Protein AF-0000000077388035 (afdb_homodimer)

Solvent-accessible surface area (backbone atoms only — not comparable to full-atom values): 74547 Å² total; per-residue (Å²): 127,78,61,61,60,58,55,58,55,47,71,71,46,79,81,72,51,56,67,62,53,50,47,51,52,49,51,53,32,56,76,52,66,38,48,44,53,26,31,46,58,70,38,76,45,81,74,52,75,45,76,46,74,24,43,22,32,68,76,68,42,76,71,35,34,33,33,24,44,53,78,77,55,50,59,58,46,52,53,34,33,61,65,39,63,66,59,56,54,68,34,37,65,60,47,21,51,47,33,45,53,47,30,51,50,47,63,74,40,42,67,60,52,34,49,54,45,18,42,33,42,21,20,28,36,55,54,36,57,70,46,35,51,53,48,27,39,49,40,33,45,51,41,22,30,41,29,68,43,39,58,78,76,43,66,61,51,41,44,56,36,25,32,36,34,42,63,43,69,80,56,48,68,28,58,49,42,65,61,46,48,36,41,47,48,40,28,28,19,37,40,33,44,40,45,72,49,42,43,66,63,49,50,51,47,52,52,48,39,57,73,67,60,52,66,39,24,36,57,28,39,40,28,48,65,73,80,51,51,66,54,47,59,68,63,56,62,96,80,55,51,69,32,31,39,37,40,38,43,58,60,71,59,49,39,53,48,41,42,52,28,27,75,68,70,36,36,70,38,41,40,34,69,48,58,19,33,36,38,37,44,78,62,26,60,61,68,60,51,43,52,38,54,56,56,29,32,36,35,66,84,57,21,54,16,37,34,36,28,28,54,92,39,37,66,62,50,51,52,51,41,52,55,52,38,55,68,58,40,73,36,45,15,65,35,75,81,30,63,27,23,17,38,46,32,59,66,54,34,50,52,44,49,51,50,54,49,48,33,51,74,72,57,27,49,78,44,64,49,53,86,66,53,80,24,38,65,49,41,30,44,32,31,67,56,52,82,84,34,63,67,58,63,61,39,53,75,34,38,40,34,35,44,39,72,32,89,45,72,68,50,46,48,51,56,58,50,66,50,65,37,8,48,43,34,29,36,30,51,60,44,62,30,56,50,54,50,52,52,71,70,43,63,31,20,31,31,26,41,70,50,64,87,84,83,57,58,77,40,62,25,28,37,22,60,52,17,17,64,41,25,90,18,22,78,56,45,29,51,66,41,37,40,71,75,54,58,72,45,86,75,51,88,64,66,93,51,88,66,91,73,89,49,62,67,58,46,53,49,28,49,53,28,22,58,55,57,70,70,46,51,68,68,58,50,46,52,56,55,49,48,30,52,52,52,42,62,76,39,44,68,60,40,29,53,46,35,20,67,69,69,67,49,54,59,68,57,35,43,51,42,49,53,50,23,52,51,45,38,53,40,30,48,30,48,41,69,59,56,46,30,42,11,23,43,50,86,79,52,31,38,34,35,44,44,68,40,45,67,41,27,33,36,44,41,72,47,92,60,64,34,51,28,39,44,32,47,54,54,34,42,34,45,47,45,52,22,6,39,41,27,50,58,57,88,70,35,40,64,66,55,55,53,36,49,53,71,37,74,30,40,44,76,38,86,59,59,57,56,20,48,45,50,52,54,30,58,39,83,77,39,42,27,37,39,38,35,52,15,52,63,47,36,40,50,34,44,47,45,26,33,81,63,46,40,47,74,48,63,40,40,65,36,35,76,61,64,84,49,60,76,69,64,71,38,66,64,62,54,62,75,38,40,32,33,26,29,40,34,38,65,48,44,61,76,73,77,102,126,78,63,61,62,61,54,58,55,48,71,72,46,79,82,73,52,57,66,60,54,49,48,52,54,49,51,54,32,55,76,52,68,38,48,44,53,26,30,46,58,70,36,74,44,80,75,55,74,46,76,44,75,24,43,22,32,68,77,69,42,76,72,34,34,34,32,24,45,54,78,74,55,52,59,59,46,52,54,35,32,62,66,38,63,66,58,56,53,68,33,40,66,61,47,20,51,48,34,44,52,48,32,51,51,47,63,73,40,44,68,60,52,35,49,55,44,17,44,33,42,23,20,30,34,54,55,36,55,70,45,36,51,54,47,28,38,47,40,34,46,52,40,22,29,41,28,68,42,39,57,78,76,43,67,60,50,41,43,59,37,27,32,36,36,42,64,42,69,81,55,49,69,29,60,47,41,65,63,47,47,36,43,45,48,38,29,27,20,38,39,34,42,39,46,70,51,41,44,66,61,49,51,52,46,53,51,49,38,57,73,66,60,51,66,39,22,37,56,29,40,40,28,49,64,72,80,50,51,66,56,46,61,67,63,55,66,94,80,55,52,66,35,31,39,37,40,37,42,58,59,71,60,48,39,53,47,42,41,53,27,26,74,69,71,35,35,69,38,42,41,33,69,48,58,18,34,36,37,37,43,78,61,27,60,62,68,60,50,43,50,39,55,56,56,30,33,37,35,66,85,57,22,54,17,37,33,36,29,28,55,92,40,37,66,61,50,51,52,51,42,54,55,52,36,54,68,56,39,73,35,45,14,64,34,74,82,30,62,26,24,16,38,46,34,59,67,55,35,50,52,43,50,50,50,56,50,48,35,50,74,71,58,27,49,76,44,66,49,53,84,67,51,80,26,36,65,48,43,29,44,32,30,66,57,52,82,83,34,62,68,59,64,62,39,54,76,34,36,41,34,36,43,39,72,32,90,45,74,69,50,46,47,51,56,57,51,67,51,66,38,9,48,42,32,28,37,29,52,61,45,62,30,58,50,52,51,52,52,71,72,43,64,33,20,32,31,26,41,69,50,63,88,83,84,59,58,76,39,59,25,29,36,21,58,52,16,15,65,41,24,89,19,22,78,57,44,30,50,66,42,36,40,70,75,58,58,71,40,86,79,51,87,62,67,92,52,87,68,89,72,91,52,62,68,59,48,52,49,27,48,54,29,22,59,56,56,68,69,48,51,68,68,57,51,46,52,57,54,49,49,32,52,52,52,41,62,76,39,44,70,61,42,27,54,47,36,18,66,67,70,68,48,55,58,68,57,36,42,51,41,50,54,50,24,52,51,43,38,53,42,30,48,30,49,40,68,56,54,48,31,43,9,25,42,51,89,78,56,32,38,34,35,44,42,69,39,45,67,41,26,33,36,44,41,73,46,90,60,63,34,51,29,39,44,32,48,54,53,34,43,34,45,47,45,53,22,6,38,39,27,50,56,58,87,69,34,40,64,66,55,56,54,35,48,53,71,37,75,30,39,45,76,38,86,59,57,55,55,20,48,46,50,52,55,32,58,39,85,76,39,41,28,37,40,39,35,59,14,55,64,48,38,39,50,36,44,45,44,27,33,82,46,56,43,47,74,48,60,43,62,55,38,34,78,63,64,85,48,60,76,69,64,71,37,68,65,63,54,62,76,37,40,33,33,27,28,40,34,36,66,49,44,61,75,71,78,101

Structure (mmCIF, N/CA/C/O backbone):
data_AF-0000000077388035-model_v1
#
loop_
_entity.id
_entity.type
_entity.pdbx_description
1 polymer 'Aldehyde dehydrogenase domain-containing protein'
#
loop_
_atom_site.group_PDB
_atom_site.id
_atom_site.type_symbol
_atom_site.label_atom_id
_atom_site.label_alt_id
_atom_site.label_comp_id
_atom_site.label_asym_id
_atom_site.label_entity_id
_atom_site.label_seq_id
_atom_site.pdbx_PDB_ins_code
_atom_site.Cartn_x
_atom_site.Cartn_y
_atom_site.Cartn_z
_atom_site.occupancy
_atom_site.B_iso_or_equiv
_atom_site.auth_seq_id
_atom_site.auth_comp_id
_atom_site.auth_asym_id
_atom_site.auth_atom_id
_atom_site.pdbx_PDB_model_num
ATOM 1 N N . MET A 1 1 ? 29.516 -34.406 -13.312 1 24.58 1 MET A N 1
ATOM 2 C CA . MET A 1 1 ? 30.281 -33.188 -13.625 1 24.58 1 MET A CA 1
ATOM 3 C C . MET A 1 1 ? 30.031 -32.75 -15.062 1 24.58 1 MET A C 1
ATOM 5 O O . MET A 1 1 ? 30.5 -33.375 -16 1 24.58 1 MET A O 1
ATOM 9 N N . VAL A 1 2 ? 28.875 -32.25 -15.375 1 38.22 2 VAL A N 1
ATOM 10 C CA . VAL A 1 2 ? 28.734 -31.719 -16.734 1 38.22 2 VAL A CA 1
ATOM 11 C C . VAL A 1 2 ? 29.953 -30.844 -17.062 1 38.22 2 VAL A C 1
ATOM 13 O O . VAL A 1 2 ? 30.469 -30.125 -16.219 1 38.22 2 VAL A O 1
ATOM 16 N N . ASN A 1 3 ? 30.703 -31.156 -18.047 1 34.41 3 ASN A N 1
ATOM 17 C CA . ASN A 1 3 ? 31.938 -30.5 -18.438 1 34.41 3 ASN A CA 1
ATOM 18 C C . ASN A 1 3 ? 31.781 -28.969 -18.438 1 34.41 3 ASN A C 1
ATOM 20 O O . ASN A 1 3 ? 31.047 -28.422 -19.266 1 34.41 3 ASN A O 1
ATOM 24 N N . GLN A 1 4 ? 32.031 -28.328 -17.328 1 38.38 4 GLN A N 1
ATOM 25 C CA . GLN A 1 4 ? 32.156 -26.891 -17.125 1 38.38 4 GLN A CA 1
ATOM 26 C C . GLN A 1 4 ? 32.75 -26.203 -18.344 1 38.38 4 GLN A C 1
ATOM 28 O O . GLN A 1 4 ? 32.469 -25.047 -18.625 1 38.38 4 GLN A O 1
ATOM 33 N N . ASP A 1 5 ? 33.656 -26.938 -18.984 1 38.91 5 ASP A N 1
ATOM 34 C CA . ASP A 1 5 ? 34.406 -26.391 -20.094 1 38.91 5 ASP A CA 1
ATOM 35 C C . ASP A 1 5 ? 33.5 -26.109 -21.297 1 38.91 5 ASP A C 1
ATOM 37 O O . ASP A 1 5 ? 33.656 -25.094 -21.969 1 38.91 5 ASP A O 1
ATOM 41 N N . LEU A 1 6 ? 32.656 -27.094 -21.641 1 39.22 6 LEU A N 1
ATOM 42 C CA . LEU A 1 6 ? 31.75 -26.859 -22.766 1 39.22 6 LEU A CA 1
ATOM 43 C C . LEU A 1 6 ? 30.75 -25.766 -22.469 1 39.22 6 LEU A C 1
ATOM 45 O O . LEU A 1 6 ? 30.469 -24.906 -23.312 1 39.22 6 LEU A O 1
ATOM 49 N N . LEU A 1 7 ? 30.297 -25.672 -21.234 1 41.31 7 LEU A N 1
ATOM 50 C CA . LEU A 1 7 ? 29.359 -24.609 -20.875 1 41.31 7 LEU A CA 1
ATOM 51 C C . LEU A 1 7 ? 30.047 -23.234 -20.906 1 41.31 7 LEU A C 1
ATOM 53 O O . LEU A 1 7 ? 29.453 -22.25 -21.344 1 41.31 7 LEU A O 1
ATOM 57 N N . GLN A 1 8 ? 31.328 -23.156 -20.344 1 43.53 8 GLN A N 1
ATOM 58 C CA . GLN A 1 8 ? 32.125 -21.938 -20.438 1 43.53 8 GLN A CA 1
ATOM 59 C C . GLN A 1 8 ? 32.375 -21.562 -21.891 1 43.53 8 GLN A C 1
ATOM 61 O O . GLN A 1 8 ? 32.375 -20.375 -22.234 1 43.53 8 GLN A O 1
ATOM 66 N N . ALA A 1 9 ? 32.719 -22.594 -22.703 1 40.66 9 ALA A N 1
ATOM 67 C CA . ALA A 1 9 ? 32.938 -22.359 -24.125 1 40.66 9 ALA A CA 1
ATOM 68 C C . ALA A 1 9 ? 31.656 -21.875 -24.797 1 40.66 9 ALA A C 1
ATOM 70 O O . ALA A 1 9 ? 31.703 -21.016 -25.688 1 40.66 9 ALA A O 1
ATOM 71 N N . LEU A 1 10 ? 30.594 -22.297 -24.375 1 40.91 10 LEU A N 1
ATOM 72 C CA . LEU A 1 10 ? 29.281 -21.984 -24.938 1 40.91 10 LEU A CA 1
ATOM 73 C C . LEU A 1 10 ? 28.812 -20.609 -24.453 1 40.91 10 LEU A C 1
ATOM 75 O O . LEU A 1 10 ? 27.953 -19.984 -25.078 1 40.91 10 LEU A O 1
ATOM 79 N N . SER A 1 11 ? 29.109 -20.219 -23.297 1 42.41 11 SER A N 1
ATOM 80 C CA . SER A 1 11 ? 28.781 -18.891 -22.828 1 42.41 11 SER A CA 1
ATOM 81 C C . SER A 1 11 ? 29.312 -17.828 -23.797 1 42.41 11 SER A C 1
ATOM 83 O O . SER A 1 11 ? 28.766 -16.719 -23.859 1 42.41 11 SER A O 1
ATOM 85 N N . SER A 1 12 ? 30.484 -18.031 -24.312 1 41.31 12 SER A N 1
ATOM 86 C CA . SER A 1 12 ? 31.062 -17.094 -25.266 1 41.31 12 SER A CA 1
ATOM 87 C C . SER A 1 12 ? 30.406 -17.203 -26.641 1 41.31 12 SER A C 1
ATOM 89 O O . SER A 1 12 ? 30.672 -16.391 -27.516 1 41.31 12 SER A O 1
ATOM 91 N N . LEU A 1 13 ? 30.016 -18.469 -27.094 1 40.06 13 LEU A N 1
ATOM 92 C CA . LEU A 1 13 ? 29.609 -18.656 -28.484 1 40.06 13 LEU A CA 1
ATOM 93 C C . LEU A 1 13 ? 28.234 -18.016 -28.734 1 40.06 13 LEU A C 1
ATOM 95 O O . LEU A 1 13 ? 27.344 -18.109 -27.891 1 40.06 13 LEU A O 1
ATOM 99 N N . ASP A 1 14 ? 28.141 -17.203 -29.594 1 45 14 ASP A N 1
ATOM 100 C CA . ASP A 1 14 ? 26.953 -16.688 -30.266 1 45 14 ASP A CA 1
ATOM 101 C C . ASP A 1 14 ? 25.953 -17.797 -30.594 1 45 14 ASP A C 1
ATOM 103 O O . ASP A 1 14 ? 26.219 -18.625 -31.469 1 45 14 ASP A O 1
ATOM 107 N N . LEU A 1 15 ? 25.359 -18.516 -29.656 1 51.5 15 LEU A N 1
ATOM 108 C CA . LEU A 1 15 ? 24.25 -19.469 -29.734 1 51.5 15 LEU A CA 1
ATOM 109 C C . LEU A 1 15 ? 23.281 -19.062 -30.844 1 51.5 15 LEU A C 1
ATOM 111 O O . LEU A 1 15 ? 22.094 -18.828 -30.562 1 51.5 15 LEU A O 1
ATOM 115 N N . GLU A 1 16 ? 23.781 -18.641 -31.906 1 57.97 16 GLU A N 1
ATOM 116 C CA . GLU A 1 16 ? 23.047 -18.047 -33 1 57.97 16 GLU A CA 1
ATOM 117 C C . GLU A 1 16 ? 22.297 -19.109 -33.812 1 57.97 16 GLU A C 1
ATOM 119 O O . GLU A 1 16 ? 21.172 -18.875 -34.25 1 57.97 16 GLU A O 1
ATOM 124 N N . SER A 1 17 ? 22.938 -20.547 -34.031 1 72 17 SER A N 1
ATOM 125 C CA . SER A 1 17 ? 22.219 -21.391 -34.969 1 72 17 SER A CA 1
ATOM 126 C C . SER A 1 17 ? 21.375 -22.438 -34.25 1 72 17 SER A C 1
ATOM 128 O O . SER A 1 17 ? 21.719 -22.875 -33.125 1 72 17 SER A O 1
ATOM 130 N N . GLU A 1 18 ? 20.266 -22.891 -34.719 1 77.25 18 GLU A N 1
ATOM 131 C CA . GLU A 1 18 ? 19.344 -23.906 -34.219 1 77.25 18 GLU A CA 1
ATOM 132 C C . GLU A 1 18 ? 20.062 -25.234 -33.969 1 77.25 18 GLU A C 1
ATOM 134 O O . GLU A 1 18 ? 19.781 -25.922 -33 1 77.25 18 GLU A O 1
ATOM 139 N N . GLU A 1 19 ? 21.031 -25.547 -34.781 1 77.69 19 GLU A N 1
ATOM 140 C CA . GLU A 1 19 ? 21.75 -26.812 -34.719 1 77.69 19 GLU A CA 1
ATOM 141 C C . GLU A 1 19 ? 22.641 -26.859 -33.469 1 77.69 19 GLU A C 1
ATOM 143 O O . GLU A 1 19 ? 22.688 -27.875 -32.781 1 77.69 19 GLU A O 1
ATOM 148 N N . MET A 1 20 ? 23.281 -25.812 -33.25 1 79.25 20 MET A N 1
ATOM 149 C CA . MET A 1 20 ? 24.156 -25.75 -32.094 1 79.25 20 MET A CA 1
ATOM 150 C C . MET A 1 20 ? 23.344 -25.844 -30.797 1 79.25 20 MET A C 1
ATOM 152 O O . MET A 1 20 ? 23.75 -26.516 -29.844 1 79.25 20 MET A O 1
ATOM 156 N N . CYS A 1 21 ? 22.25 -25.219 -30.812 1 85.81 21 CYS A N 1
ATOM 157 C CA . CYS A 1 21 ? 21.375 -25.234 -29.641 1 85.81 21 CYS A CA 1
ATOM 158 C C . CYS A 1 21 ? 20.859 -26.641 -29.375 1 85.81 21 CYS A C 1
ATOM 160 O O . CYS A 1 21 ? 20.844 -27.094 -28.219 1 85.81 21 CYS A O 1
ATOM 162 N N . SER A 1 22 ? 20.562 -27.359 -30.391 1 85.31 22 SER A N 1
ATOM 163 C CA . SER A 1 22 ? 20.062 -28.719 -30.25 1 85.31 22 SER A CA 1
ATOM 164 C C . SER A 1 22 ? 21.156 -29.656 -29.734 1 85.31 22 SER A C 1
ATOM 166 O O . SER A 1 22 ? 20.859 -30.562 -28.953 1 85.31 22 SER A O 1
ATOM 168 N N . LYS A 1 23 ? 22.312 -29.391 -30.078 1 86.31 23 LYS A N 1
ATOM 169 C CA . LYS A 1 23 ? 23.438 -30.203 -29.641 1 86.31 23 LYS A CA 1
ATOM 170 C C . LYS A 1 23 ? 23.672 -30.047 -28.141 1 86.31 23 LYS A C 1
ATOM 172 O O . LYS A 1 23 ? 24.078 -31 -27.469 1 86.31 23 LYS A O 1
ATOM 177 N N . ILE A 1 24 ? 23.453 -28.906 -27.75 1 89.44 24 ILE A N 1
ATOM 178 C CA . ILE A 1 24 ? 23.625 -28.641 -26.328 1 89.44 24 ILE A CA 1
ATOM 179 C C . ILE A 1 24 ? 22.625 -29.453 -25.516 1 89.44 24 ILE A C 1
ATOM 181 O O . ILE A 1 24 ? 23 -30.094 -24.516 1 89.44 24 ILE A O 1
ATOM 185 N N . VAL A 1 25 ? 21.469 -29.469 -25.969 1 91.31 25 VAL A N 1
ATOM 186 C CA . VAL A 1 25 ? 20.422 -30.219 -25.281 1 91.31 25 VAL A CA 1
ATOM 187 C C . VAL A 1 25 ? 20.703 -31.719 -25.391 1 91.31 25 VAL A C 1
ATOM 189 O O . VAL A 1 25 ? 20.547 -32.469 -24.406 1 91.31 25 VAL A O 1
ATOM 192 N N . ASP A 1 26 ? 21.156 -32.094 -26.531 1 90.44 26 ASP A N 1
ATOM 193 C CA . ASP A 1 26 ? 21.484 -33.5 -26.75 1 90.44 26 ASP A CA 1
ATOM 194 C C . ASP A 1 26 ? 22.625 -33.938 -25.812 1 90.44 26 ASP A C 1
ATOM 196 O O . ASP A 1 26 ? 22.594 -35.062 -25.266 1 90.44 26 ASP A O 1
ATOM 200 N N . SER A 1 27 ? 23.547 -33.094 -25.734 1 90.62 27 SER A N 1
ATOM 201 C CA . SER A 1 27 ? 24.672 -33.406 -24.844 1 90.62 27 SER A CA 1
ATOM 202 C C . SER A 1 27 ? 24.219 -33.5 -23.391 1 90.62 27 SER A C 1
ATOM 204 O O . SER A 1 27 ? 24.688 -34.375 -22.656 1 90.62 27 SER A O 1
ATOM 206 N N . TRP A 1 28 ? 23.375 -32.594 -23.031 1 92.56 28 TRP A N 1
ATOM 207 C CA . TRP A 1 28 ? 22.844 -32.625 -21.672 1 92.56 28 TRP A CA 1
ATOM 208 C C . TRP A 1 28 ? 22.031 -33.906 -21.438 1 92.56 28 TRP A C 1
ATOM 210 O O . TRP A 1 28 ? 22.156 -34.562 -20.391 1 92.56 28 TRP A O 1
ATOM 220 N N . CYS A 1 29 ? 21.219 -34.281 -22.422 1 92.06 29 CYS A N 1
ATOM 221 C CA . CYS A 1 29 ? 20.422 -35.5 -22.328 1 92.06 29 CYS A CA 1
ATOM 222 C C . CYS A 1 29 ? 21.328 -36.719 -22.266 1 92.06 29 CYS A C 1
ATOM 224 O O . CYS A 1 29 ? 21.031 -37.688 -21.531 1 92.06 29 CYS A O 1
ATOM 226 N N . ASN A 1 30 ? 22.375 -36.656 -23 1 89.38 30 ASN A N 1
ATOM 227 C CA . ASN A 1 30 ? 23.344 -37.75 -22.984 1 89.38 30 ASN A CA 1
ATOM 228 C C . ASN A 1 30 ? 23.969 -37.938 -21.609 1 89.38 30 ASN A C 1
ATOM 230 O O . ASN A 1 30 ? 24.141 -39.062 -21.141 1 89.38 30 ASN A O 1
ATOM 234 N N . SER A 1 31 ? 24.203 -36.875 -21.062 1 89.12 31 SER A N 1
ATOM 235 C CA . SER A 1 31 ? 24.812 -36.906 -19.734 1 89.12 31 SER A CA 1
ATOM 236 C C . SER A 1 31 ? 23.812 -37.438 -18.688 1 89.12 31 SER A C 1
ATOM 238 O O . SER A 1 31 ? 24.219 -37.844 -17.594 1 89.12 31 SER A O 1
ATOM 240 N N . ASN A 1 32 ? 22.609 -37.5 -19.094 1 85.75 32 ASN A N 1
ATOM 241 C CA . ASN A 1 32 ? 21.578 -37.969 -18.172 1 85.75 32 ASN A CA 1
ATOM 242 C C . ASN A 1 32 ? 20.938 -39.25 -18.656 1 85.75 32 ASN A C 1
ATOM 244 O O . ASN A 1 32 ? 19.844 -39.594 -18.234 1 85.75 32 ASN A O 1
ATOM 248 N N . GLY A 1 33 ? 21.531 -39.875 -19.688 1 81.62 33 GLY A N 1
ATOM 249 C CA . GLY A 1 33 ? 21.141 -41.188 -20.156 1 81.62 33 GLY A CA 1
ATOM 250 C C . GLY A 1 33 ? 19.922 -41.156 -21.062 1 81.62 33 GLY A C 1
ATOM 251 O O . GLY A 1 33 ? 19.281 -42.188 -21.266 1 81.62 33 GLY A O 1
ATOM 252 N N . HIS A 1 34 ? 19.469 -40.031 -21.5 1 85.75 34 HIS A N 1
ATOM 253 C CA . HIS A 1 34 ? 18.328 -39.844 -22.391 1 85.75 34 HIS A CA 1
ATOM 254 C C . HIS A 1 34 ? 17.078 -40.5 -21.844 1 85.75 34 HIS A C 1
ATOM 256 O O . HIS A 1 34 ? 16.188 -40.875 -22.609 1 85.75 34 HIS A O 1
ATOM 262 N N . CYS A 1 35 ? 17.141 -40.75 -20.562 1 85.81 35 CYS A N 1
ATOM 263 C CA . CYS A 1 35 ? 15.992 -41.344 -19.891 1 85.81 35 CYS A CA 1
ATOM 264 C C . CYS A 1 35 ? 15.812 -40.75 -18.5 1 85.81 35 CYS A C 1
ATOM 266 O O . CYS A 1 35 ? 16.703 -40.875 -17.656 1 85.81 35 CYS A O 1
ATOM 268 N N . PHE A 1 36 ? 14.695 -40.188 -18.328 1 88.88 36 PHE A N 1
ATOM 269 C CA . PHE A 1 36 ? 14.445 -39.5 -17.078 1 88.88 36 PHE A CA 1
ATOM 270 C C . PHE A 1 36 ? 13.461 -40.281 -16.203 1 88.88 36 PHE A C 1
ATOM 272 O O . PHE A 1 36 ? 12.562 -40.938 -16.719 1 88.88 36 PHE A O 1
ATOM 279 N N . SER A 1 37 ? 13.719 -40.219 -14.883 1 89.75 37 SER A N 1
ATOM 280 C CA . SER A 1 37 ? 12.922 -41.031 -13.953 1 89.75 37 SER A CA 1
ATOM 281 C C . SER A 1 37 ? 12.484 -40.219 -12.75 1 89.75 37 SER A C 1
ATOM 283 O O . SER A 1 37 ? 12.93 -39.062 -12.57 1 89.75 37 SER A O 1
ATOM 285 N N . SER A 1 38 ? 11.602 -40.875 -11.984 1 90.88 38 SER A N 1
ATOM 286 C CA . SER A 1 38 ? 11.117 -40.25 -10.758 1 90.88 38 SER A CA 1
ATOM 287 C C . SER A 1 38 ? 12.25 -40.062 -9.75 1 90.88 38 SER A C 1
ATOM 289 O O . SER A 1 38 ? 13.273 -40.75 -9.82 1 90.88 38 SER A O 1
ATOM 291 N N . PHE A 1 39 ? 12.172 -39.094 -8.953 1 92.62 39 PHE A N 1
ATOM 292 C CA . PHE A 1 39 ? 13.148 -38.688 -7.945 1 92.62 39 PHE A CA 1
ATOM 293 C C . PHE A 1 39 ? 12.539 -38.719 -6.551 1 92.62 39 PHE A C 1
ATOM 295 O O . PHE A 1 39 ? 11.633 -37.938 -6.242 1 92.62 39 PHE A O 1
ATOM 302 N N . ILE A 1 40 ? 12.969 -39.656 -5.684 1 89.56 40 ILE A N 1
ATOM 303 C CA . ILE A 1 40 ? 12.406 -39.844 -4.352 1 89.56 40 ILE A CA 1
ATOM 304 C C . ILE A 1 40 ? 13.539 -39.906 -3.32 1 89.56 40 ILE A C 1
ATOM 306 O O . ILE A 1 40 ? 14.492 -40.688 -3.475 1 89.56 40 ILE A O 1
ATOM 310 N N . ASN A 1 41 ? 13.43 -39.062 -2.328 1 89.69 41 ASN A N 1
ATOM 311 C CA . ASN A 1 41 ? 14.383 -39 -1.224 1 89.69 41 ASN A CA 1
ATOM 312 C C . ASN A 1 41 ? 15.812 -38.781 -1.721 1 89.69 41 ASN A C 1
ATOM 314 O O . ASN A 1 41 ? 16.734 -39.469 -1.281 1 89.69 41 ASN A O 1
ATOM 318 N N . GLY A 1 42 ? 15.93 -38.062 -2.703 1 89.5 42 GLY A N 1
ATOM 319 C CA . GLY A 1 42 ? 17.234 -37.625 -3.176 1 89.5 42 GLY A CA 1
ATOM 320 C C . GLY A 1 42 ? 17.844 -38.562 -4.184 1 89.5 42 GLY A C 1
ATOM 321 O O . GLY A 1 42 ? 19.016 -38.438 -4.559 1 89.5 42 GLY A O 1
ATOM 322 N N . ILE A 1 43 ? 17.062 -39.562 -4.582 1 89.94 43 ILE A N 1
ATOM 323 C CA . ILE A 1 43 ? 17.625 -40.562 -5.504 1 89.94 43 ILE A CA 1
ATOM 324 C C . ILE A 1 43 ? 16.656 -40.781 -6.672 1 89.94 43 ILE A C 1
ATOM 326 O O . ILE A 1 43 ? 15.445 -40.75 -6.496 1 89.94 43 ILE A O 1
ATOM 330 N N . PHE A 1 44 ? 17.234 -41 -7.906 1 91.31 44 PHE A N 1
ATOM 331 C CA . PHE A 1 44 ? 16.453 -41.344 -9.086 1 91.31 44 PHE A CA 1
ATOM 332 C C . PHE A 1 44 ? 16.047 -42.812 -9.07 1 91.31 44 PHE A C 1
ATOM 334 O O . PHE A 1 44 ? 16.891 -43.688 -8.844 1 91.31 44 PHE A O 1
ATOM 341 N N . ILE A 1 45 ? 14.781 -43.031 -9.289 1 87.06 45 ILE A N 1
ATOM 342 C CA . ILE A 1 45 ? 14.234 -44.375 -9.195 1 87.06 45 ILE A CA 1
ATOM 343 C C . ILE A 1 45 ? 14.227 -45.031 -10.578 1 87.06 45 ILE A C 1
ATOM 345 O O . ILE A 1 45 ? 13.844 -44.375 -11.562 1 87.06 45 ILE A O 1
ATOM 349 N N . SER A 1 46 ? 14.594 -46.25 -10.648 1 79.94 46 SER A N 1
ATOM 350 C CA . SER A 1 46 ? 14.711 -46.938 -11.93 1 79.94 46 SER A CA 1
ATOM 351 C C . SER A 1 46 ? 13.422 -47.656 -12.273 1 79.94 46 SER A C 1
ATOM 353 O O . SER A 1 46 ? 13.133 -47.906 -13.453 1 79.94 46 SER A O 1
ATOM 355 N N . ASP A 1 47 ? 12.656 -48.062 -11.312 1 76 47 ASP A N 1
ATOM 356 C CA . ASP A 1 47 ? 11.453 -48.844 -11.547 1 76 47 ASP A CA 1
ATOM 357 C C . ASP A 1 47 ? 10.406 -48.031 -12.32 1 76 47 ASP A C 1
ATOM 359 O O . ASP A 1 47 ? 10.172 -46.875 -12.008 1 76 47 ASP A O 1
ATOM 363 N N . HIS A 1 48 ? 9.961 -48.625 -13.461 1 76.56 48 HIS A N 1
ATOM 364 C CA . HIS A 1 48 ? 8.969 -47.938 -14.289 1 76.56 48 HIS A CA 1
ATOM 365 C C . HIS A 1 48 ? 8.016 -48.938 -14.938 1 76.56 48 HIS A C 1
ATOM 367 O O . HIS A 1 48 ? 8.32 -50.125 -15.016 1 76.56 48 HIS A O 1
ATOM 373 N N . VAL A 1 49 ? 6.891 -48.469 -15.227 1 78.25 49 VAL A N 1
ATOM 374 C CA . VAL A 1 49 ? 5.887 -49.312 -15.875 1 78.25 49 VAL A CA 1
ATOM 375 C C . VAL A 1 49 ? 5.855 -49 -17.375 1 78.25 49 VAL A C 1
ATOM 377 O O . VAL A 1 49 ? 5.457 -49.875 -18.172 1 78.25 49 VAL A O 1
ATOM 380 N N . LYS A 1 50 ? 6.094 -47.844 -17.734 1 86.12 50 LYS A N 1
ATOM 381 C CA . LYS A 1 50 ? 6.086 -47.469 -19.141 1 86.12 50 LYS A CA 1
ATOM 382 C C . LYS A 1 50 ? 7.07 -46.344 -19.422 1 86.12 50 LYS A C 1
ATOM 384 O O . LYS A 1 50 ? 7.469 -45.625 -18.5 1 86.12 50 LYS A O 1
ATOM 389 N N . THR A 1 51 ? 7.395 -46.281 -20.688 1 89.88 51 THR A N 1
ATOM 390 C CA . THR A 1 51 ? 8.273 -45.219 -21.172 1 89.88 51 THR A CA 1
ATOM 391 C C . THR A 1 51 ? 7.578 -44.375 -22.234 1 89.88 51 THR A C 1
ATOM 393 O O . THR A 1 51 ? 6.969 -44.938 -23.156 1 89.88 51 THR A O 1
ATOM 396 N N . ILE A 1 52 ? 7.578 -43.094 -22.031 1 91.25 52 ILE A N 1
ATOM 397 C CA . ILE A 1 52 ? 6.949 -42.156 -22.969 1 91.25 52 ILE A CA 1
ATOM 398 C C . ILE A 1 52 ? 8.016 -41.281 -23.609 1 91.25 52 ILE A C 1
ATOM 400 O O . ILE A 1 52 ? 8.891 -40.75 -22.922 1 91.25 52 ILE A O 1
ATOM 404 N N . PRO A 1 53 ? 7.934 -41.156 -24.906 1 93.19 53 PRO A N 1
ATOM 405 C CA . PRO A 1 53 ? 8.93 -40.312 -25.578 1 93.19 53 PRO A CA 1
ATOM 406 C C . PRO A 1 53 ? 8.68 -38.812 -25.375 1 93.19 53 PRO A C 1
ATOM 408 O O . PRO A 1 53 ? 7.531 -38.375 -25.359 1 93.19 53 PRO A O 1
ATOM 411 N N . ILE A 1 54 ? 9.742 -38.125 -25.25 1 92.94 54 ILE A N 1
ATOM 412 C CA . ILE A 1 54 ? 9.734 -36.656 -25.312 1 92.94 54 ILE A CA 1
ATOM 413 C C . ILE A 1 54 ? 10.117 -36.219 -26.719 1 92.94 54 ILE A C 1
ATOM 415 O O . ILE A 1 54 ? 11.195 -36.531 -27.219 1 92.94 54 ILE A O 1
ATOM 419 N N . VAL A 1 55 ? 9.227 -35.438 -27.312 1 92.62 55 VAL A N 1
ATOM 420 C CA . VAL A 1 55 ? 9.398 -35.094 -28.719 1 92.62 55 VAL A CA 1
ATOM 421 C C . VAL A 1 55 ? 9.555 -33.594 -28.875 1 92.62 55 VAL A C 1
ATOM 423 O O . VAL A 1 55 ? 8.875 -32.812 -28.203 1 92.62 55 VAL A O 1
ATOM 426 N N . ASP A 1 56 ? 10.508 -33.219 -29.734 1 92.38 56 ASP A N 1
ATOM 427 C CA . ASP A 1 56 ? 10.641 -31.828 -30.125 1 92.38 56 ASP A CA 1
ATOM 428 C C . ASP A 1 56 ? 9.484 -31.391 -31.031 1 92.38 56 ASP A C 1
ATOM 430 O O . ASP A 1 56 ? 9.344 -31.891 -32.156 1 92.38 56 ASP A O 1
ATOM 434 N N . PRO A 1 57 ? 8.703 -30.422 -30.578 1 91.56 57 PRO A N 1
ATOM 435 C CA . PRO A 1 57 ? 7.535 -30.047 -31.375 1 91.56 57 PRO A CA 1
ATOM 436 C C . PRO A 1 57 ? 7.914 -29.375 -32.688 1 91.56 57 PRO A C 1
ATOM 438 O O . PRO A 1 57 ? 7.094 -29.312 -33.625 1 91.56 57 PRO A O 1
ATOM 441 N N . SER A 1 58 ? 9.078 -28.875 -32.812 1 91.31 58 SER A N 1
ATOM 442 C CA . SER A 1 58 ? 9.516 -28.203 -34.031 1 91.31 58 SER A CA 1
ATOM 443 C C . SER A 1 58 ? 9.898 -29.219 -35.094 1 91.31 58 SER A C 1
ATOM 445 O O . SER A 1 58 ? 9.648 -29.016 -36.281 1 91.31 58 SER A O 1
ATOM 447 N N . THR A 1 59 ? 10.531 -30.344 -34.688 1 90.06 59 THR A N 1
ATOM 448 C CA . THR A 1 59 ? 11.094 -31.281 -35.656 1 90.06 59 THR A CA 1
ATOM 449 C C . THR A 1 59 ? 10.383 -32.625 -35.594 1 90.06 59 THR A C 1
ATOM 451 O O . THR A 1 59 ? 10.539 -33.469 -36.5 1 90.06 59 THR A O 1
ATOM 454 N N . SER A 1 60 ? 9.633 -32.906 -34.594 1 89.62 60 SER A N 1
ATOM 455 C CA . SER A 1 60 ? 8.945 -34.156 -34.312 1 89.62 60 SER A CA 1
ATOM 456 C C . SER A 1 60 ? 9.945 -35.281 -34.031 1 89.62 60 SER A C 1
ATOM 458 O O . SER A 1 60 ? 9.594 -36.469 -34.094 1 89.62 60 SER A O 1
ATOM 460 N N . LYS A 1 61 ? 11.109 -34.875 -33.719 1 91.19 61 LYS A N 1
ATOM 461 C CA . LYS A 1 61 ? 12.133 -35.844 -33.375 1 91.19 61 LYS A CA 1
ATOM 462 C C . LYS A 1 61 ? 12.133 -36.125 -31.859 1 91.19 61 LYS A C 1
ATOM 464 O O . LYS A 1 61 ? 11.898 -35.219 -31.062 1 91.19 61 LYS A O 1
ATOM 469 N N . LYS A 1 62 ? 12.445 -37.344 -31.562 1 93.31 62 LYS A N 1
ATOM 470 C CA . LYS A 1 62 ? 12.539 -37.719 -30.156 1 93.31 62 LYS A CA 1
ATOM 471 C C . LYS A 1 62 ? 13.789 -37.125 -29.516 1 93.31 62 LYS A C 1
ATOM 473 O O . LYS A 1 62 ? 14.883 -37.219 -30.062 1 93.31 62 LYS A O 1
ATOM 478 N N . ILE A 1 63 ? 13.656 -36.531 -28.375 1 92.56 63 ILE A N 1
ATOM 479 C CA . ILE A 1 63 ? 14.742 -35.969 -27.594 1 92.56 63 ILE A CA 1
ATOM 480 C C . ILE A 1 63 ? 15.219 -36.969 -26.531 1 92.56 63 ILE A C 1
ATOM 482 O O . ILE A 1 63 ? 16.422 -37.156 -26.359 1 92.56 63 ILE A O 1
ATOM 486 N N . ALA A 1 64 ? 14.234 -37.469 -25.828 1 93.94 64 ALA A N 1
ATOM 487 C CA . ALA A 1 64 ? 14.5 -38.375 -24.719 1 93.94 64 ALA A CA 1
ATOM 488 C C . ALA A 1 64 ? 13.242 -39.156 -24.328 1 93.94 64 ALA A C 1
ATOM 490 O O . ALA A 1 64 ? 12.234 -39.094 -25.031 1 93.94 64 ALA A O 1
ATOM 491 N N . ASP A 1 65 ? 13.43 -40.031 -23.328 1 93.69 65 ASP A N 1
ATOM 492 C CA . ASP A 1 65 ? 12.305 -40.781 -22.781 1 93.69 65 ASP A CA 1
ATOM 493 C C . ASP A 1 65 ? 12.086 -40.438 -21.312 1 93.69 65 ASP A C 1
ATOM 495 O O . ASP A 1 65 ? 13.008 -40 -20.625 1 93.69 65 ASP A O 1
ATOM 499 N N . VAL A 1 66 ? 10.898 -40.625 -20.906 1 92.94 66 VAL A N 1
ATOM 500 C CA . VAL A 1 66 ? 10.578 -40.5 -19.484 1 92.94 66 VAL A CA 1
ATOM 501 C C . VAL A 1 66 ? 9.922 -41.781 -18.984 1 92.94 66 VAL A C 1
ATOM 503 O O . VAL A 1 66 ? 9.047 -42.344 -19.656 1 92.94 66 VAL A O 1
ATOM 506 N N . LYS A 1 67 ? 10.383 -42.219 -17.812 1 90.94 67 LYS A N 1
ATOM 507 C CA . LYS A 1 67 ? 9.875 -43.438 -17.203 1 90.94 67 LYS A CA 1
ATOM 508 C C . LYS A 1 67 ? 8.734 -43.125 -16.234 1 90.94 67 LYS A C 1
ATOM 510 O O . LYS A 1 67 ? 8.906 -42.375 -15.289 1 90.94 67 LYS A O 1
ATOM 515 N N . PHE A 1 68 ? 7.602 -43.688 -16.469 1 88.75 68 PHE A N 1
ATOM 516 C CA . PHE A 1 68 ? 6.434 -43.5 -15.617 1 88.75 68 PHE A CA 1
ATOM 517 C C . PHE A 1 68 ? 6.371 -44.594 -14.555 1 88.75 68 PHE A C 1
ATOM 519 O O . PHE A 1 68 ? 6.566 -45.781 -14.867 1 88.75 68 PHE A O 1
ATOM 526 N N . CYS A 1 69 ? 6.223 -44.156 -13.328 1 79.5 69 CYS A N 1
ATOM 527 C CA . CYS A 1 69 ? 6.238 -45.125 -12.219 1 79.5 69 CYS A CA 1
ATOM 528 C C . CYS A 1 69 ? 4.848 -45.688 -11.977 1 79.5 69 CYS A C 1
ATOM 530 O O . CYS A 1 69 ? 3.859 -45.188 -12.516 1 79.5 69 CYS A O 1
ATOM 532 N N . ASP A 1 70 ? 4.949 -46.812 -11.148 1 73.25 70 ASP A N 1
ATOM 533 C CA . ASP A 1 70 ? 3.699 -47.469 -10.781 1 73.25 70 ASP A CA 1
ATOM 534 C C . ASP A 1 70 ? 3.109 -46.844 -9.516 1 73.25 70 ASP A C 1
ATOM 536 O O . ASP A 1 70 ? 3.748 -46.031 -8.867 1 73.25 70 ASP A O 1
ATOM 540 N N . GLU A 1 71 ? 1.927 -47.219 -9.203 1 70 71 GLU A N 1
ATOM 541 C CA . GLU A 1 71 ? 1.195 -46.75 -8.039 1 70 71 GLU A CA 1
ATOM 542 C C . GLU A 1 71 ? 1.942 -47.062 -6.746 1 70 71 GLU A C 1
ATOM 544 O O . GLU A 1 71 ? 1.847 -46.312 -5.77 1 70 71 GLU A O 1
ATOM 549 N N . GLY A 1 72 ? 2.705 -48.031 -6.758 1 69.69 72 GLY A N 1
ATOM 550 C CA . GLY A 1 72 ? 3.412 -48.469 -5.562 1 69.69 72 GLY A CA 1
ATOM 551 C C . GLY A 1 72 ? 4.488 -47.5 -5.121 1 69.69 72 GLY A C 1
ATOM 552 O O . GLY A 1 72 ? 4.906 -47.5 -3.959 1 69.69 72 GLY A O 1
ATOM 553 N N . THR A 1 73 ? 4.859 -46.562 -6.023 1 75.19 73 THR A N 1
ATOM 554 C CA . THR A 1 73 ? 5.934 -45.625 -5.723 1 75.19 73 THR A CA 1
ATOM 555 C C . THR A 1 73 ? 5.41 -44.469 -4.895 1 75.19 73 THR A C 1
ATOM 557 O O . THR A 1 73 ? 6.188 -43.781 -4.238 1 75.19 73 THR A O 1
ATOM 560 N N . ILE A 1 74 ? 4.125 -44.312 -4.824 1 73.94 74 ILE A N 1
ATOM 561 C CA . ILE A 1 74 ? 3.516 -43.156 -4.168 1 73.94 74 ILE A CA 1
ATOM 562 C C . ILE A 1 74 ? 3.738 -43.25 -2.66 1 73.94 74 ILE A C 1
ATOM 564 O O . ILE A 1 74 ? 4.094 -42.25 -2.021 1 73.94 74 ILE A O 1
ATOM 568 N N . ILE A 1 75 ? 3.547 -44.375 -2.102 1 73.25 75 ILE A N 1
ATOM 569 C CA . ILE A 1 75 ? 3.602 -44.562 -0.657 1 73.25 75 ILE A CA 1
ATOM 570 C C . ILE A 1 75 ? 5.016 -44.281 -0.152 1 73.25 75 ILE A C 1
ATOM 572 O O . ILE A 1 75 ? 5.199 -43.531 0.798 1 73.25 75 ILE A O 1
ATOM 576 N N . PRO A 1 76 ? 6 -44.812 -0.832 1 73.38 76 PRO A N 1
ATOM 577 C CA . PRO A 1 76 ? 7.355 -44.469 -0.398 1 73.38 76 PRO A CA 1
ATOM 578 C C . PRO A 1 76 ? 7.664 -43 -0.528 1 73.38 76 PRO A C 1
ATOM 580 O O . PRO A 1 76 ? 8.398 -42.438 0.292 1 73.38 76 PRO A O 1
ATOM 583 N N . ALA A 1 77 ? 7.168 -42.438 -1.556 1 78.25 77 ALA A N 1
ATOM 584 C CA . ALA A 1 77 ? 7.406 -41 -1.751 1 78.25 77 ALA A CA 1
ATOM 585 C C . ALA A 1 77 ? 6.777 -40.188 -0.625 1 78.25 77 ALA A C 1
ATOM 587 O O . ALA A 1 77 ? 7.391 -39.25 -0.12 1 78.25 77 ALA A O 1
ATOM 588 N N . LEU A 1 78 ? 5.602 -40.562 -0.197 1 77.56 78 LEU A N 1
ATOM 589 C CA . LEU A 1 78 ? 4.906 -39.875 0.884 1 77.56 78 LEU A CA 1
ATOM 590 C C . LEU A 1 78 ? 5.594 -40.125 2.221 1 77.56 78 LEU A C 1
ATOM 592 O O . LEU A 1 78 ? 5.691 -39.219 3.053 1 77.56 78 LEU A O 1
ATOM 596 N N . LYS A 1 79 ? 5.992 -41.25 2.416 1 75.31 79 LYS A N 1
ATOM 597 C CA . LYS A 1 79 ? 6.703 -41.594 3.645 1 75.31 79 LYS A CA 1
ATOM 598 C C . LYS A 1 79 ? 8.016 -40.812 3.748 1 75.31 79 LYS A C 1
ATOM 600 O O . LYS A 1 79 ? 8.375 -40.344 4.824 1 75.31 79 LYS A O 1
ATOM 605 N N . ALA A 1 80 ? 8.656 -40.719 2.684 1 76.44 80 ALA A N 1
ATOM 606 C CA . ALA A 1 80 ? 9.898 -39.969 2.654 1 76.44 80 ALA A CA 1
ATOM 607 C C . ALA A 1 80 ? 9.648 -38.5 3.018 1 76.44 80 ALA A C 1
ATOM 609 O O . ALA A 1 80 ? 10.422 -37.906 3.766 1 76.44 80 ALA A O 1
ATOM 610 N N . SER A 1 81 ? 8.609 -38 2.494 1 74.94 81 SER A N 1
ATOM 611 C CA . SER A 1 81 ? 8.281 -36.594 2.73 1 74.94 81 SER A CA 1
ATOM 612 C C . SER A 1 81 ? 7.98 -36.344 4.203 1 74.94 81 SER A C 1
ATOM 614 O O . SER A 1 81 ? 8.25 -35.25 4.719 1 74.94 81 SER A O 1
ATOM 616 N N . SER A 1 82 ? 7.434 -37.25 4.879 1 70.44 82 SER A N 1
ATOM 617 C CA . SER A 1 82 ? 7.078 -37.094 6.285 1 70.44 82 SER A CA 1
ATOM 618 C C . SER A 1 82 ? 8.312 -37.156 7.18 1 70.44 82 SER A C 1
ATOM 620 O O . SER A 1 82 ? 8.289 -36.656 8.312 1 70.44 82 SER A O 1
ATOM 622 N N . ASP A 1 83 ? 9.414 -37.688 6.645 1 70.38 83 ASP A N 1
ATOM 623 C CA . ASP A 1 83 ? 10.625 -37.844 7.438 1 70.38 83 ASP A CA 1
ATOM 624 C C . ASP A 1 83 ? 11.57 -36.656 7.27 1 70.38 83 ASP A C 1
ATOM 626 O O . ASP A 1 83 ? 12.703 -36.688 7.746 1 70.38 83 ASP A O 1
ATOM 630 N N . ALA A 1 84 ? 11.078 -35.656 6.664 1 70.94 84 ALA A N 1
ATOM 631 C CA . ALA A 1 84 ? 11.93 -34.469 6.469 1 70.94 84 ALA A CA 1
ATOM 632 C C . ALA A 1 84 ? 12.312 -33.844 7.809 1 70.94 84 ALA A C 1
ATOM 634 O O . ALA A 1 84 ? 11.531 -33.875 8.758 1 70.94 84 ALA A O 1
ATOM 635 N N . PRO A 1 85 ? 13.562 -33.344 7.875 1 69.62 85 PRO A N 1
ATOM 636 C CA . PRO A 1 85 ? 14.039 -32.781 9.133 1 69.62 85 PRO A CA 1
ATOM 637 C C . PRO A 1 85 ? 13.164 -31.625 9.633 1 69.62 85 PRO A C 1
ATOM 639 O O . PRO A 1 85 ? 12.695 -30.812 8.828 1 69.62 85 PRO A O 1
ATOM 642 N N . SER A 1 86 ? 13.031 -31.594 10.852 1 67.75 86 SER A N 1
ATOM 643 C CA . SER A 1 86 ? 12.227 -30.578 11.539 1 67.75 86 SER A CA 1
ATOM 644 C C . SER A 1 86 ? 12.773 -29.172 11.297 1 67.75 86 SER A C 1
ATOM 646 O O . SER A 1 86 ? 12.016 -28.203 11.258 1 67.75 86 SER A O 1
ATOM 648 N N . ALA A 1 87 ? 14.062 -29.156 11.023 1 73 87 ALA A N 1
ATOM 649 C CA . ALA A 1 87 ? 14.703 -27.859 10.852 1 73 87 ALA A CA 1
ATOM 650 C C . ALA A 1 87 ? 14.18 -27.156 9.609 1 73 87 ALA A C 1
ATOM 652 O O . ALA A 1 87 ? 14.133 -25.922 9.555 1 73 87 ALA A O 1
ATOM 653 N N . TRP A 1 88 ? 13.758 -27.938 8.695 1 81.19 88 TRP A N 1
ATOM 654 C CA . TRP A 1 88 ? 13.242 -27.344 7.465 1 81.19 88 TRP A CA 1
ATOM 655 C C . TRP A 1 88 ? 11.969 -26.562 7.73 1 81.19 88 TRP A C 1
ATOM 657 O O . TRP A 1 88 ? 11.797 -25.453 7.223 1 81.19 88 TRP A O 1
ATOM 667 N N . ASN A 1 89 ? 11.25 -27.016 8.625 1 78.25 89 ASN A N 1
ATOM 668 C CA . ASN A 1 89 ? 9.945 -26.422 8.883 1 78.25 89 ASN A CA 1
ATOM 669 C C . ASN A 1 89 ? 10.047 -25.203 9.797 1 78.25 89 ASN A C 1
ATOM 671 O O . ASN A 1 89 ? 9.203 -24.312 9.75 1 78.25 89 ASN A O 1
ATOM 675 N N . THR A 1 90 ? 11.188 -25.188 10.484 1 77.19 90 THR A N 1
ATOM 676 C CA . THR A 1 90 ? 11.18 -24.188 11.547 1 77.19 90 THR A CA 1
ATOM 677 C C . THR A 1 90 ? 12.195 -23.078 11.258 1 77.19 90 THR A C 1
ATOM 679 O O . THR A 1 90 ? 12.102 -21.984 11.82 1 77.19 90 THR A O 1
ATOM 682 N N . ASP A 1 91 ? 13.055 -23.328 10.398 1 85.25 91 ASP A N 1
ATOM 683 C CA . ASP A 1 91 ? 14.117 -22.344 10.211 1 85.25 91 ASP A CA 1
ATOM 684 C C . ASP A 1 91 ? 13.945 -21.578 8.891 1 85.25 91 ASP A C 1
ATOM 686 O O . ASP A 1 91 ? 14.352 -22.062 7.836 1 85.25 91 ASP A O 1
ATOM 690 N N . GLU A 1 92 ? 13.531 -20.438 9.023 1 87.5 92 GLU A N 1
ATOM 691 C CA . GLU A 1 92 ? 13.234 -19.594 7.863 1 87.5 92 GLU A CA 1
ATOM 692 C C . GLU A 1 92 ? 14.516 -19.141 7.176 1 87.5 92 GLU A C 1
ATOM 694 O O . GLU A 1 92 ? 14.539 -18.922 5.961 1 87.5 92 GLU A O 1
ATOM 699 N N . PHE A 1 93 ? 15.562 -19.016 7.918 1 87 93 PHE A N 1
ATOM 700 C CA . PHE A 1 93 ? 16.828 -18.547 7.363 1 87 93 PHE A CA 1
ATOM 701 C C . PHE A 1 93 ? 17.453 -19.609 6.457 1 87 93 PHE A C 1
ATOM 703 O O . PHE A 1 93 ? 17.969 -19.281 5.391 1 87 93 PHE A O 1
ATOM 710 N N . VAL A 1 94 ? 17.344 -20.844 6.871 1 87.31 94 VAL A N 1
ATOM 711 C CA . VAL A 1 94 ? 17.859 -21.938 6.062 1 87.31 94 VAL A CA 1
ATOM 712 C C . VAL A 1 94 ? 17.094 -22.016 4.742 1 87.31 94 VAL A C 1
ATOM 714 O O . VAL A 1 94 ? 17.703 -22.156 3.678 1 87.31 94 VAL A O 1
ATOM 717 N N . ARG A 1 95 ? 15.867 -21.828 4.797 1 92.19 95 ARG A N 1
ATOM 718 C CA . ARG A 1 95 ? 15.047 -21.891 3.594 1 92.19 95 ARG A CA 1
ATOM 719 C C . ARG A 1 95 ? 15.375 -20.75 2.645 1 92.19 95 ARG A C 1
ATOM 721 O O . ARG A 1 95 ? 15.508 -20.953 1.436 1 92.19 95 ARG A O 1
ATOM 728 N N . SER A 1 96 ? 15.484 -19.578 3.238 1 91.62 96 SER A N 1
ATOM 729 C CA . SER A 1 96 ? 15.828 -18.406 2.428 1 91.62 96 SER A CA 1
ATOM 730 C C . SER A 1 96 ? 17.156 -18.609 1.702 1 91.62 96 SER A C 1
ATOM 732 O O . SER A 1 96 ? 17.266 -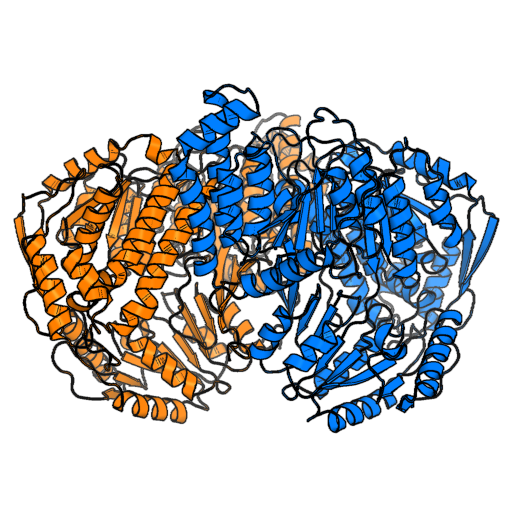18.328 0.508 1 91.62 96 SER A O 1
ATOM 734 N N . ARG A 1 97 ? 18.094 -19.172 2.357 1 88.19 97 ARG A N 1
ATOM 735 C CA . ARG A 1 97 ? 19.422 -19.391 1.785 1 88.19 97 ARG A CA 1
ATOM 736 C C . ARG A 1 97 ? 19.375 -20.422 0.667 1 88.19 97 ARG A C 1
ATOM 738 O O . ARG A 1 97 ? 20.016 -20.25 -0.371 1 88.19 97 ARG A O 1
ATOM 745 N N . ILE A 1 98 ? 18.656 -21.406 0.907 1 92.75 98 ILE A N 1
ATOM 746 C CA . ILE A 1 98 ? 18.531 -22.469 -0.095 1 92.75 98 ILE A CA 1
ATOM 747 C C . ILE A 1 98 ? 17.891 -21.906 -1.356 1 92.75 98 ILE A C 1
ATOM 749 O O . ILE A 1 98 ? 18.344 -22.172 -2.471 1 92.75 98 ILE A O 1
ATOM 753 N N . LEU A 1 99 ? 16.859 -21.141 -1.188 1 94.38 99 LEU A N 1
ATOM 754 C CA . LEU A 1 99 ? 16.172 -20.562 -2.334 1 94.38 99 LEU A CA 1
ATOM 755 C C . LEU A 1 99 ? 17.078 -19.578 -3.07 1 94.38 99 LEU A C 1
ATOM 757 O O . LEU A 1 99 ? 17.047 -19.5 -4.301 1 94.38 99 LEU A O 1
ATOM 761 N N . ARG A 1 100 ? 17.875 -18.906 -2.361 1 89.69 100 ARG A N 1
ATOM 762 C CA . ARG A 1 100 ? 18.812 -18 -3.006 1 89.69 100 ARG A CA 1
ATOM 763 C C . ARG A 1 100 ? 19.844 -18.766 -3.836 1 89.69 100 ARG A C 1
ATOM 765 O O . ARG A 1 100 ? 20.188 -18.359 -4.945 1 89.69 100 ARG A O 1
ATOM 772 N N . LYS A 1 101 ? 20.297 -19.844 -3.24 1 92.88 101 LYS A N 1
ATOM 773 C CA . LYS A 1 101 ? 21.219 -20.703 -3.99 1 92.88 101 LYS A CA 1
ATOM 774 C C . LYS A 1 101 ? 20.562 -21.234 -5.262 1 92.88 101 LYS A C 1
ATOM 776 O O . LYS A 1 101 ? 21.219 -21.359 -6.301 1 92.88 101 LYS A O 1
ATOM 781 N N . LEU A 1 102 ? 19.312 -21.516 -5.145 1 96.44 102 LEU A N 1
ATOM 782 C CA . LEU A 1 102 ? 18.578 -21.969 -6.324 1 96.44 102 LEU A CA 1
ATOM 783 C C . LEU A 1 102 ? 18.531 -20.875 -7.387 1 96.44 102 LEU A C 1
ATOM 785 O O . LEU A 1 102 ? 18.719 -21.156 -8.57 1 96.44 102 LEU A O 1
ATOM 789 N N . ALA A 1 103 ? 18.219 -19.672 -6.949 1 93.25 103 ALA A N 1
ATOM 790 C CA . ALA A 1 103 ? 18.188 -18.547 -7.883 1 93.25 103 ALA A CA 1
ATOM 791 C C . ALA A 1 103 ? 19.516 -18.406 -8.609 1 93.25 103 ALA A C 1
ATOM 793 O O . ALA A 1 103 ? 19.547 -18.172 -9.828 1 93.25 103 ALA A O 1
ATOM 794 N N . ASP A 1 104 ? 20.578 -18.594 -7.879 1 90.62 104 ASP A N 1
ATOM 795 C CA . ASP A 1 104 ? 21.922 -18.5 -8.461 1 90.62 104 ASP A CA 1
ATOM 796 C C . ASP A 1 104 ? 22.141 -19.609 -9.492 1 90.62 104 ASP A C 1
ATOM 798 O O . ASP A 1 104 ? 22.734 -19.375 -10.547 1 90.62 104 ASP A O 1
ATOM 802 N N . GLN A 1 105 ? 21.672 -20.734 -9.141 1 95.56 105 GLN A N 1
ATOM 803 C CA . GLN A 1 105 ? 21.828 -21.859 -10.062 1 95.56 105 GLN A CA 1
ATOM 804 C C . GLN A 1 105 ? 21.031 -21.625 -11.344 1 95.56 105 GLN A C 1
ATOM 806 O O . GLN A 1 105 ? 21.5 -21.953 -12.438 1 95.56 105 GLN A O 1
ATOM 811 N N . VAL A 1 106 ? 19.859 -21.109 -11.25 1 96.19 106 VAL A N 1
ATOM 812 C CA . VAL A 1 106 ? 19.047 -20.812 -12.43 1 96.19 106 VAL A CA 1
ATOM 813 C C . VAL A 1 106 ? 19.75 -19.766 -13.281 1 96.19 106 VAL A C 1
ATOM 815 O O . VAL A 1 106 ? 19.797 -19.875 -14.508 1 96.19 106 VAL A O 1
ATOM 818 N N . GLU A 1 107 ? 20.25 -18.781 -12.609 1 91.62 107 GLU A N 1
ATOM 819 C CA . GLU A 1 107 ? 20.969 -17.734 -13.328 1 91.62 107 GLU A CA 1
ATOM 820 C C . GLU A 1 107 ? 22.172 -18.312 -14.078 1 91.62 107 GLU A C 1
ATOM 822 O O . GLU A 1 107 ? 22.422 -17.953 -15.227 1 91.62 107 GLU A O 1
ATOM 827 N N . LYS A 1 108 ? 22.875 -19.172 -13.461 1 92.81 108 LYS A N 1
ATOM 828 C CA . LYS A 1 108 ? 24.047 -19.812 -14.047 1 92.81 108 LYS A CA 1
ATOM 829 C C . LYS A 1 108 ? 23.672 -20.641 -15.273 1 92.81 108 LYS A C 1
ATOM 831 O O . LYS A 1 108 ? 24.375 -20.625 -16.281 1 92.81 108 LYS A O 1
ATOM 836 N N . ASP A 1 109 ? 22.547 -21.312 -15.219 1 95.31 109 ASP A N 1
ATOM 837 C CA . ASP A 1 109 ? 22.156 -22.25 -16.266 1 95.31 109 ASP A CA 1
ATOM 838 C C . ASP A 1 109 ? 21.031 -21.672 -17.125 1 95.31 109 ASP A C 1
ATOM 840 O O . ASP A 1 109 ? 20.25 -22.406 -17.734 1 95.31 109 ASP A O 1
ATOM 844 N N . LYS A 1 110 ? 20.828 -20.406 -17.172 1 94.81 110 LYS A N 1
ATOM 845 C CA . LYS A 1 110 ? 19.672 -19.781 -17.797 1 94.81 110 LYS A CA 1
ATOM 846 C C . LYS A 1 110 ? 19.594 -20.125 -19.266 1 94.81 110 LYS A C 1
ATOM 848 O O . LYS A 1 110 ? 18.5 -20.344 -19.797 1 94.81 110 LYS A O 1
ATOM 853 N N . LYS A 1 111 ? 20.734 -20.25 -19.984 1 92.69 111 LYS A N 1
ATOM 854 C CA . LYS A 1 111 ? 20.703 -20.594 -21.391 1 92.69 111 LYS A CA 1
ATOM 855 C C . LYS A 1 111 ? 20.234 -22.031 -21.609 1 92.69 111 LYS A C 1
ATOM 857 O O . LYS A 1 111 ? 19.391 -22.297 -22.453 1 92.69 111 LYS A O 1
ATOM 862 N N . LEU A 1 112 ? 20.812 -22.938 -20.844 1 94.56 112 LEU A N 1
ATOM 863 C CA . LEU A 1 112 ? 20.391 -24.328 -20.922 1 94.56 112 LEU A CA 1
ATOM 864 C C . LEU A 1 112 ? 18.906 -24.469 -20.641 1 94.56 112 LEU A C 1
ATOM 866 O O . LEU A 1 112 ? 18.188 -25.156 -21.375 1 94.56 112 LEU A O 1
ATOM 870 N N . LEU A 1 113 ? 18.484 -23.797 -19.641 1 96.25 113 LEU A N 1
ATOM 871 C CA . LEU A 1 113 ? 17.078 -23.906 -19.219 1 96.25 113 LEU A CA 1
ATOM 872 C C . LEU A 1 113 ? 16.156 -23.375 -20.312 1 96.25 113 LEU A C 1
ATOM 874 O O . LEU A 1 113 ? 15.078 -23.922 -20.547 1 96.25 113 LEU A O 1
ATOM 878 N N . SER A 1 114 ? 16.547 -22.281 -20.984 1 94.62 114 SER A N 1
ATOM 879 C CA . SER A 1 114 ? 15.758 -21.75 -22.078 1 94.62 114 SER A CA 1
ATOM 880 C C . SER A 1 114 ? 15.633 -22.75 -23.219 1 94.62 114 SER A C 1
ATOM 882 O O . SER A 1 114 ? 14.555 -22.906 -23.812 1 94.62 114 SER A O 1
ATOM 884 N N . LEU A 1 115 ? 16.719 -23.438 -23.484 1 94.19 115 LEU A N 1
ATOM 885 C CA . LEU A 1 115 ? 16.734 -24.422 -24.562 1 94.19 115 LEU A CA 1
ATOM 886 C C . LEU A 1 115 ? 15.883 -25.641 -24.203 1 94.19 115 LEU A C 1
ATOM 888 O O . LEU A 1 115 ? 15.117 -26.141 -25.031 1 94.19 115 LEU A O 1
ATOM 892 N N . LEU A 1 116 ? 16.016 -26.109 -22.969 1 93.81 116 LEU A N 1
ATOM 893 C CA . LEU A 1 116 ? 15.227 -27.266 -22.516 1 93.81 116 LEU A CA 1
ATOM 894 C C . LEU A 1 116 ? 13.734 -26.969 -22.641 1 93.81 116 LEU A C 1
ATOM 896 O O . LEU A 1 116 ? 12.969 -27.812 -23.094 1 93.81 116 LEU A O 1
ATOM 900 N N . GLN A 1 117 ? 13.367 -25.812 -22.25 1 92.31 117 GLN A N 1
ATOM 901 C CA . GLN A 1 117 ? 11.953 -25.422 -22.297 1 92.31 117 GLN A CA 1
ATOM 902 C C . GLN A 1 117 ? 11.477 -25.281 -23.75 1 92.31 117 GLN A C 1
ATOM 904 O O . GLN A 1 117 ? 10.422 -25.812 -24.109 1 92.31 117 GLN A O 1
ATOM 909 N N . ALA A 1 118 ? 12.227 -24.562 -24.578 1 91.56 118 ALA A N 1
ATOM 910 C CA . ALA A 1 118 ? 11.836 -24.297 -25.969 1 91.56 118 ALA A CA 1
ATOM 911 C C . ALA A 1 118 ? 11.688 -25.594 -26.75 1 91.56 118 ALA A C 1
ATOM 913 O O . ALA A 1 118 ? 10.766 -25.734 -27.562 1 91.56 118 ALA A O 1
ATOM 914 N N . MET A 1 119 ? 12.492 -26.531 -26.484 1 92.12 119 MET A N 1
ATOM 915 C CA . MET A 1 119 ? 12.547 -27.734 -27.297 1 92.12 119 MET A CA 1
ATOM 916 C C . MET A 1 119 ? 11.461 -28.734 -26.875 1 92.12 119 MET A C 1
ATOM 918 O O . MET A 1 119 ? 11.133 -29.656 -27.625 1 92.12 119 MET A O 1
ATOM 922 N N . VAL A 1 120 ? 10.969 -28.578 -25.719 1 90.31 120 VAL A N 1
ATOM 923 C CA . VAL A 1 120 ? 9.969 -29.531 -25.25 1 90.31 120 VAL A CA 1
ATOM 924 C C . VAL A 1 120 ? 8.586 -28.891 -25.297 1 90.31 120 VAL A C 1
ATOM 926 O O . VAL A 1 120 ? 7.617 -29.531 -25.719 1 90.31 120 VAL A O 1
ATOM 929 N N . VAL A 1 121 ? 8.445 -27.703 -24.812 1 87.12 121 VAL A N 1
ATOM 930 C CA . VAL A 1 121 ? 7.145 -27.047 -24.688 1 87.12 121 VAL A CA 1
ATOM 931 C C . VAL A 1 121 ? 6.855 -26.219 -25.938 1 87.12 121 VAL A C 1
ATOM 933 O O . VAL A 1 121 ? 5.695 -25.953 -26.25 1 87.12 121 VAL A O 1
ATOM 936 N N . GLY A 1 122 ? 7.902 -25.891 -26.672 1 86.12 122 GLY A N 1
ATOM 937 C CA . GLY A 1 122 ? 7.727 -25.031 -27.828 1 86.12 122 GLY A CA 1
ATOM 938 C C . GLY A 1 122 ? 7.73 -23.547 -27.484 1 86.12 122 GLY A C 1
ATOM 939 O O . GLY A 1 122 ? 8.344 -23.141 -26.484 1 86.12 122 GLY A O 1
ATOM 940 N N . GLY A 1 123 ? 7.145 -22.719 -28.344 1 83.94 123 GLY A N 1
ATOM 941 C CA . GLY A 1 123 ? 7.188 -21.281 -28.188 1 83.94 123 GLY A CA 1
ATOM 942 C C . GLY A 1 123 ? 8.383 -20.641 -28.875 1 83.94 123 GLY A C 1
ATOM 943 O O . GLY A 1 123 ? 8.898 -21.156 -29.859 1 83.94 123 GLY A O 1
ATOM 944 N N . ASN A 1 124 ? 8.664 -19.5 -28.391 1 86.19 124 ASN A N 1
ATOM 945 C CA . ASN A 1 124 ? 9.766 -18.75 -28.969 1 86.19 124 ASN A CA 1
ATOM 946 C C . ASN A 1 124 ? 10.891 -18.547 -27.953 1 86.19 124 ASN A C 1
ATOM 948 O O . ASN A 1 124 ? 10.656 -18.031 -26.859 1 86.19 124 ASN A O 1
ATOM 952 N N . ILE A 1 125 ? 12.078 -18.938 -28.312 1 90.44 125 ILE A N 1
ATOM 953 C CA . ILE A 1 125 ? 13.234 -18.922 -27.422 1 90.44 125 ILE A CA 1
ATOM 954 C C . ILE A 1 125 ? 13.492 -17.516 -26.922 1 90.44 125 ILE A C 1
ATOM 956 O O . ILE A 1 125 ? 13.93 -17.312 -25.781 1 90.44 125 ILE A O 1
ATOM 960 N N . LYS A 1 126 ? 13.18 -16.531 -27.719 1 86.31 126 LYS A N 1
ATOM 961 C CA . LYS A 1 126 ? 13.398 -15.148 -27.312 1 86.31 126 LYS A CA 1
ATOM 962 C C . LYS A 1 126 ? 12.477 -14.758 -26.156 1 86.31 126 LYS A C 1
ATOM 964 O O . LYS A 1 126 ? 12.898 -14.102 -25.203 1 86.31 126 LYS A O 1
ATOM 969 N N . TYR A 1 127 ? 11.289 -15.141 -26.312 1 83.38 127 TYR A N 1
ATOM 970 C CA . TYR A 1 127 ? 10.328 -14.867 -25.25 1 83.38 127 TYR A CA 1
ATOM 971 C C . TYR A 1 127 ? 10.734 -15.562 -23.953 1 83.38 127 TYR A C 1
ATOM 973 O O . TYR A 1 127 ? 10.625 -14.984 -22.875 1 83.38 127 TYR A O 1
ATOM 981 N N . ILE A 1 128 ? 11.148 -16.734 -24.047 1 88.62 128 ILE A N 1
ATOM 982 C CA . ILE A 1 128 ? 11.539 -17.516 -22.875 1 88.62 128 ILE A CA 1
ATOM 983 C C . ILE A 1 128 ? 12.727 -16.859 -22.188 1 88.62 128 ILE A C 1
ATOM 985 O O . ILE A 1 128 ? 12.719 -16.672 -20.969 1 88.62 128 ILE A O 1
ATOM 989 N N . GLU A 1 129 ? 13.672 -16.422 -22.938 1 89.56 129 GLU A N 1
ATOM 990 C CA . GLU A 1 129 ? 14.891 -15.844 -22.406 1 89.56 129 GLU A CA 1
ATOM 991 C C . GLU A 1 129 ? 14.633 -14.469 -21.812 1 89.56 129 GLU A C 1
ATOM 993 O O . GLU A 1 129 ? 15.211 -14.102 -20.781 1 89.56 129 GLU A O 1
ATOM 998 N N . ASP A 1 130 ? 13.75 -13.758 -22.453 1 82.81 130 ASP A N 1
ATOM 999 C CA . ASP A 1 130 ? 13.57 -12.359 -22.078 1 82.81 130 ASP A CA 1
ATOM 1000 C C . ASP A 1 130 ? 12.5 -12.219 -21 1 82.81 130 ASP A C 1
ATOM 1002 O O . ASP A 1 130 ? 12.516 -11.258 -20.219 1 82.81 130 ASP A O 1
ATOM 1006 N N . PHE A 1 131 ? 11.656 -13.141 -20.953 1 81.94 131 PHE A N 1
ATOM 1007 C CA . PHE A 1 131 ? 10.516 -12.953 -20.047 1 81.94 131 PHE A CA 1
ATOM 1008 C C . PHE A 1 131 ? 10.453 -14.078 -19.016 1 81.94 131 PHE A C 1
ATOM 1010 O O . PHE A 1 131 ? 10.461 -13.828 -17.812 1 81.94 131 PHE A O 1
ATOM 1017 N N . ASP A 1 132 ? 10.492 -15.273 -19.391 1 87.44 132 ASP A N 1
ATOM 1018 C CA . ASP A 1 132 ? 10.227 -16.406 -18.5 1 87.44 132 ASP A CA 1
ATOM 1019 C C . ASP A 1 132 ? 11.375 -16.594 -17.516 1 87.44 132 ASP A C 1
ATOM 1021 O O . ASP A 1 132 ? 11.141 -16.672 -16.297 1 87.44 132 ASP A O 1
ATOM 1025 N N . ILE A 1 133 ? 12.586 -16.656 -18.047 1 91.56 133 ILE A N 1
ATOM 1026 C CA . ILE A 1 133 ? 13.719 -16.984 -17.188 1 91.56 133 ILE A CA 1
ATOM 1027 C C . ILE A 1 133 ? 13.93 -15.883 -16.141 1 91.56 133 ILE A C 1
ATOM 1029 O O . ILE A 1 133 ? 14.039 -16.156 -14.953 1 91.56 133 ILE A O 1
ATOM 1033 N N . PRO A 1 134 ? 13.875 -14.617 -16.547 1 87.88 134 PRO A N 1
ATOM 1034 C CA . PRO A 1 134 ? 14.039 -13.562 -15.539 1 87.88 134 PRO A CA 1
ATOM 1035 C C . PRO A 1 134 ? 12.93 -13.578 -14.484 1 87.88 134 PRO A C 1
ATOM 1037 O O . PRO A 1 134 ? 13.195 -13.367 -13.305 1 87.88 134 PRO A O 1
ATOM 1040 N N . ASN A 1 135 ? 11.773 -13.82 -14.906 1 87.75 135 ASN A N 1
ATOM 1041 C CA . ASN A 1 135 ? 10.664 -13.867 -13.953 1 87.75 135 ASN A CA 1
ATOM 1042 C C . ASN A 1 135 ? 10.781 -15.062 -13.016 1 87.75 135 ASN A C 1
ATOM 1044 O O . ASN A 1 135 ? 10.383 -14.977 -11.852 1 87.75 135 ASN A O 1
ATOM 1048 N N . ALA A 1 136 ? 11.273 -16.109 -13.531 1 93.06 136 ALA A N 1
ATOM 1049 C CA . ALA A 1 136 ? 11.516 -17.266 -12.68 1 93.06 136 ALA A CA 1
ATOM 1050 C C . ALA A 1 136 ? 12.5 -16.938 -11.57 1 93.06 136 ALA A C 1
ATOM 1052 O O . ALA A 1 136 ? 12.266 -17.266 -10.406 1 93.06 136 ALA A O 1
ATOM 1053 N N . ILE A 1 137 ? 13.555 -16.281 -11.953 1 91.88 137 ILE A N 1
ATOM 1054 C CA . ILE A 1 137 ? 14.578 -15.891 -10.984 1 91.88 137 ILE A CA 1
ATOM 1055 C C . ILE A 1 137 ? 13.977 -14.93 -9.961 1 91.88 137 ILE A C 1
ATOM 1057 O O . ILE A 1 137 ? 14.172 -15.094 -8.758 1 91.88 137 ILE A O 1
ATOM 1061 N N . CYS A 1 138 ? 13.211 -14.016 -10.477 1 87.38 138 CYS A N 1
ATOM 1062 C CA . CYS A 1 138 ? 12.57 -13.039 -9.602 1 87.38 138 CYS A CA 1
ATOM 1063 C C . CYS A 1 138 ? 11.625 -13.719 -8.617 1 87.38 138 CYS A C 1
ATOM 1065 O O . CYS A 1 138 ? 11.539 -13.32 -7.453 1 87.38 138 CYS A O 1
ATOM 1067 N N . THR A 1 139 ? 10.953 -14.656 -9.086 1 91.5 139 THR A N 1
ATOM 1068 C CA . THR A 1 139 ? 10.023 -15.398 -8.234 1 91.5 139 THR A CA 1
ATOM 1069 C C . THR A 1 139 ? 10.766 -16.078 -7.082 1 91.5 139 THR A C 1
ATOM 1071 O O . THR A 1 139 ? 10.344 -15.984 -5.926 1 91.5 139 THR A O 1
ATOM 1074 N N . ILE A 1 140 ? 11.883 -16.688 -7.355 1 94.81 140 ILE A N 1
ATOM 1075 C CA . ILE A 1 140 ? 12.656 -17.375 -6.328 1 94.81 140 ILE A CA 1
ATOM 1076 C C . ILE A 1 140 ? 13.172 -16.359 -5.309 1 94.81 140 ILE A C 1
ATOM 1078 O O . ILE A 1 140 ? 13.047 -16.562 -4.102 1 94.81 140 ILE A O 1
ATOM 1082 N N . ILE A 1 141 ? 13.656 -15.312 -5.84 1 89.31 141 ILE A N 1
ATOM 1083 C CA . ILE A 1 141 ? 14.227 -14.289 -4.969 1 89.31 141 ILE A CA 1
ATOM 1084 C C . ILE A 1 141 ? 13.133 -13.695 -4.082 1 89.31 141 ILE A C 1
ATOM 1086 O O . ILE A 1 141 ? 13.328 -13.523 -2.877 1 89.31 141 ILE A O 1
ATOM 1090 N N . PHE A 1 142 ? 12.023 -13.383 -4.625 1 89.12 142 PHE A N 1
ATOM 1091 C CA . PHE A 1 142 ? 10.914 -12.812 -3.873 1 89.12 142 PHE A CA 1
ATOM 1092 C C . PHE A 1 142 ? 10.523 -13.719 -2.709 1 89.12 142 PHE A C 1
ATOM 1094 O O . PHE A 1 142 ? 10.398 -13.258 -1.572 1 89.12 142 PHE A O 1
ATOM 1101 N N . PHE A 1 143 ? 10.367 -14.914 -2.988 1 93.06 143 PHE A N 1
ATOM 1102 C CA . PHE A 1 143 ? 9.906 -15.805 -1.929 1 93.06 143 PHE A CA 1
ATOM 1103 C C . PHE A 1 143 ? 11.039 -16.125 -0.957 1 93.06 143 PHE A C 1
ATOM 1105 O O . PHE A 1 143 ? 10.789 -16.453 0.203 1 93.06 143 PHE A O 1
ATOM 1112 N N . SER A 1 144 ? 12.289 -16.094 -1.444 1 92.62 144 SER A N 1
ATOM 1113 C CA . SER A 1 144 ? 13.406 -16.172 -0.504 1 92.62 144 SER A CA 1
ATOM 1114 C C . SER A 1 144 ? 13.344 -15.039 0.518 1 92.62 144 SER A C 1
ATOM 1116 O O . SER A 1 144 ? 13.641 -15.242 1.697 1 92.62 144 SER A O 1
ATOM 1118 N N . ASP A 1 145 ? 12.938 -13.914 0.035 1 89.19 145 ASP A N 1
ATOM 1119 C CA . ASP A 1 145 ? 12.781 -12.758 0.91 1 89.19 145 ASP A CA 1
ATOM 1120 C C . ASP A 1 145 ? 11.594 -12.922 1.849 1 89.19 145 ASP A C 1
ATOM 1122 O O . ASP A 1 145 ? 11.672 -12.586 3.031 1 89.19 145 ASP A O 1
ATOM 1126 N N . ILE A 1 146 ? 10.578 -13.406 1.352 1 89.44 146 ILE A N 1
ATOM 1127 C CA . ILE A 1 146 ? 9.359 -13.578 2.127 1 89.44 146 ILE A CA 1
ATOM 1128 C C . ILE A 1 146 ? 9.617 -14.523 3.295 1 89.44 146 ILE A C 1
ATOM 1130 O O . ILE A 1 146 ? 9.062 -14.352 4.383 1 89.44 146 ILE A O 1
ATOM 1134 N N . CYS A 1 147 ? 10.516 -15.484 3.113 1 91.62 147 CYS A N 1
ATOM 1135 C CA . CYS A 1 147 ? 10.867 -16.391 4.199 1 91.62 147 CYS A CA 1
ATOM 1136 C C . CYS A 1 147 ? 11.281 -15.617 5.445 1 91.62 147 CYS A C 1
ATOM 1138 O O . CYS A 1 147 ? 10.898 -15.984 6.562 1 91.62 147 CYS A O 1
ATOM 1140 N N . LEU A 1 148 ? 11.93 -14.57 5.207 1 87.06 148 LEU A N 1
ATOM 1141 C CA . LEU A 1 148 ? 12.531 -13.836 6.316 1 87.06 148 LEU A CA 1
ATOM 1142 C C . LEU A 1 148 ? 11.531 -12.867 6.93 1 87.06 148 LEU A C 1
ATOM 1144 O O . LEU A 1 148 ? 11.742 -12.367 8.039 1 87.06 148 LEU A O 1
ATOM 1148 N N . THR A 1 149 ? 10.461 -12.641 6.238 1 83.06 149 THR A N 1
ATOM 1149 C CA . THR A 1 149 ? 9.5 -11.648 6.723 1 83.06 149 THR A CA 1
ATOM 1150 C C . THR A 1 149 ? 8.141 -12.297 6.973 1 83.06 149 THR A C 1
ATOM 1152 O O . THR A 1 149 ? 7.18 -11.609 7.336 1 83.06 149 THR A O 1
ATOM 1155 N N . VAL A 1 150 ? 8.023 -13.555 6.805 1 84.81 150 VAL A N 1
ATOM 1156 C CA . VAL A 1 150 ? 6.746 -14.258 6.84 1 84.81 150 VAL A CA 1
ATOM 1157 C C . VAL A 1 150 ? 6.117 -14.125 8.227 1 84.81 150 VAL A C 1
ATOM 1159 O O . VAL A 1 150 ? 4.898 -13.984 8.352 1 84.81 150 VAL A O 1
ATOM 1162 N N . ASP A 1 151 ? 6.883 -14.062 9.273 1 79.94 151 ASP A N 1
ATOM 1163 C CA . ASP A 1 151 ? 6.359 -14 10.641 1 79.94 151 ASP A CA 1
ATOM 1164 C C . ASP A 1 151 ? 5.75 -12.633 10.93 1 79.94 151 ASP A C 1
ATOM 1166 O O . ASP A 1 151 ? 4.801 -12.523 11.711 1 79.94 151 ASP A O 1
ATOM 1170 N N . SER A 1 152 ? 6.355 -11.703 10.344 1 77.75 152 SER A N 1
ATOM 1171 C CA . SER A 1 152 ? 5.805 -10.359 10.516 1 77.75 152 SER A CA 1
ATOM 1172 C C . SER A 1 152 ? 4.508 -10.195 9.727 1 77.75 152 SER A C 1
ATOM 1174 O O . SER A 1 152 ? 3.58 -9.523 10.188 1 77.75 152 SER A O 1
ATOM 1176 N N . LYS A 1 153 ? 4.41 -10.82 8.617 1 79.5 153 LYS A N 1
ATOM 1177 C CA . LYS A 1 153 ? 3.238 -10.695 7.754 1 79.5 153 LYS A CA 1
ATOM 1178 C C . LYS A 1 153 ? 2.115 -11.617 8.219 1 79.5 153 LYS A C 1
ATOM 1180 O O . LYS A 1 153 ? 0.941 -11.25 8.172 1 79.5 153 LYS A O 1
ATOM 1185 N N . PHE A 1 154 ? 2.549 -12.836 8.57 1 84.31 154 PHE A N 1
ATOM 1186 C CA . PHE A 1 154 ? 1.6 -13.844 9.016 1 84.31 154 PHE A CA 1
ATOM 1187 C C . PHE A 1 154 ? 2.012 -14.414 10.367 1 84.31 154 PHE A C 1
ATOM 1189 O O . PHE A 1 154 ? 2.428 -15.57 10.461 1 84.31 154 PHE A O 1
ATOM 1196 N N . PRO A 1 155 ? 1.751 -13.617 11.406 1 80.44 155 PRO A N 1
ATOM 1197 C CA . PRO A 1 155 ? 2.15 -14.109 12.727 1 80.44 155 PRO A CA 1
ATOM 1198 C C . PRO A 1 155 ? 1.372 -15.352 13.156 1 80.44 155 PRO A C 1
ATOM 1200 O O . PRO A 1 155 ? 0.165 -15.438 12.922 1 80.44 155 PRO A O 1
ATOM 1203 N N . ASN A 1 156 ? 1.979 -16.375 13.625 1 82.44 156 ASN A N 1
ATOM 1204 C CA . ASN A 1 156 ? 1.406 -17.594 14.195 1 82.44 156 ASN A CA 1
ATOM 1205 C C . ASN A 1 156 ? 0.88 -18.516 13.109 1 82.44 156 ASN A C 1
ATOM 1207 O O . ASN A 1 156 ? -0.162 -19.156 13.281 1 82.44 156 ASN A O 1
ATOM 1211 N N . TRP A 1 157 ? 1.41 -18.438 11.945 1 86.81 157 TRP A N 1
ATOM 1212 C CA . TRP A 1 157 ? 1.124 -19.391 10.875 1 86.81 157 TRP A CA 1
ATOM 1213 C C . TRP A 1 157 ? 2.275 -20.375 10.695 1 86.81 157 TRP A C 1
ATOM 1215 O O . TRP A 1 157 ? 3.443 -20.016 10.852 1 86.81 157 TRP A O 1
ATOM 1225 N N . SER A 1 158 ? 1.995 -21.609 10.477 1 89.31 158 SER A N 1
ATOM 1226 C CA . SER A 1 158 ? 2.986 -22.656 10.297 1 89.31 158 SER A CA 1
ATOM 1227 C C . SER A 1 158 ? 2.672 -23.516 9.07 1 89.31 158 SER A C 1
ATOM 1229 O O . SER A 1 158 ? 1.535 -23.531 8.594 1 89.31 158 SER A O 1
ATOM 1231 N N . PRO A 1 159 ? 3.682 -24.203 8.484 1 91.44 159 PRO A N 1
ATOM 1232 C CA . PRO A 1 159 ? 3.432 -25.047 7.32 1 91.44 159 PRO A CA 1
ATOM 1233 C C . PRO A 1 159 ? 2.438 -26.172 7.605 1 91.44 159 PRO A C 1
ATOM 1235 O O . PRO A 1 159 ? 2.311 -26.609 8.75 1 91.44 159 PRO A O 1
ATOM 1238 N N . ILE A 1 160 ? 1.829 -26.703 6.566 1 88.94 160 ILE A N 1
ATOM 1239 C CA . ILE A 1 160 ? 0.771 -27.688 6.758 1 88.94 160 ILE A CA 1
ATOM 1240 C C . ILE A 1 160 ? 1.359 -29.094 6.684 1 88.94 160 ILE A C 1
ATOM 1242 O O . ILE A 1 160 ? 0.733 -30.062 7.129 1 88.94 160 ILE A O 1
ATOM 1246 N N . GLY A 1 161 ? 2.471 -29.266 6.074 1 88.06 161 GLY A N 1
ATOM 1247 C CA . GLY A 1 161 ? 3.076 -30.594 5.945 1 88.06 161 GLY A CA 1
ATOM 1248 C C . GLY A 1 161 ? 3.529 -30.906 4.535 1 88.06 161 GLY A C 1
ATOM 1249 O O . GLY A 1 161 ? 4.32 -30.156 3.949 1 88.06 161 GLY A O 1
ATOM 1250 N N . THR A 1 162 ? 2.984 -31.969 3.936 1 89 162 THR A N 1
ATOM 1251 C CA . THR A 1 162 ? 3.354 -32.375 2.586 1 89 162 THR A CA 1
ATOM 1252 C C . THR A 1 162 ? 2.311 -31.906 1.573 1 89 162 THR A C 1
ATOM 1254 O O . THR A 1 162 ? 1.108 -32.062 1.796 1 89 162 THR A O 1
ATOM 1257 N N . VAL A 1 163 ? 2.764 -31.328 0.497 1 90.88 163 VAL A N 1
ATOM 1258 C CA . VAL A 1 163 ? 1.88 -30.797 -0.53 1 90.88 163 VAL A CA 1
ATOM 1259 C C . VAL A 1 163 ? 2.209 -31.422 -1.881 1 90.88 163 VAL A C 1
ATOM 1261 O O . VAL A 1 163 ? 3.381 -31.531 -2.25 1 90.88 163 VAL A O 1
ATOM 1264 N N . GLU A 1 164 ? 1.233 -31.844 -2.582 1 88.75 164 GLU A N 1
ATOM 1265 C CA . GLU A 1 164 ? 1.394 -32.312 -3.955 1 88.75 164 GLU A CA 1
ATOM 1266 C C . GLU A 1 164 ? 1.213 -31.172 -4.953 1 88.75 164 GLU A C 1
ATOM 1268 O O . GLU A 1 164 ? 0.295 -30.359 -4.816 1 88.75 164 GLU A O 1
ATOM 1273 N N . ILE A 1 165 ? 2.084 -31.156 -5.914 1 92.12 165 ILE A N 1
ATOM 1274 C CA . ILE A 1 165 ? 1.995 -30.141 -6.961 1 92.12 165 ILE A CA 1
ATOM 1275 C C . ILE A 1 165 ? 1.708 -30.812 -8.305 1 92.12 165 ILE A C 1
ATOM 1277 O O . ILE A 1 165 ? 2.469 -31.672 -8.75 1 92.12 165 ILE A O 1
ATOM 1281 N N . ILE A 1 166 ? 0.632 -30.438 -8.883 1 89.19 166 ILE A N 1
ATOM 1282 C CA . ILE A 1 166 ? 0.257 -30.906 -10.211 1 89.19 166 ILE A CA 1
ATOM 1283 C C . ILE A 1 166 ? 0.499 -29.797 -11.234 1 89.19 166 ILE A C 1
ATOM 1285 O O . ILE A 1 166 ? -0.218 -28.797 -11.258 1 89.19 166 ILE A O 1
ATOM 1289 N N . LEU A 1 167 ? 1.435 -30.062 -12.078 1 88.62 167 LEU A N 1
ATOM 1290 C CA . LEU A 1 167 ? 1.849 -29.062 -13.047 1 88.62 167 LEU A CA 1
ATOM 1291 C C . LEU A 1 167 ? 1.044 -29.188 -14.336 1 88.62 167 LEU A C 1
ATOM 1293 O O . LEU A 1 167 ? 0.653 -30.281 -14.727 1 88.62 167 LEU A O 1
ATOM 1297 N N . PRO A 1 168 ? 0.846 -28.047 -14.969 1 81.88 168 PRO A N 1
ATOM 1298 C CA . PRO A 1 168 ? 0.195 -28.109 -16.281 1 81.88 168 PRO A CA 1
ATOM 1299 C C . PRO A 1 168 ? 1.125 -28.625 -17.375 1 81.88 168 PRO A C 1
ATOM 1301 O O . PRO A 1 168 ? 2.346 -28.641 -17.188 1 81.88 168 PRO A O 1
ATOM 1304 N N . ASP A 1 169 ? 0.606 -29 -18.5 1 72.56 169 ASP A N 1
ATOM 1305 C CA . ASP A 1 169 ? 1.399 -29.469 -19.625 1 72.56 169 ASP A CA 1
ATOM 1306 C C . ASP A 1 169 ? 2.279 -28.359 -20.188 1 72.56 169 ASP A C 1
ATOM 1308 O O . ASP A 1 169 ? 3.461 -28.578 -20.469 1 72.56 169 ASP A O 1
ATOM 1312 N N . PHE A 1 170 ? 1.573 -27.172 -20.297 1 75.75 170 PHE A N 1
ATOM 1313 C CA . PHE A 1 170 ? 2.322 -26.016 -20.766 1 75.75 170 PHE A CA 1
ATOM 1314 C C . PHE A 1 170 ? 2.939 -25.266 -19.594 1 75.75 170 PHE A C 1
ATOM 1316 O O . PHE A 1 170 ? 2.432 -24.219 -19.172 1 75.75 170 PHE A O 1
ATOM 1323 N N . CYS A 1 171 ? 3.998 -25.844 -19.156 1 80.88 171 CYS A N 1
ATOM 1324 C CA . CYS A 1 171 ? 4.547 -25.266 -17.938 1 80.88 171 CYS A CA 1
ATOM 1325 C C . CYS A 1 171 ? 5.859 -24.531 -18.219 1 80.88 171 CYS A C 1
ATOM 1327 O O . CYS A 1 171 ? 6.848 -25.156 -18.594 1 80.88 171 CYS A O 1
ATOM 1329 N N . SER A 1 172 ? 5.828 -23.234 -18.188 1 88.69 172 SER A N 1
ATOM 1330 C CA . SER A 1 172 ? 7.078 -22.484 -18.203 1 88.69 172 SER A CA 1
ATOM 1331 C C . SER A 1 172 ? 7.812 -22.609 -16.875 1 88.69 172 SER A C 1
ATOM 1333 O O . SER A 1 172 ? 7.258 -23.109 -15.898 1 88.69 172 SER A O 1
ATOM 1335 N N . LEU A 1 173 ? 9.039 -22.266 -16.891 1 92.19 173 LEU A N 1
ATOM 1336 C CA . LEU A 1 173 ? 9.797 -22.297 -15.648 1 92.19 173 LEU A CA 1
ATOM 1337 C C . LEU A 1 173 ? 9.18 -21.359 -14.617 1 92.19 173 LEU A C 1
ATOM 1339 O O . LEU A 1 173 ? 9.141 -21.688 -13.43 1 92.19 173 LEU A O 1
ATOM 1343 N N . THR A 1 174 ? 8.711 -20.219 -15.062 1 90.38 174 THR A N 1
ATOM 1344 C CA . THR A 1 174 ? 8.055 -19.281 -14.156 1 90.38 174 THR A CA 1
ATOM 1345 C C . THR A 1 174 ? 6.809 -19.906 -13.539 1 90.38 174 THR A C 1
ATOM 1347 O O . THR A 1 174 ? 6.602 -19.812 -12.328 1 90.38 174 THR A O 1
ATOM 1350 N N . SER A 1 175 ? 6.02 -20.453 -14.367 1 88.56 175 SER A N 1
ATOM 1351 C CA . SER A 1 175 ? 4.801 -21.094 -13.875 1 88.56 175 SER A CA 1
ATOM 1352 C C . SER A 1 175 ? 5.117 -22.188 -12.867 1 88.56 175 SER A C 1
ATOM 1354 O O . SER A 1 175 ? 4.406 -22.359 -11.875 1 88.56 175 SER A O 1
ATOM 1356 N N . MET A 1 176 ? 6.094 -22.938 -13.172 1 93 176 MET A N 1
ATOM 1357 C CA . MET A 1 176 ? 6.512 -24.016 -12.266 1 93 176 MET A CA 1
ATOM 1358 C C . MET A 1 176 ? 6.93 -23.453 -10.914 1 93 176 MET A C 1
ATOM 1360 O O . MET A 1 176 ? 6.508 -23.953 -9.867 1 93 176 MET A O 1
ATOM 1364 N N . PHE A 1 177 ? 7.715 -22.438 -10.953 1 95 177 PHE A N 1
ATOM 1365 C CA . PHE A 1 177 ? 8.258 -21.906 -9.711 1 95 177 PHE A CA 1
ATOM 1366 C C . PHE A 1 177 ? 7.18 -21.156 -8.93 1 95 177 PHE A C 1
ATOM 1368 O O . PHE A 1 177 ? 7.191 -21.141 -7.699 1 95 177 PHE A O 1
ATOM 1375 N N . VAL A 1 178 ? 6.254 -20.578 -9.586 1 91.75 178 VAL A N 1
ATOM 1376 C CA . VAL A 1 178 ? 5.152 -19.906 -8.898 1 91.75 178 VAL A CA 1
ATOM 1377 C C . VAL A 1 178 ? 4.336 -20.922 -8.102 1 91.75 178 VAL A C 1
ATOM 1379 O O . VAL A 1 178 ? 3.791 -20.594 -7.051 1 91.75 178 VAL A O 1
ATOM 1382 N N . GLN A 1 179 ? 4.336 -22.094 -8.57 1 92.81 179 GLN A N 1
ATOM 1383 C CA . GLN A 1 179 ? 3.598 -23.141 -7.867 1 92.81 179 GLN A CA 1
ATOM 1384 C C . GLN A 1 179 ? 4.469 -23.812 -6.809 1 92.81 179 GLN A C 1
ATOM 1386 O O . GLN A 1 179 ? 3.986 -24.141 -5.719 1 92.81 179 GLN A O 1
ATOM 1391 N N . LEU A 1 180 ? 5.652 -23.953 -7.074 1 95.88 180 LEU A N 1
ATOM 1392 C CA . LEU A 1 180 ? 6.531 -24.797 -6.277 1 95.88 180 LEU A CA 1
ATOM 1393 C C . LEU A 1 180 ? 7.172 -24 -5.148 1 95.88 180 LEU A C 1
ATOM 1395 O O . LEU A 1 180 ? 7.164 -24.438 -3.992 1 95.88 180 LEU A O 1
ATOM 1399 N N . ILE A 1 181 ? 7.68 -22.844 -5.449 1 96.56 181 ILE A N 1
ATOM 1400 C CA . ILE A 1 181 ? 8.578 -22.125 -4.555 1 96.56 181 ILE A CA 1
ATOM 1401 C C . ILE A 1 181 ? 7.809 -21.641 -3.322 1 96.56 181 ILE A C 1
ATOM 1403 O O . ILE A 1 181 ? 8.32 -21.719 -2.201 1 96.56 181 ILE A O 1
ATOM 1407 N N . PRO A 1 182 ? 6.57 -21.203 -3.467 1 94.81 182 PRO A N 1
ATOM 1408 C CA . PRO A 1 182 ? 5.84 -20.797 -2.26 1 94.81 182 PRO A CA 1
ATOM 1409 C C . PRO A 1 182 ? 5.652 -21.969 -1.281 1 94.81 182 PRO A C 1
ATOM 1411 O O . PRO A 1 182 ? 5.66 -21.75 -0.065 1 94.81 182 PRO A O 1
ATOM 1414 N N . VAL A 1 183 ? 5.477 -23.109 -1.772 1 95 183 VAL A N 1
ATOM 1415 C CA . VAL A 1 183 ? 5.293 -24.281 -0.928 1 95 183 VAL A CA 1
ATOM 1416 C C . VAL A 1 183 ? 6.57 -24.562 -0.135 1 95 183 VAL A C 1
ATOM 1418 O O . VAL A 1 183 ? 6.52 -24.797 1.073 1 95 183 VAL A O 1
ATOM 1421 N N . ILE A 1 184 ? 7.633 -24.438 -0.808 1 94.75 184 ILE A N 1
ATOM 1422 C CA . ILE A 1 184 ? 8.93 -24.641 -0.174 1 94.75 184 ILE A CA 1
ATOM 1423 C C . ILE A 1 184 ? 9.211 -23.5 0.805 1 94.75 184 ILE A C 1
ATOM 1425 O O . ILE A 1 184 ? 9.664 -23.734 1.926 1 94.75 184 ILE A O 1
ATOM 1429 N N . ALA A 1 185 ? 8.914 -22.328 0.388 1 94.69 185 ALA A N 1
ATOM 1430 C CA . ALA A 1 185 ? 9.156 -21.141 1.218 1 94.69 185 ALA A CA 1
ATOM 1431 C C . ALA A 1 185 ? 8.352 -21.219 2.514 1 94.69 185 ALA A C 1
ATOM 1433 O O . ALA A 1 185 ? 8.805 -20.734 3.557 1 94.69 185 ALA A O 1
ATOM 1434 N N . ALA A 1 186 ? 7.211 -21.812 2.441 1 93.5 186 ALA A N 1
ATOM 1435 C CA . ALA A 1 186 ? 6.363 -21.938 3.621 1 93.5 186 ALA A CA 1
ATOM 1436 C C . ALA A 1 186 ? 6.906 -23 4.578 1 93.5 186 ALA A C 1
ATOM 1438 O O . ALA A 1 186 ? 6.496 -23.062 5.738 1 93.5 186 ALA A O 1
ATOM 1439 N N . GLY A 1 187 ? 7.809 -23.875 4.074 1 92.69 187 GLY A N 1
ATOM 1440 C CA . GLY A 1 187 ? 8.438 -24.875 4.914 1 92.69 187 GLY A CA 1
ATOM 1441 C C . GLY A 1 187 ? 7.82 -26.25 4.754 1 92.69 187 GLY A C 1
ATOM 1442 O O . GLY A 1 187 ? 8.008 -27.125 5.609 1 92.69 187 GLY A O 1
ATOM 1443 N N . ASN A 1 188 ? 7.09 -26.453 3.664 1 93.38 188 ASN A N 1
ATOM 1444 C CA . ASN A 1 188 ? 6.445 -27.734 3.414 1 93.38 188 ASN A CA 1
ATOM 1445 C C . ASN A 1 188 ? 7.355 -28.672 2.617 1 93.38 188 ASN A C 1
ATOM 1447 O O . ASN A 1 188 ? 8.352 -28.234 2.039 1 93.38 188 ASN A O 1
ATOM 1451 N N . ASN A 1 189 ? 6.973 -29.938 2.676 1 91.06 189 ASN A N 1
ATOM 1452 C CA . ASN A 1 189 ? 7.531 -30.922 1.744 1 91.06 189 ASN A CA 1
ATOM 1453 C C . ASN A 1 189 ? 6.699 -31.016 0.47 1 91.06 189 ASN A C 1
ATOM 1455 O O . ASN A 1 189 ? 5.48 -30.828 0.503 1 91.06 189 ASN A O 1
ATOM 1459 N N . VAL A 1 190 ? 7.43 -31.375 -0.625 1 92.25 190 VAL A N 1
ATOM 1460 C CA . VAL A 1 190 ? 6.727 -31.25 -1.897 1 92.25 190 VAL A CA 1
ATOM 1461 C C . VAL A 1 190 ? 6.832 -32.562 -2.666 1 92.25 190 VAL A C 1
ATOM 1463 O O . VAL A 1 190 ? 7.891 -33.188 -2.689 1 92.25 190 VAL A O 1
ATOM 1466 N N . LEU A 1 191 ? 5.758 -32.969 -3.197 1 89.44 191 LEU A N 1
ATOM 1467 C CA . LEU A 1 191 ? 5.668 -34.031 -4.188 1 89.44 191 LEU A CA 1
ATOM 1468 C C . LEU A 1 191 ? 5.133 -33.5 -5.516 1 89.44 191 LEU A C 1
ATOM 1470 O O . LEU A 1 191 ? 3.955 -33.156 -5.621 1 89.44 191 LEU A O 1
ATOM 1474 N N . VAL A 1 192 ? 6 -33.531 -6.559 1 91.62 192 VAL A N 1
ATOM 1475 C CA . VAL A 1 192 ? 5.609 -32.969 -7.844 1 91.62 192 VAL A CA 1
ATOM 1476 C C . VAL A 1 192 ? 5.203 -34.094 -8.797 1 91.62 192 VAL A C 1
ATOM 1478 O O . VAL A 1 192 ? 5.922 -35.094 -8.938 1 91.62 192 VAL A O 1
ATOM 1481 N N . GLN A 1 193 ? 4.102 -33.906 -9.336 1 87.25 193 GLN A N 1
ATOM 1482 C CA . GLN A 1 193 ? 3.709 -34.781 -10.438 1 87.25 193 GLN A CA 1
ATOM 1483 C C . GLN A 1 193 ? 4.113 -34.188 -11.781 1 87.25 193 GLN A C 1
ATOM 1485 O O . GLN A 1 193 ? 3.539 -33.188 -12.219 1 87.25 193 GLN A O 1
ATOM 1490 N N . GLY A 1 194 ? 5.059 -34.875 -12.422 1 86.69 194 GLY A N 1
ATOM 1491 C CA . GLY A 1 194 ? 5.555 -34.375 -13.688 1 86.69 194 GLY A CA 1
ATOM 1492 C C . GLY A 1 194 ? 4.914 -35.062 -14.891 1 86.69 194 GLY A C 1
ATOM 1493 O O . GLY A 1 194 ? 4.152 -36 -14.734 1 86.69 194 GLY A O 1
ATOM 1494 N N . SER A 1 195 ? 5.125 -34.5 -16.016 1 87.25 195 SER A N 1
ATOM 1495 C CA . SER A 1 195 ? 4.707 -35.031 -17.312 1 87.25 195 SER A CA 1
ATOM 1496 C C . SER A 1 195 ? 5.871 -35.094 -18.297 1 87.25 195 SER A C 1
ATOM 1498 O O . SER A 1 195 ? 6.988 -34.688 -17.953 1 87.25 195 SER A O 1
ATOM 1500 N N . ARG A 1 196 ? 5.582 -35.625 -19.469 1 87.88 196 ARG A N 1
ATOM 1501 C CA . ARG A 1 196 ? 6.621 -35.688 -20.484 1 87.88 196 ARG A CA 1
ATOM 1502 C C . ARG A 1 196 ? 7.051 -34.25 -20.891 1 87.88 196 ARG A C 1
ATOM 1504 O O . ARG A 1 196 ? 8.18 -34.062 -21.328 1 87.88 196 ARG A O 1
ATOM 1511 N N . PHE A 1 197 ? 6.164 -33.312 -20.609 1 88.69 197 PHE A N 1
ATOM 1512 C CA . PHE A 1 197 ? 6.441 -31.922 -21.016 1 88.69 197 PHE A CA 1
ATOM 1513 C C . PHE A 1 197 ? 7.328 -31.219 -20 1 88.69 197 PHE A C 1
ATOM 1515 O O . PHE A 1 197 ? 7.945 -30.203 -20.312 1 88.69 197 PHE A O 1
ATOM 1522 N N . THR A 1 198 ? 7.43 -31.75 -18.797 1 91 198 THR A N 1
ATOM 1523 C CA . THR A 1 198 ? 8.172 -31.062 -17.734 1 91 198 THR A CA 1
ATOM 1524 C C . THR A 1 198 ? 9.383 -31.891 -17.312 1 91 198 THR A C 1
ATOM 1526 O O . THR A 1 198 ? 10.141 -31.484 -16.438 1 91 198 THR A O 1
ATOM 1529 N N . ALA A 1 199 ? 9.578 -32.969 -17.922 1 91.44 199 ALA A N 1
ATOM 1530 C CA . ALA A 1 199 ? 10.547 -33.938 -17.453 1 91.44 199 ALA A CA 1
ATOM 1531 C C . ALA A 1 199 ? 11.961 -33.375 -17.469 1 91.44 199 ALA A C 1
ATOM 1533 O O . ALA A 1 199 ? 12.742 -33.594 -16.547 1 91.44 199 ALA A O 1
ATOM 1534 N N . LEU A 1 200 ? 12.328 -32.688 -18.5 1 93.12 200 LEU A N 1
ATOM 1535 C CA . LEU A 1 200 ? 13.688 -32.156 -18.609 1 93.12 200 LEU A CA 1
ATOM 1536 C C . LEU A 1 200 ? 13.945 -31.109 -17.547 1 93.12 200 LEU A C 1
ATOM 1538 O O . LEU A 1 200 ? 14.969 -31.172 -16.844 1 93.12 200 LEU A O 1
ATOM 1542 N N . GLN A 1 201 ? 13.039 -30.188 -17.406 1 93.62 201 GLN A N 1
ATOM 1543 C CA . GLN A 1 201 ? 13.195 -29.125 -16.422 1 93.62 201 GLN A CA 1
ATOM 1544 C C . GLN A 1 201 ? 13.203 -29.703 -15.008 1 93.62 201 GLN A C 1
ATOM 1546 O O . GLN A 1 201 ? 13.969 -29.234 -14.148 1 93.62 201 GLN A O 1
ATOM 1551 N N . LEU A 1 202 ? 12.359 -30.609 -14.742 1 95 202 LEU A N 1
ATOM 1552 C CA . LEU A 1 202 ? 12.281 -31.219 -13.414 1 95 202 LEU A CA 1
ATOM 1553 C C . LEU A 1 202 ? 13.555 -31.984 -13.086 1 95 202 LEU A C 1
ATOM 1555 O O . LEU A 1 202 ? 14.008 -31.984 -11.938 1 95 202 LEU A O 1
ATOM 1559 N N . THR A 1 203 ? 14.047 -32.688 -14.086 1 94.5 203 THR A N 1
ATOM 1560 C CA . THR A 1 203 ? 15.305 -33.375 -13.859 1 94.5 203 THR A CA 1
ATOM 1561 C C . THR A 1 203 ? 16.422 -32.406 -13.516 1 94.5 203 THR A C 1
ATOM 1563 O O . THR A 1 203 ? 17.219 -32.656 -12.609 1 94.5 203 THR A O 1
ATOM 1566 N N . TRP A 1 204 ? 16.5 -31.328 -14.281 1 95.88 204 TRP A N 1
ATOM 1567 C CA . TRP A 1 204 ? 17.469 -30.281 -13.93 1 95.88 204 TRP A CA 1
ATOM 1568 C C . TRP A 1 204 ? 17.266 -29.828 -12.492 1 95.88 204 TRP A C 1
ATOM 1570 O O . TRP A 1 204 ? 18.234 -29.656 -11.75 1 95.88 204 TRP A O 1
ATOM 1580 N N . LEU A 1 205 ? 16.031 -29.609 -12.117 1 96.94 205 LEU A N 1
ATOM 1581 C CA . LEU A 1 205 ? 15.719 -29.125 -10.781 1 96.94 205 LEU A CA 1
ATOM 1582 C C . LEU A 1 205 ? 16.156 -30.125 -9.719 1 96.94 205 LEU A C 1
ATOM 1584 O O . LEU A 1 205 ? 16.672 -29.734 -8.672 1 96.94 205 LEU A O 1
ATOM 1588 N N . CYS A 1 206 ? 15.914 -31.391 -9.938 1 95.56 206 CYS A N 1
ATOM 1589 C CA . CYS A 1 206 ? 16.375 -32.438 -9.031 1 95.56 206 CYS A CA 1
ATOM 1590 C C . CYS A 1 206 ? 17.875 -32.344 -8.805 1 95.56 206 CYS A C 1
ATOM 1592 O O . CYS A 1 206 ? 18.344 -32.375 -7.664 1 95.56 206 CYS A O 1
ATOM 1594 N N . LYS A 1 207 ? 18.578 -32.219 -9.828 1 95.19 207 LYS A N 1
ATOM 1595 C CA . LYS A 1 207 ? 20.031 -32.125 -9.75 1 95.19 207 LYS A CA 1
ATOM 1596 C C . LYS A 1 207 ? 20.484 -30.828 -9.055 1 95.19 207 LYS A C 1
ATOM 1598 O O . LYS A 1 207 ? 21.453 -30.828 -8.297 1 95.19 207 LYS A O 1
ATOM 1603 N N . ALA A 1 208 ? 19.781 -29.781 -9.43 1 96 208 ALA A N 1
ATOM 1604 C CA . ALA A 1 208 ? 20.062 -28.516 -8.773 1 96 208 ALA A CA 1
ATOM 1605 C C . ALA A 1 208 ? 19.875 -28.625 -7.266 1 96 208 ALA A C 1
ATOM 1607 O O . ALA A 1 208 ? 20.734 -28.172 -6.492 1 96 208 ALA A O 1
ATOM 1608 N N . PHE A 1 209 ? 18.781 -29.203 -6.828 1 95.38 209 PHE A N 1
ATOM 1609 C CA . PHE A 1 209 ? 18.484 -29.328 -5.406 1 95.38 209 PHE A CA 1
ATOM 1610 C C . PHE A 1 209 ? 19.516 -30.234 -4.727 1 95.38 209 PHE A C 1
ATOM 1612 O O . PHE A 1 209 ? 19.859 -30.016 -3.564 1 95.38 209 PHE A O 1
ATOM 1619 N N . GLN A 1 210 ? 20 -31.203 -5.414 1 93.31 210 GLN A N 1
ATOM 1620 C CA . GLN A 1 210 ? 21.078 -32 -4.891 1 93.31 210 GLN A CA 1
ATOM 1621 C C . GLN A 1 210 ? 22.359 -31.188 -4.707 1 93.31 210 GLN A C 1
ATOM 1623 O O . GLN A 1 210 ? 23.016 -31.281 -3.674 1 93.31 210 GLN A O 1
ATOM 1628 N N . SER A 1 211 ? 22.672 -30.406 -5.66 1 93.75 211 SER A N 1
ATOM 1629 C CA . SER A 1 211 ? 23.891 -29.609 -5.66 1 93.75 211 SER A CA 1
ATOM 1630 C C . SER A 1 211 ? 23.859 -28.578 -4.535 1 93.75 211 SER A C 1
ATOM 1632 O O . SER A 1 211 ? 24.891 -28.312 -3.916 1 93.75 211 SER A O 1
ATOM 1634 N N . ILE A 1 212 ? 22.688 -28.078 -4.297 1 93 212 ILE A N 1
ATOM 1635 C CA . ILE A 1 212 ? 22.625 -27.016 -3.307 1 93 212 ILE A CA 1
ATOM 1636 C C . ILE A 1 212 ? 22.297 -27.594 -1.934 1 93 212 ILE A C 1
ATOM 1638 O O . ILE A 1 212 ? 22.078 -26.859 -0.973 1 93 212 ILE A O 1
ATOM 1642 N N . GLU A 1 213 ? 22.125 -28.844 -1.833 1 89.06 213 GLU A N 1
ATOM 1643 C CA . GLU A 1 213 ? 22 -29.609 -0.594 1 89.06 213 GLU A CA 1
ATOM 1644 C C . GLU A 1 213 ? 20.656 -29.359 0.077 1 89.06 213 GLU A C 1
ATOM 1646 O O . GLU A 1 213 ? 20.594 -29.109 1.28 1 89.06 213 GLU A O 1
ATOM 1651 N N . LEU A 1 214 ? 19.656 -29.312 -0.746 1 91.69 214 LEU A N 1
ATOM 1652 C CA . LEU A 1 214 ? 18.312 -29.406 -0.165 1 91.69 214 LEU A CA 1
ATOM 1653 C C . LEU A 1 214 ? 18.141 -30.734 0.576 1 91.69 214 LEU A C 1
ATOM 1655 O O . LEU A 1 214 ? 18.547 -31.781 0.091 1 91.69 214 LEU A O 1
ATOM 1659 N N . PRO A 1 215 ? 17.578 -30.641 1.797 1 89.19 215 PRO A N 1
ATOM 1660 C CA . PRO A 1 215 ? 17.344 -31.906 2.482 1 89.19 215 PRO A CA 1
ATOM 1661 C C . PRO A 1 215 ? 16.578 -32.906 1.621 1 89.19 215 PRO A C 1
ATOM 1663 O O . PRO A 1 215 ? 15.648 -32.531 0.907 1 89.19 215 PRO A O 1
ATOM 1666 N N . LYS A 1 216 ? 16.938 -34.125 1.549 1 85.19 216 LYS A N 1
ATOM 1667 C CA . LYS A 1 216 ? 16.531 -35.156 0.601 1 85.19 216 LYS A CA 1
ATOM 1668 C C . LYS A 1 216 ? 15.008 -35.312 0.579 1 85.19 216 LYS A C 1
ATOM 1670 O O . LYS A 1 216 ? 14.414 -35.5 -0.482 1 85.19 216 LYS A O 1
ATOM 1675 N N . ALA A 1 217 ? 14.32 -35.281 1.634 1 83.62 217 ALA A N 1
ATOM 1676 C CA . ALA A 1 217 ? 12.898 -35.625 1.678 1 83.62 217 ALA A CA 1
ATOM 1677 C C . ALA A 1 217 ? 12.031 -34.406 1.39 1 83.62 217 ALA A C 1
ATOM 1679 O O . ALA A 1 217 ? 10.82 -34.531 1.187 1 83.62 217 ALA A O 1
ATOM 1680 N N . VAL A 1 218 ? 12.578 -33.312 1.128 1 90.94 218 VAL A N 1
ATOM 1681 C CA . VAL A 1 218 ? 11.797 -32.094 1.002 1 90.94 218 VAL A CA 1
ATOM 1682 C C . VAL A 1 218 ? 11.195 -32 -0.398 1 90.94 218 VAL A C 1
ATOM 1684 O O . VAL A 1 218 ? 10.078 -31.516 -0.571 1 90.94 218 VAL A O 1
ATOM 1687 N N . PHE A 1 219 ? 11.992 -32.5 -1.431 1 93.31 219 PHE A N 1
ATOM 1688 C CA . PHE A 1 219 ? 11.555 -32.406 -2.818 1 93.31 219 PHE A CA 1
ATOM 1689 C C . PHE A 1 219 ? 11.547 -33.781 -3.49 1 93.31 219 PHE A C 1
ATOM 1691 O O . PHE A 1 219 ? 12.578 -34.438 -3.539 1 93.31 219 PHE A O 1
ATOM 1698 N N . ASN A 1 220 ? 10.352 -34.156 -3.986 1 91.06 220 ASN A N 1
ATOM 1699 C CA . ASN A 1 220 ? 10.156 -35.406 -4.688 1 91.06 220 ASN A CA 1
ATOM 1700 C C . ASN A 1 220 ? 9.398 -35.219 -5.996 1 91.06 220 ASN A C 1
ATOM 1702 O O . ASN A 1 220 ? 8.508 -34.375 -6.078 1 91.06 220 ASN A O 1
ATOM 1706 N N . VAL A 1 221 ? 9.781 -36 -7.078 1 92.12 221 VAL A N 1
ATOM 1707 C CA . VAL A 1 221 ? 9.117 -35.938 -8.375 1 92.12 221 VAL A CA 1
ATOM 1708 C C . VAL A 1 221 ? 8.633 -37.312 -8.789 1 92.12 221 VAL A C 1
ATOM 1710 O O . VAL A 1 221 ? 9.375 -38.281 -8.68 1 92.12 221 VAL A O 1
ATOM 1713 N N . MET A 1 222 ? 7.438 -37.344 -9.234 1 87.12 222 MET A N 1
ATOM 1714 C CA . MET A 1 222 ? 6.875 -38.594 -9.758 1 87.12 222 MET A CA 1
ATOM 1715 C C . MET A 1 222 ? 6.262 -38.375 -11.141 1 87.12 222 MET A C 1
ATOM 1717 O O . MET A 1 222 ? 5.609 -37.375 -11.383 1 87.12 222 MET A O 1
ATOM 1721 N N . TYR A 1 223 ? 6.555 -39.25 -12.086 1 87.94 223 TYR A N 1
ATOM 1722 C CA . TYR A 1 223 ? 5.938 -39.25 -13.414 1 87.94 223 TYR A CA 1
ATOM 1723 C C . TYR A 1 223 ? 4.848 -40.312 -13.516 1 87.94 223 TYR A C 1
ATOM 1725 O O . TYR A 1 223 ? 5.117 -41.5 -13.383 1 87.94 223 TYR A O 1
ATOM 1733 N N . ARG A 1 224 ? 3.656 -39.75 -13.703 1 75.25 224 ARG A N 1
ATOM 1734 C CA . ARG A 1 224 ? 2.518 -40.656 -13.805 1 75.25 224 ARG A CA 1
ATOM 1735 C C . ARG A 1 224 ? 1.471 -40.125 -14.773 1 75.25 224 ARG A C 1
ATOM 1737 O O . ARG A 1 224 ? 1.479 -38.938 -15.102 1 75.25 224 ARG A O 1
ATOM 1744 N N . ASP A 1 225 ? 0.633 -41.062 -15.195 1 65 225 ASP A N 1
ATOM 1745 C CA . ASP A 1 225 ? -0.471 -40.625 -16.047 1 65 225 ASP A CA 1
ATOM 1746 C C . ASP A 1 225 ? -1.47 -39.781 -15.25 1 65 225 ASP A C 1
ATOM 1748 O O . ASP A 1 225 ? -1.729 -40.062 -14.078 1 65 225 ASP A O 1
ATOM 1752 N N . ALA A 1 226 ? -1.783 -38.594 -15.688 1 56.94 226 ALA A N 1
ATOM 1753 C CA . ALA A 1 226 ? -2.613 -37.562 -15.031 1 56.94 226 ALA A CA 1
ATOM 1754 C C . ALA A 1 226 ? -3.84 -38.219 -14.383 1 56.94 226 ALA A C 1
ATOM 1756 O O . ALA A 1 226 ? -4.223 -37.844 -13.273 1 56.94 226 ALA A O 1
ATOM 1757 N N . ASP A 1 227 ? -4.551 -39.125 -15.086 1 55.44 227 ASP A N 1
ATOM 1758 C CA . ASP A 1 227 ? -5.812 -39.688 -14.609 1 55.44 227 ASP A CA 1
ATOM 1759 C C . ASP A 1 227 ? -5.621 -40.469 -13.32 1 55.44 227 ASP A C 1
ATOM 1761 O O . ASP A 1 227 ? -6.508 -40.5 -12.461 1 55.44 227 ASP A O 1
ATOM 1765 N N . SER A 1 228 ? -4.516 -40.875 -13.133 1 51.16 228 SER A N 1
ATOM 1766 C CA . SER A 1 228 ? -4.277 -41.781 -12.008 1 51.16 228 SER A CA 1
ATOM 1767 C C . SER A 1 228 ? -4 -41 -10.727 1 51.16 228 SER A C 1
ATOM 1769 O O . SER A 1 228 ? -4.34 -41.469 -9.633 1 51.16 228 SER A O 1
ATOM 1771 N N . LEU A 1 229 ? -3.387 -40 -10.766 1 51.53 229 LEU A N 1
ATOM 1772 C CA . LEU A 1 229 ? -2.854 -39.312 -9.594 1 51.53 229 LEU A CA 1
ATOM 1773 C C . LEU A 1 229 ? -3.98 -38.812 -8.688 1 51.53 229 LEU A C 1
ATOM 1775 O O . LEU A 1 229 ? -3.9 -38.969 -7.461 1 51.53 229 LEU A O 1
ATOM 1779 N N . THR A 1 230 ? -5.047 -38.156 -9.344 1 53.19 230 THR A N 1
ATOM 1780 C CA . THR A 1 230 ? -6.164 -37.719 -8.523 1 53.19 230 THR A CA 1
ATOM 1781 C C . THR A 1 230 ? -6.715 -38.875 -7.691 1 53.19 230 THR A C 1
ATOM 1783 O O . THR A 1 230 ? -7.02 -38.719 -6.512 1 53.19 230 THR A O 1
ATOM 1786 N N . LEU A 1 231 ? -6.758 -39.969 -8.414 1 50.94 231 LEU A N 1
ATOM 1787 C CA . LEU A 1 231 ? -7.375 -41.125 -7.781 1 50.94 231 LEU A CA 1
ATOM 1788 C C . LEU A 1 231 ? -6.539 -41.625 -6.602 1 50.94 231 LEU A C 1
ATOM 1790 O O . LEU A 1 231 ? -7.086 -42.031 -5.578 1 50.94 231 LEU A O 1
ATOM 1794 N N . ASN A 1 232 ? -5.32 -41.594 -6.797 1 51.69 232 ASN A N 1
ATOM 1795 C CA . ASN A 1 232 ? -4.469 -42.188 -5.781 1 51.69 232 ASN A CA 1
ATOM 1796 C C . ASN A 1 232 ? -4.355 -41.312 -4.543 1 51.69 232 ASN A C 1
ATOM 1798 O O . ASN A 1 232 ? -4.258 -41.812 -3.422 1 51.69 232 ASN A O 1
ATOM 1802 N N . LEU A 1 233 ? -4.336 -40.062 -4.758 1 53.75 233 LEU A N 1
ATOM 1803 C CA . LEU A 1 233 ? -4.316 -39.156 -3.613 1 53.75 233 LEU A CA 1
ATOM 1804 C C . LEU A 1 233 ? -5.535 -39.375 -2.725 1 53.75 233 LEU A C 1
ATOM 1806 O O . LEU A 1 233 ? -5.457 -39.219 -1.505 1 53.75 233 LEU A O 1
ATOM 1810 N N . MET A 1 234 ? -6.645 -39.844 -3.463 1 51.88 234 MET A N 1
ATOM 1811 C CA . MET A 1 234 ? -7.852 -40.219 -2.729 1 51.88 234 MET A CA 1
ATOM 1812 C C . MET A 1 234 ? -7.598 -41.438 -1.846 1 51.88 234 MET A C 1
ATOM 1814 O O . MET A 1 234 ? -8.297 -41.656 -0.856 1 51.88 234 MET A O 1
ATOM 1818 N N . SER A 1 235 ? -6.703 -42.188 -2.322 1 49.94 235 SER A N 1
ATOM 1819 C CA . SER A 1 235 ? -6.465 -43.406 -1.57 1 49.94 235 SER A CA 1
ATOM 1820 C C . SER A 1 235 ? -5.562 -43.156 -0.368 1 49.94 235 SER A C 1
ATOM 1822 O O . SER A 1 235 ? -5.32 -44.062 0.434 1 49.94 235 SER A O 1
ATOM 1824 N N . VAL A 1 236 ? -4.887 -42.062 -0.456 1 51.66 236 VAL A N 1
ATOM 1825 C CA . VAL A 1 236 ? -3.949 -41.875 0.646 1 51.66 236 VAL A CA 1
ATOM 1826 C C . VAL A 1 236 ? -4.711 -41.562 1.927 1 51.66 236 VAL A C 1
ATOM 1828 O O . VAL A 1 236 ? -5.52 -40.625 1.953 1 51.66 236 VAL A O 1
ATOM 1831 N N . LYS A 1 237 ? -4.82 -42.562 2.807 1 48.47 237 LYS A N 1
ATOM 1832 C CA . LYS A 1 237 ? -5.434 -42.562 4.129 1 48.47 237 LYS A CA 1
ATOM 1833 C C . LYS A 1 237 ? -5.137 -41.281 4.898 1 48.47 237 LYS A C 1
ATOM 1835 O O . LYS A 1 237 ? -4.039 -40.75 4.797 1 48.47 237 LYS A O 1
ATOM 1840 N N . PRO A 1 238 ? -6.082 -40.844 5.617 1 47.47 238 PRO A N 1
ATOM 1841 C CA . PRO A 1 238 ? -6.051 -39.906 6.742 1 47.47 238 PRO A CA 1
ATOM 1842 C C . PRO A 1 238 ? -5.008 -40.281 7.793 1 47.47 238 PRO A C 1
ATOM 1844 O O . PRO A 1 238 ? -4.91 -41.469 8.188 1 47.47 238 PRO A O 1
ATOM 1847 N N . GLY A 1 239 ? -3.793 -39.844 7.789 1 48.19 239 GLY A N 1
ATOM 1848 C CA . GLY A 1 239 ? -2.73 -40.031 8.766 1 48.19 239 GLY A CA 1
ATOM 1849 C C . GLY A 1 239 ? -1.378 -39.562 8.258 1 48.19 239 GLY A C 1
ATOM 1850 O O . GLY A 1 239 ? -0.429 -39.438 9.031 1 48.19 239 GLY A O 1
ATOM 1851 N N . ASN A 1 240 ? -1.277 -39.5 7.043 1 58.53 240 ASN A N 1
ATOM 1852 C CA . ASN A 1 240 ? 0.035 -39.094 6.539 1 58.53 240 ASN A CA 1
ATOM 1853 C C . ASN A 1 240 ? 0.146 -37.594 6.375 1 58.53 240 ASN A C 1
ATOM 1855 O O . ASN A 1 240 ? -0.852 -36.875 6.484 1 58.53 240 ASN A O 1
ATOM 1859 N N . ASP A 1 241 ? 1.31 -37.031 6.543 1 72.5 241 ASP A N 1
ATOM 1860 C CA . ASP A 1 241 ? 1.653 -35.594 6.57 1 72.5 241 ASP A CA 1
ATOM 1861 C C . ASP A 1 241 ? 1.274 -34.906 5.258 1 72.5 241 ASP A C 1
ATOM 1863 O O . ASP A 1 241 ? 1.727 -33.812 4.973 1 72.5 241 ASP A O 1
ATOM 1867 N N . PHE A 1 242 ? 0.301 -35.781 4.457 1 80.69 242 PHE A N 1
ATOM 1868 C CA . PHE A 1 242 ? -0.189 -35.156 3.227 1 80.69 242 PHE A CA 1
ATOM 1869 C C . PHE A 1 242 ? -1.364 -34.219 3.514 1 80.69 242 PHE A C 1
ATOM 1871 O O . PHE A 1 242 ? -2.426 -34.688 3.951 1 80.69 242 PHE A O 1
ATOM 1878 N N . ARG A 1 243 ? -1.184 -32.969 3.135 1 86.19 243 ARG A N 1
ATOM 1879 C CA . ARG A 1 243 ? -2.162 -32 3.668 1 86.19 243 ARG A CA 1
ATOM 1880 C C . ARG A 1 243 ? -2.625 -31.031 2.592 1 86.19 243 ARG A C 1
ATOM 1882 O O . ARG A 1 243 ? -3.562 -30.266 2.809 1 86.19 243 ARG A O 1
ATOM 1889 N N . GLY A 1 244 ? -2.047 -31.109 1.401 1 89 244 GLY A N 1
ATOM 1890 C CA . GLY A 1 244 ? -2.471 -30.094 0.45 1 89 244 GLY A CA 1
ATOM 1891 C C . GLY A 1 244 ? -2.143 -30.453 -0.988 1 89 244 GLY A C 1
ATOM 1892 O O . GLY A 1 244 ? -1.334 -31.344 -1.243 1 89 244 GLY A O 1
ATOM 1893 N N . ILE A 1 245 ? -2.818 -29.766 -1.942 1 88.88 245 ILE A N 1
ATOM 1894 C CA . ILE A 1 245 ? -2.613 -29.938 -3.377 1 88.88 245 ILE A CA 1
ATOM 1895 C C . ILE A 1 245 ? -2.557 -28.562 -4.051 1 88.88 245 ILE A C 1
ATOM 1897 O O . ILE A 1 245 ? -3.352 -27.672 -3.734 1 88.88 245 ILE A O 1
ATOM 1901 N N . SER A 1 246 ? -1.577 -28.359 -4.812 1 92.06 246 SER A N 1
ATOM 1902 C CA . SER A 1 246 ? -1.526 -27.219 -5.723 1 92.06 246 SER A CA 1
ATOM 1903 C C . SER A 1 246 ? -1.749 -27.656 -7.168 1 92.06 246 SER A C 1
ATOM 1905 O O . SER A 1 246 ? -0.993 -28.469 -7.699 1 92.06 246 SER A O 1
ATOM 1907 N N . TYR A 1 247 ? -2.775 -27.109 -7.781 1 88.81 247 TYR A N 1
ATOM 1908 C CA . TYR A 1 247 ? -3.166 -27.547 -9.117 1 88.81 247 TYR A CA 1
ATOM 1909 C C . TYR A 1 247 ? -3.289 -26.359 -10.062 1 88.81 247 TYR A C 1
ATOM 1911 O O . TYR A 1 247 ? -3.824 -25.312 -9.695 1 88.81 247 TYR A O 1
ATOM 1919 N N . ARG A 1 248 ? -2.789 -26.531 -11.234 1 87.44 248 ARG A N 1
ATOM 1920 C CA . ARG A 1 248 ? -3.02 -25.609 -12.344 1 87.44 248 ARG A CA 1
ATOM 1921 C C . ARG A 1 248 ? -3.447 -26.359 -13.602 1 87.44 248 ARG A C 1
ATOM 1923 O O . ARG A 1 248 ? -2.793 -27.312 -14.008 1 87.44 248 ARG A O 1
ATOM 1930 N N . GLY A 1 249 ? -4.562 -25.953 -14.117 1 81.5 249 GLY A N 1
ATOM 1931 C CA . GLY A 1 249 ? -5.07 -26.625 -15.297 1 81.5 249 GLY A CA 1
ATOM 1932 C C . GLY A 1 249 ? -6.484 -26.219 -15.664 1 81.5 249 GLY A C 1
ATOM 1933 O O . GLY A 1 249 ? -6.852 -25.047 -15.523 1 81.5 249 GLY A O 1
ATOM 1934 N N . SER A 1 250 ? -7.215 -27.172 -16.172 1 80.25 250 SER A N 1
ATOM 1935 C CA . SER A 1 250 ? -8.57 -26.891 -16.641 1 80.25 250 SER A CA 1
ATOM 1936 C C . SER A 1 250 ? -9.547 -26.781 -15.469 1 80.25 250 SER A C 1
ATOM 1938 O O . SER A 1 250 ? -9.344 -27.391 -14.422 1 80.25 250 SER A O 1
ATOM 1940 N N . LEU A 1 251 ? -10.633 -26.078 -15.703 1 80.62 251 LEU A N 1
ATOM 1941 C CA . LEU A 1 251 ? -11.664 -25.875 -14.695 1 80.62 251 LEU A CA 1
ATOM 1942 C C . LEU A 1 251 ? -12.359 -27.188 -14.359 1 80.62 251 LEU A C 1
ATOM 1944 O O . LEU A 1 251 ? -12.703 -27.422 -13.203 1 80.62 251 LEU A O 1
ATOM 1948 N N . ARG A 1 252 ? -12.586 -27.969 -15.328 1 79.44 252 ARG A N 1
ATOM 1949 C CA . ARG A 1 252 ? -13.273 -29.234 -15.109 1 79.44 252 ARG A CA 1
ATOM 1950 C C . ARG A 1 252 ? -12.508 -30.109 -14.109 1 79.44 252 ARG A C 1
ATOM 1952 O O . ARG A 1 252 ? -13.094 -30.625 -13.156 1 79.44 252 ARG A O 1
ATOM 1959 N N . HIS A 1 253 ? -11.273 -30.25 -14.344 1 81.44 253 HIS A N 1
ATOM 1960 C CA . HIS A 1 253 ? -10.461 -31.047 -13.438 1 81.44 253 HIS A CA 1
ATOM 1961 C C . HIS A 1 253 ? -10.359 -30.391 -12.062 1 81.44 253 HIS A C 1
ATOM 1963 O O . HIS A 1 253 ? -10.297 -31.094 -11.047 1 81.44 253 HIS A O 1
ATOM 1969 N N . ALA A 1 254 ? -10.281 -29.172 -12.07 1 84.31 254 ALA A N 1
ATOM 1970 C CA . ALA A 1 254 ? -10.219 -28.438 -10.805 1 84.31 254 ALA A CA 1
ATOM 1971 C C . ALA A 1 254 ? -11.438 -28.734 -9.938 1 84.31 254 ALA A C 1
ATOM 1973 O O . ALA A 1 254 ? -11.312 -28.922 -8.719 1 84.31 254 ALA A O 1
ATOM 1974 N N . ARG A 1 255 ? -12.57 -28.781 -10.539 1 80.62 255 ARG A N 1
ATOM 1975 C CA . ARG A 1 255 ? -13.797 -29.062 -9.812 1 80.62 255 ARG A CA 1
ATOM 1976 C C . ARG A 1 255 ? -13.781 -30.469 -9.227 1 80.62 255 ARG A C 1
ATOM 1978 O O . ARG A 1 255 ? -14.188 -30.672 -8.078 1 80.62 255 ARG A O 1
ATOM 1985 N N . ASP A 1 256 ? -13.289 -31.312 -9.984 1 80.62 256 ASP A N 1
ATOM 1986 C CA . ASP A 1 256 ? -13.18 -32.688 -9.508 1 80.62 256 ASP A CA 1
ATOM 1987 C C . ASP A 1 256 ? -12.219 -32.781 -8.328 1 80.62 256 ASP A C 1
ATOM 1989 O O . ASP A 1 256 ? -12.492 -33.5 -7.355 1 80.62 256 ASP A O 1
ATOM 1993 N N . LEU A 1 257 ? -11.172 -32.156 -8.477 1 82.5 257 LEU A N 1
ATOM 1994 C CA . LEU A 1 257 ? -10.172 -32.156 -7.414 1 82.5 257 LEU A CA 1
ATOM 1995 C C . LEU A 1 257 ? -10.727 -31.531 -6.148 1 82.5 257 LEU A C 1
ATOM 1997 O O . LEU A 1 257 ? -10.422 -31.969 -5.039 1 82.5 257 LEU A O 1
ATOM 2001 N N . ARG A 1 258 ? -11.391 -30.516 -6.309 1 83.62 258 ARG A N 1
ATOM 2002 C CA . ARG A 1 258 ? -11.977 -29.828 -5.16 1 83.62 258 ARG A CA 1
ATOM 2003 C C . ARG A 1 258 ? -12.938 -30.75 -4.406 1 83.62 258 ARG A C 1
ATOM 2005 O O . ARG A 1 258 ? -12.961 -30.75 -3.172 1 83.62 258 ARG A O 1
ATOM 2012 N N . MET A 1 259 ? -13.734 -31.453 -5.133 1 80 259 MET A N 1
ATOM 2013 C CA . MET A 1 259 ? -14.656 -32.406 -4.516 1 80 259 MET A CA 1
ATOM 2014 C C . MET A 1 259 ? -13.891 -33.469 -3.721 1 80 259 MET A C 1
ATOM 2016 O O . MET A 1 259 ? -14.258 -33.75 -2.584 1 80 259 MET A O 1
ATOM 2020 N N . CYS A 1 260 ? -12.883 -33.844 -4.297 1 78.06 260 CYS A N 1
ATOM 2021 C CA . CYS A 1 260 ? -12.078 -34.875 -3.635 1 78.06 260 CYS A CA 1
ATOM 2022 C C . CYS A 1 260 ? -11.375 -34.312 -2.412 1 78.06 260 CYS A C 1
ATOM 2024 O O . CYS A 1 260 ? -11.328 -34.938 -1.361 1 78.06 260 CYS A O 1
ATOM 2026 N N . ALA A 1 261 ? -10.781 -33.188 -2.527 1 81.31 261 ALA A N 1
ATOM 2027 C CA . ALA A 1 261 ? -10.047 -32.531 -1.442 1 81.31 261 ALA A CA 1
ATOM 2028 C C . ALA A 1 261 ? -10.969 -32.25 -0.261 1 81.31 261 ALA A C 1
ATOM 2030 O O . ALA A 1 261 ? -10.57 -32.375 0.896 1 81.31 261 ALA A O 1
ATOM 2031 N N . SER A 1 262 ? -12.133 -31.828 -0.583 1 78.69 262 SER A N 1
ATOM 2032 C CA . SER A 1 262 ? -13.086 -31.5 0.471 1 78.69 262 SER A CA 1
ATOM 2033 C C . SER A 1 262 ? -13.422 -32.719 1.315 1 78.69 262 SER A C 1
ATOM 2035 O O . SER A 1 262 ? -13.609 -32.625 2.529 1 78.69 262 SER A O 1
ATOM 2037 N N . ARG A 1 263 ? -13.414 -33.812 0.753 1 73.94 263 ARG A N 1
ATOM 2038 C CA . ARG A 1 263 ? -13.734 -35.062 1.45 1 73.94 263 ARG A CA 1
ATOM 2039 C C . ARG A 1 263 ? -12.586 -35.469 2.359 1 73.94 263 ARG A C 1
ATOM 2041 O O . ARG A 1 263 ? -12.812 -36.125 3.395 1 73.94 263 ARG A O 1
ATOM 2048 N N . GLN A 1 264 ? -11.453 -35.062 2.047 1 76.69 264 GLN A N 1
ATOM 2049 C CA . GLN A 1 264 ? -10.273 -35.5 2.773 1 76.69 264 GLN A CA 1
ATOM 2050 C C . GLN A 1 264 ? -9.719 -34.406 3.674 1 76.69 264 GLN A C 1
ATOM 2052 O O . GLN A 1 264 ? -8.766 -34.625 4.418 1 76.69 264 GLN A O 1
ATOM 2057 N N . GLY A 1 265 ? -10.258 -33.312 3.639 1 77.69 265 GLY A N 1
ATOM 2058 C CA . GLY A 1 265 ? -9.781 -32.219 4.457 1 77.69 265 GLY A CA 1
ATOM 2059 C C . GLY A 1 265 ? -8.445 -31.672 3.996 1 77.69 265 GLY A C 1
ATOM 2060 O O . GLY A 1 265 ? -7.586 -31.328 4.816 1 77.69 265 GLY A O 1
ATOM 2061 N N . LEU A 1 266 ? -8.195 -31.719 2.709 1 82.88 266 LEU A N 1
ATOM 2062 C CA . LEU A 1 266 ? -6.949 -31.219 2.139 1 82.88 266 LEU A CA 1
ATOM 2063 C C . LEU A 1 266 ? -7.082 -29.766 1.724 1 82.88 266 LEU A C 1
ATOM 2065 O O . LEU A 1 266 ? -8.133 -29.344 1.231 1 82.88 266 LEU A O 1
ATOM 2069 N N . SER A 1 267 ? -6.008 -29.047 1.986 1 87.25 267 SER A N 1
ATOM 2070 C CA . SER A 1 267 ? -5.949 -27.688 1.443 1 87.25 267 SER A CA 1
ATOM 2071 C C . SER A 1 267 ? -5.719 -27.703 -0.064 1 87.25 267 SER A C 1
ATOM 2073 O O . SER A 1 267 ? -4.941 -28.531 -0.568 1 87.25 267 SER A O 1
ATOM 2075 N N . LEU A 1 268 ? -6.426 -26.875 -0.751 1 86.88 268 LEU A N 1
ATOM 2076 C CA . LEU A 1 268 ? -6.336 -26.891 -2.207 1 86.88 268 LEU A CA 1
ATOM 2077 C C . LEU A 1 268 ? -6.051 -25.484 -2.744 1 86.88 268 LEU A C 1
ATOM 2079 O O . LEU A 1 268 ? -6.719 -24.516 -2.365 1 86.88 268 LEU A O 1
ATOM 2083 N N . HIS A 1 269 ? -5.012 -25.391 -3.516 1 90.5 269 HIS A N 1
ATOM 2084 C CA . HIS A 1 269 ? -4.711 -24.188 -4.297 1 90.5 269 HIS A CA 1
ATOM 2085 C C . HIS A 1 269 ? -4.945 -24.438 -5.785 1 90.5 269 HIS A C 1
ATOM 2087 O O . HIS A 1 269 ? -4.297 -25.297 -6.387 1 90.5 269 HIS A O 1
ATOM 2093 N N . ILE A 1 270 ? -5.855 -23.625 -6.336 1 87.62 270 ILE A N 1
ATOM 2094 C CA . ILE A 1 270 ? -6.246 -23.859 -7.723 1 87.62 270 ILE A CA 1
ATOM 2095 C C . ILE A 1 270 ? -5.922 -22.625 -8.562 1 87.62 270 ILE A C 1
ATOM 2097 O O . ILE A 1 270 ? -6.195 -21.5 -8.148 1 87.62 270 ILE A O 1
ATOM 2101 N N . GLY A 1 271 ? -5.309 -22.875 -9.688 1 84.81 271 GLY A N 1
ATOM 2102 C CA . GLY A 1 271 ? -5.125 -21.891 -10.727 1 84.81 271 GLY A CA 1
ATOM 2103 C C . GLY A 1 271 ? -5.582 -22.359 -12.094 1 84.81 271 GLY A C 1
ATOM 2104 O O . GLY A 1 271 ? -5.004 -23.297 -12.664 1 84.81 271 GLY A O 1
ATOM 2105 N N . CYS A 1 272 ? -6.633 -21.734 -12.547 1 79.38 272 CYS A N 1
ATOM 2106 C CA . CYS A 1 272 ? -7.145 -22.141 -13.844 1 79.38 272 CYS A CA 1
ATOM 2107 C C . CYS A 1 272 ? -6.793 -21.125 -14.914 1 79.38 272 CYS A C 1
ATOM 2109 O O . CYS A 1 272 ? -6.457 -19.984 -14.602 1 79.38 272 CYS A O 1
ATOM 2111 N N . LYS A 1 273 ? -6.777 -21.734 -16.156 1 70.44 273 LYS A N 1
ATOM 2112 C CA . LYS A 1 273 ? -6.562 -20.875 -17.297 1 70.44 273 LYS A CA 1
ATOM 2113 C C . LYS A 1 273 ? -7.68 -19.844 -17.438 1 70.44 273 LYS A C 1
ATOM 2115 O O . LYS A 1 273 ? -8.781 -20.047 -16.906 1 70.44 273 LYS A O 1
ATOM 2120 N N . GLY A 1 274 ? -7.297 -18.719 -17.969 1 72.69 274 GLY A N 1
ATOM 2121 C CA . GLY A 1 274 ? -8.32 -17.703 -18.094 1 72.69 274 GLY A CA 1
ATOM 2122 C C . GLY A 1 274 ? -8.734 -17.438 -19.531 1 72.69 274 GLY A C 1
ATOM 2123 O O . GLY A 1 274 ? -8.164 -18.016 -20.453 1 72.69 274 GLY A O 1
ATOM 2124 N N . ASN A 1 275 ? -9.898 -17.094 -19.844 1 81.88 275 ASN A N 1
ATOM 2125 C CA . ASN A 1 275 ? -10.383 -16.422 -21.047 1 81.88 275 ASN A CA 1
ATOM 2126 C C . ASN A 1 275 ? -10.398 -14.898 -20.875 1 81.88 275 ASN A C 1
ATOM 2128 O O . ASN A 1 275 ? -11.453 -14.312 -20.641 1 81.88 275 ASN A O 1
ATOM 2132 N N . ASN A 1 276 ? -9.203 -14.352 -21.109 1 87.75 276 ASN A N 1
ATOM 2133 C CA . ASN A 1 276 ? -8.969 -12.977 -20.688 1 87.75 276 ASN A CA 1
ATOM 2134 C C . ASN A 1 276 ? -9.453 -11.977 -21.734 1 87.75 276 ASN A C 1
ATOM 2136 O O . ASN A 1 276 ? -9.133 -12.109 -22.922 1 87.75 276 ASN A O 1
ATOM 2140 N N . PRO A 1 277 ? -10.18 -10.992 -21.359 1 92 277 PRO A N 1
ATOM 2141 C CA . PRO A 1 277 ? -10.648 -9.969 -22.281 1 92 277 PRO A CA 1
ATOM 2142 C C . PRO A 1 277 ? -9.625 -8.859 -22.516 1 92 277 PRO A C 1
ATOM 2144 O O . PRO A 1 277 ? -8.906 -8.477 -21.594 1 92 277 PRO A O 1
ATOM 2147 N N . VAL A 1 278 ? -9.57 -8.43 -23.75 1 93.69 278 VAL A N 1
ATOM 2148 C CA . VAL A 1 278 ? -8.836 -7.23 -24.141 1 93.69 278 VAL A CA 1
ATOM 2149 C C . VAL A 1 278 ? -9.812 -6.164 -24.625 1 93.69 278 VAL A C 1
ATOM 2151 O O . VAL A 1 278 ? -10.422 -6.312 -25.688 1 93.69 278 VAL A O 1
ATOM 2154 N N . ILE A 1 279 ? -9.906 -5.141 -23.859 1 96.38 279 ILE A N 1
ATOM 2155 C CA . ILE A 1 279 ? -10.836 -4.07 -24.203 1 96.38 279 ILE A CA 1
ATOM 2156 C C . ILE A 1 279 ? -10.086 -2.926 -24.875 1 96.38 279 ILE A C 1
ATOM 2158 O O . ILE A 1 279 ? -9.18 -2.336 -24.281 1 96.38 279 ILE A O 1
ATOM 2162 N N . VAL A 1 280 ? -10.539 -2.58 -26.094 1 96.75 280 VAL A N 1
ATOM 2163 C CA . VAL A 1 280 ? -9.891 -1.495 -26.812 1 96.75 280 VAL A CA 1
ATOM 2164 C C . VAL A 1 280 ? -10.883 -0.36 -27.047 1 96.75 280 VAL A C 1
ATOM 2166 O O . VAL A 1 280 ? -11.867 -0.527 -27.766 1 96.75 280 VAL A O 1
ATOM 2169 N N . PHE A 1 281 ? -10.555 0.717 -26.453 1 95 281 PHE A N 1
ATOM 2170 C CA . PHE A 1 281 ? -11.398 1.895 -26.609 1 95 281 PHE A CA 1
ATOM 2171 C C . PHE A 1 281 ? -10.938 2.748 -27.781 1 95 281 PHE A C 1
ATOM 2173 O O . PHE A 1 281 ? -9.844 2.555 -28.297 1 95 281 PHE A O 1
ATOM 2180 N N . GLU A 1 282 ? -11.766 3.711 -28.188 1 94.56 282 GLU A N 1
ATOM 2181 C CA . GLU A 1 282 ? -11.484 4.555 -29.344 1 94.56 282 GLU A CA 1
ATOM 2182 C C . GLU A 1 282 ? -10.273 5.453 -29.094 1 94.56 282 GLU A C 1
ATOM 2184 O O . GLU A 1 282 ? -9.578 5.832 -30.047 1 94.56 282 GLU A O 1
ATOM 2189 N N . SER A 1 283 ? -9.984 5.707 -27.844 1 86.94 283 SER A N 1
ATOM 2190 C CA . SER A 1 283 ? -8.867 6.594 -27.5 1 86.94 283 SER A CA 1
ATOM 2191 C C . SER A 1 283 ? -7.543 5.848 -27.516 1 86.94 283 SER A C 1
ATOM 2193 O O . SER A 1 283 ? -6.48 6.453 -27.359 1 86.94 283 SER A O 1
ATOM 2195 N N . ALA A 1 284 ? -7.574 4.551 -27.797 1 92.06 284 ALA A N 1
ATOM 2196 C CA . ALA A 1 284 ? -6.375 3.721 -27.703 1 92.06 284 ALA A CA 1
ATOM 2197 C C . ALA A 1 284 ? -5.414 4.023 -28.859 1 92.06 284 ALA A C 1
ATOM 2199 O O . ALA A 1 284 ? -5.84 4.426 -29.938 1 92.06 284 ALA A O 1
ATOM 2200 N N . ASP A 1 285 ? -4.113 3.875 -28.609 1 89.38 285 ASP A N 1
ATOM 2201 C CA . ASP A 1 285 ? -3.135 3.771 -29.688 1 89.38 285 ASP A CA 1
ATOM 2202 C C . ASP A 1 285 ? -3.256 2.432 -30.422 1 89.38 285 ASP A C 1
ATOM 2204 O O . ASP A 1 285 ? -2.766 1.411 -29.938 1 89.38 285 ASP A O 1
ATOM 2208 N N . LEU A 1 286 ? -3.768 2.449 -31.578 1 94.19 286 LEU A N 1
ATOM 2209 C CA . LEU A 1 286 ? -4.152 1.222 -32.281 1 94.19 286 LEU A CA 1
ATOM 2210 C C . LEU A 1 286 ? -2.92 0.42 -32.688 1 94.19 286 LEU A C 1
ATOM 2212 O O . LEU A 1 286 ? -2.957 -0.812 -32.688 1 94.19 286 LEU A O 1
ATOM 2216 N N . ASP A 1 287 ? -1.878 1.084 -32.969 1 92.44 287 ASP A N 1
ATOM 2217 C CA . ASP A 1 287 ? -0.656 0.369 -33.312 1 92.44 287 ASP A CA 1
ATOM 2218 C C . ASP A 1 287 ? -0.103 -0.403 -32.125 1 92.44 287 ASP A C 1
ATOM 2220 O O . ASP A 1 287 ? 0.262 -1.573 -32.25 1 92.44 287 ASP A O 1
ATOM 2224 N N . SER A 1 288 ? -0.112 0.234 -31.031 1 88.56 288 SER A N 1
ATOM 2225 C CA . SER A 1 288 ? 0.368 -0.413 -29.812 1 88.56 288 SER A CA 1
ATOM 2226 C C . SER A 1 288 ? -0.545 -1.562 -29.406 1 88.56 288 SER A C 1
ATOM 2228 O O . SER A 1 288 ? -0.071 -2.611 -28.953 1 88.56 288 SER A O 1
ATOM 2230 N N . ALA A 1 289 ? -1.802 -1.294 -29.516 1 91.62 289 ALA A N 1
ATOM 2231 C CA . ALA A 1 289 ? -2.768 -2.336 -29.188 1 91.62 289 ALA A CA 1
ATOM 2232 C C . ALA A 1 289 ? -2.602 -3.555 -30.094 1 91.62 289 ALA A C 1
ATOM 2234 O O . ALA A 1 289 ? -2.596 -4.691 -29.609 1 91.62 289 ALA A O 1
ATOM 2235 N N . CYS A 1 290 ? -2.438 -3.281 -31.359 1 92.44 290 CYS A N 1
ATOM 2236 C CA . CYS A 1 290 ? -2.268 -4.352 -32.312 1 92.44 290 CYS A CA 1
ATOM 2237 C C . CYS A 1 290 ? -1.029 -5.184 -32 1 92.44 290 CYS A C 1
ATOM 2239 O O . CYS A 1 290 ? -1.088 -6.414 -32 1 92.44 290 CYS A O 1
ATOM 2241 N N . GLU A 1 291 ? 0.003 -4.531 -31.734 1 88.31 291 GLU A N 1
ATOM 2242 C CA . GLU A 1 291 ? 1.245 -5.23 -31.422 1 88.31 291 GLU A CA 1
ATOM 2243 C C . GLU A 1 291 ? 1.111 -6.051 -30.141 1 88.31 291 GLU A C 1
ATOM 2245 O O . GLU A 1 291 ? 1.614 -7.172 -30.062 1 88.31 291 GLU A O 1
ATOM 2250 N N . ALA A 1 292 ? 0.496 -5.504 -29.172 1 86.56 292 ALA A N 1
ATOM 2251 C CA . ALA A 1 292 ? 0.317 -6.199 -27.891 1 86.56 292 ALA A CA 1
ATOM 2252 C C . ALA A 1 292 ? -0.544 -7.445 -28.062 1 86.56 292 ALA A C 1
ATOM 2254 O O . ALA A 1 292 ? -0.266 -8.484 -27.469 1 86.56 292 ALA A O 1
ATOM 2255 N N . ILE A 1 293 ? -1.533 -7.348 -28.859 1 87.56 293 ILE A N 1
ATOM 2256 C CA . ILE A 1 293 ? -2.441 -8.461 -29.094 1 87.56 293 ILE A CA 1
ATOM 2257 C C . ILE A 1 293 ? -1.705 -9.578 -29.828 1 87.56 293 ILE A C 1
ATOM 2259 O O . ILE A 1 293 ? -1.816 -10.75 -29.453 1 87.56 293 ILE A O 1
ATOM 2263 N N . ILE A 1 294 ? -0.933 -9.18 -30.766 1 84.88 294 ILE A N 1
ATOM 2264 C CA . ILE A 1 294 ? -0.187 -10.164 -31.531 1 84.88 294 ILE A CA 1
ATOM 2265 C C . ILE A 1 294 ? 0.857 -10.844 -30.641 1 84.88 294 ILE A C 1
ATOM 2267 O O . ILE A 1 294 ? 1.053 -12.055 -30.719 1 84.88 294 ILE A O 1
ATOM 2271 N N . GLN A 1 295 ? 1.483 -10.109 -29.891 1 78.56 295 GLN A N 1
ATOM 2272 C CA . GLN A 1 295 ? 2.488 -10.656 -28.969 1 78.56 295 GLN A CA 1
ATOM 2273 C C . GLN A 1 295 ? 1.857 -11.617 -27.969 1 78.56 295 GLN A C 1
ATOM 2275 O O . GLN A 1 295 ? 2.486 -12.594 -27.562 1 78.56 295 GLN A O 1
ATOM 2280 N N . SER A 1 296 ? 0.686 -11.32 -27.609 1 78.56 296 SER A N 1
ATOM 2281 C CA . SER A 1 296 ? 0.003 -12.164 -26.625 1 78.56 296 SER A CA 1
ATOM 2282 C C . SER A 1 296 ? -0.369 -13.516 -27.234 1 78.56 296 SER A C 1
ATOM 2284 O O . SER A 1 296 ? -0.589 -14.484 -26.5 1 78.56 296 SER A O 1
ATOM 2286 N N . MET A 1 297 ? -0.382 -13.586 -28.5 1 75.88 297 MET A N 1
ATOM 2287 C CA . MET A 1 297 ? -0.69 -14.836 -29.188 1 75.88 297 MET A CA 1
ATOM 2288 C C . MET A 1 297 ? 0.495 -15.797 -29.125 1 75.88 297 MET A C 1
ATOM 2290 O O . MET A 1 297 ? 0.338 -17 -29.344 1 75.88 297 MET A O 1
ATOM 2294 N N . SER A 1 298 ? 1.628 -15.172 -28.828 1 67.38 298 SER A N 1
ATOM 2295 C CA . SER A 1 298 ? 2.848 -15.977 -28.812 1 67.38 298 SER A CA 1
ATOM 2296 C C . SER A 1 298 ? 2.955 -16.797 -27.531 1 67.38 298 SER A C 1
ATOM 2298 O O . SER A 1 298 ? 3.693 -17.781 -27.484 1 67.38 298 SER A O 1
ATOM 2300 N N . SER A 1 299 ? 2.223 -16.312 -26.547 1 62.03 299 SER A N 1
ATOM 2301 C CA . SER A 1 299 ? 2.34 -17.031 -25.281 1 62.03 299 SER A CA 1
ATOM 2302 C C . SER A 1 299 ? 1.195 -18.031 -25.094 1 62.03 299 SER A C 1
ATOM 2304 O O . SER A 1 299 ? 0.026 -17.656 -25.25 1 62.03 299 SER A O 1
ATOM 2306 N N . VAL A 1 300 ? 1.566 -19.25 -25.047 1 56.16 300 VAL A N 1
ATOM 2307 C CA . VAL A 1 300 ? 0.561 -20.297 -24.875 1 56.16 300 VAL A CA 1
ATOM 2308 C C . VAL A 1 300 ? -0.145 -20.109 -23.531 1 56.16 300 VAL A C 1
ATOM 2310 O O . VAL A 1 300 ? -1.332 -20.422 -23.406 1 56.16 300 VAL A O 1
ATOM 2313 N N . GLU A 1 301 ? 0.549 -19.562 -22.578 1 60.06 301 GLU A N 1
ATOM 2314 C CA . GLU A 1 301 ? -0.005 -19.484 -21.234 1 60.06 301 GLU A CA 1
ATOM 2315 C C . GLU A 1 301 ? -0.975 -18.312 -21.094 1 60.06 301 GLU A C 1
ATOM 2317 O O . GLU A 1 301 ? -1.906 -18.359 -20.281 1 60.06 301 GLU A O 1
ATOM 2322 N N . PHE A 1 302 ? -0.707 -17.266 -21.844 1 57.66 302 PHE A N 1
ATOM 2323 C CA . PHE A 1 302 ? -1.458 -16.031 -21.641 1 57.66 302 PHE A CA 1
ATOM 2324 C C . PHE A 1 302 ? -2.395 -15.773 -22.812 1 57.66 302 PHE A C 1
ATOM 2326 O O . PHE A 1 302 ? -2.676 -14.625 -23.156 1 57.66 302 PHE A O 1
ATOM 2333 N N . CYS A 1 303 ? -2.941 -16.766 -23.344 1 59.06 303 CYS A N 1
ATOM 2334 C CA . CYS A 1 303 ? -3.66 -16.469 -24.578 1 59.06 303 CYS A CA 1
ATOM 2335 C C . CYS A 1 303 ? -4.91 -15.648 -24.297 1 59.06 303 CYS A C 1
ATOM 2337 O O . CYS A 1 303 ? -5.766 -16.062 -23.5 1 59.06 303 CYS A O 1
ATOM 2339 N N . HIS A 1 304 ? -4.852 -14.32 -24.766 1 62.88 304 HIS A N 1
ATOM 2340 C CA . HIS A 1 304 ? -5.922 -13.328 -24.734 1 62.88 304 HIS A CA 1
ATOM 2341 C C . HIS A 1 304 ? -6.891 -13.531 -25.891 1 62.88 304 HIS A C 1
ATOM 2343 O O . HIS A 1 304 ? -6.613 -13.125 -27.031 1 62.88 304 HIS A O 1
ATOM 2349 N N . SER A 1 305 ? -8 -14.195 -25.562 1 74.88 305 SER A N 1
ATOM 2350 C CA . SER A 1 305 ? -8.789 -14.719 -26.672 1 74.88 305 SER A CA 1
ATOM 2351 C C . SER A 1 305 ? -9.992 -13.82 -26.969 1 74.88 305 SER A C 1
ATOM 2353 O O . SER A 1 305 ? -10.531 -13.844 -28.078 1 74.88 305 SER A O 1
ATOM 2355 N N . ARG A 1 306 ? -10.336 -12.984 -26.047 1 90 306 ARG A N 1
ATOM 2356 C CA . ARG A 1 306 ? -11.547 -12.195 -26.25 1 90 306 ARG A CA 1
ATOM 2357 C C . ARG A 1 306 ? -11.203 -10.719 -26.469 1 90 306 ARG A C 1
ATOM 2359 O O . ARG A 1 306 ? -10.945 -9.992 -25.5 1 90 306 ARG A O 1
ATOM 2366 N N . LEU A 1 307 ? -11.312 -10.359 -27.688 1 93.62 307 LEU A N 1
ATOM 2367 C CA . LEU A 1 307 ? -11.047 -8.969 -28.031 1 93.62 307 LEU A CA 1
ATOM 2368 C C . LEU A 1 307 ? -12.352 -8.172 -28.125 1 93.62 307 LEU A C 1
ATOM 2370 O O . LEU A 1 307 ? -13.188 -8.461 -28.969 1 93.62 307 LEU A O 1
ATOM 2374 N N . LEU A 1 308 ? -12.531 -7.266 -27.188 1 96.12 308 LEU A N 1
ATOM 2375 C CA . LEU A 1 308 ? -13.672 -6.352 -27.188 1 96.12 308 LEU A CA 1
ATOM 2376 C C . LEU A 1 308 ? -13.273 -4.996 -27.766 1 96.12 308 LEU A C 1
ATOM 2378 O O . LEU A 1 308 ? -12.43 -4.301 -27.188 1 96.12 308 LEU A O 1
ATOM 2382 N N . VAL A 1 309 ? -13.922 -4.633 -28.891 1 97.38 309 VAL A N 1
ATOM 2383 C CA . VAL A 1 309 ? -13.492 -3.43 -29.594 1 97.38 309 VAL A CA 1
ATOM 2384 C C . VAL A 1 309 ? -14.664 -2.453 -29.703 1 97.38 309 VAL A C 1
ATOM 2386 O O . VAL A 1 309 ? -15.773 -2.844 -30.062 1 97.38 309 VAL A O 1
ATOM 2389 N N . GLN A 1 310 ? -14.328 -1.243 -29.359 1 97.31 310 GLN A N 1
ATOM 2390 C CA . GLN A 1 310 ? -15.359 -0.228 -29.531 1 97.31 310 GLN A CA 1
ATOM 2391 C C . GLN A 1 310 ? -15.773 -0.095 -30.984 1 97.31 310 GLN A C 1
ATOM 2393 O O . GLN A 1 310 ? -14.922 -0.097 -31.875 1 97.31 310 GLN A O 1
ATOM 2398 N N . GLU A 1 311 ? -17.016 0.112 -31.266 1 96.81 311 GLU A N 1
ATOM 2399 C CA . GLU A 1 311 ? -17.594 0.051 -32.594 1 96.81 311 GLU A CA 1
ATOM 2400 C C . GLU A 1 311 ? -16.969 1.082 -33.531 1 96.81 311 GLU A C 1
ATOM 2402 O O . GLU A 1 311 ? -16.75 0.812 -34.719 1 96.81 311 GLU A O 1
ATOM 2407 N N . SER A 1 312 ? -16.594 2.193 -33.031 1 96.88 312 SER A N 1
ATOM 2408 C CA . SER A 1 312 ? -16.078 3.295 -33.812 1 96.88 312 SER A CA 1
ATOM 2409 C C . SER A 1 312 ? -14.727 2.941 -34.438 1 96.88 312 SER A C 1
ATOM 2411 O O . SER A 1 312 ? -14.336 3.512 -35.438 1 96.88 312 SER A O 1
ATOM 2413 N N . ILE A 1 313 ? -14 1.991 -33.875 1 97.38 313 ILE A N 1
ATOM 2414 C CA . ILE A 1 313 ? -12.664 1.678 -34.375 1 97.38 313 ILE A CA 1
ATOM 2415 C C . ILE A 1 313 ? -12.602 0.211 -34.781 1 97.38 313 ILE A C 1
ATOM 2417 O O . ILE A 1 313 ? -11.516 -0.327 -35.031 1 97.38 313 ILE A O 1
ATOM 2421 N N . LEU A 1 314 ? -13.695 -0.476 -34.906 1 96.81 314 LEU A N 1
ATOM 2422 C CA . LEU A 1 314 ? -13.766 -1.906 -35.188 1 96.81 314 LEU A CA 1
ATOM 2423 C C . LEU A 1 314 ? -13.094 -2.238 -36.531 1 96.81 314 LEU A C 1
ATOM 2425 O O . LEU A 1 314 ? -12.227 -3.121 -36.562 1 96.81 314 LEU A O 1
ATOM 2429 N N . LYS A 1 315 ? -13.516 -1.541 -37.562 1 96.94 315 LYS A N 1
ATOM 2430 C CA . LYS A 1 315 ? -12.977 -1.819 -38.875 1 96.94 315 LYS A CA 1
ATOM 2431 C C . LYS A 1 315 ? -11.477 -1.517 -38.938 1 96.94 315 LYS A C 1
ATOM 2433 O O . LYS A 1 315 ? -10.703 -2.314 -39.469 1 96.94 315 LYS A O 1
ATOM 2438 N N . GLN A 1 316 ? -11.156 -0.431 -38.406 1 97.38 316 GLN A N 1
ATOM 2439 C CA . GLN A 1 316 ? -9.766 0.004 -38.469 1 97.38 316 GLN A CA 1
ATOM 2440 C C . GLN A 1 316 ? -8.852 -0.983 -37.719 1 97.38 316 GLN A C 1
ATOM 2442 O O . GLN A 1 316 ? -7.816 -1.388 -38.25 1 97.38 316 GLN A O 1
ATOM 2447 N N . LEU A 1 317 ? -9.203 -1.369 -36.531 1 96.75 317 LEU A N 1
ATOM 2448 C CA . LEU A 1 317 ? -8.367 -2.277 -35.75 1 96.75 317 LEU A CA 1
ATOM 2449 C C . LEU A 1 317 ? -8.336 -3.666 -36.375 1 96.75 317 LEU A C 1
ATOM 2451 O O . LEU A 1 317 ? -7.289 -4.312 -36.406 1 96.75 317 LEU A O 1
ATOM 2455 N N . THR A 1 318 ? -9.492 -4.145 -36.844 1 96 318 THR A N 1
ATOM 2456 C CA . THR A 1 318 ? -9.57 -5.465 -37.469 1 96 318 THR A CA 1
ATOM 2457 C C . THR A 1 318 ? -8.656 -5.539 -38.688 1 96 318 THR A C 1
ATOM 2459 O O . THR A 1 318 ? -7.93 -6.52 -38.875 1 96 318 THR A O 1
ATOM 2462 N N . ASP A 1 319 ? -8.695 -4.512 -39.5 1 96.75 319 ASP A N 1
ATOM 2463 C CA . ASP A 1 319 ? -7.859 -4.48 -40.688 1 96.75 319 ASP A CA 1
ATOM 2464 C C . ASP A 1 319 ? -6.375 -4.461 -40.312 1 96.75 319 ASP A C 1
ATOM 2466 O O . ASP A 1 319 ? -5.57 -5.176 -40.938 1 96.75 319 ASP A O 1
ATOM 2470 N N . LYS A 1 320 ? -6.098 -3.709 -39.375 1 96.19 320 LYS A N 1
ATOM 2471 C CA . LYS A 1 320 ? -4.711 -3.619 -38.938 1 96.19 320 LYS A CA 1
ATOM 2472 C C . LYS A 1 320 ? -4.23 -4.953 -38.375 1 96.19 320 LYS A C 1
ATOM 2474 O O . LYS A 1 320 ? -3.072 -5.328 -38.562 1 96.19 320 LYS A O 1
ATOM 2479 N N . LEU A 1 321 ? -5.09 -5.578 -37.594 1 95 321 LEU A N 1
ATOM 2480 C CA . LEU A 1 321 ? -4.746 -6.863 -37 1 95 321 LEU A CA 1
ATOM 2481 C C . LEU A 1 321 ? -4.527 -7.926 -38.062 1 95 321 LEU A C 1
ATOM 2483 O O . LEU A 1 321 ? -3.594 -8.727 -37.969 1 95 321 LEU A O 1
ATOM 2487 N N . LYS A 1 322 ? -5.402 -7.953 -39.062 1 95.38 322 LYS A N 1
ATOM 2488 C CA . LYS A 1 322 ? -5.266 -8.914 -40.156 1 95.38 322 LYS A CA 1
ATOM 2489 C C . LYS A 1 322 ? -3.965 -8.688 -40.938 1 95.38 322 LYS A C 1
ATOM 2491 O O . LYS A 1 322 ? -3.256 -9.648 -41.25 1 95.38 322 LYS A O 1
ATOM 2496 N N . GLU A 1 323 ? -3.717 -7.453 -41.156 1 95.88 323 GLU A N 1
ATOM 2497 C CA . GLU A 1 323 ? -2.484 -7.113 -41.844 1 95.88 323 GLU A CA 1
ATOM 2498 C C . GLU A 1 323 ? -1.255 -7.535 -41.062 1 95.88 323 GLU A C 1
ATOM 2500 O O . GLU A 1 323 ? -0.332 -8.141 -41.594 1 95.88 323 GLU A O 1
ATOM 2505 N N . ARG A 1 324 ? -1.271 -7.188 -39.844 1 93.56 324 ARG A N 1
ATOM 2506 C CA . ARG A 1 324 ? -0.136 -7.539 -39 1 93.56 324 ARG A CA 1
ATOM 2507 C C . ARG A 1 324 ? -0.011 -9.047 -38.844 1 93.56 324 ARG A C 1
ATOM 2509 O O . ARG A 1 324 ? 1.098 -9.586 -38.781 1 93.56 324 ARG A O 1
ATOM 2516 N N . ALA A 1 325 ? -1.107 -9.758 -38.781 1 93 325 ALA A N 1
ATOM 2517 C CA . ALA A 1 325 ? -1.129 -11.211 -38.625 1 93 325 ALA A CA 1
ATOM 2518 C C . ALA A 1 325 ? -0.453 -11.883 -39.812 1 93 325 ALA A C 1
ATOM 2520 O O . ALA A 1 325 ? 0.242 -12.891 -39.656 1 93 325 ALA A O 1
ATOM 2521 N N . THR A 1 326 ? -0.604 -11.344 -40.969 1 93.69 326 THR A N 1
ATOM 2522 C CA . THR A 1 326 ? -0.031 -11.938 -42.188 1 93.69 326 THR A CA 1
ATOM 2523 C C . THR A 1 326 ? 1.487 -11.773 -42.188 1 93.69 326 THR A C 1
ATOM 2525 O O . THR A 1 326 ? 2.188 -12.492 -42.906 1 93.69 326 THR A O 1
ATOM 2528 N N . LYS A 1 327 ? 1.925 -10.875 -41.375 1 92.38 327 LYS A N 1
ATOM 2529 C CA . LYS A 1 327 ? 3.359 -10.602 -41.344 1 92.38 327 LYS A CA 1
ATOM 2530 C C . LYS A 1 327 ? 4.035 -11.391 -40.219 1 92.38 327 LYS A C 1
ATOM 2532 O O . LYS A 1 327 ? 5.258 -11.359 -40.094 1 92.38 327 LYS A O 1
ATOM 2537 N N . VAL A 1 328 ? 3.256 -12.125 -39.469 1 91.81 328 VAL A N 1
ATOM 2538 C CA . VAL A 1 328 ? 3.797 -12.898 -38.344 1 91.81 328 VAL A CA 1
ATOM 2539 C C . VAL A 1 328 ? 4.559 -14.109 -38.906 1 91.81 328 VAL A C 1
ATOM 2541 O O . VAL A 1 328 ? 4.047 -14.844 -39.75 1 91.81 328 VAL A O 1
ATOM 2544 N N . LYS A 1 329 ? 5.785 -14.289 -38.438 1 90.69 329 LYS A N 1
ATOM 2545 C CA . LYS A 1 329 ? 6.609 -15.438 -38.812 1 90.69 329 LYS A CA 1
ATOM 2546 C C . LYS A 1 329 ? 6.473 -16.562 -37.812 1 90.69 329 LYS A C 1
ATOM 2548 O O . LYS A 1 329 ? 6.828 -16.406 -36.625 1 90.69 329 LYS A O 1
ATOM 2553 N N . VAL A 1 330 ? 5.945 -17.703 -38.281 1 91.12 330 VAL A N 1
ATOM 2554 C CA . VAL A 1 330 ? 5.848 -18.906 -37.438 1 91.12 330 VAL A CA 1
ATOM 2555 C C . VAL A 1 330 ? 6.973 -19.875 -37.781 1 91.12 330 VAL A C 1
ATOM 2557 O O . VAL A 1 330 ? 7.156 -20.219 -38.969 1 91.12 330 VAL A O 1
ATOM 2560 N N . GLY A 1 331 ? 7.773 -20.188 -36.781 1 90 331 GLY A N 1
ATOM 2561 C CA . GLY A 1 331 ? 8.914 -21.031 -37.094 1 90 331 GLY A CA 1
ATOM 2562 C C . GLY A 1 331 ? 9.352 -21.891 -35.906 1 90 331 GLY A C 1
ATOM 2563 O O . GLY A 1 331 ? 8.578 -22.094 -34.969 1 90 331 GLY A O 1
ATOM 2564 N N . ASN A 1 332 ? 10.555 -22.406 -36.094 1 91.62 332 ASN A N 1
ATOM 2565 C CA . ASN A 1 332 ? 11.156 -23.281 -35.094 1 91.62 332 ASN A CA 1
ATOM 2566 C C . ASN A 1 332 ? 11.266 -22.578 -33.75 1 91.62 332 ASN A C 1
ATOM 2568 O O . ASN A 1 332 ? 11.516 -21.375 -33.688 1 91.62 332 ASN A O 1
ATOM 2572 N N . ALA A 1 333 ? 11.094 -23.312 -32.719 1 91.44 333 ALA A N 1
ATOM 2573 C CA . ALA A 1 333 ? 11.141 -22.766 -31.359 1 91.44 333 ALA A CA 1
ATOM 2574 C C . ALA A 1 333 ? 12.492 -22.125 -31.062 1 91.44 333 ALA A C 1
ATOM 2576 O O . ALA A 1 333 ? 12.594 -21.188 -30.266 1 91.44 333 ALA A O 1
ATOM 2577 N N . LEU A 1 334 ? 13.523 -22.531 -31.766 1 92.75 334 LEU A N 1
ATOM 2578 C CA . LEU A 1 334 ? 14.875 -22.047 -31.531 1 92.75 334 LEU A CA 1
ATOM 2579 C C . LEU A 1 334 ? 15.227 -20.938 -32.5 1 92.75 334 LEU A C 1
ATOM 2581 O O . LEU A 1 334 ? 16.312 -20.359 -32.438 1 92.75 334 LEU A O 1
ATOM 2585 N N . ASP A 1 335 ? 14.227 -20.594 -33.344 1 89.88 335 ASP A N 1
ATOM 2586 C CA . ASP A 1 335 ? 14.445 -19.516 -34.312 1 89.88 335 ASP A CA 1
ATOM 2587 C C . ASP A 1 335 ? 14.203 -18.156 -33.656 1 89.88 335 ASP A C 1
ATOM 2589 O O . ASP A 1 335 ? 13.062 -17.781 -33.406 1 89.88 335 ASP A O 1
ATOM 2593 N N . ARG A 1 336 ? 15.156 -17.406 -33.5 1 87.62 336 ARG A N 1
ATOM 2594 C CA . ARG A 1 336 ? 15.078 -16.109 -32.812 1 87.62 336 ARG A CA 1
ATOM 2595 C C . ARG A 1 336 ? 14.359 -15.086 -33.688 1 87.62 336 ARG A C 1
ATOM 2597 O O . ARG A 1 336 ? 13.93 -14.047 -33.188 1 87.62 336 ARG A O 1
ATOM 2604 N N . ASN A 1 337 ? 14.195 -15.398 -34.938 1 86.94 337 ASN A N 1
ATOM 2605 C CA . ASN A 1 337 ? 13.531 -14.469 -35.844 1 86.94 337 ASN A CA 1
ATOM 2606 C C . ASN A 1 337 ? 12.039 -14.789 -35.969 1 86.94 337 ASN A C 1
ATOM 2608 O O . ASN A 1 337 ? 11.297 -14.039 -36.625 1 86.94 337 ASN A O 1
ATOM 2612 N N . ALA A 1 338 ? 11.68 -15.906 -35.375 1 88.5 338 ALA A N 1
ATOM 2613 C CA . ALA A 1 338 ? 10.266 -16.25 -35.406 1 88.5 338 ALA A CA 1
ATOM 2614 C C . ALA A 1 338 ? 9.484 -15.453 -34.375 1 88.5 338 ALA A C 1
ATOM 2616 O O . ALA A 1 338 ? 9.992 -15.18 -33.281 1 88.5 338 ALA A O 1
ATOM 2617 N N . ASP A 1 339 ? 8.258 -15.07 -34.719 1 86.56 339 ASP A N 1
ATOM 2618 C CA . ASP A 1 339 ? 7.367 -14.391 -33.781 1 86.56 339 ASP A CA 1
ATOM 2619 C C . ASP A 1 339 ? 6.598 -15.391 -32.938 1 86.56 339 ASP A C 1
ATOM 2621 O O . ASP A 1 339 ? 6.301 -15.125 -31.766 1 86.56 339 ASP A O 1
ATOM 2625 N N . LEU A 1 340 ? 6.27 -16.5 -33.625 1 88 340 LEU A N 1
ATOM 2626 C CA . LEU A 1 340 ? 5.535 -17.562 -32.969 1 88 340 LEU A CA 1
ATOM 2627 C C . LEU A 1 340 ? 6.23 -18.906 -33.156 1 88 340 LEU A C 1
ATOM 2629 O O . LEU A 1 340 ? 6.766 -19.188 -34.219 1 88 340 LEU A O 1
ATOM 2633 N N . GLY A 1 341 ? 6.25 -19.641 -32.094 1 88.06 341 GLY A N 1
ATOM 2634 C CA . GLY A 1 341 ? 6.762 -21 -32.156 1 88.06 341 GLY A CA 1
ATOM 2635 C C . GLY A 1 341 ? 5.664 -22.047 -32.281 1 88.06 341 GLY A C 1
ATOM 2636 O O . GLY A 1 341 ? 4.488 -21.703 -32.438 1 88.06 341 GLY A O 1
ATOM 2637 N N . PRO A 1 342 ? 6.078 -23.25 -32.375 1 89.44 342 PRO A N 1
ATOM 2638 C CA . PRO A 1 342 ? 5.094 -24.328 -32.5 1 89.44 342 PRO A CA 1
ATOM 2639 C C . PRO A 1 342 ? 4.312 -24.562 -31.188 1 89.44 342 PRO A C 1
ATOM 2641 O O . PRO A 1 342 ? 4.781 -24.203 -30.109 1 89.44 342 PRO A O 1
ATOM 2644 N N . LEU A 1 343 ? 3.107 -25.125 -31.375 1 87.5 343 LEU A N 1
ATOM 2645 C CA . LEU A 1 343 ? 2.395 -25.641 -30.203 1 87.5 343 LEU A CA 1
ATOM 2646 C C . LEU A 1 343 ? 3.113 -26.859 -29.625 1 87.5 343 LEU A C 1
ATOM 2648 O O . LEU A 1 343 ? 3.883 -27.531 -30.328 1 87.5 343 LEU A O 1
ATOM 2652 N N . PRO A 1 344 ? 2.879 -27.203 -28.453 1 83.75 344 PRO A N 1
ATOM 2653 C CA . PRO A 1 344 ? 3.656 -28.219 -27.75 1 83.75 344 PRO A CA 1
ATOM 2654 C C . PRO A 1 344 ? 3.494 -29.609 -28.375 1 83.75 344 PRO A C 1
ATOM 2656 O O . PRO A 1 344 ? 4.383 -30.469 -28.234 1 83.75 344 PRO A O 1
ATOM 2659 N N . SER A 1 345 ? 2.324 -29.875 -28.953 1 85.94 345 SER A N 1
ATOM 2660 C CA . SER A 1 345 ? 2.107 -31.203 -29.547 1 85.94 345 SER A CA 1
ATOM 2661 C C . SER A 1 345 ? 1.064 -31.141 -30.656 1 85.94 345 SER A C 1
ATOM 2663 O O . SER A 1 345 ? 0.332 -30.156 -30.781 1 85.94 345 SER A O 1
ATOM 2665 N N . TYR A 1 346 ? 1.064 -32.25 -31.312 1 87.19 346 TYR A N 1
ATOM 2666 C CA . TYR A 1 346 ? 0.083 -32.375 -32.375 1 87.19 346 TYR A CA 1
ATOM 2667 C C . TYR A 1 346 ? -1.332 -32.469 -31.812 1 87.19 346 TYR A C 1
ATOM 2669 O O . TYR A 1 346 ? -2.277 -31.969 -32.438 1 87.19 346 TYR A O 1
ATOM 2677 N N . ASP A 1 347 ? -1.425 -33 -30.656 1 84.62 347 ASP A N 1
ATOM 2678 C CA . ASP A 1 347 ? -2.736 -33.094 -30.031 1 84.62 347 ASP A CA 1
ATOM 2679 C C . ASP A 1 347 ? -3.301 -31.703 -29.734 1 84.62 347 ASP A C 1
ATOM 2681 O O . ASP A 1 347 ? -4.5 -31.469 -29.891 1 84.62 347 ASP A O 1
ATOM 2685 N N . TYR A 1 348 ? -2.488 -30.844 -29.328 1 83.75 348 TYR A N 1
ATOM 2686 C CA . TYR A 1 348 ? -2.93 -29.484 -29.062 1 83.75 348 TYR A CA 1
ATOM 2687 C C . TYR A 1 348 ? -3.311 -28.766 -30.359 1 83.75 348 TYR A C 1
ATOM 2689 O O . TYR A 1 348 ? -4.281 -28.016 -30.391 1 83.75 348 TYR A O 1
ATOM 2697 N N . ALA A 1 349 ? -2.523 -29.016 -31.375 1 88.19 349 ALA A N 1
ATOM 2698 C CA . ALA A 1 349 ? -2.842 -28.438 -32.688 1 88.19 349 ALA A CA 1
ATOM 2699 C C . ALA A 1 349 ? -4.184 -28.953 -33.188 1 88.19 349 ALA A C 1
ATOM 2701 O O . ALA A 1 349 ? -4.98 -28.188 -33.75 1 88.19 349 ALA A O 1
ATOM 2702 N N . LYS A 1 350 ? -4.379 -30.203 -33 1 89.5 350 LYS A N 1
ATOM 2703 C CA . LYS A 1 350 ? -5.633 -30.812 -33.438 1 89.5 350 LYS A CA 1
ATOM 2704 C C . LYS A 1 350 ? -6.82 -30.203 -32.688 1 89.5 350 LYS A C 1
ATOM 2706 O O . LYS A 1 350 ? -7.867 -29.938 -33.281 1 89.5 350 LYS A O 1
ATOM 2711 N N . LYS A 1 351 ? -6.66 -30.094 -31.438 1 86.12 351 LYS A N 1
ATOM 2712 C CA . LYS A 1 351 ? -7.715 -29.469 -30.641 1 86.12 351 LYS A CA 1
ATOM 2713 C C . LYS A 1 351 ? -8.008 -28.047 -31.109 1 86.12 351 LYS A C 1
ATOM 2715 O O . LYS A 1 351 ? -9.164 -27.625 -31.141 1 86.12 351 LYS A O 1
ATOM 2720 N N . LEU A 1 352 ? -7.004 -27.344 -31.422 1 87.56 352 LEU A N 1
ATOM 2721 C CA . LEU A 1 352 ? -7.16 -25.984 -31.906 1 87.56 352 LEU A CA 1
ATOM 2722 C C . LEU A 1 352 ? -7.855 -25.953 -33.25 1 87.56 352 LEU A C 1
ATOM 2724 O O . LEU A 1 352 ? -8.688 -25.078 -33.531 1 87.56 352 LEU A O 1
ATOM 2728 N N . HIS A 1 353 ? -7.512 -26.891 -34.094 1 89.38 353 HIS A N 1
ATOM 2729 C CA . HIS A 1 353 ? -8.164 -26.984 -35.375 1 89.38 353 HIS A CA 1
ATOM 2730 C C . HIS A 1 353 ? -9.656 -27.281 -35.219 1 89.38 353 HIS A C 1
ATOM 2732 O O . HIS A 1 353 ? -10.477 -26.734 -35.969 1 89.38 353 HIS A O 1
ATOM 2738 N N . LYS A 1 354 ? -9.898 -28.078 -34.312 1 88.75 354 LYS A N 1
ATOM 2739 C CA . LYS A 1 354 ? -11.305 -28.375 -34.062 1 88.75 354 LYS A CA 1
ATOM 2740 C C . LYS A 1 354 ? -12.039 -27.125 -33.562 1 88.75 354 LYS A C 1
ATOM 2742 O O . LYS A 1 354 ? -13.203 -26.906 -33.906 1 88.75 354 LYS A O 1
ATOM 2747 N N . PHE A 1 355 ? -11.383 -26.406 -32.781 1 88.25 355 PHE A N 1
ATOM 2748 C CA . PHE A 1 355 ? -11.938 -25.156 -32.312 1 88.25 355 PHE A CA 1
ATOM 2749 C C . PHE A 1 355 ? -12.211 -24.188 -33.438 1 88.25 355 PHE A C 1
ATOM 2751 O O . PHE A 1 355 ? -13.25 -23.531 -33.469 1 88.25 355 PHE A O 1
ATOM 2758 N N . ILE A 1 356 ? -11.289 -24.078 -34.375 1 89.56 356 ILE A N 1
ATOM 2759 C CA . ILE A 1 356 ? -11.422 -23.203 -35.531 1 89.56 356 ILE A CA 1
ATOM 2760 C C . ILE A 1 356 ? -12.578 -23.688 -36.406 1 89.56 356 ILE A C 1
ATOM 2762 O O . ILE A 1 356 ? -13.359 -22.875 -36.906 1 89.56 356 ILE A O 1
ATOM 2766 N N . GLU A 1 357 ? -12.703 -24.922 -36.5 1 90.62 357 GLU A N 1
ATOM 2767 C CA . GLU A 1 357 ? -13.812 -25.5 -37.25 1 90.62 357 GLU A CA 1
ATOM 2768 C C . GLU A 1 357 ? -15.148 -25.172 -36.594 1 90.62 357 GLU A C 1
ATOM 2770 O O . GLU A 1 357 ? -16.141 -24.906 -37.281 1 90.62 357 GLU A O 1
ATOM 2775 N N . LEU A 1 358 ? -15.141 -25.328 -35.344 1 90.69 358 LEU A N 1
ATOM 2776 C CA . LEU A 1 358 ? -16.344 -24.984 -34.594 1 90.69 358 LEU A CA 1
ATOM 2777 C C . LEU A 1 358 ? -16.75 -23.531 -34.844 1 90.69 358 LEU A C 1
ATOM 2779 O O . LEU A 1 358 ? -17.938 -23.219 -34.906 1 90.69 358 LEU A O 1
ATOM 2783 N N . ALA A 1 359 ? -15.812 -22.656 -34.906 1 90.56 359 ALA A N 1
ATOM 2784 C CA . ALA A 1 359 ? -16.094 -21.234 -35.188 1 90.56 359 ALA A CA 1
ATOM 2785 C C . ALA A 1 359 ? -16.797 -21.062 -36.5 1 90.56 359 ALA A C 1
ATOM 2787 O O . ALA A 1 359 ? -17.703 -20.234 -36.625 1 90.56 359 ALA A O 1
ATOM 2788 N N . TYR A 1 360 ? -16.422 -21.875 -37.5 1 89.69 360 TYR A N 1
ATOM 2789 C CA . TYR A 1 360 ? -17.094 -21.859 -38.812 1 89.69 360 TYR A CA 1
ATOM 2790 C C . TYR A 1 360 ? -18.547 -22.312 -38.688 1 89.69 360 TYR A C 1
ATOM 2792 O O . TYR A 1 360 ? -19.453 -21.672 -39.219 1 89.69 360 TYR A O 1
ATOM 2800 N N . THR A 1 361 ? -18.625 -23.297 -37.938 1 91.12 361 THR A N 1
ATOM 2801 C CA . THR A 1 361 ? -19.953 -23.922 -37.844 1 91.12 361 THR A CA 1
ATOM 2802 C C . THR A 1 361 ? -20.906 -23 -37.062 1 91.12 361 THR A C 1
ATOM 2804 O O . THR A 1 361 ? -22.109 -23.016 -37.344 1 91.12 361 THR A O 1
ATOM 2807 N N . GLU A 1 362 ? -20.375 -22.25 -36.156 1 90 362 GLU A N 1
ATOM 2808 C CA . GLU A 1 362 ? -21.203 -21.375 -35.375 1 90 362 GLU A CA 1
ATOM 2809 C C . GLU A 1 362 ? -21.453 -20.031 -36.062 1 90 362 GLU A C 1
ATOM 2811 O O . GLU A 1 362 ? -22.062 -19.125 -35.5 1 90 362 GLU A O 1
ATOM 2816 N N . GLY A 1 363 ? -20.938 -19.859 -37.25 1 88.06 363 GLY A N 1
ATOM 2817 C CA . GLY A 1 363 ? -21.25 -18.703 -38.094 1 88.06 363 GLY A CA 1
ATOM 2818 C C . GLY A 1 363 ? -20.219 -17.609 -38 1 88.06 363 GLY A C 1
ATOM 2819 O O . GLY A 1 363 ? -20.453 -16.484 -38.438 1 88.06 363 GLY A O 1
ATOM 2820 N N . GLY A 1 364 ? -19.109 -17.906 -37.469 1 92.19 364 GLY A N 1
ATOM 2821 C CA . GLY A 1 364 ? -18.062 -16.906 -37.344 1 92.19 364 GLY A CA 1
ATOM 2822 C C . GLY A 1 364 ? -17.312 -16.672 -38.656 1 92.19 364 GLY A C 1
ATOM 2823 O O . GLY A 1 364 ? -17.234 -17.562 -39.5 1 92.19 364 GLY A O 1
ATOM 2824 N N . ASP A 1 365 ? -16.906 -15.414 -38.875 1 94.38 365 ASP A N 1
ATOM 2825 C CA . ASP A 1 365 ? -15.984 -15.086 -39.938 1 94.38 365 ASP A CA 1
ATOM 2826 C C . ASP A 1 365 ? -14.539 -15.367 -39.531 1 94.38 365 ASP A C 1
ATOM 2828 O O . ASP A 1 365 ? -13.969 -14.648 -38.719 1 94.38 365 ASP A O 1
ATOM 2832 N N . VAL A 1 366 ? -13.977 -16.406 -40.188 1 95.19 366 VAL A N 1
ATOM 2833 C CA . VAL A 1 366 ? -12.664 -16.875 -39.75 1 95.19 366 VAL A CA 1
ATOM 2834 C C . VAL A 1 366 ? -11.602 -16.422 -40.75 1 95.19 366 VAL A C 1
ATOM 2836 O O . VAL A 1 366 ? -11.703 -16.688 -41.938 1 95.19 366 VAL A O 1
ATOM 2839 N N . PHE A 1 367 ? -10.688 -15.617 -40.25 1 95.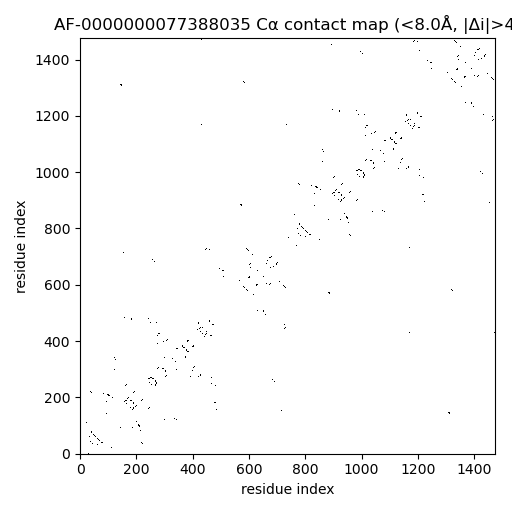12 367 PHE A N 1
ATOM 2840 C CA . PHE A 1 367 ? -9.508 -15.211 -41.031 1 95.12 367 PHE A CA 1
ATOM 2841 C C . PHE A 1 367 ? -8.273 -15.977 -40.562 1 95.12 367 PHE A C 1
ATOM 2843 O O . PHE A 1 367 ? -7.93 -15.953 -39.375 1 95.12 367 PHE A O 1
ATOM 2850 N N . ILE A 1 368 ? -7.691 -16.688 -41.438 1 93.19 368 ILE A N 1
ATOM 2851 C CA . ILE A 1 368 ? -6.453 -17.406 -41.156 1 93.19 368 ILE A CA 1
ATOM 2852 C C . ILE A 1 368 ? -5.293 -16.766 -41.906 1 93.19 368 ILE A C 1
ATOM 2854 O O . ILE A 1 368 ? -5.328 -16.625 -43.125 1 93.19 368 ILE A O 1
ATOM 2858 N N . ALA A 1 369 ? -4.309 -16.375 -41.219 1 90.94 369 ALA A N 1
ATOM 2859 C CA . ALA A 1 369 ? -3.209 -15.594 -41.781 1 90.94 369 ALA A CA 1
ATOM 2860 C C . ALA A 1 369 ? -2.445 -16.406 -42.844 1 90.94 369 ALA A C 1
ATOM 2862 O O . ALA A 1 369 ? -1.952 -15.844 -43.812 1 90.94 369 ALA A O 1
ATOM 2863 N N . SER A 1 370 ? -2.236 -17.703 -42.594 1 87.56 370 SER A N 1
ATOM 2864 C CA . SER A 1 370 ? -1.562 -18.609 -43.5 1 87.56 370 SER A CA 1
ATOM 2865 C C . SER A 1 370 ? -1.938 -20.062 -43.219 1 87.56 370 SER A C 1
ATOM 2867 O O . SER A 1 370 ? -2.574 -20.359 -42.188 1 87.56 370 SER A O 1
ATOM 2869 N N . GLU A 1 371 ? -1.494 -20.922 -44.094 1 83.62 371 GLU A N 1
ATOM 2870 C CA . GLU A 1 371 ? -1.814 -22.344 -43.906 1 83.62 371 GLU A CA 1
ATOM 2871 C C . GLU A 1 371 ? -1.043 -22.953 -42.75 1 83.62 371 GLU A C 1
ATOM 2873 O O . GLU A 1 371 ? 0.159 -22.719 -42.594 1 83.62 371 GLU A O 1
ATOM 2878 N N . HIS A 1 372 ? -1.83 -23.703 -42 1 81.44 372 HIS A N 1
ATOM 2879 C CA . HIS A 1 372 ? -1.23 -24.375 -40.875 1 81.44 372 HIS A CA 1
ATOM 2880 C C . HIS A 1 372 ? -0.384 -25.562 -41.312 1 81.44 372 HIS A C 1
ATOM 2882 O O . HIS A 1 372 ? -0.667 -26.188 -42.344 1 81.44 372 HIS A O 1
ATOM 2888 N N . ARG A 1 373 ? 0.704 -25.781 -40.531 1 84.19 373 ARG A N 1
ATOM 2889 C CA . ARG A 1 373 ? 1.553 -26.938 -40.781 1 84.19 373 ARG A CA 1
ATOM 2890 C C . ARG A 1 373 ? 1.776 -27.719 -39.469 1 84.19 373 ARG A C 1
ATOM 2892 O O . ARG A 1 373 ? 2.604 -27.344 -38.656 1 84.19 373 ARG A O 1
ATOM 2899 N N . GLU A 1 374 ? 1.077 -28.812 -39.312 1 84.5 374 GLU A N 1
ATOM 2900 C CA . GLU A 1 374 ? 1.234 -29.672 -38.156 1 84.5 374 GLU A CA 1
ATOM 2901 C C . GLU A 1 374 ? 1.085 -28.875 -36.844 1 84.5 374 GLU A C 1
ATOM 2903 O O . GLU A 1 374 ? 0.064 -28.219 -36.625 1 84.5 374 GLU A O 1
ATOM 2908 N N . ASN A 1 375 ? 2.293 -28.688 -36.188 1 88.12 375 ASN A N 1
ATOM 2909 C CA . ASN A 1 375 ? 2.266 -28 -34.875 1 88.12 375 ASN A CA 1
ATOM 2910 C C . ASN A 1 375 ? 2.441 -26.5 -35.062 1 88.12 375 ASN A C 1
ATOM 2912 O O . ASN A 1 375 ? 2.414 -25.75 -34.062 1 88.12 375 ASN A O 1
ATOM 2916 N N . PHE A 1 376 ? 2.617 -26.031 -36.25 1 91.25 376 PHE A N 1
ATOM 2917 C CA . PHE A 1 376 ? 2.787 -24.609 -36.531 1 91.25 376 PHE A CA 1
ATOM 2918 C C . PHE A 1 376 ? 1.467 -23.984 -36.938 1 91.25 376 PHE A C 1
ATOM 2920 O O . PHE A 1 376 ? 1.024 -24.156 -38.094 1 91.25 376 PHE A O 1
ATOM 2927 N N . VAL A 1 377 ? 0.897 -23.266 -36.031 1 89.69 377 VAL A N 1
ATOM 2928 C CA . VAL A 1 377 ? -0.406 -22.656 -36.281 1 89.69 377 VAL A CA 1
ATOM 2929 C C . VAL A 1 377 ? -0.248 -21.156 -36.406 1 89.69 377 VAL A C 1
ATOM 2931 O O . VAL A 1 377 ? 0.418 -20.5 -35.594 1 89.69 377 VAL A O 1
ATOM 2934 N N . TYR A 1 378 ? -0.798 -20.625 -37.438 1 91.44 378 TYR A N 1
ATOM 2935 C CA . TYR A 1 378 ? -0.748 -19.203 -37.719 1 91.44 378 TYR A CA 1
ATOM 2936 C C . TYR A 1 378 ? -1.902 -18.469 -37.031 1 91.44 378 TYR A C 1
ATOM 2938 O O . TYR A 1 378 ? -2.906 -19.094 -36.656 1 91.44 378 TYR A O 1
ATOM 2946 N N . PRO A 1 379 ? -1.768 -17.141 -36.844 1 91.75 379 PRO A N 1
ATOM 2947 C CA . PRO A 1 379 ? -2.805 -16.375 -36.156 1 91.75 379 PRO A CA 1
ATOM 2948 C C . PRO A 1 379 ? -4.176 -16.5 -36.812 1 91.75 379 PRO A C 1
ATOM 2950 O O . PRO A 1 379 ? -4.273 -16.484 -38.062 1 91.75 379 PRO A O 1
ATOM 2953 N N . VAL A 1 380 ? -5.133 -16.672 -36.062 1 92.44 380 VAL A N 1
ATOM 2954 C CA . VAL A 1 380 ? -6.516 -16.781 -36.5 1 92.44 380 VAL A CA 1
ATOM 2955 C C . VAL A 1 380 ? -7.355 -15.672 -35.875 1 92.44 380 VAL A C 1
ATOM 2957 O O . VAL A 1 380 ? -7.293 -15.469 -34.656 1 92.44 380 VAL A O 1
ATOM 2960 N N . ILE A 1 381 ? -8.039 -14.953 -36.656 1 93.81 381 ILE A N 1
ATOM 2961 C CA . ILE A 1 381 ? -8.93 -13.898 -36.188 1 93.81 381 ILE A CA 1
ATOM 2962 C C . ILE A 1 381 ? -10.375 -14.258 -36.531 1 93.81 381 ILE A C 1
ATOM 2964 O O . ILE A 1 381 ? -10.711 -14.453 -37.688 1 93.81 381 ILE A O 1
ATOM 2968 N N . ILE A 1 382 ? -11.164 -14.352 -35.531 1 93.56 382 ILE A N 1
ATOM 2969 C CA . ILE A 1 382 ? -12.562 -14.727 -35.688 1 93.56 382 ILE A CA 1
ATOM 2970 C C . ILE A 1 382 ? -13.461 -13.547 -35.344 1 93.56 382 ILE A C 1
ATOM 2972 O O . ILE A 1 382 ? -13.406 -13.023 -34.25 1 93.56 382 ILE A O 1
ATOM 2976 N N . SER A 1 383 ? -14.25 -13.117 -36.219 1 93.38 383 SER A N 1
ATOM 2977 C CA . SER A 1 383 ? -15.203 -12.031 -36 1 93.38 383 SER A CA 1
ATOM 2978 C C . SER A 1 383 ? -16.641 -12.531 -36.094 1 93.38 383 SER A C 1
ATOM 2980 O O . SER A 1 383 ? -16.875 -13.664 -36.531 1 93.38 383 SER A O 1
ATOM 2982 N N . ASN A 1 384 ? -17.547 -11.781 -35.625 1 89.31 384 ASN A N 1
ATOM 2983 C CA . ASN A 1 384 ? -18.969 -12.062 -35.688 1 89.31 384 ASN A CA 1
ATOM 2984 C C . ASN A 1 384 ? -19.328 -13.336 -34.906 1 89.31 384 ASN A C 1
ATOM 2986 O O . ASN A 1 384 ? -19.969 -14.234 -35.469 1 89.31 384 ASN A O 1
ATOM 2990 N N . VAL A 1 385 ? -18.781 -13.43 -33.812 1 85.62 385 VAL A N 1
ATOM 2991 C CA . VAL A 1 385 ? -19.094 -14.539 -32.906 1 85.62 385 VAL A CA 1
ATOM 2992 C C . VAL A 1 385 ? -20.125 -14.102 -31.875 1 85.62 385 VAL A C 1
ATOM 2994 O O . VAL A 1 385 ? -20.094 -12.969 -31.391 1 85.62 385 VAL A O 1
ATOM 2997 N N . GLN A 1 386 ? -20.984 -15 -31.625 1 84.31 386 GLN A N 1
ATOM 2998 C CA . GLN A 1 386 ? -21.984 -14.703 -30.594 1 84.31 386 GLN A CA 1
ATOM 2999 C C . GLN A 1 386 ? -21.406 -14.922 -29.188 1 84.31 386 GLN A C 1
ATOM 3001 O O . GLN A 1 386 ? -20.594 -15.828 -28.984 1 84.31 386 GLN A O 1
ATOM 3006 N N . THR A 1 387 ? -21.891 -14.172 -28.219 1 83.56 387 THR A N 1
ATOM 3007 C CA . THR A 1 387 ? -21.344 -14.203 -26.859 1 83.56 387 THR A CA 1
ATOM 3008 C C . THR A 1 387 ? -21.719 -15.508 -26.172 1 83.56 387 THR A C 1
ATOM 3010 O O . THR A 1 387 ? -21.094 -15.883 -25.172 1 83.56 387 THR A O 1
ATOM 3013 N N . VAL A 1 388 ? -22.656 -16.234 -26.719 1 82.81 388 VAL A N 1
ATOM 3014 C CA . VAL A 1 388 ? -23.109 -17.469 -26.094 1 82.81 388 VAL A CA 1
ATOM 3015 C C . VAL A 1 388 ? -22.391 -18.656 -26.719 1 82.81 388 VAL A C 1
ATOM 3017 O O . VAL A 1 388 ? -22.469 -19.781 -26.203 1 82.81 388 VAL A O 1
ATOM 3020 N N . SER A 1 389 ? -21.656 -18.359 -27.781 1 83.69 389 SER A N 1
ATOM 3021 C CA . SER A 1 389 ? -20.953 -19.438 -28.469 1 83.69 389 SER A CA 1
ATOM 3022 C C . SER A 1 389 ? -19.812 -19.984 -27.641 1 83.69 389 SER A C 1
ATOM 3024 O O . SER A 1 389 ? -19.266 -19.281 -26.781 1 83.69 389 SER A O 1
ATOM 3026 N N . ASP A 1 390 ? -19.484 -21.219 -27.859 1 81.12 390 ASP A N 1
ATOM 3027 C CA . ASP A 1 390 ? -18.375 -21.875 -27.172 1 81.12 390 ASP A CA 1
ATOM 3028 C C . ASP A 1 390 ? -17.047 -21.234 -27.531 1 81.12 390 ASP A C 1
ATOM 3030 O O . ASP A 1 390 ? -16.141 -21.156 -26.688 1 81.12 390 ASP A O 1
ATOM 3034 N N . VAL A 1 391 ? -17.031 -20.781 -28.703 1 83.06 391 VAL A N 1
ATOM 3035 C CA . VAL A 1 391 ? -15.797 -20.156 -29.188 1 83.06 391 VAL A CA 1
ATOM 3036 C C . VAL A 1 391 ? -15.508 -18.906 -28.359 1 83.06 391 VAL A C 1
ATOM 3038 O O . VAL A 1 391 ? -14.352 -18.625 -28.031 1 83.06 391 VAL A O 1
ATOM 3041 N N . TYR A 1 392 ? -16.594 -18.281 -27.969 1 85 392 TYR A N 1
ATOM 3042 C CA . TYR A 1 392 ? -16.438 -17.062 -27.188 1 85 392 TYR A CA 1
ATOM 3043 C C . TYR A 1 392 ? -16.25 -17.406 -25.703 1 85 392 TYR A C 1
ATOM 3045 O O . TYR A 1 392 ? -15.414 -16.781 -25.031 1 85 392 TYR A O 1
ATOM 3053 N N . GLN A 1 393 ? -16.844 -18.375 -25.188 1 82 393 GLN A N 1
ATOM 3054 C CA . GLN A 1 393 ? -16.906 -18.641 -23.75 1 82 393 GLN A CA 1
ATOM 3055 C C . GLN A 1 393 ? -15.672 -19.422 -23.297 1 82 393 GLN A C 1
ATOM 3057 O O . GLN A 1 393 ? -15.164 -19.203 -22.203 1 82 393 GLN A O 1
ATOM 3062 N N . GLU A 1 394 ? -15.227 -20.344 -23.969 1 75.69 394 GLU A N 1
ATOM 3063 C CA . GLU A 1 394 ? -14.141 -21.219 -23.547 1 75.69 394 GLU A CA 1
ATOM 3064 C C . GLU A 1 394 ? -12.781 -20.641 -23.938 1 75.69 394 GLU A C 1
ATOM 3066 O O . GLU A 1 394 ? -11.812 -20.766 -23.188 1 75.69 394 GLU A O 1
ATOM 3071 N N . GLY A 1 395 ? -12.789 -19.984 -25 1 73.31 395 GLY A N 1
ATOM 3072 C CA . GLY A 1 395 ? -11.516 -19.484 -25.5 1 73.31 395 GLY A CA 1
ATOM 3073 C C . GLY A 1 395 ? -10.586 -20.594 -25.953 1 73.31 395 GLY A C 1
ATOM 3074 O O . GLY A 1 395 ? -10.836 -21.766 -25.688 1 73.31 395 GLY A O 1
ATOM 3075 N N . ALA A 1 396 ? -9.633 -20.297 -26.766 1 73.5 396 ALA A N 1
ATOM 3076 C CA . ALA A 1 396 ? -8.695 -21.25 -27.344 1 73.5 396 ALA A CA 1
ATOM 3077 C C . ALA A 1 396 ? -7.312 -21.109 -26.719 1 73.5 396 ALA A C 1
ATOM 3079 O O . ALA A 1 396 ? -6.965 -20.047 -26.203 1 73.5 396 ALA A O 1
ATOM 3080 N N . VAL A 1 397 ? -6.695 -22.297 -26.594 1 75.12 397 VAL A N 1
ATOM 3081 C CA . VAL A 1 397 ? -5.273 -22.266 -26.266 1 75.12 397 VAL A CA 1
ATOM 3082 C C . VAL A 1 397 ? -4.449 -22.172 -27.547 1 75.12 397 VAL A C 1
ATOM 3084 O O . VAL A 1 397 ? -4.316 -23.156 -28.281 1 75.12 397 VAL A O 1
ATOM 3087 N N . GLY A 1 398 ? -4.012 -21.062 -27.906 1 80.81 398 GLY A N 1
ATOM 3088 C CA . GLY A 1 398 ? -3.27 -20.828 -29.141 1 80.81 398 GLY A CA 1
ATOM 3089 C C . GLY A 1 398 ? -3.471 -19.422 -29.688 1 80.81 398 GLY A C 1
ATOM 3090 O O . GLY A 1 398 ? -4.055 -18.562 -29.031 1 80.81 398 GLY A O 1
ATOM 3091 N N . PRO A 1 399 ? -2.906 -19.219 -30.859 1 87.62 399 PRO A N 1
ATOM 3092 C CA . PRO A 1 399 ? -2.939 -17.875 -31.438 1 87.62 399 PRO A CA 1
ATOM 3093 C C . PRO A 1 399 ? -4.27 -17.562 -32.125 1 87.62 399 PRO A C 1
ATOM 3095 O O . PRO A 1 399 ? -4.297 -17.266 -33.312 1 87.62 399 PRO A O 1
ATOM 3098 N N . VAL A 1 400 ? -5.32 -17.609 -31.406 1 88.25 400 VAL A N 1
ATOM 3099 C CA . VAL A 1 400 ? -6.672 -17.312 -31.891 1 88.25 400 VAL A CA 1
ATOM 3100 C C . VAL A 1 400 ? -7.273 -16.172 -31.078 1 88.25 400 VAL A C 1
ATOM 3102 O O . VAL A 1 400 ? -7.141 -16.141 -29.844 1 88.25 400 VAL A O 1
ATOM 3105 N N . VAL A 1 401 ? -7.852 -15.211 -31.766 1 90 401 VAL A N 1
ATOM 3106 C CA . VAL A 1 401 ? -8.523 -14.117 -31.078 1 90 401 VAL A CA 1
ATOM 3107 C C . VAL A 1 401 ? -9.93 -13.93 -31.656 1 90 401 VAL A C 1
ATOM 3109 O O . VAL A 1 401 ? -10.133 -14.047 -32.875 1 90 401 VAL A O 1
ATOM 3112 N N . THR A 1 402 ? -10.852 -13.773 -30.797 1 91.75 402 THR A N 1
ATOM 3113 C CA . THR A 1 402 ? -12.211 -13.422 -31.203 1 91.75 402 THR A CA 1
ATOM 3114 C C . THR A 1 402 ? -12.453 -11.93 -31.047 1 91.75 402 THR A C 1
ATOM 3116 O O . THR A 1 402 ? -12.008 -11.32 -30.062 1 91.75 402 THR A O 1
ATOM 3119 N N . ILE A 1 403 ? -13.094 -11.336 -32 1 94.31 403 ILE A N 1
ATOM 3120 C CA . ILE A 1 403 ? -13.375 -9.906 -31.969 1 94.31 403 ILE A CA 1
ATOM 3121 C C . ILE A 1 403 ? -14.883 -9.68 -31.797 1 94.31 403 ILE A C 1
ATOM 3123 O O . ILE A 1 403 ? -15.68 -10.172 -32.594 1 94.31 403 ILE A O 1
ATOM 3127 N N . THR A 1 404 ? -15.266 -9.008 -30.797 1 94.44 404 THR A N 1
ATOM 3128 C CA . THR A 1 404 ? -16.656 -8.633 -30.531 1 94.44 404 THR A CA 1
ATOM 3129 C C . THR A 1 404 ? -16.766 -7.137 -30.281 1 94.44 404 THR A C 1
ATOM 3131 O O . THR A 1 404 ? -16.031 -6.582 -29.453 1 94.44 404 THR A O 1
ATOM 3134 N N . PRO A 1 405 ? -17.625 -6.453 -30.984 1 95.94 405 PRO A N 1
ATOM 3135 C CA . PRO A 1 405 ? -17.766 -5.008 -30.812 1 95.94 405 PRO A CA 1
ATOM 3136 C C . PRO A 1 405 ? -18.609 -4.637 -29.594 1 95.94 405 PRO A C 1
ATOM 3138 O O . PRO A 1 405 ? -19.406 -5.453 -29.125 1 95.94 405 PRO A O 1
ATOM 3141 N N . PHE A 1 406 ? -18.375 -3.504 -29.016 1 96.06 406 PHE A N 1
ATOM 3142 C CA . PHE A 1 406 ? -19.234 -2.885 -28.016 1 96.06 406 PHE A CA 1
ATOM 3143 C C . PHE A 1 406 ? -19.5 -1.422 -28.344 1 96.06 406 PHE A C 1
ATOM 3145 O O . PHE A 1 406 ? -18.75 -0.817 -29.125 1 96.06 406 PHE A O 1
ATOM 3152 N N . ARG A 1 407 ? -20.531 -0.71 -27.812 1 94 407 ARG A N 1
ATOM 3153 C CA . ARG A 1 407 ? -20.938 0.654 -28.156 1 94 407 ARG A CA 1
ATOM 3154 C C . ARG A 1 407 ? -20.625 1.609 -27 1 94 407 ARG A C 1
ATOM 3156 O O . ARG A 1 407 ? -20.188 2.74 -27.219 1 94 407 ARG A O 1
ATOM 3163 N N . THR A 1 408 ? -20.875 1.02 -25.719 1 93.12 408 THR A N 1
ATOM 3164 C CA . THR A 1 408 ? -20.688 1.875 -24.547 1 93.12 408 THR A CA 1
ATOM 3165 C C . THR A 1 408 ? -19.703 1.256 -23.578 1 93.12 408 THR A C 1
ATOM 3167 O O . THR A 1 408 ? -19.484 0.043 -23.594 1 93.12 408 THR A O 1
ATOM 3170 N N . VAL A 1 409 ? -19.141 2.129 -22.766 1 92.5 409 VAL A N 1
ATOM 3171 C CA . VAL A 1 409 ? -18.219 1.684 -21.734 1 92.5 409 VAL A CA 1
ATOM 3172 C C . VAL A 1 409 ? -18.891 0.672 -20.812 1 92.5 409 VAL A C 1
ATOM 3174 O O . VAL A 1 409 ? -18.297 -0.343 -20.453 1 92.5 409 VAL A O 1
ATOM 3177 N N . LYS A 1 410 ? -20.141 0.91 -20.469 1 91.75 410 LYS A N 1
ATOM 3178 C CA . LYS A 1 410 ? -20.891 0.007 -19.594 1 91.75 410 LYS A CA 1
ATOM 3179 C C . LYS A 1 410 ? -21.047 -1.367 -20.234 1 91.75 410 LYS A C 1
ATOM 3181 O O . LYS A 1 410 ? -20.953 -2.391 -19.562 1 91.75 410 LYS A O 1
ATOM 3186 N N . GLU A 1 411 ? -21.297 -1.317 -21.484 1 94.12 411 GLU A N 1
ATOM 3187 C CA . GLU A 1 411 ? -21.422 -2.574 -22.219 1 94.12 411 GLU A CA 1
ATOM 3188 C C . GLU A 1 411 ? -20.109 -3.344 -22.234 1 94.12 411 GLU A C 1
ATOM 3190 O O . GLU A 1 411 ? -20.094 -4.566 -22.062 1 94.12 411 GLU A O 1
ATOM 3195 N N . ALA A 1 412 ? -19.031 -2.695 -22.453 1 95.06 412 ALA A N 1
ATOM 3196 C CA . ALA A 1 412 ? -17.703 -3.318 -22.438 1 95.06 412 ALA A CA 1
ATOM 3197 C C . ALA A 1 412 ? -17.438 -4.004 -21.094 1 95.06 412 ALA A C 1
ATOM 3199 O O . ALA A 1 412 ? -16.953 -5.133 -21.062 1 95.06 412 ALA A O 1
ATOM 3200 N N . ILE A 1 413 ? -17.766 -3.342 -20.031 1 94.56 413 ILE A N 1
ATOM 3201 C CA . ILE A 1 413 ? -17.562 -3.865 -18.688 1 94.56 413 ILE A CA 1
ATOM 3202 C C . ILE A 1 413 ? -18.406 -5.113 -18.484 1 94.56 413 ILE A C 1
ATOM 3204 O O . ILE A 1 413 ? -17.922 -6.129 -17.984 1 94.56 413 ILE A O 1
ATOM 3208 N N . ALA A 1 414 ? -19.641 -5.012 -18.891 1 93.62 414 ALA A N 1
ATOM 3209 C CA . ALA A 1 414 ? -20.562 -6.137 -18.734 1 93.62 414 ALA A CA 1
ATOM 3210 C C . ALA A 1 414 ? -20.078 -7.352 -19.516 1 93.62 414 ALA A C 1
ATOM 3212 O O . ALA A 1 414 ? -20.125 -8.477 -19.016 1 93.62 414 ALA A O 1
ATOM 3213 N N . MET A 1 415 ? -19.656 -7.133 -20.688 1 93.38 415 MET A N 1
ATOM 3214 C CA . MET A 1 415 ? -19.156 -8.211 -21.531 1 93.38 415 MET A CA 1
ATOM 3215 C C . MET A 1 415 ? -17.891 -8.836 -20.938 1 93.38 415 MET A C 1
ATOM 3217 O O . MET A 1 415 ? -17.75 -10.055 -20.938 1 93.38 415 MET A O 1
ATOM 3221 N N . ALA A 1 416 ? -17.016 -8.039 -20.5 1 93.56 416 ALA A N 1
ATOM 3222 C CA . ALA A 1 416 ? -15.781 -8.523 -19.906 1 93.56 416 ALA A CA 1
ATOM 3223 C C . ALA A 1 416 ? -16.062 -9.359 -18.656 1 93.56 416 ALA A C 1
ATOM 3225 O O . ALA A 1 416 ? -15.477 -10.422 -18.469 1 93.56 416 ALA A O 1
ATOM 3226 N N . ASN A 1 417 ? -16.984 -8.906 -17.859 1 91.5 417 ASN A N 1
ATOM 3227 C CA . ASN A 1 417 ? -17.281 -9.562 -16.594 1 91.5 417 ASN A CA 1
ATOM 3228 C C . ASN A 1 417 ? -18.125 -10.812 -16.797 1 91.5 417 ASN A C 1
ATOM 3230 O O . ASN A 1 417 ? -18.266 -11.641 -15.883 1 91.5 417 ASN A O 1
ATOM 3234 N N . ASN A 1 418 ? -18.75 -10.82 -17.938 1 88.88 418 ASN A N 1
ATOM 3235 C CA . ASN A 1 418 ? -19.547 -12.008 -18.219 1 88.88 418 ASN A CA 1
ATOM 3236 C C . ASN A 1 418 ? -18.672 -13.195 -18.609 1 88.88 418 ASN A C 1
ATOM 3238 O O . ASN A 1 418 ? -18.672 -13.617 -19.781 1 88.88 418 ASN A O 1
ATOM 3242 N N . SER A 1 419 ? -18.016 -13.727 -17.688 1 85.94 419 SER A N 1
ATOM 3243 C CA . SER A 1 419 ? -17.094 -14.844 -17.844 1 85.94 419 SER A CA 1
ATOM 3244 C C . SER A 1 419 ? -16.953 -15.641 -16.547 1 85.94 419 SER A C 1
ATOM 3246 O O . SER A 1 419 ? -17.109 -15.086 -15.453 1 85.94 419 SER A O 1
ATOM 3248 N N . LEU A 1 420 ? -16.703 -16.875 -16.656 1 83.12 420 LEU A N 1
ATOM 3249 C CA . LEU A 1 420 ? -16.438 -17.719 -15.5 1 83.12 420 LEU A CA 1
ATOM 3250 C C . LEU A 1 420 ? -15.031 -17.484 -14.961 1 83.12 420 LEU A C 1
ATOM 3252 O O . LEU A 1 420 ? -14.719 -17.875 -13.836 1 83.12 420 LEU A O 1
ATOM 3256 N N . TYR A 1 421 ? -14.281 -16.828 -15.789 1 83.38 421 TYR A N 1
ATOM 3257 C CA . TYR A 1 421 ? -12.883 -16.625 -15.438 1 83.38 421 TYR A CA 1
ATOM 3258 C C . TYR A 1 421 ? -12.633 -15.211 -14.945 1 83.38 421 TYR A C 1
ATOM 3260 O O . TYR A 1 421 ? -13.391 -14.289 -15.273 1 83.38 421 TYR A O 1
ATOM 3268 N N . GLY A 1 422 ? -11.633 -15.023 -14.109 1 86.31 422 GLY A N 1
ATOM 3269 C CA . GLY A 1 422 ? -11.312 -13.719 -13.562 1 86.31 422 GLY A CA 1
ATOM 3270 C C . GLY A 1 422 ? -9.828 -13.531 -13.289 1 86.31 422 GLY A C 1
ATOM 3271 O O . GLY A 1 422 ? -9.453 -12.867 -12.32 1 86.31 422 GLY A O 1
ATOM 3272 N N . SER A 1 423 ? -8.961 -14.031 -14.18 1 84.81 423 SER A N 1
ATOM 3273 C CA . SER A 1 423 ? -7.527 -13.969 -13.93 1 84.81 423 SER A CA 1
ATOM 3274 C C . SER A 1 423 ? -6.953 -12.617 -14.336 1 84.81 423 SER A C 1
ATOM 3276 O O . SER A 1 423 ? -6.398 -11.891 -13.508 1 84.81 423 SER A O 1
ATOM 3278 N N . GLU A 1 424 ? -7.129 -12.312 -15.695 1 87.88 424 GLU A N 1
ATOM 3279 C CA . GLU A 1 424 ? -6.539 -11.07 -16.188 1 87.88 424 GLU A CA 1
ATOM 3280 C C . GLU A 1 424 ? -7.48 -10.367 -17.156 1 87.88 424 GLU A C 1
ATOM 3282 O O . GLU A 1 424 ? -8.289 -11.008 -17.828 1 87.88 424 GLU A O 1
ATOM 3287 N N . ALA A 1 425 ? -7.379 -9.109 -17.188 1 91.44 425 ALA A N 1
ATOM 3288 C CA . ALA A 1 425 ? -8.031 -8.258 -18.172 1 91.44 425 ALA A CA 1
ATOM 3289 C C . ALA A 1 425 ? -7.094 -7.152 -18.656 1 91.44 425 ALA A C 1
ATOM 3291 O O . ALA A 1 425 ? -6.191 -6.734 -17.922 1 91.44 425 ALA A O 1
ATOM 3292 N N . PHE A 1 426 ? -7.336 -6.719 -19.875 1 92.69 426 PHE A N 1
ATOM 3293 C CA . PHE A 1 426 ? -6.477 -5.707 -20.484 1 92.69 426 PHE A CA 1
ATOM 3294 C C . PHE A 1 426 ? -7.309 -4.562 -21.047 1 92.69 426 PHE A C 1
ATOM 3296 O O . PHE A 1 426 ? -8.367 -4.789 -21.641 1 92.69 426 PHE A O 1
ATOM 3303 N N . ILE A 1 427 ? -6.82 -3.398 -20.781 1 93.44 427 ILE A N 1
ATOM 3304 C CA . ILE A 1 427 ? -7.48 -2.195 -21.266 1 93.44 427 ILE A CA 1
ATOM 3305 C C . ILE A 1 427 ? -6.504 -1.378 -22.109 1 93.44 427 ILE A C 1
ATOM 3307 O O . ILE A 1 427 ? -5.375 -1.119 -21.688 1 93.44 427 ILE A O 1
ATOM 3311 N N . PHE A 1 428 ? -6.953 -1.002 -23.266 1 92.81 428 PHE A N 1
ATOM 3312 C CA . PHE A 1 428 ? -6.191 -0.066 -24.078 1 92.81 428 PHE A CA 1
ATOM 3313 C C . PHE A 1 428 ? -6.957 1.238 -24.266 1 92.81 428 PHE A C 1
ATOM 3315 O O . PHE A 1 428 ? -8.039 1.251 -24.859 1 92.81 428 PHE A O 1
ATOM 3322 N N . SER A 1 429 ? -6.453 2.195 -23.688 1 88.69 429 SER A N 1
ATOM 3323 C CA . SER A 1 429 ? -7.027 3.537 -23.734 1 88.69 429 SER A CA 1
ATOM 3324 C C . SER A 1 429 ? -5.996 4.59 -23.328 1 88.69 429 SER A C 1
ATOM 3326 O O . SER A 1 429 ? -5.184 4.367 -22.438 1 88.69 429 SER A O 1
ATOM 3328 N N . GLU A 1 430 ? -6.047 5.77 -23.969 1 78.75 430 GLU A N 1
ATOM 3329 C CA . GLU A 1 430 ? -5.172 6.875 -23.594 1 78.75 430 GLU A CA 1
ATOM 3330 C C . GLU A 1 430 ? -5.867 7.82 -22.609 1 78.75 430 GLU A C 1
ATOM 3332 O O . GLU A 1 430 ? -5.285 8.82 -22.188 1 78.75 430 GLU A O 1
ATOM 3337 N N . ASN A 1 431 ? -7.055 7.504 -22.359 1 76.81 431 ASN A N 1
ATOM 3338 C CA . ASN A 1 431 ? -7.781 8.227 -21.312 1 76.81 431 ASN A CA 1
ATOM 3339 C C . ASN A 1 431 ? -7.59 7.578 -19.953 1 76.81 431 ASN A C 1
ATOM 3341 O O . ASN A 1 431 ? -8.219 6.566 -19.641 1 76.81 431 ASN A O 1
ATOM 3345 N N . CYS A 1 432 ? -6.77 8.234 -19.141 1 72.94 432 CYS A N 1
ATOM 3346 C CA . CYS A 1 432 ? -6.375 7.672 -17.859 1 72.94 432 CYS A CA 1
ATOM 3347 C C . CYS A 1 432 ? -7.574 7.523 -16.938 1 72.94 432 CYS A C 1
ATOM 3349 O O . CYS A 1 432 ? -7.73 6.5 -16.266 1 72.94 432 CYS A O 1
ATOM 3351 N N . ALA A 1 433 ? -8.375 8.562 -16.828 1 71.75 433 ALA A N 1
ATOM 3352 C CA . ALA A 1 433 ? -9.539 8.523 -15.945 1 71.75 433 ALA A CA 1
ATOM 3353 C C . ALA A 1 433 ? -10.469 7.375 -16.312 1 71.75 433 ALA A C 1
ATOM 3355 O O . ALA A 1 433 ? -10.961 6.664 -15.43 1 71.75 433 ALA A O 1
ATOM 3356 N N . GLN A 1 434 ? -10.656 7.168 -17.578 1 81 434 GLN A N 1
ATOM 3357 C CA . GLN A 1 434 ? -11.492 6.082 -18.062 1 81 434 GLN A CA 1
ATOM 3358 C C . GLN A 1 434 ? -10.891 4.723 -17.719 1 81 434 GLN A C 1
ATOM 3360 O O . GLN A 1 434 ? -11.602 3.822 -17.25 1 81 434 GLN A O 1
ATOM 3365 N N . SER A 1 435 ? -9.633 4.59 -17.984 1 83.69 435 SER A N 1
ATOM 3366 C CA . SER A 1 435 ? -8.953 3.324 -17.719 1 83.69 435 SER A CA 1
ATOM 3367 C C . SER A 1 435 ? -9.039 2.939 -16.25 1 83.69 435 SER A C 1
ATOM 3369 O O . SER A 1 435 ? -9.281 1.776 -15.922 1 83.69 435 SER A O 1
ATOM 3371 N N . LEU A 1 436 ? -8.867 3.865 -15.445 1 77.31 436 LEU A N 1
ATOM 3372 C CA . LEU A 1 436 ? -8.883 3.6 -14.008 1 77.31 436 LEU A CA 1
ATOM 3373 C C . LEU A 1 436 ? -10.281 3.238 -13.539 1 77.31 436 LEU A C 1
ATOM 3375 O O . LEU A 1 436 ? -10.461 2.311 -12.75 1 77.31 436 LEU A O 1
ATOM 3379 N N . GLU A 1 437 ? -11.227 3.973 -13.984 1 81.31 437 GLU A N 1
ATOM 3380 C CA . GLU A 1 437 ? -12.609 3.678 -13.609 1 81.31 437 GLU A CA 1
ATOM 3381 C C . GLU A 1 437 ? -13.023 2.287 -14.078 1 81.31 437 GLU A C 1
ATOM 3383 O O . GLU A 1 437 ? -13.617 1.519 -13.32 1 81.31 437 GLU A O 1
ATOM 3388 N N . VAL A 1 438 ? -12.742 1.982 -15.352 1 89.25 438 VAL A N 1
ATOM 3389 C CA . VAL A 1 438 ? -13.078 0.678 -15.914 1 89.25 438 VAL A CA 1
ATOM 3390 C C . VAL A 1 438 ? -12.359 -0.421 -15.133 1 89.25 438 VAL A C 1
ATOM 3392 O O . VAL A 1 438 ? -12.945 -1.464 -14.836 1 89.25 438 VAL A O 1
ATOM 3395 N N . SER A 1 439 ? -11.109 -0.202 -14.812 1 88.19 439 SER A N 1
ATOM 3396 C CA . SER A 1 439 ? -10.32 -1.197 -14.094 1 88.19 439 SER A CA 1
ATOM 3397 C C . SER A 1 439 ? -10.961 -1.55 -12.758 1 88.19 439 SER A C 1
ATOM 3399 O O . SER A 1 439 ? -10.922 -2.705 -12.328 1 88.19 439 SER A O 1
ATOM 3401 N N . GLN A 1 440 ? -11.547 -0.627 -12.109 1 80.81 440 GLN A N 1
ATOM 3402 C CA . GLN A 1 440 ? -12.164 -0.856 -10.805 1 80.81 440 GLN A CA 1
ATOM 3403 C C . GLN A 1 440 ? -13.438 -1.684 -10.938 1 80.81 440 GLN A C 1
ATOM 3405 O O . GLN A 1 440 ? -13.82 -2.4 -10.008 1 80.81 440 GLN A O 1
ATOM 3410 N N . MET A 1 441 ? -14.023 -1.611 -12.078 1 86.81 441 MET A N 1
ATOM 3411 C CA . MET A 1 441 ? -15.32 -2.252 -12.258 1 86.81 441 MET A CA 1
ATOM 3412 C C . MET A 1 441 ? -15.164 -3.648 -12.844 1 86.81 441 MET A C 1
ATOM 3414 O O . MET A 1 441 ? -16.141 -4.406 -12.922 1 86.81 441 MET A O 1
ATOM 3418 N N . LEU A 1 442 ? -13.984 -3.986 -13.227 1 91.81 442 LEU A N 1
ATOM 3419 C CA . LEU A 1 442 ? -13.734 -5.309 -13.789 1 91.81 442 LEU A CA 1
ATOM 3420 C C . LEU A 1 442 ? -13.469 -6.328 -12.688 1 91.81 442 LEU A C 1
ATOM 3422 O O . LEU A 1 442 ? -12.797 -6.02 -11.703 1 91.81 442 LEU A O 1
ATOM 3426 N N . ASN A 1 443 ? -14.031 -7.512 -12.812 1 90.31 443 ASN A N 1
ATOM 3427 C CA . ASN A 1 443 ? -13.875 -8.578 -11.82 1 90.31 443 ASN A CA 1
ATOM 3428 C C . ASN A 1 443 ? -12.727 -9.516 -12.188 1 90.31 443 ASN A C 1
ATOM 3430 O O . ASN A 1 443 ? -12.938 -10.719 -12.367 1 90.31 443 ASN A O 1
ATOM 3434 N N . PHE A 1 444 ? -11.523 -9 -12.242 1 90.19 444 PHE A N 1
ATOM 3435 C CA . PHE A 1 444 ? -10.312 -9.734 -12.586 1 90.19 444 PHE A CA 1
ATOM 3436 C C . PHE A 1 444 ? -9.211 -9.453 -11.578 1 90.19 444 PHE A C 1
ATOM 3438 O O . PHE A 1 444 ? -9.109 -8.344 -11.047 1 90.19 444 PHE A O 1
ATOM 3445 N N . GLN A 1 445 ? -8.406 -10.414 -11.328 1 87 445 GLN A N 1
ATOM 3446 C CA . GLN A 1 445 ? -7.305 -10.273 -10.375 1 87 445 GLN A CA 1
ATOM 3447 C C . GLN A 1 445 ? -6.289 -9.242 -10.867 1 87 445 GLN A C 1
ATOM 3449 O O . GLN A 1 445 ? -5.785 -8.438 -10.086 1 87 445 GLN A O 1
ATOM 3454 N N . PHE A 1 446 ? -5.977 -9.344 -12.172 1 87 446 PHE A N 1
ATOM 3455 C CA . PHE A 1 446 ? -5.047 -8.406 -12.789 1 87 446 PHE A CA 1
ATOM 3456 C C . PHE A 1 446 ? -5.734 -7.617 -13.898 1 87 446 PHE A C 1
ATOM 3458 O O . PHE A 1 446 ? -6.352 -8.195 -14.797 1 87 446 PHE A O 1
ATOM 3465 N N . VAL A 1 447 ? -5.668 -6.379 -13.773 1 89.75 447 VAL A N 1
ATOM 3466 C CA . VAL A 1 447 ? -6.121 -5.5 -14.852 1 89.75 447 VAL A CA 1
ATOM 3467 C C . VAL A 1 447 ? -4.957 -4.641 -15.344 1 89.75 447 VAL A C 1
ATOM 3469 O O . VAL A 1 447 ? -4.469 -3.771 -14.609 1 89.75 447 VAL A O 1
ATOM 3472 N N . CYS A 1 448 ? -4.562 -4.875 -16.531 1 89.25 448 CYS A N 1
ATOM 3473 C CA . CYS A 1 448 ? -3.414 -4.176 -17.094 1 89.25 448 CYS A CA 1
ATOM 3474 C C . CYS A 1 448 ? -3.861 -3.115 -18.094 1 89.25 448 CYS A C 1
ATOM 3476 O O . CYS A 1 448 ? -4.648 -3.398 -19 1 89.25 448 CYS A O 1
ATOM 3478 N N . ILE A 1 449 ? -3.334 -1.98 -17.953 1 87.12 449 ILE A N 1
ATOM 3479 C CA . ILE A 1 449 ? -3.678 -0.874 -18.844 1 87.12 449 ILE A CA 1
ATOM 3480 C C . ILE A 1 449 ? -2.543 -0.64 -19.844 1 87.12 449 ILE A C 1
ATOM 3482 O O . ILE A 1 449 ? -1.397 -0.416 -19.438 1 87.12 449 ILE A O 1
ATOM 3486 N N . ASN A 1 450 ? -2.82 -0.793 -21.141 1 86.62 450 ASN A N 1
ATOM 3487 C CA . ASN A 1 450 ? -1.949 -0.503 -22.281 1 86.62 450 ASN A CA 1
ATOM 3488 C C . ASN A 1 450 ? -0.748 -1.443 -22.312 1 86.62 450 ASN A C 1
ATOM 3490 O O . ASN A 1 450 ? 0.355 -1.034 -22.688 1 86.62 450 ASN A O 1
ATOM 3494 N N . MET A 1 451 ? -1.004 -2.568 -21.875 1 81.75 451 MET A N 1
ATOM 3495 C CA . MET A 1 451 ? 0.017 -3.611 -21.922 1 81.75 451 MET A CA 1
ATOM 3496 C C . MET A 1 451 ? -0.61 -4.996 -21.797 1 81.75 451 MET A C 1
ATOM 3498 O O . MET A 1 451 ? -1.7 -5.137 -21.234 1 81.75 451 MET A O 1
ATOM 3502 N N . CYS A 1 452 ? 0.018 -5.914 -22.406 1 77.69 452 CYS A N 1
ATOM 3503 C CA . CYS A 1 452 ? -0.38 -7.309 -22.266 1 77.69 452 CYS A CA 1
ATOM 3504 C C . CYS A 1 452 ? 0.772 -8.156 -21.734 1 77.69 452 CYS A C 1
ATOM 3506 O O . CYS A 1 452 ? 1.938 -7.785 -21.891 1 77.69 452 CYS A O 1
ATOM 3508 N N . GLY A 1 453 ? 0.471 -9.234 -21.125 1 69.69 453 GLY A N 1
ATOM 3509 C CA . GLY A 1 453 ? 1.489 -10.195 -20.719 1 69.69 453 GLY A CA 1
ATOM 3510 C C . GLY A 1 453 ? 2.324 -9.719 -19.547 1 69.69 453 GLY A C 1
ATOM 3511 O O . GLY A 1 453 ? 3.551 -9.836 -19.562 1 69.69 453 GLY A O 1
ATOM 3512 N N . TYR A 1 454 ? 1.744 -9.195 -18.531 1 69.56 454 TYR A N 1
ATOM 3513 C CA . TYR A 1 454 ? 2.477 -8.703 -17.375 1 69.56 454 TYR A CA 1
ATOM 3514 C C . TYR A 1 454 ? 2.391 -9.695 -16.219 1 69.56 454 TYR A C 1
ATOM 3516 O O . TYR A 1 454 ? 1.341 -10.297 -15.984 1 69.56 454 TYR A O 1
ATOM 3524 N N . PHE A 1 455 ? 3.656 -10.078 -15.75 1 73.38 455 PHE A N 1
ATOM 3525 C CA . PHE A 1 455 ? 3.713 -10.875 -14.531 1 73.38 455 PHE A CA 1
ATOM 3526 C C . PHE A 1 455 ? 4.695 -10.266 -13.539 1 73.38 455 PHE A C 1
ATOM 3528 O O . PHE A 1 455 ? 5.789 -9.844 -13.914 1 73.38 455 PHE A O 1
ATOM 3535 N N . ASN A 1 456 ? 4.219 -10.102 -12.344 1 75.25 456 ASN A N 1
ATOM 3536 C CA . ASN A 1 456 ? 5.051 -9.68 -11.227 1 75.25 456 ASN A CA 1
ATOM 3537 C C . ASN A 1 456 ? 4.758 -10.492 -9.969 1 75.25 456 ASN A C 1
ATOM 3539 O O . ASN A 1 456 ? 3.656 -10.422 -9.422 1 75.25 456 ASN A O 1
ATOM 3543 N N . PRO A 1 457 ? 5.777 -11.266 -9.586 1 79.31 457 PRO A N 1
ATOM 3544 C CA . PRO A 1 457 ? 5.547 -12.133 -8.43 1 79.31 457 PRO A CA 1
ATOM 3545 C C . PRO A 1 457 ? 5.238 -11.352 -7.152 1 79.31 457 PRO A C 1
ATOM 3547 O O . PRO A 1 457 ? 4.715 -11.914 -6.188 1 79.31 457 PRO A O 1
ATOM 3550 N N . THR A 1 458 ? 5.508 -10.102 -7.113 1 77.38 458 THR A N 1
ATOM 3551 C CA . THR A 1 458 ? 5.352 -9.32 -5.887 1 77.38 458 THR A CA 1
ATOM 3552 C C . THR A 1 458 ? 3.916 -8.82 -5.75 1 77.38 458 THR A C 1
ATOM 3554 O O . THR A 1 458 ? 3.51 -8.375 -4.676 1 77.38 458 THR A O 1
ATOM 3557 N N . CYS A 1 459 ? 3.189 -8.906 -6.82 1 77.62 459 CYS A N 1
ATOM 3558 C CA . CYS A 1 459 ? 1.815 -8.414 -6.789 1 77.62 459 CYS A CA 1
ATOM 3559 C C . CYS A 1 459 ? 0.947 -9.289 -5.895 1 77.62 459 CYS A C 1
ATOM 3561 O O . CYS A 1 459 ? 1.21 -10.484 -5.738 1 77.62 459 CYS A O 1
ATOM 3563 N N . VAL A 1 460 ? -0.016 -8.641 -5.309 1 73.75 460 VAL A N 1
ATOM 3564 C CA . VAL A 1 460 ? -0.903 -9.367 -4.406 1 73.75 460 VAL A CA 1
ATOM 3565 C C . VAL A 1 460 ? -2.047 -9.992 -5.199 1 73.75 460 VAL A C 1
ATOM 3567 O O . VAL A 1 460 ? -2.312 -9.594 -6.336 1 73.75 460 VAL A O 1
ATOM 3570 N N . GLY A 1 461 ? -2.551 -11.062 -4.73 1 73.62 461 GLY A N 1
ATOM 3571 C CA . GLY A 1 461 ? -3.709 -11.531 -5.477 1 73.62 461 GLY A CA 1
ATOM 3572 C C . GLY A 1 461 ? -4.512 -12.586 -4.73 1 73.62 461 GLY A C 1
ATOM 3573 O O . GLY A 1 461 ? -3.967 -13.32 -3.904 1 73.62 461 GLY A O 1
ATOM 3574 N N . THR A 1 462 ? -5.852 -12.43 -4.859 1 79.06 462 THR A N 1
ATOM 3575 C CA . THR A 1 462 ? -6.816 -13.453 -4.461 1 79.06 462 THR A CA 1
ATOM 3576 C C . THR A 1 462 ? -7.527 -14.031 -5.68 1 79.06 462 THR A C 1
ATOM 3578 O O . THR A 1 462 ? -7.34 -13.555 -6.801 1 79.06 462 THR A O 1
ATOM 3581 N N . GLY A 1 463 ? -8.141 -15.148 -5.473 1 77.75 463 GLY A N 1
ATOM 3582 C CA . GLY A 1 463 ? -8.883 -15.75 -6.566 1 77.75 463 GLY A CA 1
ATOM 3583 C C . GLY A 1 463 ? -10.125 -14.969 -6.949 1 77.75 463 GLY A C 1
ATOM 3584 O O . GLY A 1 463 ? -10.781 -14.375 -6.086 1 77.75 463 GLY A O 1
ATOM 3585 N N . PHE A 1 464 ? -10.375 -14.867 -8.258 1 80.44 464 PHE A N 1
ATOM 3586 C CA . PHE A 1 464 ? -11.578 -14.25 -8.805 1 80.44 464 PHE A CA 1
ATOM 3587 C C . PHE A 1 464 ? -12.391 -15.258 -9.609 1 80.44 464 PHE A C 1
ATOM 3589 O O . PHE A 1 464 ? -11.836 -16.016 -10.406 1 80.44 464 PHE A O 1
ATOM 3596 N N . GLU A 1 465 ? -13.617 -15.234 -9.344 1 80.75 465 GLU A N 1
ATOM 3597 C CA . GLU A 1 465 ? -14.523 -16.109 -10.07 1 80.75 465 GLU A CA 1
ATOM 3598 C C . GLU A 1 465 ? -14.07 -17.562 -9.977 1 80.75 465 GLU A C 1
ATOM 3600 O O . GLU A 1 465 ? -13.789 -18.062 -8.883 1 80.75 465 GLU A O 1
ATOM 3605 N N . GLN A 1 466 ? -14.016 -18.234 -11.062 1 80.06 466 GLN A N 1
ATOM 3606 C CA . GLN A 1 466 ? -13.68 -19.641 -11 1 80.06 466 GLN A CA 1
ATOM 3607 C C . GLN A 1 466 ? -12.266 -19.906 -11.5 1 80.06 466 GLN A C 1
ATOM 3609 O O . GLN A 1 466 ? -11.93 -21.031 -11.883 1 80.06 466 GLN A O 1
ATOM 3614 N N . SER A 1 467 ? -11.492 -18.828 -11.57 1 82.06 467 SER A N 1
ATOM 3615 C CA . SER A 1 467 ? -10.109 -18.969 -12.016 1 82.06 467 SER A CA 1
ATOM 3616 C C . SER A 1 467 ? -9.219 -19.469 -10.891 1 82.06 467 SER A C 1
ATOM 3618 O O . SER A 1 467 ? -8.102 -19.938 -11.133 1 82.06 467 SER A O 1
ATOM 3620 N N . GLY A 1 468 ? -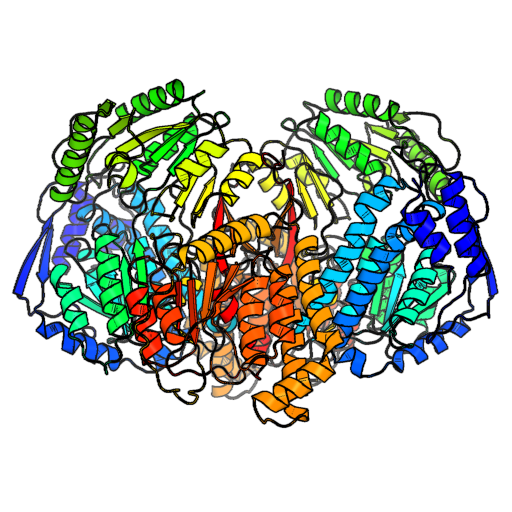9.742 -19.328 -9.664 1 79.88 468 GLY A N 1
ATOM 3621 C CA . GLY A 1 468 ? -8.945 -19.812 -8.547 1 79.88 468 GLY A CA 1
ATOM 3622 C C . GLY A 1 468 ? -9.484 -19.375 -7.195 1 79.88 468 GLY A C 1
ATOM 3623 O O . GLY A 1 468 ? -10.312 -18.469 -7.117 1 79.88 468 GLY A O 1
ATOM 3624 N N . ASN A 1 469 ? -9.023 -20.062 -6.199 1 76.25 469 ASN A N 1
ATOM 3625 C CA . ASN A 1 469 ? -9.477 -19.75 -4.852 1 76.25 469 ASN A CA 1
ATOM 3626 C C . ASN A 1 469 ? -8.492 -18.844 -4.129 1 76.25 469 ASN A C 1
ATOM 3628 O O . ASN A 1 469 ? -8.867 -18.094 -3.225 1 76.25 469 ASN A O 1
ATOM 3632 N N . TRP A 1 470 ? -7.293 -19.031 -4.473 1 76.5 470 TRP A N 1
ATOM 3633 C CA . TRP A 1 470 ? -6.273 -18.172 -3.877 1 76.5 470 TRP A CA 1
ATOM 3634 C C . TRP A 1 470 ? -5.527 -17.391 -4.949 1 76.5 470 TRP A C 1
ATOM 3636 O O . TRP A 1 470 ? -5.824 -17.516 -6.137 1 76.5 470 TRP A O 1
ATOM 3646 N N . GLY A 1 471 ? -4.73 -16.5 -4.461 1 71.25 471 GLY A N 1
ATOM 3647 C CA . GLY A 1 471 ? -4.031 -15.625 -5.398 1 71.25 471 GLY A CA 1
ATOM 3648 C C . GLY A 1 471 ? -2.922 -16.328 -6.152 1 71.25 471 GLY A C 1
ATOM 3649 O O . GLY A 1 471 ? -2.643 -17.5 -5.902 1 71.25 471 GLY A O 1
ATOM 3650 N N . ARG A 1 472 ? -2.424 -15.703 -7.199 1 73.56 472 ARG A N 1
ATOM 3651 C CA . ARG A 1 472 ? -1.39 -16.266 -8.062 1 73.56 472 ARG A CA 1
ATOM 3652 C C . ARG A 1 472 ? -0.058 -15.547 -7.855 1 73.56 472 ARG A C 1
ATOM 3654 O O . ARG A 1 472 ? 0.888 -15.75 -8.617 1 73.56 472 ARG A O 1
ATOM 3661 N N . SER A 1 473 ? -0.022 -14.781 -6.891 1 76.88 473 SER A N 1
ATOM 3662 C CA . SER A 1 473 ? 1.212 -14.031 -6.668 1 76.88 473 SER A CA 1
ATOM 3663 C C . SER A 1 473 ? 1.236 -13.414 -5.273 1 76.88 473 SER A C 1
ATOM 3665 O O . SER A 1 473 ? 0.258 -13.508 -4.527 1 76.88 473 SER A O 1
ATOM 3667 N N . GLY A 1 474 ? 2.406 -13 -4.977 1 81.62 474 GLY A N 1
ATOM 3668 C CA . GLY A 1 474 ? 2.539 -12.297 -3.711 1 81.62 474 GLY A CA 1
ATOM 3669 C C . GLY A 1 474 ? 2.738 -13.227 -2.529 1 81.62 474 GLY A C 1
ATOM 3670 O O . GLY A 1 474 ? 2.688 -14.445 -2.678 1 81.62 474 GLY A O 1
ATOM 3671 N N . ALA A 1 475 ? 2.887 -12.633 -1.403 1 86 475 ALA A N 1
ATOM 3672 C CA . ALA A 1 475 ? 3.123 -13.391 -0.175 1 86 475 ALA A CA 1
ATOM 3673 C C . ALA A 1 475 ? 1.908 -14.242 0.189 1 86 475 ALA A C 1
ATOM 3675 O O . ALA A 1 475 ? 2.043 -15.281 0.834 1 86 475 ALA A O 1
ATOM 3676 N N . ASP A 1 476 ? 0.79 -13.836 -0.314 1 85.75 476 ASP A N 1
ATOM 3677 C CA . ASP A 1 476 ? -0.453 -14.531 0.001 1 85.75 476 ASP A CA 1
ATOM 3678 C C . ASP A 1 476 ? -0.473 -15.93 -0.621 1 85.75 476 ASP A C 1
ATOM 3680 O O . ASP A 1 476 ? -1.282 -16.766 -0.235 1 85.75 476 ASP A O 1
ATOM 3684 N N . LEU A 1 477 ? 0.377 -16.172 -1.542 1 90.56 477 LEU A N 1
ATOM 3685 C CA . LEU A 1 477 ? 0.475 -17.484 -2.15 1 90.56 477 LEU A CA 1
ATOM 3686 C C . LEU A 1 477 ? 0.892 -18.531 -1.118 1 90.56 477 LEU A C 1
ATOM 3688 O O . LEU A 1 477 ? 0.765 -19.734 -1.359 1 90.56 477 LEU A O 1
ATOM 3692 N N . LEU A 1 478 ? 1.419 -18.078 0.018 1 92.19 478 LEU A N 1
ATOM 3693 C CA . LEU A 1 478 ? 1.825 -19 1.064 1 92.19 478 LEU A CA 1
ATOM 3694 C C . LEU A 1 478 ? 0.617 -19.5 1.855 1 92.19 478 LEU A C 1
ATOM 3696 O O . LEU A 1 478 ? 0.685 -20.531 2.523 1 92.19 478 LEU A O 1
ATOM 3700 N N . LEU A 1 479 ? -0.442 -18.797 1.798 1 89.44 479 LEU A N 1
ATOM 3701 C CA . LEU A 1 479 ? -1.542 -18.953 2.742 1 89.44 479 LEU A CA 1
ATOM 3702 C C . LEU A 1 479 ? -2.17 -20.344 2.607 1 89.44 479 LEU A C 1
ATOM 3704 O O . LEU A 1 479 ? -2.408 -21.016 3.611 1 89.44 479 LEU A O 1
ATOM 3708 N N . PRO A 1 480 ? -2.383 -20.812 1.36 1 90.56 480 PRO A N 1
ATOM 3709 C CA . PRO A 1 480 ? -2.973 -22.156 1.265 1 90.56 480 PRO A CA 1
ATOM 3710 C C . PRO A 1 480 ? -2.055 -23.25 1.812 1 90.56 480 PRO A C 1
ATOM 3712 O O . PRO A 1 480 ? -2.506 -24.359 2.068 1 90.56 480 PRO A O 1
ATOM 3715 N N . PHE A 1 481 ? -0.856 -22.875 2.068 1 93.31 481 PHE A N 1
ATOM 3716 C CA . PHE A 1 481 ? 0.113 -23.891 2.479 1 93.31 481 PHE A CA 1
ATOM 3717 C C . PHE A 1 481 ? 0.559 -23.656 3.918 1 93.31 481 PHE A C 1
ATOM 3719 O O . PHE A 1 481 ? 1.573 -24.203 4.355 1 93.31 481 PHE A O 1
ATOM 3726 N N . MET A 1 482 ? -0.101 -22.812 4.516 1 91.12 482 MET A N 1
ATOM 3727 C CA . MET A 1 482 ? 0.124 -22.547 5.934 1 91.12 482 MET A CA 1
ATOM 3728 C C . MET A 1 482 ? -1.175 -22.672 6.723 1 91.12 482 MET A C 1
ATOM 3730 O O . MET A 1 482 ? -2.26 -22.719 6.137 1 91.12 482 MET A O 1
ATOM 3734 N N . GLN A 1 483 ? -1.017 -22.828 8 1 85.88 483 GLN A N 1
ATOM 3735 C CA . GLN A 1 483 ? -2.172 -22.891 8.891 1 85.88 483 GLN A CA 1
ATOM 3736 C C . GLN A 1 483 ? -1.948 -22.047 10.141 1 85.88 483 GLN A C 1
ATOM 3738 O O . GLN A 1 483 ? -0.833 -21.984 10.664 1 85.88 483 GLN A O 1
ATOM 3743 N N . SER A 1 484 ? -2.977 -21.312 10.445 1 79.81 484 SER A N 1
ATOM 3744 C CA . SER A 1 484 ? -2.916 -20.5 11.656 1 79.81 484 SER A CA 1
ATOM 3745 C C . SER A 1 484 ? -2.969 -21.359 12.906 1 79.81 484 SER A C 1
ATOM 3747 O O . SER A 1 484 ? -3.723 -22.344 12.961 1 79.81 484 SER A O 1
ATOM 3749 N N . GLU A 1 485 ? -2.084 -21.047 13.82 1 72.06 485 GLU A N 1
ATOM 3750 C CA . GLU A 1 485 ? -2.055 -21.797 15.07 1 72.06 485 GLU A CA 1
ATOM 3751 C C . GLU A 1 485 ? -3.184 -21.359 16 1 72.06 485 GLU A C 1
ATOM 3753 O O . GLU A 1 485 ? -3.33 -20.172 16.297 1 72.06 485 GLU A O 1
ATOM 3758 N N . HIS A 1 486 ? -4.305 -22.203 15.953 1 63.84 486 HIS A N 1
ATOM 3759 C CA . HIS A 1 486 ? -5.363 -21.922 16.922 1 63.84 486 HIS A CA 1
ATOM 3760 C C . HIS A 1 486 ? -5.441 -23 17.984 1 63.84 486 HIS A C 1
ATOM 3762 O O . HIS A 1 486 ? -4.945 -24.109 17.797 1 63.84 486 HIS A O 1
ATOM 3768 N N . ARG A 1 487 ? -5.746 -22.672 19.281 1 50.72 487 ARG A N 1
ATOM 3769 C CA . ARG A 1 487 ? -5.938 -23.609 20.375 1 50.72 487 ARG A CA 1
ATOM 3770 C C . ARG A 1 487 ? -7.164 -24.484 20.141 1 50.72 487 ARG A C 1
ATOM 3772 O O . ARG A 1 487 ? -8.141 -24.047 19.531 1 50.72 487 ARG A O 1
ATOM 3779 N N . GLN A 1 488 ? -6.961 -25.828 20.219 1 48.5 488 GLN A N 1
ATOM 3780 C CA . GLN A 1 488 ? -8 -26.844 20.094 1 48.5 488 GLN A CA 1
ATOM 3781 C C . GLN A 1 488 ? -9.141 -26.594 21.078 1 48.5 488 GLN A C 1
ATOM 3783 O O . GLN A 1 488 ? -8.906 -26.328 22.25 1 48.5 488 GLN A O 1
ATOM 3788 N N . MET A 1 489 ? -10.227 -25.953 20.719 1 47.25 489 MET A N 1
ATOM 3789 C CA . MET A 1 489 ? -11.266 -26 21.734 1 47.25 489 MET A CA 1
ATOM 3790 C C . MET A 1 489 ? -12.266 -27.109 21.453 1 47.25 489 MET A C 1
ATOM 3792 O O . MET A 1 489 ? -12.219 -27.734 20.391 1 47.25 489 MET A O 1
ATOM 3796 N N . GLU A 1 490 ? -13.273 -27.234 22.234 1 46.09 490 GLU A N 1
ATOM 3797 C CA . GLU A 1 490 ? -14.242 -28.312 22.406 1 46.09 490 GLU A CA 1
ATOM 3798 C C . GLU A 1 490 ? -15.141 -28.453 21.172 1 46.09 490 GLU A C 1
ATOM 3800 O O . GLU A 1 490 ? -15.531 -27.453 20.562 1 46.09 490 GLU A O 1
ATOM 3805 N N . THR A 1 491 ? -15.07 -29.578 20.547 1 48.38 491 THR A N 1
ATOM 3806 C CA . THR A 1 491 ? -15.867 -30.062 19.422 1 48.38 491 THR A CA 1
ATOM 3807 C C . THR A 1 491 ? -17.344 -30.109 19.781 1 48.38 491 THR A C 1
ATOM 3809 O O . THR A 1 491 ? -17.719 -30.531 20.891 1 48.38 491 THR A O 1
ATOM 3812 N N . PHE A 1 492 ? -18.125 -29.312 19.016 1 48.09 492 PHE A N 1
ATOM 3813 C CA . PHE A 1 492 ? -19.547 -29.438 19.25 1 48.09 492 PHE A CA 1
ATOM 3814 C C . PHE A 1 492 ? -20.172 -30.453 18.297 1 48.09 492 PHE A C 1
ATOM 3816 O O . PHE A 1 492 ? -19.672 -30.641 17.188 1 48.09 492 PHE A O 1
ATOM 3823 N N . PRO A 1 493 ? -21.203 -31.203 18.734 1 47.53 493 PRO A N 1
ATOM 3824 C CA . PRO A 1 493 ? -21.875 -32.25 17.938 1 47.53 493 PRO A CA 1
ATOM 3825 C C . PRO A 1 493 ? -22.578 -31.688 16.703 1 47.53 493 PRO A C 1
ATOM 3827 O O . PRO A 1 493 ? -23.125 -30.578 16.75 1 47.53 493 PRO A O 1
ATOM 3830 N N . TYR A 1 494 ? -22.422 -32.188 15.469 1 49.56 494 TYR A N 1
ATOM 3831 C CA . TYR A 1 494 ? -23.094 -31.891 14.211 1 49.56 494 TYR A CA 1
ATOM 3832 C C . TYR A 1 494 ? -24.469 -32.562 14.148 1 49.56 494 TYR A C 1
ATOM 3834 O O . TYR A 1 494 ? -24.594 -33.75 14.469 1 49.56 494 TYR A O 1
ATOM 3842 N N . ILE A 1 495 ? -25.562 -31.844 14.016 1 44.53 495 ILE A N 1
ATOM 3843 C CA . ILE A 1 495 ? -26.891 -32.406 13.797 1 44.53 495 ILE A CA 1
ATOM 3844 C C . ILE A 1 495 ? -27.297 -32.219 12.336 1 44.53 495 ILE A C 1
ATOM 3846 O O . ILE A 1 495 ? -27.5 -31.094 11.875 1 44.53 495 ILE A O 1
ATOM 3850 N N . PRO A 1 496 ? -27.312 -33.281 11.438 1 46.81 496 PRO A N 1
ATOM 3851 C CA . PRO A 1 496 ? -27.688 -33.188 10.023 1 46.81 496 PRO A CA 1
ATOM 3852 C C . PRO A 1 496 ? -29.141 -32.719 9.812 1 46.81 496 PRO A C 1
ATOM 3854 O O . PRO A 1 496 ? -30.016 -33.094 10.602 1 46.81 496 PRO A O 1
ATOM 3857 N N . VAL A 1 497 ? -29.469 -31.594 9.203 1 43.88 497 VAL A N 1
ATOM 3858 C CA . VAL A 1 497 ? -30.875 -31.203 9.008 1 43.88 497 VAL A CA 1
ATOM 3859 C C . VAL A 1 497 ? -31.219 -31.266 7.527 1 43.88 497 VAL A C 1
ATOM 3861 O O . VAL A 1 497 ? -30.406 -30.922 6.672 1 43.88 497 VAL A O 1
ATOM 3864 N N . THR A 1 498 ? -32.312 -31.969 7.023 1 43.91 498 THR A N 1
ATOM 3865 C CA . THR A 1 498 ? -32.781 -32.281 5.68 1 43.91 498 THR A CA 1
ATOM 3866 C C . THR A 1 498 ? -33.719 -31.188 5.176 1 43.91 498 THR A C 1
ATOM 3868 O O . THR A 1 498 ? -34.312 -31.312 4.09 1 43.91 498 THR A O 1
ATOM 3871 N N . VAL A 1 499 ? -34.094 -30.141 5.797 1 44.59 499 VAL A N 1
ATOM 3872 C CA . VAL A 1 499 ? -35.188 -29.328 5.234 1 44.59 499 VAL A CA 1
ATOM 3873 C C . VAL A 1 499 ? -34.594 -28.297 4.266 1 44.59 499 VAL A C 1
ATOM 3875 O O . VAL A 1 499 ? -33.625 -27.625 4.578 1 44.59 499 VAL A O 1
ATOM 3878 N N . LYS A 1 500 ? -35.406 -28.219 2.973 1 53.38 500 LYS A N 1
ATOM 3879 C CA . LYS A 1 500 ? -35.031 -27.281 1.92 1 53.38 500 LYS A CA 1
ATOM 3880 C C . LYS A 1 500 ? -35.656 -25.906 2.174 1 53.38 500 LYS A C 1
ATOM 3882 O O . LYS A 1 500 ? -36.875 -25.812 2.457 1 53.38 500 LYS A O 1
ATOM 3887 N N . VAL A 1 501 ? -34.938 -24.766 2.49 1 58.41 501 VAL A N 1
ATOM 3888 C CA . VAL A 1 501 ? -35.375 -23.375 2.592 1 58.41 501 VAL A CA 1
ATOM 3889 C C . VAL A 1 501 ? -35.031 -22.625 1.311 1 58.41 501 VAL A C 1
ATOM 3891 O O . VAL A 1 501 ? -33.906 -22.766 0.789 1 58.41 501 VAL A O 1
ATOM 3894 N N . ASP A 1 502 ? -36.094 -22.031 0.606 1 66.06 502 ASP A N 1
ATOM 3895 C CA . ASP A 1 502 ? -35.812 -21.219 -0.57 1 66.06 502 ASP A CA 1
ATOM 3896 C C . ASP A 1 502 ? -35.094 -19.938 -0.187 1 66.06 502 ASP A C 1
ATOM 3898 O O . ASP A 1 502 ? -35.656 -19.062 0.477 1 66.06 502 ASP A O 1
ATOM 3902 N N . LEU A 1 503 ? -33.844 -19.938 -0.5 1 81.12 503 LEU A N 1
ATOM 3903 C CA . LEU A 1 503 ? -32.969 -18.844 -0.115 1 81.12 503 LEU A CA 1
ATOM 3904 C C . LEU A 1 503 ? -32.75 -17.859 -1.274 1 81.12 503 LEU A C 1
ATOM 3906 O O . LEU A 1 503 ? -32.062 -16.859 -1.14 1 81.12 503 LEU A O 1
ATOM 3910 N N . SER A 1 504 ? -33.406 -18.125 -2.42 1 82.06 504 SER A N 1
ATOM 3911 C CA . SER A 1 504 ? -33.094 -17.391 -3.639 1 82.06 504 SER A CA 1
ATOM 3912 C C . SER A 1 504 ? -33.406 -15.906 -3.475 1 82.06 504 SER A C 1
ATOM 3914 O O . SER A 1 504 ? -32.594 -15.047 -3.844 1 82.06 504 SER A O 1
ATOM 3916 N N . LYS A 1 505 ? -34.531 -15.656 -2.828 1 83.25 505 LYS A N 1
ATOM 3917 C CA . LYS A 1 505 ? -34.938 -14.258 -2.658 1 83.25 505 LYS A CA 1
ATOM 3918 C C . LYS A 1 505 ? -33.969 -13.523 -1.723 1 83.25 505 LYS A C 1
ATOM 3920 O O . LYS A 1 505 ? -33.594 -12.375 -1.99 1 83.25 505 LYS A O 1
ATOM 3925 N N . SER A 1 506 ? -33.594 -14.211 -0.712 1 86.56 506 SER A N 1
ATOM 3926 C CA . SER A 1 506 ? -32.719 -13.602 0.282 1 86.56 506 SER A CA 1
ATOM 3927 C C . SER A 1 506 ? -31.328 -13.344 -0.286 1 86.56 506 SER A C 1
ATOM 3929 O O . SER A 1 506 ? -30.734 -12.297 -0.04 1 86.56 506 SER A O 1
ATOM 3931 N N . VAL A 1 507 ? -30.891 -14.234 -1.039 1 89 507 VAL A N 1
ATOM 3932 C CA . VAL A 1 507 ? -29.547 -14.133 -1.593 1 89 507 VAL A CA 1
ATOM 3933 C C . VAL A 1 507 ? -29.516 -13.055 -2.672 1 89 507 VAL A C 1
ATOM 3935 O O . VAL A 1 507 ? -28.578 -12.258 -2.736 1 89 507 VAL A O 1
ATOM 3938 N N . THR A 1 508 ? -30.531 -13.055 -3.48 1 89.5 508 THR A N 1
ATOM 3939 C CA . THR A 1 508 ? -30.641 -12.016 -4.504 1 89.5 508 THR A CA 1
ATOM 3940 C C . THR A 1 508 ? -30.703 -10.633 -3.871 1 89.5 508 THR A C 1
ATOM 3942 O O . THR A 1 508 ? -30.062 -9.695 -4.348 1 89.5 508 THR A O 1
ATOM 3945 N N . ALA A 1 509 ? -31.453 -10.555 -2.848 1 90.75 509 ALA A N 1
ATOM 3946 C CA . ALA A 1 509 ? -31.578 -9.289 -2.135 1 90.75 509 ALA A CA 1
ATOM 3947 C C . ALA A 1 509 ? -30.234 -8.867 -1.524 1 90.75 509 ALA A C 1
ATOM 3949 O O . ALA A 1 509 ? -29.891 -7.688 -1.521 1 90.75 509 ALA A O 1
ATOM 3950 N N . ALA A 1 510 ? -29.562 -9.812 -0.982 1 92.94 510 ALA A N 1
ATOM 3951 C CA . ALA A 1 510 ? -28.25 -9.539 -0.386 1 92.94 510 ALA A CA 1
ATOM 3952 C C . ALA A 1 510 ? -27.266 -9.039 -1.436 1 92.94 510 ALA A C 1
ATOM 3954 O O . ALA A 1 510 ? -26.484 -8.125 -1.172 1 92.94 510 ALA A O 1
ATOM 3955 N N . SER A 1 511 ? -27.281 -9.617 -2.59 1 90.62 511 SER A N 1
ATOM 3956 C CA . SER A 1 511 ? -26.391 -9.211 -3.678 1 90.62 511 SER A CA 1
ATOM 3957 C C . SER A 1 511 ? -26.688 -7.781 -4.125 1 90.62 511 SER A C 1
ATOM 3959 O O . SER A 1 511 ? -25.766 -6.996 -4.352 1 90.62 511 SER A O 1
ATOM 3961 N N . ALA A 1 512 ? -27.922 -7.512 -4.27 1 91.44 512 ALA A N 1
ATOM 3962 C CA . ALA A 1 512 ? -28.328 -6.164 -4.66 1 91.44 512 ALA A CA 1
ATOM 3963 C C . ALA A 1 512 ? -27.938 -5.145 -3.592 1 91.44 512 ALA A C 1
ATOM 3965 O O . ALA A 1 512 ? -27.5 -4.039 -3.912 1 91.44 512 ALA A O 1
ATOM 3966 N N . ALA A 1 513 ? -28.109 -5.512 -2.391 1 93.62 513 ALA A N 1
ATOM 3967 C CA . ALA A 1 513 ? -27.766 -4.633 -1.279 1 93.62 513 ALA A CA 1
ATOM 3968 C C . ALA A 1 513 ? -26.266 -4.363 -1.239 1 93.62 513 ALA A C 1
ATOM 3970 O O . ALA A 1 513 ? -25.828 -3.258 -0.909 1 93.62 513 ALA A O 1
ATOM 3971 N N . GLN A 1 514 ? -25.562 -5.391 -1.503 1 92.5 514 GLN A N 1
ATOM 3972 C CA . GLN A 1 514 ? -24.109 -5.246 -1.506 1 92.5 514 GLN A CA 1
ATOM 3973 C C . GLN A 1 514 ? -23.656 -4.199 -2.521 1 92.5 514 GLN A C 1
ATOM 3975 O O . GLN A 1 514 ? -22.812 -3.354 -2.217 1 92.5 514 GLN A O 1
ATOM 3980 N N . LYS A 1 515 ? -24.188 -4.246 -3.699 1 86.06 515 LYS A N 1
ATOM 3981 C CA . LYS A 1 515 ? -23.859 -3.295 -4.754 1 86.06 515 LYS A CA 1
ATOM 3982 C C . LYS A 1 515 ? -24.234 -1.872 -4.359 1 86.06 515 LYS A C 1
ATOM 3984 O O . LYS A 1 515 ? -23.469 -0.934 -4.562 1 86.06 515 LYS A O 1
ATOM 3989 N N . ALA A 1 516 ? -25.328 -1.756 -3.791 1 89.38 516 ALA A N 1
ATOM 3990 C CA . ALA A 1 516 ? -25.797 -0.446 -3.352 1 89.38 516 ALA A CA 1
ATOM 3991 C C . ALA A 1 516 ? -24.938 0.096 -2.215 1 89.38 516 ALA A C 1
ATOM 3993 O O . ALA A 1 516 ? -24.656 1.296 -2.156 1 89.38 516 ALA A O 1
ATOM 3994 N N . TRP A 1 517 ? -24.562 -0.754 -1.332 1 90.75 517 TRP A N 1
ATOM 3995 C CA . TRP A 1 517 ? -23.734 -0.388 -0.185 1 90.75 517 TRP A CA 1
ATOM 3996 C C . TRP A 1 517 ? -22.391 0.175 -0.636 1 90.75 517 TRP A C 1
ATOM 3998 O O . TRP A 1 517 ? -21.906 1.168 -0.085 1 90.75 517 TRP A O 1
ATOM 4008 N N . MET A 1 518 ? -21.828 -0.345 -1.644 1 82.94 518 MET A N 1
ATOM 4009 C CA . MET A 1 518 ? -20.5 0.044 -2.102 1 82.94 518 MET A CA 1
ATOM 4010 C C . MET A 1 518 ? -20.562 1.357 -2.873 1 82.94 518 MET A C 1
ATOM 4012 O O . MET A 1 518 ? -19.516 1.985 -3.109 1 82.94 518 MET A O 1
ATOM 4016 N N . LYS A 1 519 ? -21.75 1.771 -3.195 1 78.19 519 LYS A N 1
ATOM 4017 C CA . LYS A 1 519 ? -21.906 3.057 -3.867 1 78.19 519 LYS A CA 1
ATOM 4018 C C . LYS A 1 519 ? -21.953 4.203 -2.861 1 78.19 519 LYS A C 1
ATOM 4020 O O . LYS A 1 519 ? -21.781 5.367 -3.229 1 78.19 519 LYS A O 1
ATOM 4025 N N . LEU A 1 520 ? -22.141 3.834 -1.653 1 82 520 LEU A N 1
ATOM 4026 C CA . LEU A 1 520 ? -22.156 4.855 -0.611 1 82 520 LEU A CA 1
ATOM 4027 C C . LEU A 1 520 ? -20.75 5.387 -0.352 1 82 520 LEU A C 1
ATOM 4029 O O . LEU A 1 520 ? -19.766 4.66 -0.525 1 82 520 LEU A O 1
ATOM 4033 N N . SER A 1 521 ? -20.703 6.672 0.037 1 73.06 521 SER A N 1
ATOM 4034 C CA . SER A 1 521 ? -19.422 7.223 0.467 1 73.06 521 SER A CA 1
ATOM 4035 C C . SER A 1 521 ? -18.938 6.566 1.756 1 73.06 521 SER A C 1
ATOM 4037 O O . SER A 1 521 ? -19.734 5.992 2.502 1 73.06 521 SER A O 1
ATOM 4039 N N . MET A 1 522 ? -17.734 6.617 1.999 1 72.94 522 MET A N 1
ATOM 4040 C CA . MET A 1 522 ? -17.172 6.086 3.236 1 72.94 522 MET A CA 1
ATOM 4041 C C . MET A 1 522 ? -17.828 6.723 4.453 1 72.94 522 MET A C 1
ATOM 4043 O O . MET A 1 522 ? -18.109 6.039 5.438 1 72.94 522 MET A O 1
ATOM 4047 N N . MET A 1 523 ? -18.094 8.016 4.34 1 72.31 523 MET A N 1
ATOM 4048 C CA . MET A 1 523 ? -18.703 8.734 5.453 1 72.31 523 MET A CA 1
ATOM 4049 C C . MET A 1 523 ? -20.109 8.203 5.738 1 72.31 523 MET A C 1
ATOM 4051 O O . MET A 1 523 ? -20.484 8.016 6.898 1 72.31 523 MET A O 1
ATOM 4055 N N . ASP A 1 524 ? -20.797 7.949 4.633 1 80.44 524 ASP A N 1
ATOM 4056 C CA . ASP A 1 524 ? -22.156 7.438 4.797 1 80.44 524 ASP A CA 1
ATOM 4057 C C . ASP A 1 524 ? -22.141 6.031 5.387 1 80.44 524 ASP A C 1
ATOM 4059 O O . ASP A 1 524 ? -22.969 5.703 6.246 1 80.44 524 ASP A O 1
ATOM 4063 N N . ARG A 1 525 ? -21.266 5.254 4.957 1 86.38 525 ARG A N 1
ATOM 4064 C CA . ARG A 1 525 ? -21.156 3.904 5.5 1 86.38 525 ARG A CA 1
ATOM 4065 C C . ARG A 1 525 ? -20.766 3.936 6.973 1 86.38 525 ARG A C 1
ATOM 4067 O O . ARG A 1 525 ? -21.344 3.207 7.785 1 86.38 525 ARG A O 1
ATOM 4074 N N . ASN A 1 526 ? -19.891 4.801 7.297 1 83.44 526 ASN A N 1
ATOM 4075 C CA . ASN A 1 526 ? -19.438 4.926 8.68 1 83.44 526 ASN A CA 1
ATOM 4076 C C . ASN A 1 526 ? -20.562 5.367 9.602 1 83.44 526 ASN A C 1
ATOM 4078 O O . ASN A 1 526 ? -20.688 4.863 10.719 1 83.44 526 ASN A O 1
ATOM 4082 N N . LEU A 1 527 ? -21.281 6.297 9.094 1 83.5 527 LEU A N 1
ATOM 4083 C CA . LEU A 1 527 ? -22.422 6.773 9.883 1 83.5 527 LEU A CA 1
ATOM 4084 C C . LEU A 1 527 ? -23.375 5.629 10.219 1 83.5 527 LEU A C 1
ATOM 4086 O O . LEU A 1 527 ? -23.812 5.504 11.367 1 83.5 527 LEU A O 1
ATOM 4090 N N . LYS A 1 528 ? -23.609 4.84 9.227 1 90.88 528 LYS A N 1
ATOM 4091 C CA . LYS A 1 528 ? -24.531 3.717 9.438 1 90.88 528 LYS A CA 1
ATOM 4092 C C . LYS A 1 528 ? -23.922 2.693 10.398 1 90.88 528 LYS A C 1
ATOM 4094 O O . LYS A 1 528 ? -24.625 2.143 11.25 1 90.88 528 LYS A O 1
ATOM 4099 N N . LEU A 1 529 ? -22.734 2.445 10.297 1 91 529 LEU A N 1
ATOM 4100 C CA . LEU A 1 529 ? -22.062 1.475 11.148 1 91 529 LEU A CA 1
ATOM 4101 C C . LEU A 1 529 ? -21.953 1.985 12.586 1 91 529 LEU A C 1
ATOM 4103 O O . LEU A 1 529 ? -22.172 1.232 13.531 1 91 529 LEU A O 1
ATOM 4107 N N . TYR A 1 530 ? -21.672 3.23 12.742 1 87.62 530 TYR A N 1
ATOM 4108 C CA . TYR A 1 530 ? -21.578 3.814 14.078 1 87.62 530 TYR A CA 1
ATOM 4109 C C . TYR A 1 530 ? -22.953 3.865 14.742 1 87.62 530 TYR A C 1
ATOM 4111 O O . TYR A 1 530 ? -23.062 3.744 15.969 1 87.62 530 TYR A O 1
ATOM 4119 N N . ASN A 1 531 ? -23.938 4.027 13.93 1 90.12 531 ASN A N 1
ATOM 4120 C CA . ASN A 1 531 ? -25.297 4.012 14.477 1 90.12 531 ASN A CA 1
ATOM 4121 C C . ASN A 1 531 ? -25.609 2.674 15.141 1 90.12 531 ASN A C 1
ATOM 4123 O O . ASN A 1 531 ? -26.359 2.625 16.125 1 90.12 531 ASN A O 1
ATOM 4127 N N . ILE A 1 532 ? -25.094 1.636 14.633 1 94.31 532 ILE A N 1
ATOM 4128 C CA . ILE A 1 532 ? -25.25 0.321 15.242 1 94.31 532 ILE A CA 1
ATOM 4129 C C . ILE A 1 532 ? -24.641 0.318 16.641 1 94.31 532 ILE A C 1
ATOM 4131 O O . ILE A 1 532 ? -25.266 -0.159 17.594 1 94.31 532 ILE A O 1
ATOM 4135 N N . ILE A 1 533 ? -23.5 0.844 16.734 1 92.38 533 ILE A N 1
ATOM 4136 C CA . ILE A 1 533 ? -22.781 0.87 18 1 92.38 533 ILE A CA 1
ATOM 4137 C C . ILE A 1 533 ? -23.547 1.735 19 1 92.38 533 ILE A C 1
ATOM 4139 O O . ILE A 1 533 ? -23.719 1.343 20.156 1 92.38 533 ILE A O 1
ATOM 4143 N N . GLN A 1 534 ? -24.016 2.871 18.547 1 88.75 534 GLN A N 1
ATOM 4144 C CA . GLN A 1 534 ? -24.766 3.768 19.422 1 88.75 534 GLN A CA 1
ATOM 4145 C C . GLN A 1 534 ? -26.047 3.1 19.922 1 88.75 534 GLN A C 1
ATOM 4147 O O . GLN A 1 534 ? -26.406 3.252 21.094 1 88.75 534 GLN A O 1
ATOM 4152 N N . THR A 1 535 ? -26.656 2.379 19.016 1 93.12 535 THR A N 1
ATOM 4153 C CA . THR A 1 535 ? -27.859 1.659 19.391 1 93.12 535 THR A CA 1
ATOM 4154 C C . THR A 1 535 ? -27.562 0.601 20.453 1 93.12 535 THR A C 1
ATOM 4156 O O . THR A 1 535 ? -28.297 0.465 21.422 1 93.12 535 THR A O 1
ATOM 4159 N N . ILE A 1 536 ? -26.531 -0.072 20.328 1 94.44 536 ILE A N 1
ATOM 4160 C CA . ILE A 1 536 ? -26.125 -1.107 21.266 1 94.44 536 ILE A CA 1
ATOM 4161 C C . ILE A 1 536 ? -25.766 -0.468 22.609 1 94.44 536 ILE A C 1
ATOM 4163 O O . ILE A 1 536 ? -26.188 -0.937 23.672 1 94.44 536 ILE A O 1
ATOM 4167 N N . GLU A 1 537 ? -25.031 0.606 22.531 1 91.62 537 GLU A N 1
ATOM 4168 C CA . GLU A 1 537 ? -24.578 1.289 23.734 1 91.62 537 GLU A CA 1
ATOM 4169 C C . GLU A 1 537 ? -25.766 1.872 24.516 1 91.62 537 GLU A C 1
ATOM 4171 O O . GLU A 1 537 ? -25.75 1.902 25.75 1 91.62 537 GLU A O 1
ATOM 4176 N N . SER A 1 538 ? -26.766 2.312 23.828 1 93.31 538 SER A N 1
ATOM 4177 C CA . SER A 1 538 ? -27.938 2.9 24.469 1 93.31 538 SER A CA 1
ATOM 4178 C C . SER A 1 538 ? -28.75 1.841 25.203 1 93.31 538 SER A C 1
ATOM 4180 O O . SER A 1 538 ? -29.562 2.164 26.078 1 93.31 538 SER A O 1
ATOM 4182 N N . GLN A 1 539 ? -28.531 0.571 24.891 1 95.12 539 GLN A N 1
ATOM 4183 C CA . GLN A 1 539 ? -29.312 -0.513 25.484 1 95.12 539 GLN A CA 1
ATOM 4184 C C . GLN A 1 539 ? -28.406 -1.483 26.25 1 95.12 539 GLN A C 1
ATOM 4186 O O . GLN A 1 539 ? -28.688 -2.682 26.297 1 95.12 539 GLN A O 1
ATOM 4191 N N . GLN A 1 540 ? -27.328 -1.012 26.734 1 94.88 540 GLN A N 1
ATOM 4192 C CA . GLN A 1 540 ? -26.297 -1.873 27.328 1 94.88 540 GLN A CA 1
ATOM 4193 C C . GLN A 1 540 ? -26.859 -2.688 28.484 1 94.88 540 GLN A C 1
ATOM 4195 O O . GLN A 1 540 ? -26.625 -3.895 28.578 1 94.88 540 GLN A O 1
ATOM 4200 N N . GLU A 1 541 ? -27.609 -2.059 29.391 1 94.88 541 GLU A N 1
ATOM 4201 C CA . GLU A 1 541 ? -28.141 -2.74 30.562 1 94.88 541 GLU A CA 1
ATOM 4202 C C . GLU A 1 541 ? -29.141 -3.828 30.172 1 94.88 541 GLU A C 1
ATOM 4204 O O . GLU A 1 541 ? -29.094 -4.938 30.703 1 94.88 541 GLU A O 1
ATOM 4209 N N . ALA A 1 542 ? -29.969 -3.477 29.266 1 95.31 542 ALA A N 1
ATOM 4210 C CA . ALA A 1 542 ? -30.953 -4.441 28.797 1 95.31 542 ALA A CA 1
ATOM 4211 C C . ALA A 1 542 ? -30.281 -5.617 28.094 1 95.31 542 ALA A C 1
ATOM 4213 O O . ALA A 1 542 ? -30.703 -6.766 28.25 1 95.31 542 ALA A O 1
ATOM 4214 N N . ILE A 1 543 ? -29.281 -5.359 27.375 1 96.25 543 ILE A N 1
ATOM 4215 C CA . ILE A 1 543 ? -28.562 -6.387 26.625 1 96.25 543 ILE A CA 1
ATOM 4216 C C . ILE A 1 543 ? -27.859 -7.328 27.594 1 96.25 543 ILE A C 1
ATOM 4218 O O . ILE A 1 543 ? -27.922 -8.555 27.438 1 96.25 543 ILE A O 1
ATOM 4222 N N . VAL A 1 544 ? -27.219 -6.758 28.594 1 96.06 544 VAL A N 1
ATOM 4223 C CA . VAL A 1 544 ? -26.5 -7.562 29.594 1 96.06 544 VAL A CA 1
ATOM 4224 C C . VAL A 1 544 ? -27.5 -8.445 30.344 1 96.06 544 VAL A C 1
ATOM 4226 O O . VAL A 1 544 ? -27.234 -9.625 30.578 1 96.06 544 VAL A O 1
ATOM 4229 N N . ALA A 1 545 ? -28.609 -7.887 30.688 1 95.56 545 ALA A N 1
ATOM 4230 C CA . ALA A 1 545 ? -29.641 -8.641 31.406 1 95.56 545 ALA A CA 1
ATOM 4231 C C . ALA A 1 545 ? -30.141 -9.805 30.547 1 95.56 545 ALA A C 1
ATOM 4233 O O . ALA A 1 545 ? -30.281 -10.93 31.047 1 95.56 545 ALA A O 1
ATOM 4234 N N . GLU A 1 546 ? -30.438 -9.523 29.312 1 94.81 546 GLU A N 1
ATOM 4235 C CA . GLU A 1 546 ? -30.922 -10.562 28.422 1 94.81 546 GLU A CA 1
ATOM 4236 C C . GLU A 1 546 ? -29.875 -11.633 28.188 1 94.81 546 GLU A C 1
ATOM 4238 O O . GLU A 1 546 ? -30.172 -12.828 28.188 1 94.81 546 GLU A O 1
ATOM 4243 N N . TYR A 1 547 ? -28.703 -11.211 27.953 1 93.69 547 TYR A N 1
ATOM 4244 C CA . TYR A 1 547 ? -27.625 -12.148 27.672 1 93.69 547 TYR A CA 1
ATOM 4245 C C . TYR A 1 547 ? -27.359 -13.055 28.859 1 93.69 547 TYR A C 1
ATOM 4247 O O . TYR A 1 547 ? -27.109 -14.25 28.703 1 93.69 547 TYR A O 1
ATOM 4255 N N . THR A 1 548 ? -27.422 -12.469 30.031 1 94 548 THR A N 1
ATOM 4256 C CA . THR A 1 548 ? -27.281 -13.25 31.25 1 94 548 THR A CA 1
ATOM 4257 C C . THR A 1 548 ? -28.406 -14.281 31.375 1 94 548 THR A C 1
ATOM 4259 O O . THR A 1 548 ? -28.156 -15.422 31.766 1 94 548 THR A O 1
ATOM 4262 N N . ARG A 1 549 ? -29.531 -13.883 30.984 1 92.19 549 ARG A N 1
ATOM 4263 C CA . ARG A 1 549 ? -30.688 -14.766 31.078 1 92.19 549 ARG A CA 1
ATOM 4264 C C . ARG A 1 549 ? -30.562 -15.922 30.094 1 92.19 549 ARG A C 1
ATOM 4266 O O . ARG A 1 549 ? -30.828 -17.078 30.438 1 92.19 549 ARG A O 1
ATOM 4273 N N . ILE A 1 550 ? -30.141 -15.602 28.906 1 89.31 550 ILE A N 1
ATOM 4274 C CA . ILE A 1 550 ? -30.141 -16.578 27.812 1 89.31 550 ILE A CA 1
ATOM 4275 C C . ILE A 1 550 ? -28.969 -17.547 28 1 89.31 550 ILE A C 1
ATOM 4277 O O . ILE A 1 550 ? -29.109 -18.75 27.75 1 89.31 550 ILE A O 1
ATOM 4281 N N . THR A 1 551 ? -27.812 -17.062 28.438 1 88.12 551 THR A N 1
ATOM 4282 C CA . THR A 1 551 ? -26.609 -17.891 28.484 1 88.12 551 THR A CA 1
ATOM 4283 C C . THR A 1 551 ? -26.344 -18.375 29.906 1 88.12 551 THR A C 1
ATOM 4285 O O . THR A 1 551 ? -25.516 -19.281 30.109 1 88.12 551 THR A O 1
ATOM 4288 N N . GLN A 1 552 ? -26.906 -17.766 30.906 1 88.5 552 GLN A N 1
ATOM 4289 C CA . GLN A 1 552 ? -26.75 -18.109 32.312 1 88.5 552 GLN A CA 1
ATOM 4290 C C . GLN A 1 552 ? -25.344 -17.812 32.812 1 88.5 552 GLN A C 1
ATOM 4292 O O . GLN A 1 552 ? -24.828 -18.5 33.688 1 88.5 552 GLN A O 1
ATOM 4297 N N . ILE A 1 553 ? -24.688 -16.922 32.125 1 89 553 ILE A N 1
ATOM 4298 C CA . ILE A 1 553 ? -23.375 -16.5 32.594 1 89 553 ILE A CA 1
ATOM 4299 C C . ILE A 1 553 ? -23.531 -15.336 33.594 1 89 553 ILE A C 1
ATOM 4301 O O . ILE A 1 553 ? -24.594 -14.719 33.656 1 89 553 ILE A O 1
ATOM 4305 N N . ASP A 1 554 ? -22.391 -15.07 34.281 1 92.94 554 ASP A N 1
ATOM 4306 C CA . ASP A 1 554 ? -22.391 -13.984 35.25 1 92.94 554 ASP A CA 1
ATOM 4307 C C . ASP A 1 554 ? -22.562 -12.625 34.594 1 92.94 554 ASP A C 1
ATOM 4309 O O . ASP A 1 554 ? -22.078 -12.422 33.469 1 92.94 554 ASP A O 1
ATOM 4313 N N . SER A 1 555 ? -23.281 -11.773 35.312 1 93.44 555 SER A N 1
ATOM 4314 C CA . SER A 1 555 ? -23.594 -10.453 34.781 1 93.44 555 SER A CA 1
ATOM 4315 C C . SER A 1 555 ? -22.328 -9.672 34.469 1 93.44 555 SER A C 1
ATOM 4317 O O . SER A 1 555 ? -22.266 -8.922 33.5 1 93.44 555 SER A O 1
ATOM 4319 N N . LEU A 1 556 ? -21.375 -9.875 35.312 1 94.19 556 LEU A N 1
ATOM 4320 C CA . LEU A 1 556 ? -20.109 -9.164 35.094 1 94.19 556 LEU A CA 1
ATOM 4321 C C . LEU A 1 556 ? -19.406 -9.664 33.844 1 94.19 556 LEU A C 1
ATOM 4323 O O . LEU A 1 556 ? -18.844 -8.867 33.062 1 94.19 556 LEU A O 1
ATOM 4327 N N . LYS A 1 557 ? -19.422 -10.938 33.688 1 92.94 557 LYS A N 1
ATOM 4328 C CA . LYS A 1 557 ? -18.828 -11.523 32.5 1 92.94 557 LYS A CA 1
ATOM 4329 C C . LYS A 1 557 ? -19.594 -11.117 31.234 1 92.94 557 LYS A C 1
ATOM 4331 O O . LYS A 1 557 ? -19 -10.875 30.188 1 92.94 557 LYS A O 1
ATOM 4336 N N . ALA A 1 558 ? -20.891 -11.07 31.375 1 94.19 558 ALA A N 1
ATOM 4337 C CA . ALA A 1 558 ? -21.719 -10.641 30.266 1 94.19 558 ALA A CA 1
ATOM 4338 C C . ALA A 1 558 ? -21.406 -9.203 29.859 1 94.19 558 ALA A C 1
ATOM 4340 O O . ALA A 1 558 ? -21.312 -8.898 28.672 1 94.19 558 ALA A O 1
ATOM 4341 N N . LYS A 1 559 ? -21.219 -8.391 30.828 1 95.12 559 LYS A N 1
ATOM 4342 C CA . LYS A 1 559 ? -20.891 -7 30.562 1 95.12 559 LYS A CA 1
ATOM 4343 C C . LYS A 1 559 ? -19.516 -6.879 29.906 1 95.12 559 LYS A C 1
ATOM 4345 O O . LYS A 1 559 ? -19.344 -6.094 28.969 1 95.12 559 LYS A O 1
ATOM 4350 N N . GLN A 1 560 ? -18.594 -7.648 30.375 1 92.38 560 GLN A N 1
ATOM 4351 C CA . GLN A 1 560 ? -17.25 -7.641 29.812 1 92.38 560 GLN A CA 1
ATOM 4352 C C . GLN A 1 560 ? -17.266 -8.078 28.344 1 92.38 560 GLN A C 1
ATOM 4354 O O . GLN A 1 560 ? -16.562 -7.508 27.516 1 92.38 560 GLN A O 1
ATOM 4359 N N . GLU A 1 561 ? -18.031 -9.047 28.094 1 92.56 561 GLU A N 1
ATOM 4360 C CA . GLU A 1 561 ? -18.125 -9.531 26.719 1 92.56 561 GLU A CA 1
ATOM 4361 C C . GLU A 1 561 ? -18.781 -8.508 25.797 1 92.56 561 GLU A C 1
ATOM 4363 O O . GLU A 1 561 ? -18.375 -8.344 24.641 1 92.56 561 GLU A O 1
ATOM 4368 N N . LEU A 1 562 ? -19.781 -7.832 26.312 1 94.5 562 LEU A N 1
ATOM 4369 C CA . LEU A 1 562 ? -20.422 -6.777 25.547 1 94.5 562 LEU A CA 1
ATOM 4370 C C . LEU A 1 562 ? -19.453 -5.637 25.266 1 94.5 562 LEU A C 1
ATOM 4372 O O . LEU A 1 562 ? -19.375 -5.145 24.141 1 94.5 562 LEU A O 1
ATOM 4376 N N . ASP A 1 563 ? -18.719 -5.27 26.312 1 91.75 563 ASP A N 1
ATOM 4377 C CA . ASP A 1 563 ? -17.734 -4.207 26.141 1 91.75 563 ASP A CA 1
ATOM 4378 C C . ASP A 1 563 ? -16.688 -4.586 25.094 1 91.75 563 ASP A C 1
ATOM 4380 O O . ASP A 1 563 ? -16.312 -3.758 24.266 1 91.75 563 ASP A O 1
ATOM 4384 N N . LEU A 1 564 ? -16.266 -5.781 25.125 1 91.12 564 LEU A N 1
ATOM 4385 C CA . LEU A 1 564 ? -15.312 -6.289 24.141 1 91.12 564 LEU A CA 1
ATOM 4386 C C . LEU A 1 564 ? -15.906 -6.258 22.75 1 91.12 564 LEU A C 1
ATOM 4388 O O . LEU A 1 564 ? -15.227 -5.902 21.781 1 91.12 564 LEU A O 1
ATOM 4392 N N . SER A 1 565 ? -17.156 -6.625 22.656 1 93 565 SER A N 1
ATOM 4393 C CA . SER A 1 565 ? -17.844 -6.641 21.359 1 93 565 SER A CA 1
ATOM 4394 C C . SER A 1 565 ? -17.922 -5.246 20.766 1 93 565 SER A C 1
ATOM 4396 O O . SER A 1 565 ? -17.688 -5.07 19.562 1 93 565 SER A O 1
ATOM 4398 N N . ILE A 1 566 ? -18.203 -4.34 21.594 1 91.62 566 ILE A N 1
ATOM 4399 C CA . ILE A 1 566 ? -18.281 -2.955 21.156 1 91.62 566 ILE A CA 1
ATOM 4400 C C . ILE A 1 566 ? -16.906 -2.48 20.688 1 91.62 566 ILE A C 1
ATOM 4402 O O . ILE A 1 566 ? -16.781 -1.86 19.625 1 91.62 566 ILE A O 1
ATOM 4406 N N . LYS A 1 567 ? -15.898 -2.812 21.438 1 88.5 567 LYS A N 1
ATOM 4407 C CA . LYS A 1 567 ? -14.531 -2.459 21.078 1 88.5 567 LYS A CA 1
ATOM 4408 C C . LYS A 1 567 ? -14.141 -3.061 19.719 1 88.5 567 LYS A C 1
ATOM 4410 O O . LYS A 1 567 ? -13.484 -2.408 18.922 1 88.5 567 LYS A O 1
ATOM 4415 N N . ARG A 1 568 ? -14.562 -4.199 19.531 1 90.31 568 ARG A N 1
ATOM 4416 C CA . ARG A 1 568 ? -14.242 -4.891 18.281 1 90.31 568 ARG A CA 1
ATOM 4417 C C . ARG A 1 568 ? -14.938 -4.23 17.094 1 90.31 568 ARG A C 1
ATOM 4419 O O . ARG A 1 568 ? -14.367 -4.156 16 1 90.31 568 ARG A O 1
ATOM 4426 N N . LEU A 1 569 ? -16.109 -3.814 17.312 1 91.19 569 LEU A N 1
ATOM 4427 C CA . LEU A 1 569 ? -16.828 -3.123 16.234 1 91.19 569 LEU A CA 1
ATOM 4428 C C . LEU A 1 569 ? -16.109 -1.826 15.867 1 91.19 569 LEU A C 1
ATOM 4430 O O . LEU A 1 569 ? -15.945 -1.521 14.68 1 91.19 569 LEU A O 1
ATOM 4434 N N . TYR A 1 570 ? -15.625 -1.11 16.891 1 89.31 570 TYR A N 1
ATOM 4435 C CA . TYR A 1 570 ? -14.844 0.09 16.625 1 89.31 570 TYR A CA 1
ATOM 4436 C C . TYR A 1 570 ? -13.57 -0.247 15.852 1 89.31 570 TYR A C 1
ATOM 4438 O O . TYR A 1 570 ? -13.203 0.461 14.906 1 89.31 570 TYR A O 1
ATOM 4446 N N . TYR A 1 571 ? -13 -1.299 16.219 1 88.31 571 TYR A N 1
ATOM 4447 C CA . TYR A 1 571 ? -11.758 -1.724 15.57 1 88.31 571 TYR A CA 1
ATOM 4448 C C . TYR A 1 571 ? -11.984 -2.047 14.102 1 88.31 571 TYR A C 1
ATOM 4450 O O . TYR A 1 571 ? -11.195 -1.639 13.242 1 88.31 571 TYR A O 1
ATOM 4458 N N . TRP A 1 572 ? -13.008 -2.768 13.852 1 90.31 572 TRP A N 1
ATOM 4459 C CA . TRP A 1 572 ? -13.258 -3.174 12.477 1 90.31 572 TRP A CA 1
ATOM 4460 C C . TRP A 1 572 ? -13.617 -1.971 11.609 1 90.31 572 TRP A C 1
ATOM 4462 O O . TRP A 1 572 ? -13.234 -1.901 10.438 1 90.31 572 TRP A O 1
ATOM 4472 N N . ILE A 1 573 ? -14.344 -1.047 12.133 1 88.38 573 ILE A N 1
ATOM 4473 C CA . ILE A 1 573 ? -14.656 0.175 11.406 1 88.38 573 ILE A CA 1
ATOM 4474 C C . ILE A 1 573 ? -13.375 0.935 11.086 1 88.38 573 ILE A C 1
ATOM 4476 O O . ILE A 1 573 ? -13.164 1.363 9.953 1 88.38 573 ILE A O 1
ATOM 4480 N N . ALA A 1 574 ? -12.562 1.021 12.102 1 85.12 574 ALA A N 1
ATOM 4481 C CA . ALA A 1 574 ? -11.289 1.717 11.93 1 85.12 574 ALA A CA 1
ATOM 4482 C C . ALA A 1 574 ? -10.422 1.023 10.891 1 85.12 574 ALA A C 1
ATOM 4484 O O . ALA A 1 574 ? -9.828 1.681 10.031 1 85.12 574 ALA A O 1
ATOM 4485 N N . THR A 1 575 ? -10.328 -0.252 10.953 1 83.94 575 THR A N 1
ATOM 4486 C CA . THR A 1 575 ? -9.508 -1.041 10.039 1 83.94 575 THR A CA 1
ATOM 4487 C C . THR A 1 575 ? -10.023 -0.917 8.609 1 83.94 575 THR A C 1
ATOM 4489 O O . THR A 1 575 ? -9.234 -0.75 7.672 1 83.94 575 THR A O 1
ATOM 4492 N N . ALA A 1 576 ? -11.273 -1.014 8.461 1 82.62 576 ALA A N 1
ATOM 4493 C CA . ALA A 1 576 ? -11.875 -0.902 7.133 1 82.62 576 ALA A CA 1
ATOM 4494 C C . ALA A 1 576 ? -11.602 0.468 6.52 1 82.62 576 ALA A C 1
ATOM 4496 O O . ALA A 1 576 ? -11.344 0.578 5.32 1 82.62 576 ALA A O 1
ATOM 4497 N N . ASN A 1 577 ? -11.672 1.444 7.363 1 77.62 577 ASN A N 1
ATOM 4498 C CA . ASN A 1 577 ? -11.398 2.795 6.887 1 77.62 577 ASN A CA 1
ATOM 4499 C C . ASN A 1 577 ? -9.953 2.941 6.418 1 77.62 577 ASN A C 1
ATOM 4501 O O . ASN A 1 577 ? -9.664 3.711 5.5 1 77.62 577 ASN A O 1
ATOM 4505 N N . GLN A 1 578 ? -9.109 2.139 7.008 1 74.06 578 GLN A N 1
ATOM 4506 C CA . GLN A 1 578 ? -7.684 2.246 6.691 1 74.06 578 GLN A CA 1
ATOM 4507 C C . GLN A 1 578 ? -7.332 1.416 5.461 1 74.06 578 GLN A C 1
ATOM 4509 O O . GLN A 1 578 ? -6.316 1.664 4.809 1 74.06 578 GLN A O 1
ATOM 4514 N N . LEU A 1 579 ? -7.785 0.19 5.105 1 69.31 579 LEU A N 1
ATOM 4515 C CA . LEU A 1 579 ? -7.492 -0.698 3.984 1 69.31 579 LEU A CA 1
ATOM 4516 C C . LEU A 1 579 ? -7.609 0.045 2.658 1 69.31 579 LEU A C 1
ATOM 4518 O O . LEU A 1 579 ? -6.977 -0.336 1.671 1 69.31 579 LEU A O 1
ATOM 4522 N N . GLU A 1 580 ? -8.156 0.831 2.252 1 53.88 580 GLU A N 1
ATOM 4523 C CA . GLU A 1 580 ? -8.297 1.412 0.919 1 53.88 580 GLU A CA 1
ATOM 4524 C C . GLU A 1 580 ? -6.938 1.812 0.346 1 53.88 580 GLU A C 1
ATOM 4526 O O . GLU A 1 580 ? -6.84 2.203 -0.819 1 53.88 580 GLU A O 1
ATOM 4531 N N . GLU A 1 581 ? -5.59 1.525 0.934 1 49.44 581 GLU A N 1
ATOM 4532 C CA . GLU A 1 581 ? -4.496 2.41 0.546 1 49.44 581 GLU A CA 1
ATOM 4533 C C . GLU A 1 581 ? -3.361 1.629 -0.108 1 49.44 581 GLU A C 1
ATOM 4535 O O . GLU A 1 581 ? -2.303 2.189 -0.4 1 49.44 581 GLU A O 1
ATOM 4540 N N . ARG A 1 582 ? -3.146 0.176 -0.629 1 47.34 582 ARG A N 1
ATOM 4541 C CA . ARG A 1 582 ? -1.754 -0.223 -0.804 1 47.34 582 ARG A CA 1
ATOM 4542 C C . ARG A 1 582 ? -1.329 -0.103 -2.264 1 47.34 582 ARG A C 1
ATOM 4544 O O . ARG A 1 582 ? -2.08 -0.477 -3.166 1 47.34 582 ARG A O 1
ATOM 4551 N N . VAL A 1 583 ? -0.479 0.975 -2.836 1 47.62 583 VAL A N 1
ATOM 4552 C CA . VAL A 1 583 ? 0.065 1.038 -4.188 1 47.62 583 VAL A CA 1
ATOM 4553 C C . VAL A 1 583 ? 1.461 0.419 -4.215 1 47.62 583 VAL A C 1
ATOM 4555 O O . VAL A 1 583 ? 2.281 0.686 -3.334 1 47.62 583 VAL A O 1
ATOM 4558 N N . GLN A 1 584 ? 1.778 -0.74 -4.949 1 47.41 584 GLN A N 1
ATOM 4559 C CA . GLN A 1 584 ? 3.105 -1.319 -5.129 1 47.41 584 GLN A CA 1
ATOM 4560 C C . GLN A 1 584 ? 3.777 -0.774 -6.387 1 47.41 584 GLN A C 1
ATOM 4562 O O . GLN A 1 584 ? 3.125 -0.592 -7.414 1 47.41 584 GLN A O 1
ATOM 4567 N N . PHE A 1 585 ? 4.898 0.013 -6.316 1 46.78 585 PHE A N 1
ATOM 4568 C CA . PHE A 1 585 ? 5.699 0.369 -7.48 1 46.78 585 PHE A CA 1
ATOM 4569 C C . PHE A 1 585 ? 6.707 -0.727 -7.801 1 46.78 585 PHE A C 1
ATOM 4571 O O . PHE A 1 585 ? 7.59 -1.022 -6.992 1 46.78 585 PHE A O 1
ATOM 4578 N N . PRO A 1 586 ? 6.363 -1.668 -8.68 1 46.84 586 PRO A N 1
ATOM 4579 C CA . PRO A 1 586 ? 7.426 -2.607 -9.031 1 46.84 586 PRO A CA 1
ATOM 4580 C C . PRO A 1 586 ? 8.547 -1.955 -9.844 1 46.84 586 PRO A C 1
ATOM 4582 O O . PRO A 1 586 ? 8.32 -0.94 -10.508 1 46.84 586 PRO A O 1
ATOM 4585 N N . SER A 1 587 ? 9.812 -2.24 -9.531 1 44.38 587 SER A N 1
ATOM 4586 C CA . SER A 1 587 ? 11.062 -1.766 -10.109 1 44.38 587 SER A CA 1
ATOM 4587 C C . SER A 1 587 ? 11.008 -1.786 -11.633 1 44.38 587 SER A C 1
ATOM 4589 O O . SER A 1 587 ? 11.844 -1.165 -12.297 1 44.38 587 SER A O 1
ATOM 4591 N N . SER A 1 588 ? 10.211 -2.627 -12.219 1 45.78 588 SER A N 1
ATOM 4592 C CA . SER A 1 588 ? 10.453 -2.938 -13.617 1 45.78 588 SER A CA 1
ATOM 4593 C C . SER A 1 588 ? 9.641 -2.025 -14.531 1 45.78 588 SER A C 1
ATOM 4595 O O . SER A 1 588 ? 9.047 -2.486 -15.516 1 45.78 588 SER A O 1
ATOM 4597 N N . GLY A 1 589 ? 9.672 -0.673 -14.266 1 56.78 589 GLY A N 1
ATOM 4598 C CA . GLY A 1 589 ? 9.07 0.179 -15.281 1 56.78 589 GLY A CA 1
ATOM 4599 C C . GLY A 1 589 ? 7.555 0.175 -15.242 1 56.78 589 GLY A C 1
ATOM 4600 O O . GLY A 1 589 ? 6.902 0.806 -16.078 1 56.78 589 GLY A O 1
ATOM 4601 N N . GLU A 1 590 ? 7.012 -0.656 -14.398 1 67.31 590 GLU A N 1
ATOM 4602 C CA . GLU A 1 590 ? 5.555 -0.677 -14.312 1 67.31 590 GLU A CA 1
ATOM 4603 C C . GLU A 1 590 ? 5.086 -0.294 -12.906 1 67.31 590 GLU A C 1
ATOM 4605 O O . GLU A 1 590 ? 5.809 -0.492 -11.93 1 67.31 590 GLU A O 1
ATOM 4610 N N . LEU A 1 591 ? 3.986 0.381 -12.914 1 72.06 591 LEU A N 1
ATOM 4611 C CA . LEU A 1 591 ? 3.332 0.723 -11.656 1 72.06 591 LEU A CA 1
ATOM 4612 C C . LEU A 1 591 ? 2.125 -0.178 -11.414 1 72.06 591 LEU A C 1
ATOM 4614 O O . LEU A 1 591 ? 1.308 -0.387 -12.312 1 72.06 591 LEU A O 1
ATOM 4618 N N . THR A 1 592 ? 2.094 -0.89 -10.32 1 78.25 592 THR A N 1
ATOM 4619 C CA . THR A 1 592 ? 0.963 -1.74 -9.961 1 78.25 592 THR A CA 1
ATOM 4620 C C . THR A 1 592 ? 0.259 -1.206 -8.719 1 78.25 592 THR A C 1
ATOM 4622 O O . THR A 1 592 ? 0.908 -0.883 -7.719 1 78.25 592 THR A O 1
ATOM 4625 N N . ILE A 1 593 ? -1.025 -1.034 -8.867 1 76.75 593 ILE A N 1
ATOM 4626 C CA . ILE A 1 593 ? -1.871 -0.621 -7.75 1 76.75 593 ILE A CA 1
ATOM 4627 C C . ILE A 1 593 ? -2.67 -1.817 -7.238 1 76.75 593 ILE A C 1
ATOM 4629 O O . ILE A 1 593 ? -3.406 -2.451 -8 1 76.75 593 ILE A O 1
ATOM 4633 N N . ALA A 1 594 ? -2.418 -2.176 -5.973 1 79.31 594 ALA A N 1
ATOM 4634 C CA . ALA A 1 594 ? -3.219 -3.23 -5.355 1 79.31 594 ALA A CA 1
ATOM 4635 C C . ALA A 1 594 ? -4.473 -2.654 -4.703 1 79.31 594 ALA A C 1
ATOM 4637 O O . ALA A 1 594 ? -4.398 -1.675 -3.957 1 79.31 594 ALA A O 1
ATOM 4638 N N . VAL A 1 595 ? -5.617 -3.16 -5.027 1 79.19 595 VAL A N 1
ATOM 4639 C CA . VAL A 1 595 ? -6.891 -2.709 -4.477 1 79.19 595 VAL A CA 1
ATOM 4640 C C . VAL A 1 595 ? -7.555 -3.852 -3.711 1 79.19 595 VAL A C 1
ATOM 4642 O O . VAL A 1 595 ? -7.629 -4.98 -4.203 1 79.19 595 VAL A O 1
ATOM 4645 N N . GLU A 1 596 ? -7.922 -3.598 -2.498 1 83.5 596 GLU A N 1
ATOM 4646 C CA . GLU A 1 596 ? -8.695 -4.559 -1.72 1 83.5 596 GLU A CA 1
ATOM 4647 C C . GLU A 1 596 ? -10.195 -4.277 -1.826 1 83.5 596 GLU A C 1
ATOM 4649 O O . GLU A 1 596 ? -10.625 -3.131 -1.682 1 83.5 596 GLU A O 1
ATOM 4654 N N . GLU A 1 597 ? -10.938 -5.262 -2.168 1 85.5 597 GLU A N 1
ATOM 4655 C CA . GLU A 1 597 ? -12.383 -5.133 -2.35 1 85.5 597 GLU A CA 1
ATOM 4656 C C . GLU A 1 597 ? -13.125 -6.23 -1.601 1 85.5 597 GLU A C 1
ATOM 4658 O O . GLU A 1 597 ? -12.555 -7.277 -1.284 1 85.5 597 GLU A O 1
ATOM 4663 N N . PRO A 1 598 ? -14.414 -5.945 -1.27 1 90.75 598 PRO A N 1
ATOM 4664 C CA . PRO A 1 598 ? -15.211 -7.004 -0.638 1 90.75 598 PRO A CA 1
ATOM 4665 C C . PRO A 1 598 ? -15.422 -8.211 -1.552 1 90.75 598 PRO A C 1
ATOM 4667 O O . PRO A 1 598 ? -15.328 -8.086 -2.775 1 90.75 598 PRO A O 1
ATOM 4670 N N . LEU A 1 599 ? -15.719 -9.32 -0.968 1 91.12 599 LEU A N 1
ATOM 4671 C CA . LEU A 1 599 ? -15.992 -10.539 -1.719 1 91.12 599 LEU A CA 1
ATOM 4672 C C . LEU A 1 599 ? -17.391 -10.484 -2.338 1 91.12 599 LEU A C 1
ATOM 4674 O O . LEU A 1 599 ? -17.609 -11 -3.438 1 91.12 599 LEU A O 1
ATOM 4678 N N . GLY A 1 600 ? -18.312 -9.938 -1.73 1 92.75 600 GLY A N 1
ATOM 4679 C CA . GLY A 1 600 ? -19.703 -9.906 -2.131 1 92.75 600 GLY A CA 1
ATOM 4680 C C . GLY A 1 600 ? -20.656 -10.305 -1.018 1 92.75 600 GLY A C 1
ATOM 4681 O O . GLY A 1 600 ? -20.766 -9.609 -0.006 1 92.75 600 GLY A O 1
ATOM 4682 N N . VAL A 1 601 ? -21.297 -11.453 -1.197 1 95.12 601 VAL A N 1
ATOM 4683 C CA . VAL A 1 601 ? -22.203 -11.984 -0.18 1 95.12 601 VAL A CA 1
ATOM 4684 C C . VAL A 1 601 ? -21.516 -13.102 0.599 1 95.12 601 VAL A C 1
ATOM 4686 O O . VAL A 1 601 ? -21.031 -14.07 0.01 1 95.12 601 VAL A O 1
ATOM 4689 N N . ILE A 1 602 ? -21.453 -12.969 1.941 1 96.5 602 ILE A N 1
ATOM 4690 C CA . ILE A 1 602 ? -20.828 -13.961 2.812 1 96.5 602 ILE A CA 1
ATOM 4691 C C . ILE A 1 602 ? -21.875 -14.578 3.727 1 96.5 602 ILE A C 1
ATOM 4693 O O . ILE A 1 602 ? -22.625 -13.859 4.398 1 96.5 602 ILE A O 1
ATOM 4697 N N . ALA A 1 603 ? -21.984 -15.836 3.689 1 95.81 603 ALA A N 1
ATOM 4698 C CA . ALA A 1 603 ? -22.766 -16.547 4.699 1 95.81 603 ALA A CA 1
ATOM 4699 C C . ALA A 1 603 ? -21.922 -16.844 5.938 1 95.81 603 ALA A C 1
ATOM 4701 O O . ALA A 1 603 ? -20.844 -17.438 5.836 1 95.81 603 ALA A O 1
ATOM 4702 N N . VAL A 1 604 ? -22.391 -16.406 7.062 1 94.94 604 VAL A N 1
ATOM 4703 C CA . VAL A 1 604 ? -21.641 -16.609 8.297 1 94.94 604 VAL A CA 1
ATOM 4704 C C . VAL A 1 604 ? -22.406 -17.531 9.234 1 94.94 604 VAL A C 1
ATOM 4706 O O . VAL A 1 604 ? -23.531 -17.234 9.633 1 94.94 604 VAL A O 1
ATOM 4709 N N . ILE A 1 605 ? -21.844 -18.656 9.508 1 92.19 605 ILE A N 1
ATOM 4710 C CA . ILE A 1 605 ? -22.375 -19.594 10.492 1 92.19 605 ILE A CA 1
ATOM 4711 C C . ILE A 1 605 ? -21.531 -19.516 11.766 1 92.19 605 ILE A C 1
ATOM 4713 O O . ILE A 1 605 ? -20.5 -20.172 11.875 1 92.19 605 ILE A O 1
ATOM 4717 N N . PRO A 1 606 ? -22.031 -18.766 12.766 1 89.06 606 PRO A N 1
ATOM 4718 C CA . PRO A 1 606 ? -21.219 -18.5 13.961 1 89.06 606 PRO A CA 1
ATOM 4719 C C . PRO A 1 606 ? -21.078 -19.719 14.859 1 89.06 606 PRO A C 1
ATOM 4721 O O . PRO A 1 606 ? -21.844 -20.688 14.727 1 89.06 606 PRO A O 1
ATOM 4724 N N . PRO A 1 607 ? -20.109 -19.656 15.773 1 86.62 607 PRO A N 1
ATOM 4725 C CA . PRO A 1 607 ? -19.953 -20.75 16.734 1 86.62 607 PRO A CA 1
ATOM 4726 C C . PRO A 1 607 ? -21.031 -20.719 17.828 1 86.62 607 PRO A C 1
ATOM 4728 O O . PRO A 1 607 ? -21.797 -19.766 17.922 1 86.62 607 PRO A O 1
ATOM 4731 N N . ASP A 1 608 ? -21.062 -21.766 18.641 1 79.25 608 ASP A N 1
ATOM 4732 C CA . ASP A 1 608 ? -22.047 -21.875 19.703 1 79.25 608 ASP A CA 1
ATOM 4733 C C . ASP A 1 608 ? -21.531 -21.281 21 1 79.25 6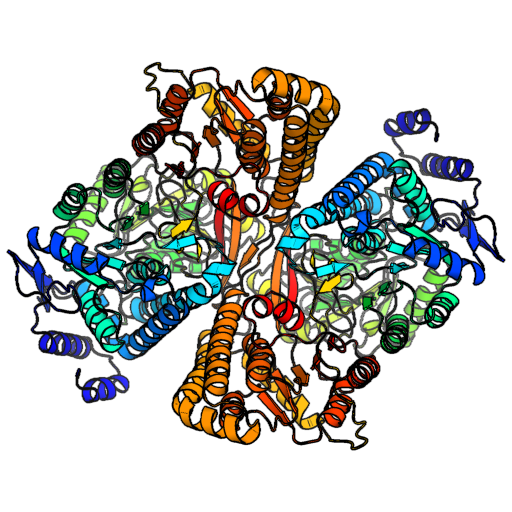08 ASP A C 1
ATOM 4735 O O . ASP A 1 608 ? -22.297 -21.062 21.953 1 79.25 608 ASP A O 1
ATOM 4739 N N . SER A 1 609 ? -20.266 -21.016 21.016 1 76.06 609 SER A N 1
ATOM 4740 C CA . SER A 1 609 ? -19.672 -20.422 22.203 1 76.06 609 SER A CA 1
ATOM 4741 C C . SER A 1 609 ? -19.453 -18.922 22.016 1 76.06 609 SER A C 1
ATOM 4743 O O . SER A 1 609 ? -19.172 -18.469 20.906 1 76.06 609 SER A O 1
ATOM 4745 N N . ASN A 1 610 ? -19.578 -18.172 23.25 1 79.88 610 ASN A N 1
ATOM 4746 C CA . ASN A 1 610 ? -19.328 -16.734 23.219 1 79.88 610 ASN A CA 1
ATOM 4747 C C . ASN A 1 610 ? -19.984 -16.078 22.016 1 79.88 610 ASN A C 1
ATOM 4749 O O . ASN A 1 610 ? -19.344 -15.336 21.266 1 79.88 610 ASN A O 1
ATOM 4753 N N . GLN A 1 611 ? -21.219 -16.281 21.906 1 84.94 611 GLN A N 1
ATOM 4754 C CA . GLN A 1 611 ? -21.906 -15.969 20.656 1 84.94 611 GLN A CA 1
ATOM 4755 C C . GLN A 1 611 ? -21.984 -14.453 20.453 1 84.94 611 GLN A C 1
ATOM 4757 O O . GLN A 1 611 ? -21.984 -13.984 19.312 1 84.94 611 GLN A O 1
ATOM 4762 N N . LEU A 1 612 ? -22 -13.789 21.594 1 90.94 612 LEU A N 1
ATOM 4763 C CA . LEU A 1 612 ? -22.094 -12.344 21.422 1 90.94 612 LEU A CA 1
ATOM 4764 C C . LEU A 1 612 ? -20.828 -11.773 20.812 1 90.94 612 LEU A C 1
ATOM 4766 O O . LEU A 1 612 ? -20.875 -11.07 19.797 1 90.94 612 LEU A O 1
ATOM 4770 N N . SER A 1 613 ? -19.656 -12.102 21.438 1 91.38 613 SER A N 1
ATOM 4771 C CA . SER A 1 613 ? -18.375 -11.609 20.922 1 91.38 613 SER A CA 1
ATOM 4772 C C . SER A 1 613 ? -18.062 -12.195 19.547 1 91.38 613 SER A C 1
ATOM 4774 O O . SER A 1 613 ? -17.547 -11.5 18.672 1 91.38 613 SER A O 1
ATOM 4776 N N . ALA A 1 614 ? -18.422 -13.43 19.344 1 90.25 614 ALA A N 1
ATOM 4777 C CA . ALA A 1 614 ? -18.188 -14.07 18.047 1 90.25 614 ALA A CA 1
ATOM 4778 C C . ALA A 1 614 ? -19.016 -13.414 16.953 1 90.25 614 ALA A C 1
ATOM 4780 O O . ALA A 1 614 ? -18.516 -13.141 15.859 1 90.25 614 ALA A O 1
ATOM 4781 N N . PHE A 1 615 ? -20.297 -13.164 17.312 1 92.19 615 PHE A N 1
ATOM 4782 C CA . PHE A 1 615 ? -21.203 -12.508 16.375 1 92.19 615 PHE A CA 1
ATOM 4783 C C . PHE A 1 615 ? -20.656 -11.148 15.961 1 92.19 615 PHE A C 1
ATOM 4785 O O . PHE A 1 615 ? -20.547 -10.852 14.766 1 92.19 615 PHE A O 1
ATOM 4792 N N . CYS A 1 616 ? -20.25 -10.367 16.891 1 93.31 616 CYS A N 1
ATOM 4793 C CA . CYS A 1 616 ? -19.797 -9.016 16.625 1 93.31 616 CYS A CA 1
ATOM 4794 C C . CYS A 1 616 ? -18.453 -9.023 15.898 1 93.31 616 CYS A C 1
ATOM 4796 O O . CYS A 1 616 ? -18.172 -8.133 15.102 1 93.31 616 CYS A O 1
ATOM 4798 N N . THR A 1 617 ? -17.672 -10.039 16.125 1 92.19 617 THR A N 1
ATOM 4799 C CA . THR A 1 617 ? -16.391 -10.148 15.461 1 92.19 617 THR A CA 1
ATOM 4800 C C . THR A 1 617 ? -16.562 -10.555 14 1 92.19 617 THR A C 1
ATOM 4802 O O . THR A 1 617 ? -16.047 -9.898 13.094 1 92.19 617 THR A O 1
ATOM 4805 N N . LEU A 1 618 ? -17.328 -11.602 13.781 1 93.12 618 LEU A N 1
ATOM 4806 C CA . LEU A 1 618 ? -17.484 -12.18 12.445 1 93.12 618 LEU A CA 1
ATOM 4807 C C . LEU A 1 618 ? -18.344 -11.289 11.562 1 93.12 618 LEU A C 1
ATOM 4809 O O . LEU A 1 618 ? -17.906 -10.883 10.477 1 93.12 618 LEU A O 1
ATOM 4813 N N . VAL A 1 619 ? -19.516 -10.969 12.039 1 94.94 619 VAL A N 1
ATOM 4814 C CA . VAL A 1 619 ? -20.422 -10.133 11.266 1 94.94 619 VAL A CA 1
ATOM 4815 C C . VAL A 1 619 ? -19.875 -8.719 11.156 1 94.94 619 VAL A C 1
ATOM 4817 O O . VAL A 1 619 ? -19.938 -8.102 10.094 1 94.94 619 VAL A O 1
ATOM 4820 N N . GLY A 1 620 ? -19.359 -8.258 12.297 1 94.56 620 GLY A N 1
ATOM 4821 C CA . GLY A 1 620 ? -18.75 -6.938 12.273 1 94.56 620 GLY A CA 1
ATOM 4822 C C . GLY A 1 620 ? -17.656 -6.801 11.227 1 94.56 620 GLY A C 1
ATOM 4823 O O . GLY A 1 620 ? -17.656 -5.852 10.445 1 94.56 620 GLY A O 1
ATOM 4824 N N . CYS A 1 621 ? -16.75 -7.746 11.172 1 93.25 621 CYS A N 1
ATOM 4825 C CA . CYS A 1 621 ? -15.656 -7.719 10.211 1 93.25 621 CYS A CA 1
ATOM 4826 C C . CYS A 1 621 ? -16.188 -7.758 8.781 1 93.25 621 CYS A C 1
ATOM 4828 O O . CYS A 1 621 ? -15.797 -6.941 7.945 1 93.25 621 CYS A O 1
ATOM 4830 N N . ALA A 1 622 ? -17.094 -8.609 8.531 1 96 622 ALA A N 1
ATOM 4831 C CA . ALA A 1 622 ? -17.594 -8.812 7.184 1 96 622 ALA A CA 1
ATOM 4832 C C . ALA A 1 622 ? -18.328 -7.574 6.68 1 96 622 ALA A C 1
ATOM 4834 O O . ALA A 1 622 ? -18.078 -7.109 5.566 1 96 622 ALA A O 1
ATOM 4835 N N . VAL A 1 623 ? -19.188 -7.012 7.512 1 95.69 623 VAL A N 1
ATOM 4836 C CA . VAL A 1 623 ? -20 -5.867 7.105 1 95.69 623 VAL A CA 1
ATOM 4837 C C . VAL A 1 623 ? -19.109 -4.633 6.957 1 95.69 623 VAL A C 1
ATOM 4839 O O . VAL A 1 623 ? -19.297 -3.84 6.027 1 95.69 623 VAL A O 1
ATOM 4842 N N . CYS A 1 624 ? -18.188 -4.461 7.859 1 92.69 624 CYS A N 1
ATOM 4843 C CA . CYS A 1 624 ? -17.328 -3.291 7.801 1 92.69 624 CYS A CA 1
ATOM 4844 C C . CYS A 1 624 ? -16.438 -3.336 6.562 1 92.69 624 CYS A C 1
ATOM 4846 O O . CYS A 1 624 ? -16.094 -2.293 6 1 92.69 624 CYS A O 1
ATOM 4848 N N . CYS A 1 625 ? -16.094 -4.508 6.129 1 91.31 625 CYS A N 1
ATOM 4849 C CA . CYS A 1 625 ? -15.273 -4.664 4.93 1 91.31 625 CYS A CA 1
ATOM 4850 C C . CYS A 1 625 ? -16.125 -4.492 3.67 1 91.31 625 CYS A C 1
ATOM 4852 O O . CYS A 1 625 ? -15.602 -4.574 2.555 1 91.31 625 CYS A O 1
ATOM 4854 N N . GLY A 1 626 ? -17.406 -4.305 3.803 1 92.5 626 GLY A N 1
ATOM 4855 C CA . GLY A 1 626 ? -18.266 -3.959 2.678 1 92.5 626 GLY A CA 1
ATOM 4856 C C . GLY A 1 626 ? -19.031 -5.145 2.131 1 92.5 626 GLY A C 1
ATOM 4857 O O . GLY A 1 626 ? -19.703 -5.031 1.099 1 92.5 626 GLY A O 1
ATOM 4858 N N . ASN A 1 627 ? -19 -6.301 2.768 1 96.06 627 ASN A N 1
ATOM 4859 C CA . ASN A 1 627 ? -19.719 -7.488 2.311 1 96.06 627 ASN A CA 1
ATOM 4860 C C . ASN A 1 627 ? -21.156 -7.504 2.812 1 96.06 627 ASN A C 1
ATOM 4862 O O . ASN A 1 627 ? -21.453 -6.941 3.865 1 96.06 627 ASN A O 1
ATOM 4866 N N . SER A 1 628 ? -22.016 -8.086 2.037 1 97 628 SER A N 1
ATOM 4867 C CA . SER A 1 628 ? -23.344 -8.461 2.553 1 97 628 SER A CA 1
ATOM 4868 C C . SER A 1 628 ? -23.281 -9.773 3.324 1 97 628 SER A C 1
ATOM 4870 O O . SER A 1 628 ? -22.578 -10.703 2.918 1 97 628 SER A O 1
ATOM 4872 N N . VAL A 1 629 ? -24.031 -9.82 4.43 1 96.88 629 VAL A N 1
ATOM 4873 C CA . VAL A 1 629 ? -23.906 -10.984 5.305 1 96.88 629 VAL A CA 1
ATOM 4874 C C . VAL A 1 629 ? -25.266 -11.648 5.48 1 96.88 629 VAL A C 1
ATOM 4876 O O . VAL A 1 629 ? -26.266 -10.969 5.727 1 96.88 629 VAL A O 1
ATOM 4879 N N . ILE A 1 630 ? -25.328 -12.906 5.309 1 94.88 630 ILE A N 1
ATOM 4880 C CA . ILE A 1 630 ? -26.469 -13.742 5.625 1 94.88 630 ILE A CA 1
ATOM 4881 C C . ILE A 1 630 ? -26.125 -14.688 6.773 1 94.88 630 ILE A C 1
ATOM 4883 O O . ILE A 1 630 ? -25.125 -15.406 6.711 1 94.88 630 ILE A O 1
ATOM 4887 N N . ILE A 1 631 ? -26.922 -14.672 7.816 1 92.94 631 ILE A N 1
ATOM 4888 C CA . ILE A 1 631 ? -26.641 -15.516 8.969 1 92.94 631 ILE A CA 1
ATOM 4889 C C . ILE A 1 631 ? -27.922 -16.25 9.383 1 92.94 631 ILE A C 1
ATOM 4891 O O . ILE A 1 631 ? -29.031 -15.734 9.203 1 92.94 631 ILE A O 1
ATOM 4895 N N . PRO A 1 632 ? -27.703 -17.484 9.898 1 89 632 PRO A N 1
ATOM 4896 C CA . PRO A 1 632 ? -28.859 -18.109 10.547 1 89 632 PRO A CA 1
ATOM 4897 C C . PRO A 1 632 ? -29.25 -17.422 11.852 1 89 632 PRO A C 1
ATOM 4899 O O . PRO A 1 632 ? -28.5 -16.578 12.359 1 89 632 PRO A O 1
ATOM 4902 N N . GLY A 1 633 ? -30.438 -17.766 12.312 1 83 633 GLY A N 1
ATOM 4903 C CA . GLY A 1 633 ? -30.844 -17.25 13.609 1 83 633 GLY A CA 1
ATOM 4904 C C . GLY A 1 633 ? -29.859 -17.547 14.719 1 83 633 GLY A C 1
ATOM 4905 O O . GLY A 1 633 ? -29.266 -18.625 14.75 1 83 633 GLY A O 1
ATOM 4906 N N . CYS A 1 634 ? -29.547 -16.5 15.492 1 80.94 634 CYS A N 1
ATOM 4907 C CA . CYS A 1 634 ? -28.625 -16.609 16.625 1 80.94 634 CYS A CA 1
ATOM 4908 C C . CYS A 1 634 ? -29.359 -16.484 17.953 1 80.94 634 CYS A C 1
ATOM 4910 O O . CYS A 1 634 ? -29.406 -15.414 18.547 1 80.94 634 CYS A O 1
ATOM 4912 N N . PRO A 1 635 ? -29.844 -17.562 18.422 1 79.44 635 PRO A N 1
ATOM 4913 C CA . PRO A 1 635 ? -30.703 -17.484 19.609 1 79.44 635 PRO A CA 1
ATOM 4914 C C . PRO A 1 635 ? -29.953 -17.047 20.859 1 79.44 635 PRO A C 1
ATOM 4916 O O . PRO A 1 635 ? -30.562 -16.562 21.812 1 79.44 635 PRO A O 1
ATOM 4919 N N . ASN A 1 636 ? -28.688 -17.188 20.875 1 86.75 636 ASN A N 1
ATOM 4920 C CA . ASN A 1 636 ? -27.938 -16.859 22.078 1 86.75 636 ASN A CA 1
ATOM 4921 C C . ASN A 1 636 ? -27.344 -15.453 22 1 86.75 636 ASN A C 1
ATOM 4923 O O . ASN A 1 636 ? -26.547 -15.055 22.844 1 86.75 636 ASN A O 1
ATOM 4927 N N . VAL A 1 637 ? -27.641 -14.734 21.016 1 90.44 637 VAL A N 1
ATOM 4928 C CA . VAL A 1 637 ? -27.266 -13.328 20.906 1 90.44 637 VAL A CA 1
ATOM 4929 C C . VAL A 1 637 ? -28.453 -12.445 21.25 1 90.44 637 VAL A C 1
ATOM 4931 O O . VAL A 1 637 ? -29.562 -12.672 20.766 1 90.44 637 VAL A O 1
ATOM 4934 N N . PRO A 1 638 ? -28.188 -11.531 22.141 1 91.75 638 PRO A N 1
ATOM 4935 C CA . PRO A 1 638 ? -29.312 -10.656 22.5 1 91.75 638 PRO A CA 1
ATOM 4936 C C . PRO A 1 638 ? -30 -10.031 21.297 1 91.75 638 PRO A C 1
ATOM 4938 O O . PRO A 1 638 ? -29.328 -9.602 20.359 1 91.75 638 PRO A O 1
ATOM 4941 N N . PHE A 1 639 ? -31.281 -9.961 21.344 1 90.69 639 PHE A N 1
ATOM 4942 C CA . PHE A 1 639 ? -32.094 -9.516 20.234 1 90.69 639 PHE A CA 1
ATOM 4943 C C . PHE A 1 639 ? -31.781 -8.078 19.859 1 90.69 639 PHE A C 1
ATOM 4945 O O . PHE A 1 639 ? -31.797 -7.719 18.688 1 90.69 639 PHE A O 1
ATOM 4952 N N . ALA A 1 640 ? -31.484 -7.34 20.844 1 91.56 640 ALA A N 1
ATOM 4953 C CA . ALA A 1 640 ? -31.203 -5.93 20.609 1 91.56 640 ALA A CA 1
ATOM 4954 C C . ALA A 1 640 ? -29.969 -5.762 19.719 1 91.56 640 ALA A C 1
ATOM 4956 O O . ALA A 1 640 ? -29.906 -4.828 18.906 1 91.56 640 ALA A O 1
ATOM 4957 N N . VAL A 1 641 ? -29 -6.641 19.891 1 93.88 641 VAL A N 1
ATOM 4958 C CA . VAL A 1 641 ? -27.797 -6.578 19.078 1 93.88 641 VAL A CA 1
ATOM 4959 C C . VAL A 1 641 ? -28.109 -6.965 17.641 1 93.88 641 VAL A C 1
ATOM 4961 O O . VAL A 1 641 ? -27.703 -6.27 16.703 1 93.88 641 VAL A O 1
ATOM 4964 N N . VAL A 1 642 ? -28.859 -7.996 17.438 1 92.62 642 VAL A N 1
ATOM 4965 C CA . VAL A 1 642 ? -29.25 -8.461 16.109 1 92.62 642 VAL A CA 1
ATOM 4966 C C . VAL A 1 642 ? -30.094 -7.402 15.414 1 92.62 642 VAL A C 1
ATOM 4968 O O . VAL A 1 642 ? -29.922 -7.148 14.219 1 92.62 642 VAL A O 1
ATOM 4971 N N . ASP A 1 643 ? -30.953 -6.824 16.172 1 91.12 643 ASP A N 1
ATOM 4972 C CA . ASP A 1 643 ? -31.828 -5.777 15.641 1 91.12 643 ASP A CA 1
ATOM 4973 C C . ASP A 1 643 ? -31.016 -4.57 15.172 1 91.12 643 ASP A C 1
ATOM 4975 O O . ASP A 1 643 ? -31.359 -3.939 14.172 1 91.12 643 ASP A O 1
ATOM 4979 N N . ALA A 1 644 ? -30.078 -4.246 15.945 1 94.44 644 ALA A N 1
ATOM 4980 C CA . ALA A 1 644 ? -29.219 -3.133 15.555 1 94.44 644 ALA A CA 1
ATOM 4981 C C . ALA A 1 644 ? -28.562 -3.393 14.203 1 94.44 644 ALA A C 1
ATOM 4983 O O . ALA A 1 644 ? -28.547 -2.518 13.328 1 94.44 644 ALA A O 1
ATOM 4984 N N . PHE A 1 645 ? -28.016 -4.605 14.008 1 94.5 645 PHE A N 1
ATOM 4985 C CA . PHE A 1 645 ? -27.391 -4.953 12.742 1 94.5 645 PHE A CA 1
ATOM 4986 C C . PHE A 1 645 ? -28.406 -5.02 11.617 1 94.5 645 PHE A C 1
ATOM 4988 O O . PHE A 1 645 ? -28.094 -4.734 10.461 1 94.5 645 PHE A O 1
ATOM 4995 N N . SER A 1 646 ? -29.625 -5.336 11.891 1 92.56 646 SER A N 1
ATOM 4996 C CA . SER A 1 646 ? -30.688 -5.5 10.898 1 92.56 646 SER A CA 1
ATOM 4997 C C . SER A 1 646 ? -31.078 -4.16 10.281 1 92.56 646 SER A C 1
ATOM 4999 O O . SER A 1 646 ? -31.766 -4.121 9.258 1 92.56 646 SER A O 1
ATOM 5001 N N . THR A 1 647 ? -30.609 -3.111 10.852 1 92.81 647 THR A N 1
ATOM 5002 C CA . THR A 1 647 ? -30.844 -1.803 10.25 1 92.81 647 THR A CA 1
ATOM 5003 C C . THR A 1 647 ? -30 -1.627 8.992 1 92.81 647 THR A C 1
ATOM 5005 O O . THR A 1 647 ? -30.25 -0.731 8.188 1 92.81 647 THR A O 1
ATOM 5008 N N . LEU A 1 648 ? -28.984 -2.4 8.898 1 93.94 648 LEU A N 1
ATOM 5009 C CA . LEU A 1 648 ? -28.156 -2.367 7.695 1 93.94 648 LEU A CA 1
ATOM 5010 C C . LEU A 1 648 ? -28.828 -3.137 6.559 1 93.94 648 LEU A C 1
ATOM 5012 O O . LEU A 1 648 ? -29.234 -4.289 6.738 1 93.94 648 LEU A O 1
ATOM 5016 N N . PRO A 1 649 ? -28.875 -2.578 5.438 1 92.56 649 PRO A N 1
ATOM 5017 C CA . PRO A 1 649 ? -29.484 -3.291 4.305 1 92.56 649 PRO A CA 1
ATOM 5018 C C . PRO A 1 649 ? -28.672 -4.52 3.889 1 92.56 649 PRO A C 1
ATOM 5020 O O . PRO A 1 649 ? -29.219 -5.438 3.266 1 92.56 649 PRO A O 1
ATOM 5023 N N . ILE A 1 650 ? -27.422 -4.559 4.246 1 95.56 650 ILE A N 1
ATOM 5024 C CA . ILE A 1 650 ? -26.547 -5.625 3.783 1 95.56 650 ILE A CA 1
ATOM 5025 C C . ILE A 1 650 ? -26.516 -6.754 4.812 1 95.56 650 ILE A C 1
ATOM 5027 O O . ILE A 1 650 ? -25.719 -7.691 4.695 1 95.56 650 ILE A O 1
ATOM 5031 N N . PHE A 1 651 ? -27.312 -6.688 5.84 1 94.88 651 PHE A N 1
ATOM 5032 C CA . PHE A 1 651 ? -27.375 -7.719 6.867 1 94.88 651 PHE A CA 1
ATOM 5033 C C . PHE A 1 651 ? -28.734 -8.414 6.852 1 94.88 651 PHE A C 1
ATOM 5035 O O . PHE A 1 651 ? -29.766 -7.766 6.938 1 94.88 651 PHE A O 1
ATOM 5042 N N . LYS A 1 652 ? -28.688 -9.766 6.762 1 92.19 652 LYS A N 1
ATOM 5043 C CA . LYS A 1 652 ? -29.922 -10.539 6.711 1 92.19 652 LYS A CA 1
ATOM 5044 C C . LYS A 1 652 ? -29.859 -11.758 7.629 1 92.19 652 LYS A C 1
ATOM 5046 O O . LYS A 1 652 ? -28.844 -12.469 7.648 1 92.19 652 LYS A O 1
ATOM 5051 N N . VAL A 1 653 ? -30.922 -11.961 8.375 1 90.81 653 VAL A N 1
ATOM 5052 C CA . VAL A 1 653 ? -31.047 -13.125 9.242 1 90.81 653 VAL A CA 1
ATOM 5053 C C . VAL A 1 653 ? -32.094 -14.086 8.672 1 90.81 653 VAL A C 1
ATOM 5055 O O . VAL A 1 653 ? -33.188 -13.664 8.312 1 90.81 653 VAL A O 1
ATOM 5058 N N . LEU A 1 654 ? -31.688 -15.305 8.625 1 88.62 654 LEU A N 1
ATOM 5059 C CA . LEU A 1 654 ? -32.625 -16.328 8.148 1 88.62 654 LEU A CA 1
ATOM 5060 C C . LEU A 1 654 ? -33.125 -17.203 9.305 1 88.62 654 LEU A C 1
ATOM 5062 O O . LEU A 1 654 ? -32.312 -17.578 10.172 1 88.62 654 LEU A O 1
ATOM 5066 N N . ALA A 1 655 ? -34.344 -17.391 9.266 1 81.19 655 ALA A N 1
ATOM 5067 C CA . ALA A 1 655 ? -34.906 -18.281 10.258 1 81.19 655 ALA A CA 1
ATOM 5068 C C . ALA A 1 655 ? -34.719 -19.75 9.844 1 81.19 655 ALA A C 1
ATOM 5070 O O . ALA A 1 655 ? -34.844 -20.078 8.664 1 81.19 655 ALA A O 1
ATOM 5071 N N . GLY A 1 656 ? -34.344 -20.5 10.75 1 78.69 656 GLY A N 1
ATOM 5072 C CA . GLY A 1 656 ? -34.156 -21.922 10.477 1 78.69 656 GLY A CA 1
ATOM 5073 C C . GLY A 1 656 ? -33.062 -22.547 11.297 1 78.69 656 GLY A C 1
ATOM 5074 O O . GLY A 1 656 ? -32.406 -21.875 12.086 1 78.69 656 GLY A O 1
ATOM 5075 N N . GLU A 1 657 ? -33 -23.844 11.117 1 81.75 657 GLU A N 1
ATOM 5076 C CA . GLU A 1 657 ? -31.953 -24.578 11.812 1 81.75 657 GLU A CA 1
ATOM 5077 C C . GLU A 1 657 ? -30.562 -24.297 11.219 1 81.75 657 GLU A C 1
ATOM 5079 O O . GLU A 1 657 ? -30.406 -24.297 10 1 81.75 657 GLU A O 1
ATOM 5084 N N . LYS A 1 658 ? -29.656 -24.078 12.062 1 84.25 658 LYS A N 1
ATOM 5085 C CA . LYS A 1 658 ? -28.328 -23.609 11.719 1 84.25 658 LYS A CA 1
ATOM 5086 C C . LYS A 1 658 ? -27.656 -24.516 10.68 1 84.25 658 LYS A C 1
ATOM 5088 O O . LYS A 1 658 ? -27.219 -24.047 9.633 1 84.25 658 LYS A O 1
ATOM 5093 N N . GLU A 1 659 ? -27.625 -25.812 10.922 1 84.38 659 GLU A N 1
ATOM 5094 C CA . GLU A 1 659 ? -26.906 -26.75 10.062 1 84.38 659 GLU A CA 1
ATOM 5095 C C . GLU A 1 659 ? -27.609 -26.922 8.719 1 84.38 659 GLU A C 1
ATOM 5097 O O . GLU A 1 659 ? -26.953 -27.109 7.691 1 84.38 659 GLU A O 1
ATOM 5102 N N . LYS A 1 660 ? -28.859 -26.844 8.742 1 85 660 LYS A N 1
ATOM 5103 C CA . LYS A 1 660 ? -29.625 -26.922 7.508 1 85 660 LYS A CA 1
ATOM 5104 C C . LYS A 1 660 ? -29.406 -25.703 6.625 1 85 660 LYS A C 1
ATOM 5106 O O . LYS A 1 660 ? -29.234 -25.828 5.41 1 85 660 LYS A O 1
ATOM 5111 N N . LEU A 1 661 ? -29.484 -24.672 7.266 1 87.62 661 LEU A N 1
ATOM 5112 C CA . LEU A 1 661 ? -29.234 -23.438 6.527 1 87.62 661 LEU A CA 1
ATOM 5113 C C . LEU A 1 661 ? -27.812 -23.391 5.988 1 87.62 661 LEU A C 1
ATOM 5115 O O . LEU A 1 661 ? -27.578 -22.922 4.875 1 87.62 661 LEU A O 1
ATOM 5119 N N . ALA A 1 662 ? -26.891 -23.875 6.816 1 89.38 662 ALA A N 1
ATOM 5120 C CA . ALA A 1 662 ? -25.516 -23.938 6.355 1 89.38 662 ALA A CA 1
ATOM 5121 C C . ALA A 1 662 ? -25.391 -24.766 5.074 1 89.38 662 ALA A C 1
ATOM 5123 O O . ALA A 1 662 ? -24.688 -24.359 4.141 1 89.38 662 ALA A O 1
ATOM 5124 N N . ALA A 1 663 ? -26.094 -25.828 5.004 1 87.25 663 ALA A N 1
ATOM 5125 C CA . ALA A 1 663 ? -26.062 -26.703 3.832 1 87.25 663 ALA A CA 1
ATOM 5126 C C . ALA A 1 663 ? -26.656 -26 2.613 1 87.25 663 ALA A C 1
ATOM 5128 O O . ALA A 1 663 ? -26.094 -26.078 1.514 1 87.25 663 ALA A O 1
ATOM 5129 N N . GLU A 1 664 ? -27.734 -25.375 2.801 1 88.06 664 GLU A N 1
ATOM 5130 C CA . GLU A 1 664 ? -28.406 -24.703 1.694 1 88.06 664 GLU A CA 1
ATOM 5131 C C . GLU A 1 664 ? -27.594 -23.516 1.187 1 88.06 664 GLU A C 1
ATOM 5133 O O . GLU A 1 664 ? -27.5 -23.281 -0.021 1 88.06 664 GLU A O 1
ATOM 5138 N N . LEU A 1 665 ? -27.125 -22.797 2.119 1 89.94 665 LEU A N 1
ATOM 5139 C CA . LEU A 1 665 ? -26.312 -21.641 1.753 1 89.94 665 LEU A CA 1
ATOM 5140 C C . LEU A 1 665 ? -25.047 -22.062 1.021 1 89.94 665 LEU A C 1
ATOM 5142 O O . LEU A 1 665 ? -24.609 -21.406 0.082 1 89.94 665 LEU A O 1
ATOM 5146 N N . SER A 1 666 ? -24.469 -23.125 1.409 1 89.25 666 SER A N 1
ATOM 5147 C CA . SER A 1 666 ? -23.266 -23.641 0.773 1 89.25 666 SER A CA 1
ATOM 5148 C C . SER A 1 666 ? -23.531 -24.047 -0.672 1 89.25 666 SER A C 1
ATOM 5150 O O . SER A 1 666 ? -22.641 -23.953 -1.521 1 89.25 666 SER A O 1
ATOM 5152 N N . GLY A 1 667 ? -24.672 -24.422 -0.999 1 85.19 667 GLY A N 1
ATOM 5153 C CA . GLY A 1 667 ? -25.016 -24.891 -2.336 1 85.19 667 GLY A CA 1
ATOM 5154 C C . GLY A 1 667 ? -25.453 -23.766 -3.26 1 85.19 667 GLY A C 1
ATOM 5155 O O . GLY A 1 667 ? -25.656 -23.984 -4.457 1 85.19 667 GLY A O 1
ATOM 5156 N N . SER A 1 668 ? -25.562 -22.578 -2.738 1 85.56 668 SER A N 1
ATOM 5157 C CA . SER A 1 668 ? -26.047 -21.453 -3.533 1 85.56 668 SER A CA 1
ATOM 5158 C C . SER A 1 668 ? -24.922 -20.828 -4.367 1 85.56 668 SER A C 1
ATOM 5160 O O . SER A 1 668 ? -23.844 -20.547 -3.848 1 85.56 668 SER A O 1
ATOM 5162 N N . ASP A 1 669 ? -25.203 -20.531 -5.68 1 81 669 ASP A N 1
ATOM 5163 C CA . ASP A 1 669 ? -24.203 -20 -6.602 1 81 669 ASP A CA 1
ATOM 5164 C C . ASP A 1 669 ? -24.062 -18.484 -6.445 1 81 669 ASP A C 1
ATOM 5166 O O . ASP A 1 669 ? -23.109 -17.891 -6.945 1 81 669 ASP A O 1
ATOM 5170 N N . ASP A 1 670 ? -24.891 -17.922 -5.73 1 84.19 670 ASP A N 1
ATOM 5171 C CA . ASP A 1 670 ? -24.875 -16.469 -5.641 1 84.19 670 ASP A CA 1
ATOM 5172 C C . ASP A 1 670 ? -24.172 -16 -4.367 1 84.19 670 ASP A C 1
ATOM 5174 O O . ASP A 1 670 ? -24.109 -14.805 -4.086 1 84.19 670 ASP A O 1
ATOM 5178 N N . ILE A 1 671 ? -23.703 -16.984 -3.609 1 91.31 671 ILE A N 1
ATOM 5179 C CA . ILE A 1 671 ? -22.922 -16.688 -2.408 1 91.31 671 ILE A CA 1
ATOM 5180 C C . ILE A 1 671 ? -21.438 -16.859 -2.697 1 91.31 671 ILE A C 1
ATOM 5182 O O . ILE A 1 671 ? -21.016 -17.922 -3.16 1 91.31 671 ILE A O 1
ATOM 5186 N N . GLN A 1 672 ? -20.672 -15.828 -2.449 1 90.62 672 GLN A N 1
ATOM 5187 C CA . GLN A 1 672 ? -19.281 -15.828 -2.84 1 90.62 672 GLN A CA 1
ATOM 5188 C C . GLN A 1 672 ? -18.406 -16.5 -1.773 1 90.62 672 GLN A C 1
ATOM 5190 O O . GLN A 1 672 ? -17.312 -17 -2.07 1 90.62 672 GLN A O 1
ATOM 5195 N N . ALA A 1 673 ? -18.875 -16.484 -0.5 1 93.5 673 ALA A N 1
ATOM 5196 C CA . ALA A 1 673 ? -18.078 -17.078 0.562 1 93.5 673 ALA A CA 1
ATOM 5197 C C . ALA A 1 673 ? -18.969 -17.609 1.688 1 93.5 673 ALA A C 1
ATOM 5199 O O . ALA A 1 673 ? -20.062 -17.078 1.909 1 93.5 673 ALA A O 1
ATOM 5200 N N . ILE A 1 674 ? -18.469 -18.562 2.408 1 94.19 674 ILE A N 1
ATOM 5201 C CA . ILE A 1 674 ? -19.141 -19.094 3.586 1 94.19 674 ILE A CA 1
ATOM 5202 C C . ILE A 1 674 ? -18.141 -19.281 4.723 1 94.19 674 ILE A C 1
ATOM 5204 O O . ILE A 1 674 ? -17.078 -19.859 4.523 1 94.19 674 ILE A O 1
ATOM 5208 N N . TRP A 1 675 ? -18.406 -18.641 5.824 1 94.19 675 TRP A N 1
ATOM 5209 C CA . TRP A 1 675 ? -17.672 -18.828 7.074 1 94.19 675 TRP A CA 1
ATOM 5210 C C . TRP A 1 675 ? -18.406 -19.797 7.988 1 94.19 675 TRP A C 1
ATOM 5212 O O . TRP A 1 675 ? -19.531 -19.531 8.414 1 94.19 675 TRP A O 1
ATOM 5222 N N . TYR A 1 676 ? -17.828 -20.906 8.266 1 91.44 676 TYR A N 1
ATOM 5223 C CA . TYR A 1 676 ? -18.469 -21.906 9.102 1 91.44 676 TYR A CA 1
ATOM 5224 C C . TYR A 1 676 ? -17.641 -22.203 10.344 1 91.44 676 TYR A C 1
ATOM 5226 O O . TYR A 1 676 ? -16.531 -22.719 10.242 1 91.44 676 TYR A O 1
ATOM 5234 N N . PHE A 1 677 ? -18.156 -21.844 11.422 1 88.69 677 PHE A N 1
ATOM 5235 C CA . PHE A 1 677 ? -17.531 -22.141 12.711 1 88.69 677 PHE A CA 1
ATOM 5236 C C . PHE A 1 677 ? -18.422 -23.062 13.531 1 88.69 677 PHE A C 1
ATOM 5238 O O . PHE A 1 677 ? -19.328 -22.609 14.242 1 88.69 677 PHE A O 1
ATOM 5245 N N . GLY A 1 678 ? -18.219 -24.344 13.344 1 82.38 678 GLY A N 1
ATOM 5246 C CA . GLY A 1 678 ? -19 -25.359 14.008 1 82.38 678 GLY A CA 1
ATOM 5247 C C . GLY A 1 678 ? -18.281 -26.703 14.133 1 82.38 678 GLY A C 1
ATOM 5248 O O . GLY A 1 678 ? -17.078 -26.734 14.414 1 82.38 678 GLY A O 1
ATOM 5249 N N . SER A 1 679 ? -19.078 -27.75 13.953 1 80.06 679 SER A N 1
ATOM 5250 C CA . SER A 1 679 ? -18.531 -29.094 14.133 1 80.06 679 SER A CA 1
ATOM 5251 C C . SER A 1 679 ? -17.688 -29.516 12.93 1 80.06 679 SER A C 1
ATOM 5253 O O . SER A 1 679 ? -17.797 -28.938 11.852 1 80.06 679 SER A O 1
ATOM 5255 N N . ALA A 1 680 ? -16.828 -30.5 13.125 1 80.19 680 ALA A N 1
ATOM 5256 C CA . ALA A 1 680 ? -16.016 -31.047 12.047 1 80.19 680 ALA A CA 1
ATOM 5257 C C . ALA A 1 680 ? -16.875 -31.625 10.93 1 80.19 680 ALA A C 1
ATOM 5259 O O . ALA A 1 680 ? -16.547 -31.484 9.75 1 80.19 680 ALA A O 1
ATOM 5260 N N . GLU A 1 681 ? -17.938 -32.25 11.328 1 81.38 681 GLU A N 1
ATOM 5261 C CA . GLU A 1 681 ? -18.844 -32.812 10.344 1 81.38 681 GLU A CA 1
ATOM 5262 C C . GLU A 1 681 ? -19.516 -31.734 9.516 1 81.38 681 GLU A C 1
ATOM 5264 O O . GLU A 1 681 ? -19.703 -31.891 8.305 1 81.38 681 GLU A O 1
ATOM 5269 N N . GLY A 1 682 ? -19.938 -30.734 10.18 1 83.81 682 GLY A N 1
ATOM 5270 C CA . GLY A 1 682 ? -20.516 -29.609 9.469 1 83.81 682 GLY A CA 1
ATOM 5271 C C . GLY A 1 682 ? -19.547 -28.953 8.508 1 83.81 682 GLY A C 1
ATOM 5272 O O . GLY A 1 682 ? -19.938 -28.547 7.414 1 83.81 682 GLY A O 1
ATOM 5273 N N . ALA A 1 683 ? -18.375 -28.812 9.016 1 85.62 683 ALA A N 1
ATOM 5274 C CA . ALA A 1 683 ? -17.328 -28.234 8.164 1 85.62 683 ALA A CA 1
ATOM 5275 C C . ALA A 1 683 ? -17.141 -29.062 6.898 1 85.62 683 ALA A C 1
ATOM 5277 O O . ALA A 1 683 ? -17.016 -28.5 5.805 1 85.62 683 ALA A O 1
ATOM 5278 N N . LYS A 1 684 ? -17.094 -30.312 7.062 1 82 684 LYS A N 1
ATOM 5279 C CA . LYS A 1 684 ? -16.953 -31.203 5.918 1 82 684 LYS A CA 1
ATOM 5280 C C . LYS A 1 684 ? -18.125 -31.062 4.953 1 82 684 LYS A C 1
ATOM 5282 O O . LYS A 1 684 ? -17.938 -31.078 3.732 1 82 684 LYS A O 1
ATOM 5287 N N . MET A 1 685 ? -19.25 -30.984 5.492 1 84.5 685 MET A N 1
ATOM 5288 C CA . MET A 1 685 ? -20.453 -30.828 4.68 1 84.5 685 MET A CA 1
ATOM 5289 C C . MET A 1 685 ? -20.391 -29.531 3.871 1 84.5 685 MET A C 1
ATOM 5291 O O . MET A 1 685 ? -20.656 -29.531 2.668 1 84.5 685 MET A O 1
ATOM 5295 N N . VAL A 1 686 ? -20.078 -28.453 4.508 1 88.62 686 VAL A N 1
ATOM 5296 C CA . VAL A 1 686 ? -20 -27.156 3.865 1 88.62 686 VAL A CA 1
ATOM 5297 C C . VAL A 1 686 ? -18.953 -27.172 2.764 1 88.62 686 VAL A C 1
ATOM 5299 O O . VAL A 1 686 ? -19.172 -26.641 1.67 1 88.62 686 VAL A O 1
ATOM 5302 N N . GLU A 1 687 ? -17.859 -27.75 3.027 1 85.25 687 GLU A N 1
ATOM 5303 C CA . GLU A 1 687 ? -16.781 -27.844 2.045 1 85.25 687 GLU A CA 1
ATOM 5304 C C . GLU A 1 687 ? -17.219 -28.656 0.828 1 85.25 687 GLU A C 1
ATOM 5306 O O . GLU A 1 687 ? -16.938 -28.281 -0.311 1 85.25 687 GLU A O 1
ATOM 5311 N N . CYS A 1 688 ? -17.906 -29.688 1.041 1 82.75 688 CYS A N 1
ATOM 5312 C CA . CYS A 1 688 ? -18.328 -30.578 -0.034 1 82.75 688 CYS A CA 1
ATOM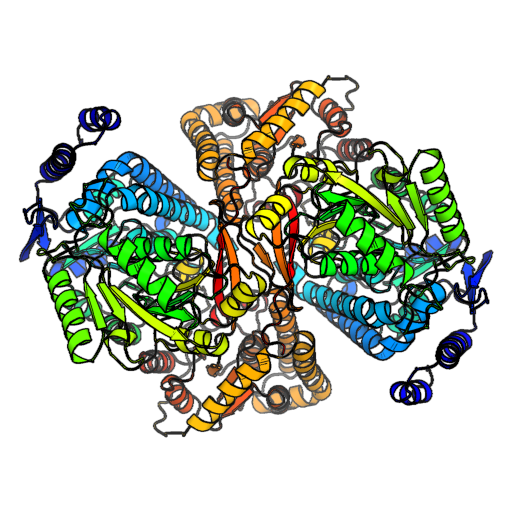 5313 C C . CYS A 1 688 ? -19.391 -29.906 -0.9 1 82.75 688 CYS A C 1
ATOM 5315 O O . CYS A 1 688 ? -19.359 -30.031 -2.127 1 82.75 688 CYS A O 1
ATOM 5317 N N . ARG A 1 689 ? -20.203 -29.203 -0.309 1 85.44 689 ARG A N 1
ATOM 5318 C CA . ARG A 1 689 ? -21.312 -28.594 -1.038 1 85.44 689 ARG A CA 1
ATOM 5319 C C . ARG A 1 689 ? -20.875 -27.344 -1.78 1 85.44 689 ARG A C 1
ATOM 5321 O O . ARG A 1 689 ? -21.531 -26.906 -2.721 1 85.44 689 ARG A O 1
ATOM 5328 N N . SER A 1 690 ? -19.797 -26.812 -1.341 1 85.06 690 SER A N 1
ATOM 5329 C CA . SER A 1 690 ? -19.312 -25.578 -1.933 1 85.06 690 SER A CA 1
ATOM 5330 C C . SER A 1 690 ? -18.391 -25.844 -3.117 1 85.06 690 SER A C 1
ATOM 5332 O O . SER A 1 690 ? -17.734 -24.938 -3.617 1 85.06 690 SER A O 1
ATOM 5334 N N . THR A 1 691 ? -18.312 -27 -3.664 1 79 691 THR A N 1
ATOM 5335 C CA . THR A 1 691 ? -17.359 -27.359 -4.699 1 79 691 THR A CA 1
ATOM 5336 C C . THR A 1 691 ? -17.906 -27.031 -6.086 1 79 691 THR A C 1
ATOM 5338 O O . THR A 1 691 ? -17.156 -27.062 -7.07 1 79 691 THR A O 1
ATOM 5341 N N . VAL A 1 692 ? -19.062 -26.594 -6.16 1 73.19 692 VAL A N 1
ATOM 5342 C CA . VAL A 1 692 ? -19.672 -26.406 -7.473 1 73.19 692 VAL A CA 1
ATOM 5343 C C . VAL A 1 692 ? -19.188 -25.094 -8.078 1 73.19 692 VAL A C 1
ATOM 5345 O O . VAL A 1 692 ? -18.938 -25.016 -9.281 1 73.19 692 VAL A O 1
ATOM 5348 N N . ASP A 1 693 ? -19.078 -23.953 -7.391 1 75 693 ASP A N 1
ATOM 5349 C CA . ASP A 1 693 ? -18.719 -22.656 -7.961 1 75 693 ASP A CA 1
ATOM 5350 C C . ASP A 1 693 ? -17.422 -22.125 -7.348 1 75 693 ASP A C 1
ATOM 5352 O O . ASP A 1 693 ? -17.094 -20.953 -7.488 1 75 693 ASP A O 1
ATOM 5356 N N . MET A 1 694 ? -16.625 -22.75 -6.816 1 76.88 694 MET A N 1
ATOM 5357 C CA . MET A 1 694 ? -15.32 -22.406 -6.246 1 76.88 694 MET A CA 1
ATOM 5358 C C . MET A 1 694 ? -15.461 -21.312 -5.188 1 76.88 694 MET A C 1
ATOM 5360 O O . MET A 1 694 ? -14.602 -20.438 -5.074 1 76.88 694 MET A O 1
ATOM 5364 N N . LYS A 1 695 ? -16.578 -21.156 -4.543 1 85.69 695 LYS A N 1
ATOM 5365 C CA . LYS A 1 695 ? -16.734 -20.141 -3.504 1 85.69 695 LYS A CA 1
ATOM 5366 C C . LYS A 1 695 ? -15.656 -20.281 -2.428 1 85.69 695 LYS A C 1
ATOM 5368 O O . LYS A 1 695 ? -15.117 -21.359 -2.227 1 85.69 695 LYS A O 1
ATOM 5373 N N . HIS A 1 696 ? -15.359 -19.203 -1.782 1 88.69 696 HIS A N 1
ATOM 5374 C CA . HIS A 1 696 ? -14.391 -19.172 -0.692 1 88.69 696 HIS A CA 1
ATOM 5375 C C . HIS A 1 696 ? -14.977 -19.781 0.58 1 88.69 696 HIS A C 1
ATOM 5377 O O . HIS A 1 696 ? -16.062 -19.391 1.017 1 88.69 696 HIS A O 1
ATOM 5383 N N . VAL A 1 697 ? -14.336 -20.766 1.086 1 89.56 697 VAL A N 1
ATOM 5384 C CA . VAL A 1 697 ? -14.828 -21.453 2.275 1 89.56 697 VAL A CA 1
ATOM 5385 C C . VAL A 1 697 ? -13.828 -21.297 3.418 1 89.56 697 VAL A C 1
ATOM 5387 O O . VAL A 1 697 ? -12.641 -21.594 3.254 1 89.56 697 VAL A O 1
ATOM 5390 N N . TRP A 1 698 ? -14.25 -20.766 4.488 1 89.69 698 TRP A N 1
ATOM 5391 C CA . TRP A 1 698 ? -13.445 -20.656 5.703 1 89.69 698 TRP A CA 1
ATOM 5392 C C . TRP A 1 698 ? -14.055 -21.484 6.832 1 89.69 698 TRP A C 1
ATOM 5394 O O . TRP A 1 698 ? -15.109 -21.141 7.371 1 89.69 698 TRP A O 1
ATOM 5404 N N . THR A 1 699 ? -13.453 -22.625 7.059 1 85.56 699 THR A N 1
ATOM 5405 C CA . THR A 1 699 ? -13.898 -23.5 8.133 1 85.56 699 THR A CA 1
ATOM 5406 C C . THR A 1 699 ? -12.789 -23.719 9.156 1 85.56 699 THR A C 1
ATOM 5408 O O . THR A 1 699 ? -11.602 -23.625 8.828 1 85.56 699 THR A O 1
ATOM 5411 N N . ASN A 1 700 ? -13.172 -23.75 10.398 1 70.5 700 ASN A N 1
ATOM 5412 C CA . ASN A 1 700 ? -12.195 -24.016 11.445 1 70.5 700 ASN A CA 1
ATOM 5413 C C . ASN A 1 700 ? -12.594 -25.219 12.297 1 70.5 700 ASN A C 1
ATOM 5415 O O . ASN A 1 700 ? -12.891 -25.078 13.484 1 70.5 700 ASN A O 1
ATOM 5419 N N . PRO A 1 701 ? -12.891 -26.484 11.75 1 57.56 701 PRO A N 1
ATOM 5420 C CA . PRO A 1 701 ? -13.547 -27.578 12.461 1 57.56 701 PRO A CA 1
ATOM 5421 C C . PRO A 1 701 ? -12.852 -27.938 13.766 1 57.56 701 PRO A C 1
ATOM 5423 O O . PRO A 1 701 ? -13.5 -28.375 14.719 1 57.56 701 PRO A O 1
ATOM 5426 N N . GLU A 1 702 ? -11.469 -27.703 13.828 1 53.75 702 GLU A N 1
ATOM 5427 C CA . GLU A 1 702 ? -10.773 -28.234 14.984 1 53.75 702 GLU A CA 1
ATOM 5428 C C . GLU A 1 702 ? -10.039 -27.141 15.75 1 53.75 702 GLU A C 1
ATOM 5430 O O . GLU A 1 702 ? -9.32 -27.406 16.703 1 53.75 702 GLU A O 1
ATOM 5435 N N . LYS A 1 703 ? -10.383 -25.969 15.406 1 59.12 703 LYS A N 1
ATOM 5436 C CA . LYS A 1 703 ? -9.602 -24.891 16.016 1 59.12 703 LYS A CA 1
ATOM 5437 C C . LYS A 1 703 ? -10.508 -23.781 16.547 1 59.12 703 LYS A C 1
ATOM 5439 O O . LYS A 1 703 ? -11.352 -23.266 15.805 1 59.12 703 LYS A O 1
ATOM 5444 N N . ALA A 1 704 ? -10.711 -23.781 17.828 1 61.16 704 ALA A N 1
ATOM 5445 C CA . ALA A 1 704 ? -11.617 -22.812 18.422 1 61.16 704 ALA A CA 1
ATOM 5446 C C . ALA A 1 704 ? -10.922 -21.469 18.625 1 61.16 704 ALA A C 1
ATOM 5448 O O . ALA A 1 704 ? -9.781 -21.422 19.094 1 61.16 704 ALA A O 1
ATOM 5449 N N . TYR A 1 705 ? -11.359 -20.422 18.016 1 72.5 705 TYR A N 1
ATOM 5450 C CA . TYR A 1 705 ? -10.945 -19.062 18.328 1 72.5 705 TYR A CA 1
ATOM 5451 C C . TYR A 1 705 ? -11.344 -18.688 19.75 1 72.5 705 TYR A C 1
ATOM 5453 O O . TYR A 1 705 ? -12.414 -19.078 20.219 1 72.5 705 TYR A O 1
ATOM 5461 N N . ASP A 1 706 ? -10.32 -18.203 20.453 1 78.12 706 ASP A N 1
ATOM 5462 C CA . ASP A 1 706 ? -10.719 -17.531 21.688 1 78.12 706 ASP A CA 1
ATOM 5463 C C . ASP A 1 706 ? -11.375 -16.188 21.391 1 78.12 706 ASP A C 1
ATOM 5465 O O . ASP A 1 706 ? -10.68 -15.195 21.172 1 78.12 706 ASP A O 1
ATOM 5469 N N . TRP A 1 707 ? -12.648 -16.266 21.484 1 84.25 707 TRP A N 1
ATOM 5470 C CA . TRP A 1 707 ? -13.422 -15.102 21.047 1 84.25 707 TRP A CA 1
ATOM 5471 C C . TRP A 1 707 ? -13.328 -13.977 22.062 1 84.25 707 TRP A C 1
ATOM 5473 O O . TRP A 1 707 ? -13.867 -12.883 21.844 1 84.25 707 TRP A O 1
ATOM 5483 N N . ILE A 1 708 ? -12.578 -14.219 23.172 1 81.81 708 ILE A N 1
ATOM 5484 C CA . ILE A 1 708 ? -12.461 -13.172 24.172 1 81.81 708 ILE A CA 1
ATOM 5485 C C . ILE A 1 708 ? -11.055 -12.586 24.156 1 81.81 708 ILE A C 1
ATOM 5487 O O . ILE A 1 708 ? -10.773 -11.586 24.812 1 81.81 708 ILE A O 1
ATOM 5491 N N . GLU A 1 709 ? -10.172 -13.18 23.328 1 78 709 GLU A N 1
ATOM 5492 C CA . GLU A 1 709 ? -8.812 -12.656 23.203 1 78 709 GLU A CA 1
ATOM 5493 C C . GLU A 1 709 ? -8.711 -11.633 22.078 1 78 709 GLU A C 1
ATOM 5495 O O . GLU A 1 709 ? -9.117 -11.914 20.953 1 78 709 GLU A O 1
ATOM 5500 N N . ASP A 1 710 ? -8.141 -10.484 22.422 1 71 710 ASP A N 1
ATOM 5501 C CA . ASP A 1 710 ? -8.109 -9.367 21.484 1 71 710 ASP A CA 1
ATOM 5502 C C . ASP A 1 710 ? -6.945 -9.5 20.516 1 71 710 ASP A C 1
ATOM 5504 O O . ASP A 1 710 ? -7.113 -9.312 19.297 1 71 710 ASP A O 1
ATOM 5508 N N . LYS A 1 711 ? -5.824 -9.844 20.984 1 67.69 711 LYS A N 1
ATOM 5509 C CA . LYS A 1 711 ? -4.602 -9.766 20.188 1 67.69 711 LYS A CA 1
ATOM 5510 C C . LYS A 1 711 ? -4.695 -10.656 18.953 1 67.69 711 LYS A C 1
ATOM 5512 O O . LYS A 1 711 ? -4.297 -10.25 17.859 1 67.69 711 LYS A O 1
ATOM 5517 N N . ARG A 1 712 ? -5.312 -11.742 19.094 1 67 712 ARG A N 1
ATOM 5518 C CA . ARG A 1 712 ? -5.352 -12.688 17.984 1 67 712 ARG A CA 1
ATOM 5519 C C . ARG A 1 712 ? -6.402 -12.281 16.969 1 67 712 ARG A C 1
ATOM 5521 O O . ARG A 1 712 ? -6.199 -12.453 15.758 1 67 712 ARG A O 1
ATOM 5528 N N . ILE A 1 713 ? -7.422 -11.758 17.5 1 71.88 713 ILE A N 1
ATOM 5529 C CA . ILE A 1 713 ? -8.531 -11.391 16.641 1 71.88 713 ILE A CA 1
ATOM 5530 C C . ILE A 1 713 ? -8.141 -10.195 15.773 1 71.88 713 ILE A C 1
ATOM 5532 O O . ILE A 1 713 ? -8.586 -10.07 14.625 1 71.88 713 ILE A O 1
ATOM 5536 N N . GLN A 1 714 ? -7.293 -9.477 16.391 1 64.69 714 GLN A N 1
ATOM 5537 C CA . GLN A 1 714 ? -6.91 -8.25 15.695 1 64.69 714 GLN A CA 1
ATOM 5538 C C . GLN A 1 714 ? -5.84 -8.523 14.641 1 64.69 714 GLN A C 1
ATOM 5540 O O . GLN A 1 714 ? -5.43 -7.617 13.914 1 64.69 714 GLN A O 1
ATOM 5545 N N . GLN A 1 715 ? -5.613 -9.789 14.578 1 66.12 715 GLN A N 1
ATOM 5546 C CA . GLN A 1 715 ? -4.637 -10.133 13.547 1 66.12 715 GLN A CA 1
ATOM 5547 C C . GLN A 1 715 ? -5.281 -10.172 12.164 1 66.12 715 GLN A C 1
ATOM 5549 O O . GLN A 1 715 ? -6.496 -10 12.039 1 66.12 715 GLN A O 1
ATOM 5554 N N . ASN A 1 716 ? -4.59 -10.328 11.141 1 75.12 716 ASN A N 1
ATOM 5555 C CA . ASN A 1 716 ? -4.938 -10.117 9.742 1 75.12 716 ASN A CA 1
ATOM 5556 C C . ASN A 1 716 ? -5.746 -11.281 9.18 1 75.12 716 ASN A C 1
ATOM 5558 O O . ASN A 1 716 ? -6.273 -11.203 8.07 1 75.12 716 ASN A O 1
ATOM 5562 N N . GLU A 1 717 ? -6.109 -12.266 10 1 83.56 717 GLU A N 1
ATOM 5563 C CA . GLU A 1 717 ? -6.727 -13.461 9.438 1 83.56 717 GLU A CA 1
ATOM 5564 C C . GLU A 1 717 ? -8.141 -13.172 8.945 1 83.56 717 GLU A C 1
ATOM 5566 O O . GLU A 1 717 ? -8.531 -13.641 7.871 1 83.56 717 GLU A O 1
ATOM 5571 N N . PHE A 1 718 ? -8.922 -12.445 9.727 1 89.31 718 PHE A N 1
ATOM 5572 C CA . PHE A 1 718 ? -10.297 -12.141 9.352 1 89.31 718 PHE A CA 1
ATOM 5573 C C . PHE A 1 718 ? -10.336 -11.32 8.062 1 89.31 718 PHE A C 1
ATOM 5575 O O . PHE A 1 718 ? -11.195 -11.547 7.207 1 89.31 718 PHE A O 1
ATOM 5582 N N . LEU A 1 719 ? -9.391 -10.469 7.891 1 87.94 719 LEU A N 1
ATOM 5583 C CA . LEU A 1 719 ? -9.328 -9.633 6.695 1 87.94 719 LEU A CA 1
ATOM 5584 C C . LEU A 1 719 ? -8.992 -10.469 5.465 1 87.94 719 LEU A C 1
ATOM 5586 O O . LEU A 1 719 ? -9.492 -10.195 4.371 1 87.94 719 LEU A O 1
ATOM 5590 N N . ILE A 1 720 ? -8.133 -11.516 5.699 1 87.31 720 ILE A N 1
ATOM 5591 C CA . ILE A 1 720 ? -7.742 -12.406 4.613 1 87.31 720 ILE A CA 1
ATOM 5592 C C . ILE A 1 720 ? -8.977 -13.086 4.027 1 87.31 720 ILE A C 1
ATOM 5594 O O . ILE A 1 720 ? -9.062 -13.305 2.816 1 87.31 720 ILE A O 1
ATOM 5598 N N . HIS A 1 721 ? -9.945 -13.297 4.871 1 90.31 721 HIS A N 1
ATOM 5599 C CA . HIS A 1 721 ? -11.109 -14.047 4.434 1 90.31 721 HIS A CA 1
ATOM 5600 C C . HIS A 1 721 ? -12.266 -13.117 4.074 1 90.31 721 HIS A C 1
ATOM 5602 O O . HIS A 1 721 ? -13.289 -13.562 3.555 1 90.31 721 HIS A O 1
ATOM 5608 N N . ALA A 1 722 ? -12.164 -11.836 4.34 1 93 722 ALA A N 1
ATOM 5609 C CA . ALA A 1 722 ? -13.25 -10.906 4.086 1 93 722 ALA A CA 1
ATOM 5610 C C . ALA A 1 722 ? -12.992 -10.086 2.822 1 93 722 ALA A C 1
ATOM 5612 O O . ALA A 1 722 ? -13.906 -9.445 2.291 1 93 722 ALA A O 1
ATOM 5613 N N . LEU A 1 723 ? -11.758 -10.125 2.359 1 89.06 723 LEU A N 1
ATOM 5614 C CA . LEU A 1 723 ? -11.383 -9.227 1.275 1 89.06 723 LEU A CA 1
ATOM 5615 C C . LEU A 1 723 ? -10.719 -9.992 0.137 1 89.06 723 LEU A C 1
ATOM 5617 O O . LEU A 1 723 ? -10.148 -11.062 0.354 1 89.06 723 LEU A O 1
ATOM 5621 N N . ARG A 1 724 ? -10.867 -9.484 -1.002 1 87.94 724 ARG A N 1
ATOM 5622 C CA . ARG A 1 724 ? -10.078 -9.93 -2.146 1 87.94 724 ARG A CA 1
ATOM 5623 C C . ARG A 1 724 ? -9.195 -8.805 -2.678 1 87.94 724 ARG A C 1
ATOM 5625 O O . ARG A 1 724 ? -9.469 -7.629 -2.434 1 87.94 724 ARG A O 1
ATOM 5632 N N . LYS A 1 725 ? -8.156 -9.219 -3.316 1 85.38 725 LYS A N 1
ATOM 5633 C CA . LYS A 1 725 ? -7.16 -8.25 -3.758 1 85.38 725 LYS A CA 1
ATOM 5634 C C . LYS A 1 725 ? -7.035 -8.25 -5.281 1 85.38 725 LYS A C 1
ATOM 5636 O O . LYS A 1 725 ? -6.938 -9.305 -5.902 1 85.38 725 LYS A O 1
ATOM 5641 N N . LYS A 1 726 ? -7.102 -7.059 -5.852 1 85.06 726 LYS A N 1
ATOM 5642 C CA . LYS A 1 726 ? -6.957 -6.824 -7.285 1 85.06 726 LYS A CA 1
ATOM 5643 C C . LYS A 1 726 ? -5.746 -5.945 -7.578 1 85.06 726 LYS A C 1
ATOM 5645 O O . LYS A 1 726 ? -5.41 -5.055 -6.793 1 85.06 726 LYS A O 1
ATOM 5650 N N . ASN A 1 727 ? -5.109 -6.223 -8.727 1 83.94 727 ASN A N 1
ATOM 5651 C CA . ASN A 1 727 ? -3.979 -5.41 -9.156 1 83.94 727 ASN A CA 1
ATOM 5652 C C . ASN A 1 727 ? -4.293 -4.645 -10.438 1 83.94 727 ASN A C 1
ATOM 5654 O O . ASN A 1 727 ? -4.805 -5.219 -11.398 1 83.94 727 ASN A O 1
ATOM 5658 N N . ILE A 1 728 ? -4.078 -3.412 -10.422 1 84 728 ILE A N 1
ATOM 5659 C CA . ILE A 1 728 ? -4.16 -2.57 -11.609 1 84 728 ILE A CA 1
ATOM 5660 C C . ILE A 1 728 ? -2.758 -2.143 -12.039 1 84 728 ILE A C 1
ATOM 5662 O O . ILE A 1 728 ? -2.045 -1.481 -11.281 1 84 728 ILE A O 1
ATOM 5666 N N . CYS A 1 729 ? -2.402 -2.48 -13.195 1 81.5 729 CYS A N 1
ATOM 5667 C CA . CYS A 1 729 ? -1.032 -2.281 -13.656 1 81.5 729 CYS A CA 1
ATOM 5668 C C . CYS A 1 729 ? -0.976 -1.245 -14.773 1 81.5 729 CYS A C 1
ATOM 5670 O O . CYS A 1 729 ? -1.803 -1.266 -15.68 1 81.5 729 CYS A O 1
ATOM 5672 N N . PHE A 1 730 ? 0.035 -0.253 -14.625 1 76.19 730 PHE A N 1
ATOM 5673 C CA . PHE A 1 730 ? 0.289 0.793 -15.602 1 76.19 730 PHE A CA 1
ATOM 5674 C C . PHE A 1 730 ? 1.722 0.718 -16.125 1 76.19 730 PHE A C 1
ATOM 5676 O O . PHE A 1 730 ? 2.643 0.403 -15.359 1 76.19 730 PHE A O 1
ATOM 5683 N N . PRO A 1 731 ? 1.764 1.049 -17.375 1 73.19 731 PRO A N 1
ATOM 5684 C CA . PRO A 1 731 ? 3.143 1.203 -17.828 1 73.19 731 PRO A CA 1
ATOM 5685 C C . PRO A 1 731 ? 3.766 2.531 -17.406 1 73.19 731 PRO A C 1
ATOM 5687 O O . PRO A 1 731 ? 3.059 3.533 -17.281 1 73.19 731 PRO A O 1
ATOM 5690 N N . ILE A 1 732 ? 4.992 2.625 -16.859 1 62.84 732 ILE A N 1
ATOM 5691 C CA . ILE A 1 732 ? 5.688 3.869 -16.531 1 62.84 732 ILE A CA 1
ATOM 5692 C C . ILE A 1 732 ? 6.508 4.324 -17.734 1 62.84 732 ILE A C 1
ATOM 5694 O O . ILE A 1 732 ? 7.086 3.498 -18.453 1 62.84 732 ILE A O 1
ATOM 5698 N N . GLY A 1 733 ? 6.184 5.621 -18.266 1 57.5 733 GLY A N 1
ATOM 5699 C CA . GLY A 1 733 ? 6.82 6.184 -19.438 1 57.5 733 GLY A CA 1
ATOM 5700 C C . GLY A 1 733 ? 8.336 6.219 -19.344 1 57.5 733 GLY A C 1
ATOM 5701 O O . GLY A 1 733 ? 8.898 6.027 -18.266 1 57.5 733 GLY A O 1
ATOM 5702 N N . ASP A 1 734 ? 9.164 5.836 -20.297 1 53.72 734 ASP A N 1
ATOM 5703 C CA . ASP A 1 734 ? 10.617 5.891 -20.406 1 53.72 734 ASP A CA 1
ATOM 5704 C C . ASP A 1 734 ? 11.078 7.27 -20.875 1 53.72 734 ASP A C 1
ATOM 5706 O O . ASP A 1 734 ? 11.68 7.395 -21.953 1 53.72 734 ASP A O 1
ATOM 5710 N N . ILE A 1 735 ? 10.422 8.32 -20.531 1 45.09 735 ILE A N 1
ATOM 5711 C CA . ILE A 1 735 ? 11.039 9.539 -21.047 1 45.09 735 ILE A CA 1
ATOM 5712 C C . ILE A 1 735 ? 12.539 9.516 -20.781 1 45.09 735 ILE A C 1
ATOM 5714 O O . ILE A 1 735 ? 13.336 9.922 -21.625 1 45.09 735 ILE A O 1
ATOM 5718 N N . PHE A 1 736 ? 13.055 9.18 -19.594 1 41.97 736 PHE A N 1
ATOM 5719 C CA . PHE A 1 736 ? 14.492 9.305 -19.375 1 41.97 736 PHE A CA 1
ATOM 5720 C C . PHE A 1 736 ? 15.195 7.973 -19.625 1 41.97 736 PHE A C 1
ATOM 5722 O O . PHE A 1 736 ? 16.375 7.82 -19.328 1 41.97 736 PHE A O 1
ATOM 5729 N N . SER A 1 737 ? 14.578 6.953 -19.797 1 36.62 737 SER A N 1
ATOM 5730 C CA . SER A 1 737 ? 15.383 5.832 -20.266 1 36.62 737 SER A CA 1
ATOM 5731 C C . SER A 1 737 ? 16.188 6.215 -21.5 1 36.62 737 SER A C 1
ATOM 5733 O O . SER A 1 737 ? 17.078 5.473 -21.922 1 36.62 737 SER A O 1
ATOM 5735 N N . ASN A 1 738 ? 15.742 7.082 -22.328 1 28.5 738 ASN A N 1
ATOM 5736 C CA . ASN A 1 738 ? 16.688 7.504 -23.359 1 28.5 738 ASN A CA 1
ATOM 5737 C C . ASN A 1 738 ? 17.641 8.578 -22.828 1 28.5 738 ASN A C 1
ATOM 5739 O O . ASN A 1 738 ? 17.219 9.508 -22.141 1 28.5 738 ASN A O 1
ATOM 5743 N N . MET B 1 1 ? -25.828 26.812 27.203 1 22.56 1 MET B N 1
ATOM 5744 C CA . MET B 1 1 ? -26.828 26.203 26.328 1 22.56 1 MET B CA 1
ATOM 5745 C C . MET B 1 1 ? -27.062 27.078 25.094 1 22.56 1 MET B C 1
ATOM 5747 O O . MET B 1 1 ? -27.609 28.172 25.188 1 22.56 1 MET B O 1
ATOM 5751 N N . VAL B 1 2 ? -26.188 27.109 24.109 1 36.28 2 VAL B N 1
ATOM 5752 C CA . VAL B 1 2 ? -26.547 27.812 22.891 1 36.28 2 VAL B CA 1
ATOM 5753 C C . VAL B 1 2 ? -28 27.516 22.531 1 36.28 2 VAL B C 1
ATOM 5755 O O . VAL B 1 2 ? -28.453 26.375 22.672 1 36.28 2 VAL B O 1
ATOM 5758 N N . ASN B 1 3 ? -28.859 28.406 22.656 1 32.41 3 ASN B N 1
ATOM 5759 C CA . ASN B 1 3 ? -30.266 28.156 22.344 1 32.41 3 ASN B CA 1
ATOM 5760 C C . ASN B 1 3 ? -30.438 27.25 21.125 1 32.41 3 ASN B C 1
ATOM 5762 O O . ASN B 1 3 ? -30.078 27.641 20.016 1 32.41 3 ASN B O 1
ATOM 5766 N N . GLN B 1 4 ? -30.516 25.938 21.25 1 38.38 4 GLN B N 1
ATOM 5767 C CA . GLN B 1 4 ? -30.844 24.891 20.297 1 38.38 4 GLN B CA 1
ATOM 5768 C C . GLN B 1 4 ? -31.875 25.359 19.281 1 38.38 4 GLN B C 1
ATOM 5770 O O . GLN B 1 4 ? -31.875 24.938 18.125 1 38.38 4 GLN B O 1
ATOM 5775 N N . ASP B 1 5 ? -32.781 26.203 19.781 1 38.28 5 ASP B N 1
ATOM 5776 C CA . ASP B 1 5 ? -33.906 26.625 18.953 1 38.28 5 ASP B CA 1
ATOM 5777 C C . ASP B 1 5 ? -33.406 27.5 17.797 1 38.28 5 ASP B C 1
ATOM 5779 O O . ASP B 1 5 ? -33.906 27.375 16.672 1 38.28 5 ASP B O 1
ATOM 5783 N N . LEU B 1 6 ? -32.531 28.422 18.109 1 39.06 6 LEU B N 1
ATOM 5784 C CA . LEU B 1 6 ? -32.031 29.281 17.031 1 39.06 6 LEU B CA 1
ATOM 5785 C C . LEU B 1 6 ? -31.188 28.484 16.047 1 39.06 6 LEU B C 1
ATOM 5787 O O . LEU B 1 6 ? -31.312 28.672 14.828 1 39.06 6 LEU B O 1
ATOM 5791 N N . LEU B 1 7 ? -30.484 27.516 16.516 1 40.94 7 LEU B N 1
ATOM 5792 C CA . LEU B 1 7 ? -29.672 26.703 15.617 1 40.94 7 LEU B CA 1
ATOM 5793 C C . LEU B 1 7 ? -30.547 25.797 14.742 1 40.94 7 LEU B C 1
ATOM 5795 O O . LEU B 1 7 ? -30.25 25.609 13.562 1 40.94 7 LEU B O 1
ATOM 5799 N N . GLN B 1 8 ? -31.609 25.203 15.352 1 43.44 8 GLN B N 1
ATOM 5800 C CA . GLN B 1 8 ? -32.594 24.438 14.602 1 43.44 8 GLN B CA 1
ATOM 5801 C C . GLN B 1 8 ? -33.312 25.312 13.57 1 43.44 8 GLN B C 1
ATOM 5803 O O . GLN B 1 8 ? -33.562 24.859 12.453 1 43.44 8 GLN B O 1
ATOM 5808 N N . ALA B 1 9 ? -33.656 26.547 14 1 40.16 9 ALA B N 1
ATOM 5809 C CA . ALA B 1 9 ? -34.281 27.469 13.07 1 40.16 9 ALA B CA 1
ATOM 5810 C C . ALA B 1 9 ? -33.344 27.844 11.922 1 40.16 9 ALA B C 1
ATOM 5812 O O . ALA B 1 9 ? -33.781 28 10.781 1 40.16 9 ALA B O 1
ATOM 5813 N N . LEU B 1 10 ? -32.156 27.891 12.172 1 41.41 10 LEU B N 1
ATOM 5814 C CA . LEU B 1 10 ? -31.109 28.281 11.227 1 41.41 10 LEU B CA 1
ATOM 5815 C C . LEU B 1 10 ? -30.766 27.141 10.289 1 41.41 10 LEU B C 1
ATOM 5817 O O . LEU B 1 10 ? -30.25 27.359 9.188 1 41.41 10 LEU B O 1
ATOM 5821 N N . SER B 1 11 ? -30.812 25.953 10.719 1 42.72 11 SER B N 1
ATOM 5822 C CA . SER B 1 11 ? -30.578 24.812 9.844 1 42.72 11 SER B CA 1
ATOM 5823 C C . SER B 1 11 ? -31.5 24.844 8.633 1 42.72 11 SER B C 1
ATOM 5825 O O . SER B 1 11 ? -31.188 24.297 7.582 1 42.72 11 SER B O 1
ATOM 5827 N N . SER B 1 12 ? -32.719 25.25 8.836 1 41.38 12 SER B N 1
ATOM 5828 C CA . SER B 1 12 ? -33.719 25.328 7.75 1 41.38 12 SER B CA 1
ATOM 5829 C C . SER B 1 12 ? -33.469 26.562 6.883 1 41.38 12 SER B C 1
ATOM 5831 O O . SER B 1 12 ? -34.094 26.719 5.832 1 41.38 12 SER B O 1
ATOM 5833 N N . LEU B 1 13 ? -33.031 27.734 7.477 1 40.25 13 LEU B N 1
ATOM 5834 C CA . LEU B 1 13 ? -33.031 29 6.746 1 40.25 13 LEU B CA 1
ATOM 5835 C C . LEU B 1 13 ? -31.938 29.016 5.695 1 40.25 13 LEU B C 1
ATOM 5837 O O . LEU B 1 13 ? -30.828 28.547 5.949 1 40.25 13 LEU B O 1
ATOM 5841 N N . ASP B 1 14 ? -32.219 29.219 4.574 1 44.75 14 ASP B N 1
ATOM 5842 C CA . ASP B 1 14 ? -31.391 29.625 3.445 1 44.75 14 ASP B CA 1
ATOM 5843 C C . ASP B 1 14 ? -30.406 30.703 3.855 1 44.75 14 ASP B C 1
ATOM 5845 O O . ASP B 1 14 ? -30.781 31.859 4.07 1 44.75 14 ASP B O 1
ATOM 5849 N N . LEU B 1 15 ? -29.484 30.516 4.758 1 51.56 15 LEU B N 1
ATOM 5850 C CA . LEU B 1 15 ? -28.344 31.328 5.141 1 51.56 15 LEU B CA 1
ATOM 5851 C C . LEU B 1 15 ? -27.781 32.062 3.934 1 51.56 15 LEU B C 1
ATOM 5853 O O . LEU B 1 15 ? -26.609 31.906 3.586 1 51.56 15 LEU B O 1
ATOM 5857 N N . GLU B 1 16 ? -28.625 32.531 3.133 1 57.69 16 GLU B N 1
ATOM 5858 C CA . GLU B 1 16 ? -28.328 33.125 1.83 1 57.69 16 GLU B CA 1
ATOM 5859 C C . GLU B 1 16 ? -27.703 34.5 1.981 1 57.69 16 GLU B C 1
ATOM 5861 O O . GLU B 1 16 ? -26.812 34.875 1.22 1 57.69 16 GLU B O 1
ATOM 5866 N N . SER B 1 17 ? -28.172 35.469 3.168 1 72 17 SER B N 1
ATOM 5867 C CA . SER B 1 17 ? -27.656 36.844 3.066 1 72 17 SER B CA 1
ATOM 5868 C C . SER B 1 17 ? -26.5 37.062 4.027 1 72 17 SER B C 1
ATOM 5870 O O . SER B 1 17 ? -26.422 36.438 5.086 1 72 17 SER B O 1
ATOM 5872 N N . GLU B 1 18 ? -25.516 37.875 3.779 1 77.25 18 GLU B N 1
ATOM 5873 C CA . GLU B 1 18 ? -24.359 38.281 4.562 1 77.25 18 GLU B CA 1
ATOM 5874 C C . GLU B 1 18 ? -24.766 38.812 5.934 1 77.25 18 GLU B C 1
ATOM 5876 O O . GLU B 1 18 ? -24.125 38.5 6.941 1 77.25 18 GLU B O 1
ATOM 5881 N N . GLU B 1 19 ? -25.891 39.469 5.992 1 77.5 19 GLU B N 1
ATOM 5882 C CA . GLU B 1 19 ? -26.359 40.094 7.227 1 77.5 19 GLU B CA 1
ATOM 5883 C C . GLU B 1 19 ? -26.828 39.031 8.227 1 77.5 19 GLU B C 1
ATOM 5885 O O . GLU B 1 19 ? -26.531 39.125 9.422 1 77.5 19 GLU B O 1
ATOM 5890 N N . MET B 1 20 ? -27.516 38.125 7.734 1 79.44 20 MET B N 1
ATOM 5891 C CA . MET B 1 20 ? -28.016 37.062 8.609 1 79.44 20 MET B CA 1
ATOM 5892 C C . MET B 1 20 ? -26.859 36.25 9.172 1 79.44 20 MET B C 1
ATOM 5894 O O . MET B 1 20 ? -26.859 35.875 10.352 1 79.44 20 MET B O 1
ATOM 5898 N N . CYS B 1 21 ? -25.922 36.031 8.367 1 85.75 21 CYS B N 1
ATOM 5899 C CA . CYS B 1 21 ? -24.734 35.281 8.781 1 85.75 21 CYS B CA 1
ATOM 5900 C C . CYS B 1 21 ? -23.969 36.031 9.867 1 85.75 21 CYS B C 1
ATOM 5902 O O . CYS B 1 21 ? -23.562 35.438 10.859 1 85.75 21 CYS B O 1
ATOM 5904 N N . SER B 1 22 ? -23.891 37.312 9.75 1 85.38 22 SER B N 1
ATOM 5905 C CA . SER B 1 22 ? -23.188 38.125 10.734 1 85.38 22 SER B CA 1
ATOM 5906 C C . SER B 1 22 ? -23.922 38.125 12.07 1 85.38 22 SER B C 1
ATOM 5908 O O . SER B 1 22 ? -23.297 38.156 13.133 1 85.38 22 SER B O 1
ATOM 5910 N N . LYS B 1 23 ? -25.172 38.062 12 1 86.31 23 LYS B N 1
ATOM 5911 C CA . LYS B 1 23 ? -25.984 38.062 13.211 1 86.31 23 LYS B CA 1
ATOM 5912 C C . LYS B 1 23 ? -25.797 36.781 14.008 1 86.31 23 LYS B C 1
ATOM 5914 O O . LYS B 1 23 ? -25.844 36.781 15.242 1 86.31 23 LYS B O 1
ATOM 5919 N N . ILE B 1 24 ? -25.625 35.812 13.289 1 89.44 24 ILE B N 1
ATOM 5920 C CA . ILE B 1 24 ? -25.406 34.5 13.945 1 89.44 24 ILE B CA 1
ATOM 5921 C C . ILE B 1 24 ? -24.109 34.562 14.742 1 89.44 24 ILE B C 1
ATOM 5923 O O . ILE B 1 24 ? -24.062 34.125 15.891 1 89.44 24 ILE B O 1
ATOM 5927 N N . VAL B 1 25 ? -23.156 35.062 14.148 1 91.19 25 VAL B N 1
ATOM 5928 C CA . VAL B 1 25 ? -21.844 35.156 14.812 1 91.19 25 VAL B CA 1
ATOM 5929 C C . VAL B 1 25 ? -21.938 36.125 15.984 1 91.19 25 VAL B C 1
ATOM 5931 O O . VAL B 1 25 ? -21.375 35.875 17.062 1 91.19 25 VAL B O 1
ATOM 5934 N N . ASP B 1 26 ? -22.625 37.188 15.773 1 90.38 26 ASP B N 1
ATOM 5935 C CA . ASP B 1 26 ? -22.812 38.188 16.844 1 90.38 26 ASP B CA 1
ATOM 5936 C C . ASP B 1 26 ? -23.547 37.562 18.031 1 90.38 26 ASP B C 1
ATOM 5938 O O . ASP B 1 26 ? -23.203 37.844 19.188 1 90.38 26 ASP B O 1
ATOM 5942 N N . SER B 1 27 ? -24.516 36.844 17.703 1 90.56 27 SER B N 1
ATOM 5943 C CA . SER B 1 27 ? -25.266 36.188 18.75 1 90.56 27 SER B CA 1
ATOM 5944 C C . SER B 1 27 ? -24.391 35.188 19.531 1 90.56 27 SER B C 1
ATOM 5946 O O . SER B 1 27 ? -24.484 35.094 20.75 1 90.56 27 SER B O 1
ATOM 5948 N N . TRP B 1 28 ? -23.609 34.469 18.781 1 92.44 28 TRP B N 1
ATOM 5949 C CA . TRP B 1 28 ? -22.703 33.531 19.422 1 92.44 28 TRP B CA 1
ATOM 5950 C C . TRP B 1 28 ? -21.688 34.281 20.297 1 92.44 28 TRP B C 1
ATOM 5952 O O . TRP B 1 28 ? -21.391 33.844 21.422 1 92.44 28 TRP B O 1
ATOM 5962 N N . CYS B 1 29 ? -21.156 35.375 19.797 1 92 29 CYS B N 1
ATOM 5963 C CA . CYS B 1 29 ? -20.203 36.156 20.547 1 92 29 CYS B CA 1
ATOM 5964 C C . CYS B 1 29 ? -20.859 36.75 21.797 1 92 29 CYS B C 1
ATOM 5966 O O . CYS B 1 29 ? -20.219 36.844 22.859 1 92 29 CYS B O 1
ATOM 5968 N N . ASN B 1 30 ? -22.062 37.125 21.641 1 89.44 30 ASN B N 1
ATOM 5969 C CA . ASN B 1 30 ? -22.812 37.656 22.781 1 89.44 30 ASN B CA 1
ATOM 5970 C C . ASN B 1 30 ? -22.969 36.625 23.875 1 89.44 30 ASN B C 1
ATOM 5972 O O . ASN B 1 30 ? -22.844 36.938 25.062 1 89.44 30 ASN B O 1
ATOM 5976 N N . SER B 1 31 ? -23.188 35.5 23.438 1 89.25 31 SER B N 1
ATOM 5977 C CA . SER B 1 31 ? -23.359 34.406 24.391 1 89.25 31 SER B CA 1
ATOM 5978 C C . SER B 1 31 ? -22.047 34.094 25.094 1 89.25 31 SER B C 1
ATOM 5980 O O . SER B 1 31 ? -22.047 33.438 26.141 1 89.25 31 SER B O 1
ATOM 5982 N N . ASN B 1 32 ? -21.031 34.594 24.547 1 85.81 32 ASN B N 1
ATOM 5983 C CA . ASN B 1 32 ? -19.719 34.344 25.125 1 85.81 32 ASN B CA 1
ATOM 5984 C C . ASN B 1 32 ? -19.062 35.625 25.656 1 85.81 32 ASN B C 1
ATOM 5986 O O . ASN B 1 32 ? -17.844 35.656 25.828 1 85.81 32 ASN B O 1
ATOM 5990 N N . GLY B 1 33 ? -19.828 36.688 25.719 1 81.88 33 GLY B N 1
ATOM 5991 C CA . GLY B 1 33 ? -19.406 37.938 26.359 1 81.88 33 GLY B CA 1
ATOM 5992 C C . GLY B 1 33 ? -18.547 38.812 25.469 1 81.88 33 GLY B C 1
ATOM 5993 O O . GLY B 1 33 ? -17.859 39.719 25.953 1 81.88 33 GLY B O 1
ATOM 5994 N N . HIS B 1 34 ? -18.391 38.5 24.219 1 85.88 34 HIS B N 1
ATOM 5995 C CA . HIS B 1 34 ? -17.625 39.219 23.234 1 85.88 34 HIS B CA 1
ATOM 5996 C C . HIS B 1 34 ? -16.172 39.406 23.688 1 85.88 34 HIS B C 1
ATOM 5998 O O . HIS B 1 34 ? -15.516 40.375 23.281 1 85.88 34 HIS B O 1
ATOM 6004 N N . CYS B 1 35 ? -15.82 38.562 24.609 1 86 35 CYS B N 1
ATOM 6005 C CA . CYS B 1 35 ? -14.453 38.594 25.125 1 86 35 CYS B CA 1
ATOM 6006 C C . CYS B 1 35 ? -13.953 37.188 25.406 1 86 35 CYS B C 1
ATOM 6008 O O . CYS B 1 35 ? -14.516 36.469 26.25 1 86 35 CYS B O 1
ATOM 6010 N N . PHE B 1 36 ? -12.93 36.875 24.75 1 88.88 36 PHE B N 1
ATOM 6011 C CA . PHE B 1 36 ? -12.422 35.5 24.828 1 88.88 36 PHE B CA 1
ATOM 6012 C C . PHE B 1 36 ? -11.117 35.469 25.625 1 88.88 36 PHE B C 1
ATOM 6014 O O . PHE B 1 36 ? -10.336 36.406 25.594 1 88.88 36 PHE B O 1
ATOM 6021 N N . SER B 1 37 ? -10.969 34.375 26.438 1 89.81 37 SER B N 1
ATOM 6022 C CA . SER B 1 37 ? -9.828 34.281 27.344 1 89.81 37 SER B CA 1
ATOM 6023 C C . SER B 1 37 ? -9.18 32.906 27.266 1 89.81 37 SER B C 1
ATOM 6025 O O . SER B 1 37 ? -9.703 32 26.625 1 89.81 37 SER B O 1
ATOM 6027 N N . SER B 1 38 ? -8.023 32.875 27.953 1 90.94 38 SER B N 1
ATOM 6028 C CA . SER B 1 38 ? -7.293 31.594 28.031 1 90.94 38 SER B CA 1
ATOM 6029 C C . SER B 1 38 ? -8.094 30.547 28.781 1 90.94 38 SER B C 1
ATOM 6031 O O . SER B 1 38 ? -8.984 30.875 29.562 1 90.94 38 SER B O 1
ATOM 6033 N N . PHE B 1 39 ? -7.926 29.328 28.453 1 92.62 39 PHE B N 1
ATOM 6034 C CA . PHE B 1 39 ? -8.609 28.156 29 1 92.62 39 PHE B CA 1
ATOM 6035 C C . PHE B 1 39 ? -7.613 27.203 29.641 1 92.62 39 PHE B C 1
ATOM 6037 O O . PHE B 1 39 ? -6.773 26.625 28.953 1 92.62 39 PHE B O 1
ATOM 6044 N N . ILE B 1 40 ? -7.637 27.062 30.984 1 89.62 40 ILE B N 1
ATOM 6045 C CA . ILE B 1 40 ? -6.684 26.234 31.734 1 89.62 40 ILE B CA 1
ATOM 6046 C C . ILE B 1 40 ? -7.438 25.328 32.688 1 89.62 40 ILE B C 1
ATOM 6048 O O . ILE B 1 40 ? -8.273 25.781 33.469 1 89.62 40 ILE B O 1
ATOM 6052 N N . ASN B 1 41 ? -7.16 24.031 32.562 1 89.69 41 ASN B N 1
ATOM 6053 C CA . ASN B 1 41 ? -7.742 23.031 33.438 1 89.69 41 ASN B CA 1
ATOM 6054 C C . ASN B 1 41 ? -9.266 23.062 33.406 1 89.69 41 ASN B C 1
ATOM 6056 O O . ASN B 1 41 ? -9.914 23.016 34.438 1 89.69 41 ASN B O 1
ATOM 6060 N N . GLY B 1 42 ? -9.773 23.344 32.312 1 89.5 42 GLY B N 1
ATOM 6061 C CA . GLY B 1 42 ? -11.211 23.25 32.094 1 89.5 42 GLY B CA 1
ATOM 6062 C C . GLY B 1 42 ? -11.945 24.531 32.438 1 89.5 42 GLY B C 1
ATOM 6063 O O . GLY B 1 42 ? -13.18 24.562 32.469 1 89.5 42 GLY B O 1
ATOM 6064 N N . ILE B 1 43 ? -11.18 25.562 32.75 1 89.94 43 ILE B N 1
ATOM 6065 C CA . ILE B 1 43 ? -11.836 26.797 33.156 1 89.94 43 ILE B CA 1
ATOM 6066 C C . ILE B 1 43 ? -11.25 27.969 32.375 1 89.94 43 ILE B C 1
ATOM 6068 O O . ILE B 1 43 ? -10.047 28 32.094 1 89.94 43 ILE B O 1
ATOM 6072 N N . PHE B 1 44 ? -12.125 28.984 32.031 1 91.31 44 PHE B N 1
ATOM 6073 C CA . PHE B 1 44 ? -11.688 30.219 31.375 1 91.31 44 PHE B CA 1
ATOM 6074 C C . PHE B 1 44 ? -11.086 31.172 32.406 1 91.31 44 PHE B C 1
ATOM 6076 O O . PHE B 1 44 ? -11.68 31.422 33.438 1 91.31 44 PHE B O 1
ATOM 6083 N N . ILE B 1 45 ? -9.914 31.656 32.062 1 87.19 45 ILE B N 1
ATOM 6084 C CA . ILE B 1 45 ? -9.18 32.5 33 1 87.19 45 ILE B CA 1
ATOM 6085 C C . ILE B 1 45 ? -9.484 33.969 32.688 1 87.19 45 ILE B C 1
ATOM 6087 O O . ILE B 1 45 ? -9.516 34.375 31.531 1 87.19 45 ILE B O 1
ATOM 6091 N N . SER B 1 46 ? -9.688 34.719 33.719 1 80.19 46 SER B N 1
ATOM 6092 C CA . SER B 1 46 ? -10.078 36.125 33.562 1 80.19 46 SER B CA 1
ATOM 6093 C C . SER B 1 46 ? -8.859 37.031 33.531 1 80.19 46 SER B C 1
ATOM 6095 O O . SER B 1 46 ? -8.906 38.125 32.969 1 80.19 46 SER B O 1
ATOM 6097 N N . ASP B 1 47 ? -7.793 36.656 34.156 1 76.62 47 ASP B N 1
ATOM 6098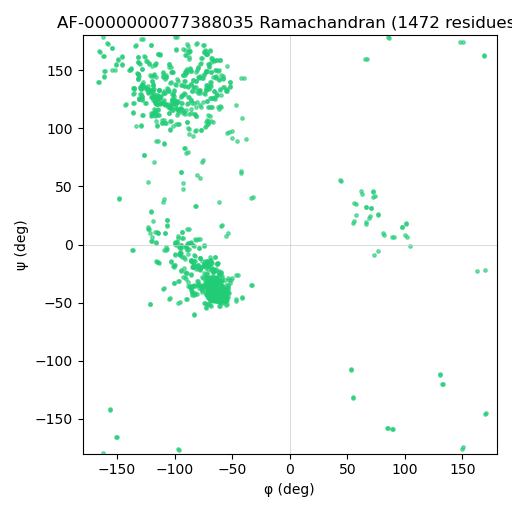 C CA . ASP B 1 47 ? -6.613 37.531 34.281 1 76.62 47 ASP B CA 1
ATOM 6099 C C . ASP B 1 47 ? -5.969 37.75 32.906 1 76.62 47 ASP B C 1
ATOM 6101 O O . ASP B 1 47 ? -5.828 36.812 32.125 1 76.62 47 ASP B O 1
ATOM 6105 N N . HIS B 1 48 ? -5.812 39.062 32.594 1 77.12 48 HIS B N 1
ATOM 6106 C CA . HIS B 1 48 ? -5.203 39.406 31.312 1 77.12 48 HIS B CA 1
ATOM 6107 C C . HIS B 1 48 ? -4.355 40.688 31.438 1 77.12 48 HIS B C 1
ATOM 6109 O O . HIS B 1 48 ? -4.508 41.438 32.406 1 77.12 48 HIS B O 1
ATOM 6115 N N . VAL B 1 49 ? -3.443 40.781 30.578 1 78.38 49 VAL B N 1
ATOM 6116 C CA . VAL B 1 49 ? -2.57 41.938 30.562 1 78.38 49 VAL B CA 1
ATOM 6117 C C . VAL B 1 49 ? -3.023 42.906 29.484 1 78.38 49 VAL B C 1
ATOM 6119 O O . VAL B 1 49 ? -2.748 44.094 29.547 1 78.38 49 VAL B O 1
ATOM 6122 N N . LYS B 1 50 ? -3.527 42.406 28.438 1 86.31 50 LYS B N 1
ATOM 6123 C CA . LYS B 1 50 ? -3.986 43.25 27.359 1 86.31 50 LYS B CA 1
ATOM 6124 C C . LYS B 1 50 ? -5.164 42.625 26.609 1 86.31 50 LYS B C 1
ATOM 6126 O O . LYS B 1 50 ? -5.375 41.406 26.703 1 86.31 50 LYS B O 1
ATOM 6131 N N . THR B 1 51 ? -5.852 43.531 25.953 1 89.94 51 THR B N 1
ATOM 6132 C CA . THR B 1 51 ? -6.977 43.125 25.125 1 89.94 51 THR B CA 1
ATOM 6133 C C . THR B 1 51 ? -6.758 43.531 23.656 1 89.94 51 THR B C 1
ATOM 6135 O O . THR B 1 51 ? -6.371 44.656 23.375 1 89.94 51 THR B O 1
ATOM 6138 N N . ILE B 1 52 ? -6.887 42.562 22.781 1 91.31 52 ILE B N 1
ATOM 6139 C CA . ILE B 1 52 ? -6.703 42.781 21.359 1 91.31 52 ILE B CA 1
ATOM 6140 C C . ILE B 1 52 ? -8.031 42.594 20.625 1 91.31 52 ILE B C 1
ATOM 6142 O O . ILE B 1 52 ? -8.727 41.594 20.859 1 91.31 52 ILE B O 1
ATOM 6146 N N . PRO B 1 53 ? -8.344 43.5 19.766 1 93.19 53 PRO B N 1
ATOM 6147 C CA . PRO B 1 53 ? -9.609 43.375 19.047 1 93.19 53 PRO B CA 1
ATOM 6148 C C . PRO B 1 53 ? -9.531 42.312 17.938 1 93.19 53 PRO B C 1
ATOM 6150 O O . PRO B 1 53 ? -8.5 42.188 17.266 1 93.19 53 PRO B O 1
ATOM 6153 N N . ILE B 1 54 ? -10.602 41.625 17.766 1 92.94 54 ILE B N 1
ATOM 6154 C CA . ILE B 1 54 ? -10.828 40.75 16.609 1 92.94 54 ILE B CA 1
ATOM 6155 C C . ILE B 1 54 ? -11.672 41.5 15.578 1 92.94 54 ILE B C 1
ATOM 6157 O O . ILE B 1 54 ? -12.789 41.938 15.875 1 92.94 54 ILE B O 1
ATOM 6161 N N . VAL B 1 55 ? -11.109 41.594 14.391 1 92.62 55 VAL B N 1
ATOM 6162 C CA . VAL B 1 55 ? -11.742 42.469 13.383 1 92.62 55 VAL B CA 1
ATOM 6163 C C . VAL B 1 55 ? -12.148 41.625 12.18 1 92.62 55 VAL B C 1
ATOM 6165 O O . VAL B 1 55 ? -11.422 40.719 11.758 1 92.62 55 VAL B O 1
ATOM 6168 N N . ASP B 1 56 ? -13.359 41.906 11.695 1 92.38 56 ASP B N 1
ATOM 6169 C CA . ASP B 1 56 ? -13.805 41.312 10.43 1 92.38 56 ASP B CA 1
ATOM 6170 C C . ASP B 1 56 ? -13.047 41.906 9.25 1 92.38 56 ASP B C 1
ATOM 6172 O O . ASP B 1 56 ? -13.172 43.125 8.961 1 92.38 56 ASP B O 1
ATOM 6176 N N . PRO B 1 57 ? -12.312 41.094 8.523 1 91.56 57 PRO B N 1
ATOM 6177 C CA . PRO B 1 57 ? -11.492 41.625 7.434 1 91.56 57 PRO B CA 1
ATOM 6178 C C . PRO B 1 57 ? -12.336 42.188 6.285 1 91.56 57 PRO B C 1
ATOM 6180 O O . PRO B 1 57 ? -11.844 42.969 5.477 1 91.56 57 PRO B O 1
ATOM 6183 N N . SER B 1 58 ? -13.539 41.781 6.172 1 91.38 58 SER B N 1
ATOM 6184 C CA . SER B 1 58 ? -14.414 42.25 5.098 1 91.38 58 SER B CA 1
ATOM 6185 C C . SER B 1 58 ? -14.945 43.656 5.391 1 91.38 58 SER B C 1
ATOM 6187 O O . SER B 1 58 ? -15.102 44.469 4.477 1 91.38 58 SER B O 1
ATOM 6189 N N . THR B 1 59 ? -15.258 43.938 6.672 1 90 59 THR B N 1
ATOM 6190 C CA . THR B 1 59 ? -15.938 45.188 7.004 1 90 59 THR B CA 1
ATOM 6191 C C . THR B 1 59 ? -15.055 46.062 7.875 1 90 59 THR B C 1
ATOM 6193 O O . THR B 1 59 ? -15.344 47.25 8.055 1 90 59 THR B O 1
ATOM 6196 N N . SER B 1 60 ? -14 45.562 8.438 1 89.62 60 SER B N 1
ATOM 6197 C CA . SER B 1 60 ? -13.102 46.25 9.352 1 89.62 60 SER B CA 1
ATOM 6198 C C . SER B 1 60 ? -13.789 46.594 10.672 1 89.62 60 SER B C 1
ATOM 6200 O O . SER B 1 60 ? -13.305 47.406 11.438 1 89.62 60 SER B O 1
ATOM 6202 N N . LYS B 1 61 ? -14.867 45.906 10.867 1 91.19 61 LYS B N 1
ATOM 6203 C CA . LYS B 1 61 ? -15.578 46.094 12.125 1 91.19 61 LYS B CA 1
ATOM 6204 C C . LYS B 1 61 ? -15.094 45.125 13.188 1 91.19 61 LYS B C 1
ATOM 6206 O O . LYS B 1 61 ? -14.766 43.969 12.867 1 91.19 61 LYS B O 1
ATOM 6211 N N . LYS B 1 62 ? -15.133 45.594 14.383 1 93.31 62 LYS B N 1
ATOM 6212 C CA . LYS B 1 62 ? -14.75 44.75 15.5 1 93.31 62 LYS B CA 1
ATOM 6213 C C . LYS B 1 62 ? -15.82 43.688 15.781 1 93.31 62 LYS B C 1
ATOM 6215 O O . LYS B 1 62 ? -17 44.031 15.859 1 93.31 62 LYS B O 1
ATOM 6220 N N . ILE B 1 63 ? -15.438 42.469 15.945 1 92.56 63 ILE B N 1
ATOM 6221 C CA . ILE B 1 63 ? -16.328 41.344 16.266 1 92.56 63 ILE B CA 1
ATOM 6222 C C . ILE B 1 63 ? -16.312 41.094 17.766 1 92.56 63 ILE B C 1
ATOM 6224 O O . ILE B 1 63 ? -17.375 40.906 18.375 1 92.56 63 ILE B O 1
ATOM 6228 N N . ALA B 1 64 ? -15.109 41 18.266 1 93.94 64 ALA B N 1
ATOM 6229 C CA . ALA B 1 64 ? -14.898 40.688 19.672 1 93.94 64 ALA B CA 1
ATOM 6230 C C . ALA B 1 64 ? -13.484 41.062 20.125 1 93.94 64 ALA B C 1
ATOM 6232 O O . ALA B 1 64 ? -12.742 41.688 19.375 1 93.94 64 ALA B O 1
ATOM 6233 N N . ASP B 1 65 ? -13.242 40.781 21.406 1 93.75 65 ASP B N 1
ATOM 6234 C CA . ASP B 1 65 ? -11.906 41 21.969 1 93.75 65 ASP B CA 1
ATOM 6235 C C . ASP B 1 65 ? -11.312 39.688 22.484 1 93.75 65 ASP B C 1
ATOM 6237 O O . ASP B 1 65 ? -12.039 38.75 22.797 1 93.75 65 ASP B O 1
ATOM 6241 N N . VAL B 1 66 ? -10.047 39.656 22.484 1 93 66 VAL B N 1
ATOM 6242 C CA . VAL B 1 66 ? -9.344 38.531 23.094 1 93 66 VAL B CA 1
ATOM 6243 C C . VAL B 1 66 ? -8.391 39.062 24.172 1 93 66 VAL B C 1
ATOM 6245 O O . VAL B 1 66 ? -7.684 40.031 23.969 1 93 66 VAL B O 1
ATOM 6248 N N . LYS B 1 67 ? -8.414 38.344 25.312 1 91 67 LYS B N 1
ATOM 6249 C CA . LYS B 1 67 ? -7.57 38.719 26.453 1 91 67 LYS B CA 1
ATOM 6250 C C . LYS B 1 67 ? -6.25 37.938 26.422 1 91 67 LYS B C 1
ATOM 6252 O O . LYS B 1 67 ? -6.242 36.719 26.438 1 91 67 LYS B O 1
ATOM 6257 N N . PHE B 1 68 ? -5.176 38.625 26.391 1 88.75 68 PHE B N 1
ATOM 6258 C CA . PHE B 1 68 ? -3.848 38.031 26.391 1 88.75 68 PHE B CA 1
ATOM 6259 C C . PHE B 1 68 ? -3.311 37.938 27.812 1 88.75 68 PHE B C 1
ATOM 6261 O O . PHE B 1 68 ? -3.414 38.875 28.594 1 88.75 68 PHE B O 1
ATOM 6268 N N . CYS B 1 69 ? -2.869 36.719 28.141 1 79.5 69 CYS B N 1
ATOM 6269 C CA . CYS B 1 69 ? -2.4 36.469 29.484 1 79.5 69 CYS B CA 1
ATOM 6270 C C . CYS B 1 69 ? -0.922 36.812 29.625 1 79.5 69 CYS B C 1
ATOM 6272 O O . CYS B 1 69 ? -0.236 37.031 28.625 1 79.5 69 CYS B O 1
ATOM 6274 N N . ASP B 1 70 ? -0.577 36.875 30.984 1 73.19 70 ASP B N 1
ATOM 6275 C CA . ASP B 1 70 ? 0.821 37.188 31.297 1 73.19 70 ASP B CA 1
ATOM 6276 C C . ASP B 1 70 ? 1.638 35.875 31.375 1 73.19 70 ASP B C 1
ATOM 6278 O O . ASP B 1 70 ? 1.085 34.781 31.297 1 73.19 70 ASP B O 1
ATOM 6282 N N . GLU B 1 71 ? 2.898 36.031 31.5 1 69.81 71 GLU B N 1
ATOM 6283 C CA . GLU B 1 71 ? 3.848 34.906 31.578 1 69.81 71 GLU B CA 1
ATOM 6284 C C . GLU B 1 71 ? 3.559 34.031 32.781 1 69.81 71 GLU B C 1
ATOM 6286 O O . GLU B 1 71 ? 3.814 32.812 32.75 1 69.81 71 GLU B O 1
ATOM 6291 N N . GLY B 1 72 ? 2.984 34.531 33.75 1 69.56 72 GLY B N 1
ATOM 6292 C CA . GLY B 1 72 ? 2.727 33.812 34.969 1 69.56 72 GLY B CA 1
ATOM 6293 C C . GLY B 1 72 ? 1.691 32.719 34.781 1 69.56 72 GLY B C 1
ATOM 6294 O O . GLY B 1 72 ? 1.642 31.766 35.594 1 69.56 72 GLY B O 1
ATOM 6295 N N . THR B 1 73 ? 0.955 32.781 33.688 1 75 73 THR B N 1
ATOM 6296 C CA . THR B 1 73 ? -0.112 31.828 33.469 1 75 73 THR B CA 1
ATOM 6297 C C . THR B 1 73 ? 0.448 30.531 32.875 1 75 73 THR B C 1
ATOM 6299 O O . THR B 1 73 ? -0.194 29.484 32.969 1 75 73 THR B O 1
ATOM 6302 N N . ILE B 1 74 ? 1.657 30.562 32.406 1 73.81 74 ILE B N 1
ATOM 6303 C CA . ILE B 1 74 ? 2.248 29.422 31.719 1 73.81 74 ILE B CA 1
ATOM 6304 C C . ILE B 1 74 ? 2.502 28.281 32.719 1 73.81 74 ILE B C 1
ATOM 6306 O O . ILE B 1 74 ? 2.209 27.125 32.438 1 73.81 74 ILE B O 1
ATOM 6310 N N . ILE B 1 75 ? 3.027 28.594 33.844 1 73.19 75 ILE B N 1
ATOM 6311 C CA . ILE B 1 75 ? 3.436 27.594 34.844 1 73.19 75 ILE B CA 1
ATOM 6312 C C . ILE B 1 75 ? 2.211 26.828 35.312 1 73.19 75 ILE B C 1
ATOM 6314 O O . ILE B 1 75 ? 2.205 25.594 35.344 1 73.19 75 ILE B O 1
ATOM 6318 N N . PRO B 1 76 ? 1.149 27.547 35.656 1 73.31 76 PRO B N 1
ATOM 6319 C CA . PRO B 1 76 ? -0.052 26.812 36.031 1 73.31 76 PRO B CA 1
ATOM 6320 C C . PRO B 1 76 ? -0.603 25.922 34.906 1 73.31 76 PRO B C 1
ATOM 6322 O O . PRO B 1 76 ? -1.133 24.844 35.188 1 73.31 76 PRO B O 1
ATOM 6325 N N . ALA B 1 77 ? -0.522 26.438 33.75 1 78.12 77 ALA B N 1
ATOM 6326 C CA . ALA B 1 77 ? -1.014 25.656 32.625 1 78.12 77 ALA B CA 1
ATOM 6327 C C . ALA B 1 77 ? -0.208 24.375 32.438 1 78.12 77 ALA B C 1
ATOM 6329 O O . ALA B 1 77 ? -0.774 23.312 32.188 1 78.12 77 ALA B O 1
ATOM 6330 N N . LEU B 1 78 ? 1.083 24.438 32.625 1 77.44 78 LEU B N 1
ATOM 6331 C CA . LEU B 1 78 ? 1.958 23.281 32.5 1 77.44 78 LEU B CA 1
ATOM 6332 C C . LEU B 1 78 ? 1.742 22.312 33.656 1 77.44 78 LEU B C 1
ATOM 6334 O O . LEU B 1 78 ? 1.769 21.094 33.469 1 77.44 78 LEU B O 1
ATOM 6338 N N . LYS B 1 79 ? 1.591 22.828 34.781 1 75.38 79 LYS B N 1
ATOM 6339 C CA . LYS B 1 79 ? 1.331 22 35.938 1 75.38 79 LYS B CA 1
ATOM 6340 C C . LYS B 1 79 ? 0.012 21.25 35.781 1 75.38 79 LYS B C 1
ATOM 6342 O O . LYS B 1 79 ? -0.079 20.062 36.156 1 75.38 79 LYS B O 1
ATOM 6347 N N . ALA B 1 80 ? -0.921 21.906 35.312 1 76.31 80 ALA B N 1
ATOM 6348 C CA . ALA B 1 80 ? -2.215 21.266 35.062 1 76.31 80 ALA B CA 1
ATOM 6349 C C . ALA B 1 80 ? -2.086 20.109 34.094 1 76.31 80 ALA B C 1
ATOM 6351 O O . ALA B 1 80 ? -2.695 19.062 34.281 1 76.31 80 ALA B O 1
ATOM 6352 N N . SER B 1 81 ? -1.334 20.328 33.094 1 74.56 81 SER B N 1
ATOM 6353 C CA . SER B 1 81 ? -1.159 19.328 32.062 1 74.56 81 SER B CA 1
ATOM 6354 C C . SER B 1 81 ? -0.479 18.078 32.594 1 74.56 81 SER B C 1
ATOM 6356 O O . SER B 1 81 ? -0.734 16.969 32.125 1 74.56 81 SER B O 1
ATOM 6358 N N . SER B 1 82 ? 0.371 18.203 33.531 1 69.94 82 SER B N 1
ATOM 6359 C CA . SER B 1 82 ? 1.099 17.078 34.094 1 69.94 82 SER B CA 1
ATOM 6360 C C . SER B 1 82 ? 0.198 16.25 35 1 69.94 82 SER B C 1
ATOM 6362 O O . SER B 1 82 ? 0.481 15.07 35.25 1 69.94 82 SER B O 1
ATOM 6364 N N . ASP B 1 83 ? -0.92 16.828 35.438 1 70.19 83 ASP B N 1
ATOM 6365 C CA . ASP B 1 83 ? -1.813 16.141 36.375 1 70.19 83 ASP B CA 1
ATOM 6366 C C . ASP B 1 83 ? -2.922 15.406 35.625 1 70.19 83 ASP B C 1
ATOM 6368 O O . ASP B 1 83 ? -3.854 14.883 36.25 1 70.19 83 ASP B O 1
ATOM 6372 N N . ALA B 1 84 ? -2.781 15.312 34.344 1 70.62 84 ALA B N 1
ATOM 6373 C CA . ALA B 1 84 ? -3.812 14.609 33.594 1 70.62 84 ALA B CA 1
ATOM 6374 C C . ALA B 1 84 ? -3.875 13.141 34 1 70.62 84 ALA B C 1
ATOM 6376 O O . ALA B 1 84 ? -2.854 12.531 34.312 1 70.62 84 ALA B O 1
ATOM 6377 N N . PRO B 1 85 ? -5.102 12.594 34 1 69.38 85 PRO B N 1
ATOM 6378 C CA . PRO B 1 85 ? -5.27 11.195 34.406 1 69.38 85 PRO B CA 1
ATOM 6379 C C . PRO B 1 85 ? -4.465 10.227 33.562 1 69.38 85 PRO B C 1
ATOM 6381 O O . PRO B 1 85 ? -4.359 10.406 32.344 1 69.38 85 PRO B O 1
ATOM 6384 N N . SER B 1 86 ? -3.988 9.297 34.156 1 67.69 86 SER B N 1
ATOM 6385 C CA . SER B 1 86 ? -3.166 8.258 33.562 1 67.69 86 SER B CA 1
ATOM 6386 C C . SER B 1 86 ? -3.945 7.496 32.5 1 67.69 86 SER B C 1
ATOM 6388 O O . SER B 1 86 ? -3.369 7.039 31.5 1 67.69 86 SER B O 1
ATOM 6390 N N . ALA B 1 87 ? -5.238 7.516 32.688 1 73.12 87 ALA B N 1
ATOM 6391 C CA . ALA B 1 87 ? -6.074 6.75 31.766 1 73.12 87 ALA B CA 1
ATOM 6392 C C . ALA B 1 87 ? -6.035 7.348 30.359 1 73.12 87 ALA B C 1
ATOM 6394 O O . ALA B 1 87 ? -6.176 6.625 29.375 1 73.12 87 ALA B O 1
ATOM 6395 N N . TRP B 1 88 ? -5.801 8.602 30.328 1 81.25 88 TRP B N 1
ATOM 6396 C CA . TRP B 1 88 ? -5.762 9.258 29.031 1 81.25 88 TRP B CA 1
ATOM 6397 C C . TRP B 1 88 ? -4.59 8.75 28.203 1 81.25 88 TRP B C 1
ATOM 6399 O O . TRP B 1 88 ? -4.738 8.477 27 1 81.25 88 TRP B O 1
ATOM 6409 N N . ASN B 1 89 ? -3.59 8.43 28.859 1 78.25 89 ASN B N 1
ATOM 6410 C CA . ASN B 1 89 ? -2.365 8.055 28.172 1 78.25 89 ASN B CA 1
ATOM 6411 C C . ASN B 1 89 ? -2.373 6.574 27.781 1 78.25 89 ASN B C 1
ATOM 6413 O O . ASN B 1 89 ? -1.706 6.176 26.828 1 78.25 89 ASN B O 1
ATOM 6417 N N . THR B 1 90 ? -3.248 5.867 28.484 1 77.06 90 THR B N 1
ATOM 6418 C CA . THR B 1 90 ? -3.074 4.43 28.312 1 77.06 90 THR B CA 1
ATOM 6419 C C . THR B 1 90 ? -4.277 3.818 27.609 1 77.06 90 THR B C 1
ATOM 6421 O O . THR B 1 90 ? -4.191 2.715 27.062 1 77.06 90 THR B O 1
ATOM 6424 N N . ASP B 1 91 ? -5.297 4.504 27.547 1 85.38 91 ASP B N 1
ATOM 6425 C CA . ASP B 1 91 ? -6.504 3.887 27 1 85.38 91 ASP B CA 1
ATOM 6426 C C . ASP B 1 91 ? -6.836 4.453 25.625 1 85.38 91 ASP B C 1
ATOM 6428 O O . ASP B 1 91 ? -7.473 5.504 25.516 1 85.38 91 ASP B O 1
ATOM 6432 N N . GLU B 1 92 ? -6.57 3.707 24.688 1 87.56 92 GLU B N 1
ATOM 6433 C CA . GLU B 1 92 ? -6.758 4.129 23.312 1 87.56 92 GLU B CA 1
ATOM 6434 C C . GLU B 1 92 ? -8.234 4.18 22.938 1 87.56 92 GLU B C 1
ATOM 6436 O O . GLU B 1 92 ? -8.648 4.988 22.094 1 87.56 92 GLU B O 1
ATOM 6441 N N . PHE B 1 93 ? -9.016 3.381 23.578 1 87 93 PHE B N 1
ATOM 6442 C CA . PHE B 1 93 ? -10.438 3.326 23.266 1 87 93 PHE B CA 1
ATOM 6443 C C . PHE B 1 93 ? -11.148 4.586 23.75 1 87 93 PHE B C 1
ATOM 6445 O O . PHE B 1 93 ? -12.008 5.121 23.047 1 87 93 PHE B O 1
ATOM 6452 N N . VAL B 1 94 ? -10.758 5.051 24.906 1 87.38 94 VAL B N 1
ATOM 6453 C CA . VAL B 1 94 ? -11.32 6.281 25.453 1 87.38 94 VAL B CA 1
ATOM 6454 C C . VAL B 1 94 ? -10.977 7.453 24.531 1 87.38 94 VAL B C 1
ATOM 6456 O O . VAL B 1 94 ? -11.844 8.273 24.219 1 87.38 94 VAL B O 1
ATOM 6459 N N . ARG B 1 95 ? -9.82 7.484 24.062 1 92.19 95 ARG B N 1
ATOM 6460 C CA . ARG B 1 95 ? -9.391 8.57 23.188 1 92.19 95 ARG B CA 1
ATOM 6461 C C . ARG B 1 95 ? -10.148 8.531 21.859 1 92.19 95 ARG B C 1
ATOM 6463 O O . ARG B 1 95 ? -10.594 9.57 21.375 1 92.19 95 ARG B O 1
ATOM 6470 N N . SER B 1 96 ? -10.25 7.328 21.328 1 91.75 96 SER B N 1
ATOM 6471 C CA . SER B 1 96 ? -10.977 7.176 20.078 1 91.75 96 SER B CA 1
ATOM 6472 C C . SER B 1 96 ? -12.414 7.668 20.203 1 91.75 96 SER B C 1
ATOM 6474 O O . SER B 1 96 ? -12.914 8.391 19.344 1 91.75 96 SER B O 1
ATOM 6476 N N . ARG B 1 97 ? -13.031 7.371 21.297 1 88.44 97 ARG B N 1
ATOM 6477 C CA . ARG B 1 97 ? -14.422 7.75 21.516 1 88.44 97 ARG B CA 1
ATOM 6478 C C . ARG B 1 97 ? -14.555 9.258 21.672 1 88.44 97 ARG B C 1
ATOM 6480 O O . ARG B 1 97 ? -15.5 9.859 21.141 1 88.44 97 ARG B O 1
ATOM 6487 N N . ILE B 1 98 ? -13.68 9.805 22.359 1 92.81 98 ILE B N 1
ATOM 6488 C CA . ILE B 1 98 ? -13.711 11.242 22.562 1 92.81 98 ILE B CA 1
ATOM 6489 C C . ILE B 1 98 ? -13.539 11.969 21.234 1 92.81 98 ILE B C 1
ATOM 6491 O O . ILE B 1 98 ? -14.258 12.93 20.938 1 92.81 98 ILE B O 1
ATOM 6495 N N . LEU B 1 99 ? -12.633 11.516 20.438 1 94.5 99 LEU B N 1
ATOM 6496 C CA . LEU B 1 99 ? -12.406 12.133 19.141 1 94.5 99 LEU B CA 1
ATOM 6497 C C . LEU B 1 99 ? -13.617 11.961 18.234 1 94.5 99 LEU B C 1
ATOM 6499 O O . LEU B 1 99 ? -13.961 12.867 17.469 1 94.5 99 LEU B O 1
ATOM 6503 N N . ARG B 1 100 ? -14.258 10.883 18.344 1 89.88 100 ARG B N 1
ATOM 6504 C CA . ARG B 1 100 ? -15.461 10.672 17.562 1 89.88 100 ARG B CA 1
ATOM 6505 C C . ARG B 1 100 ? -16.562 11.641 17.984 1 89.88 100 ARG B C 1
ATOM 6507 O O . ARG B 1 100 ? -17.281 12.18 17.141 1 89.88 100 ARG B O 1
ATOM 6514 N N . LYS B 1 101 ? -16.672 11.781 19.281 1 93.06 101 LYS B N 1
ATOM 6515 C CA . LYS B 1 101 ? -17.641 12.75 19.781 1 93.06 101 LYS B CA 1
ATOM 6516 C C . LYS B 1 101 ? -17.328 14.156 19.281 1 93.06 101 LYS B C 1
ATOM 6518 O O . LYS B 1 101 ? -18.234 14.938 18.984 1 93.06 101 LYS B O 1
ATOM 6523 N N . LEU B 1 102 ? -16.062 14.43 19.203 1 96.5 102 LEU B N 1
ATOM 6524 C CA . LEU B 1 102 ? -15.664 15.719 18.672 1 96.5 102 LEU B CA 1
ATOM 6525 C C . LEU B 1 102 ? -16.078 15.867 17.203 1 96.5 102 LEU B C 1
ATOM 6527 O O . LEU B 1 102 ? -16.562 16.922 16.797 1 96.5 102 LEU B O 1
ATOM 6531 N N . ALA B 1 103 ? -15.836 14.828 16.438 1 93.31 103 ALA B N 1
ATOM 6532 C CA . ALA B 1 103 ? -16.234 14.852 15.023 1 93.31 103 ALA B CA 1
ATOM 6533 C C . ALA B 1 103 ? -17.734 15.125 14.891 1 93.31 103 ALA B C 1
ATOM 6535 O O . ALA B 1 103 ? -18.156 15.914 14.047 1 93.31 103 ALA B O 1
ATOM 6536 N N . ASP B 1 104 ? -18.5 14.523 15.766 1 90.69 104 ASP B N 1
ATOM 6537 C CA . ASP B 1 104 ? -19.938 14.727 15.766 1 90.69 104 ASP B CA 1
ATOM 6538 C C . ASP B 1 104 ? -20.297 16.172 16.094 1 90.69 104 ASP B C 1
ATOM 6540 O O . ASP B 1 104 ? -21.203 16.75 15.5 1 90.69 104 ASP B O 1
ATOM 6544 N N . GLN B 1 105 ? -19.594 16.672 17.031 1 95.62 105 GLN B N 1
ATOM 6545 C CA . GLN B 1 105 ? -19.844 18.062 17.422 1 95.62 105 GLN B CA 1
ATOM 6546 C C . GLN B 1 105 ? -19.516 19.016 16.281 1 95.62 105 GLN B C 1
ATOM 6548 O O . GLN B 1 105 ? -20.234 19.984 16.047 1 95.62 105 GLN B O 1
ATOM 6553 N N . VAL B 1 106 ? -18.438 18.797 15.586 1 96.19 106 VAL B N 1
ATOM 6554 C CA . VAL B 1 106 ? -18.078 19.625 14.445 1 96.19 106 VAL B CA 1
ATOM 6555 C C . VAL B 1 106 ? -19.141 19.531 13.367 1 96.19 106 VAL B C 1
ATOM 6557 O O . VAL B 1 106 ? -19.531 20.531 12.766 1 96.19 106 VAL B O 1
ATOM 6560 N N . GLU B 1 107 ? -19.547 18.328 13.125 1 91.75 107 GLU B N 1
ATOM 6561 C CA . GLU B 1 107 ? -20.594 18.125 12.133 1 91.75 107 GLU B CA 1
ATOM 6562 C C . GLU B 1 107 ? -21.875 18.875 12.508 1 91.75 107 GLU B C 1
ATOM 6564 O O . GLU B 1 107 ? -22.5 19.516 11.648 1 91.75 107 GLU B O 1
ATOM 6569 N N . LYS B 1 108 ? -22.234 18.844 13.734 1 92.88 108 LYS B N 1
ATOM 6570 C CA . LYS B 1 108 ? -23.422 19.516 14.234 1 92.88 108 LYS B CA 1
ATOM 6571 C C . LYS B 1 108 ? -23.312 21.031 14.07 1 92.88 108 LYS B C 1
ATOM 6573 O O . LYS B 1 108 ? -24.281 21.688 13.695 1 92.88 108 LYS B O 1
ATOM 6578 N N . ASP B 1 109 ? -22.125 21.578 14.289 1 95.31 109 ASP B N 1
ATOM 6579 C CA . ASP B 1 109 ? -21.938 23.016 14.305 1 95.31 109 ASP B CA 1
ATOM 6580 C C . ASP B 1 109 ? -21.219 23.484 13.031 1 95.31 109 ASP B C 1
ATOM 6582 O O . ASP B 1 109 ? -20.562 24.531 13.039 1 95.31 109 ASP B O 1
ATOM 6586 N N . LYS B 1 110 ? -21.234 22.75 11.984 1 94.88 110 LYS B N 1
ATOM 6587 C CA . LYS B 1 110 ? -20.406 23.016 10.805 1 94.88 110 LYS B CA 1
ATOM 6588 C C . LYS B 1 110 ? -20.719 24.375 10.211 1 94.88 110 LYS B C 1
ATOM 6590 O O . LYS B 1 110 ? -19.812 25.078 9.75 1 94.88 110 LYS B O 1
ATOM 6595 N N . LYS B 1 111 ? -21.984 24.844 10.234 1 92.56 111 LYS B N 1
ATOM 6596 C CA . LYS B 1 111 ? -22.328 26.141 9.688 1 92.56 111 LYS B CA 1
ATOM 6597 C C . LYS B 1 111 ? -21.75 27.266 10.539 1 92.56 111 LYS B C 1
ATOM 6599 O O . LYS B 1 111 ? -21.156 28.219 10.008 1 92.56 111 LYS B O 1
ATOM 6604 N N . LEU B 1 112 ? -21.938 27.172 11.828 1 94.56 112 LEU B N 1
ATOM 6605 C CA . LEU B 1 112 ? -21.359 28.156 12.734 1 94.56 112 LEU B CA 1
ATOM 6606 C C . LEU B 1 112 ? -19.844 28.25 12.562 1 94.56 112 LEU B C 1
ATOM 6608 O O . LEU B 1 112 ? -19.297 29.344 12.477 1 94.56 112 LEU B O 1
ATOM 6612 N N . LEU B 1 113 ? -19.25 27.125 12.492 1 96.19 113 LEU B N 1
ATOM 6613 C CA . LEU B 1 113 ? -17.797 27.078 12.398 1 96.19 113 LEU B CA 1
ATOM 6614 C C . LEU B 1 113 ? -17.312 27.719 11.094 1 96.19 113 LEU B C 1
ATOM 6616 O O . LEU B 1 113 ? -16.281 28.391 11.07 1 96.19 113 LEU B O 1
ATOM 6620 N N . SER B 1 114 ? -18.031 27.5 10 1 94.62 114 SER B N 1
ATOM 6621 C CA . SER B 1 114 ? -17.688 28.125 8.727 1 94.62 114 SER B CA 1
ATOM 6622 C C . SER B 1 114 ? -17.766 29.641 8.812 1 94.62 114 SER B C 1
ATOM 6624 O O . SER B 1 114 ? -16.906 30.344 8.281 1 94.62 114 SER B O 1
ATOM 6626 N N . LEU B 1 115 ? -18.781 30.109 9.516 1 94.06 115 LEU B N 1
ATOM 6627 C CA . LEU B 1 115 ? -18.969 31.547 9.664 1 94.06 115 LEU B CA 1
ATOM 6628 C C . LEU B 1 115 ? -17.891 32.156 10.555 1 94.06 115 LEU B C 1
ATOM 6630 O O . LEU B 1 115 ? -17.344 33.219 10.242 1 94.06 115 LEU B O 1
ATOM 6634 N N . LEU B 1 116 ? -17.578 31.484 11.656 1 93.75 116 LEU B N 1
ATOM 6635 C CA . LEU B 1 116 ? -16.531 31.969 12.562 1 93.75 116 LEU B CA 1
ATOM 6636 C C . LEU B 1 116 ? -15.203 32.094 11.828 1 93.75 116 LEU B C 1
ATOM 6638 O O . LEU B 1 116 ? -14.492 33.094 11.992 1 93.75 116 LEU B O 1
ATOM 6642 N N . GLN B 1 117 ? -14.914 31.125 11.047 1 92.19 117 GLN B N 1
ATOM 6643 C CA . GLN B 1 117 ? -13.648 31.141 10.312 1 92.19 117 GLN B CA 1
ATOM 6644 C C . GLN B 1 117 ? -13.641 32.219 9.242 1 92.19 117 GLN B C 1
ATOM 6646 O O . GLN B 1 117 ? -12.68 33 9.133 1 92.19 117 GLN B O 1
ATOM 6651 N N . ALA B 1 118 ? -14.695 32.312 8.438 1 91.56 118 ALA B N 1
ATOM 6652 C CA . ALA B 1 118 ? -14.773 33.281 7.336 1 91.56 118 ALA B CA 1
ATOM 6653 C C . ALA B 1 118 ? -14.68 34.688 7.848 1 91.56 118 ALA B C 1
ATOM 6655 O O . ALA B 1 118 ? -14.039 35.562 7.219 1 91.56 118 ALA B O 1
ATOM 6656 N N . MET B 1 119 ? -15.234 34.969 8.945 1 92 119 MET B N 1
ATOM 6657 C CA . MET B 1 119 ? -15.352 36.344 9.438 1 92 119 MET B CA 1
ATOM 6658 C C . MET B 1 119 ? -14.062 36.781 10.109 1 92 119 MET B C 1
ATOM 6660 O O . MET B 1 119 ? -13.836 37.969 10.297 1 92 119 MET B O 1
ATOM 6664 N N . VAL B 1 120 ? -13.266 35.875 10.516 1 90.12 120 VAL B N 1
ATOM 6665 C CA . VAL B 1 120 ? -12.047 36.25 11.219 1 90.12 120 VAL B CA 1
ATOM 6666 C C . VAL B 1 120 ? -10.844 36.094 10.297 1 90.12 120 VAL B C 1
ATOM 6668 O O . VAL B 1 120 ? -9.961 36.969 10.258 1 90.12 120 VAL B O 1
ATOM 6671 N N . VAL B 1 121 ? -10.75 35 9.602 1 87.06 121 VAL B N 1
ATOM 6672 C CA . VAL B 1 121 ? -9.578 34.656 8.789 1 87.06 121 VAL B CA 1
ATOM 6673 C C . VAL B 1 121 ? -9.789 35.188 7.363 1 87.06 121 VAL B C 1
ATOM 6675 O O . VAL B 1 121 ? -8.82 35.406 6.637 1 87.06 121 VAL B O 1
ATOM 6678 N N . GLY B 1 122 ? -11.031 35.375 7.008 1 86.12 122 GLY B N 1
ATOM 6679 C CA . GLY B 1 122 ? -11.328 35.75 5.637 1 86.12 122 GLY B CA 1
ATOM 6680 C C . GLY B 1 122 ? -11.445 34.594 4.695 1 86.12 122 GLY B C 1
ATOM 6681 O O . GLY B 1 122 ? -11.797 33.469 5.121 1 86.12 122 GLY B O 1
ATOM 6682 N N . GLY B 1 123 ? -11.266 34.812 3.389 1 83.81 123 GLY B N 1
ATOM 6683 C CA . GLY B 1 123 ? -11.469 33.781 2.379 1 83.81 123 GLY B CA 1
ATOM 6684 C C . GLY B 1 123 ? -12.898 33.719 1.863 1 83.81 123 GLY B C 1
ATOM 6685 O O . GLY B 1 123 ? -13.602 34.75 1.858 1 83.81 123 GLY B O 1
ATOM 6686 N N . ASN B 1 124 ? -13.18 32.625 1.341 1 86.31 124 ASN B N 1
ATOM 6687 C CA . ASN B 1 124 ? -14.508 32.438 0.76 1 86.31 124 ASN B CA 1
ATOM 6688 C C . ASN B 1 124 ? -15.297 31.375 1.506 1 86.31 124 ASN B C 1
ATOM 6690 O O . ASN B 1 124 ? -14.812 30.25 1.678 1 86.31 124 ASN B O 1
ATOM 6694 N N . ILE B 1 125 ? -16.469 31.703 1.948 1 90.38 125 ILE B N 1
ATOM 6695 C CA . ILE B 1 125 ? -17.297 30.844 2.785 1 90.38 125 ILE B CA 1
ATOM 6696 C C . ILE B 1 125 ? -17.594 29.547 2.051 1 90.38 125 ILE B C 1
ATOM 6698 O O . ILE B 1 125 ? -17.688 28.484 2.674 1 90.38 125 ILE B O 1
ATOM 6702 N N . LYS B 1 126 ? -17.672 29.594 0.756 1 86.25 126 LYS B N 1
ATOM 6703 C CA . LYS B 1 126 ? -17.953 28.375 -0.009 1 86.25 126 LYS B CA 1
ATOM 6704 C C . LYS B 1 126 ? -16.781 27.391 0.076 1 86.25 126 LYS B C 1
ATOM 6706 O O . LYS B 1 126 ? -17 26.188 0.229 1 86.25 126 LYS B O 1
ATOM 6711 N N . TYR B 1 127 ? -15.664 27.922 -0.064 1 83.31 127 TYR B N 1
ATOM 6712 C CA . TYR B 1 127 ? -14.484 27.078 0.048 1 83.31 127 TYR B CA 1
ATOM 6713 C C . TYR B 1 127 ? -14.383 26.453 1.436 1 83.31 127 TYR B C 1
ATOM 6715 O O . TYR B 1 127 ? -14.039 25.281 1.572 1 83.31 127 TYR B O 1
ATOM 6723 N N . ILE B 1 128 ? -14.633 27.188 2.398 1 88.56 128 ILE B N 1
ATOM 6724 C CA . ILE B 1 128 ? -14.547 26.719 3.779 1 88.56 128 ILE B CA 1
ATOM 6725 C C . ILE B 1 128 ? -15.562 25.609 4.008 1 88.56 128 ILE B C 1
ATOM 6727 O O . ILE B 1 128 ? -15.219 24.547 4.555 1 88.56 128 ILE B O 1
ATOM 6731 N N . GLU B 1 129 ? -16.734 25.781 3.525 1 89.69 129 GLU B N 1
ATOM 6732 C CA . GLU B 1 129 ? -17.812 24.812 3.742 1 89.69 129 GLU B CA 1
ATOM 6733 C C . GLU B 1 129 ? -17.578 23.547 2.938 1 89.69 129 GLU B C 1
ATOM 6735 O O . GLU B 1 129 ? -17.891 22.438 3.408 1 89.69 129 GLU B O 1
ATOM 6740 N N . ASP B 1 130 ? -17.047 23.734 1.775 1 82.94 130 ASP B N 1
ATOM 6741 C CA . ASP B 1 130 ? -16.953 22.594 0.863 1 82.94 130 ASP B CA 1
ATOM 6742 C C . ASP B 1 130 ? -15.648 21.828 1.054 1 82.94 130 ASP B C 1
ATOM 6744 O O . ASP B 1 130 ? -15.57 20.641 0.753 1 82.94 130 ASP B O 1
ATOM 6748 N N . PHE B 1 131 ? -14.711 22.5 1.539 1 82 131 PHE B N 1
ATOM 6749 C CA . PHE B 1 131 ? -13.398 21.859 1.575 1 82 131 PHE B CA 1
ATOM 6750 C C . PHE B 1 131 ? -12.875 21.781 3.004 1 82 131 PHE B C 1
ATOM 6752 O O . PHE B 1 131 ? -12.555 20.688 3.494 1 82 131 PHE B O 1
ATOM 6759 N N . ASP B 1 132 ? -12.844 22.797 3.725 1 87.44 132 ASP B N 1
ATOM 6760 C CA . ASP B 1 132 ? -12.172 22.859 5.02 1 87.44 132 ASP B CA 1
ATOM 6761 C C . ASP B 1 132 ? -12.93 22.047 6.07 1 87.44 132 ASP B C 1
ATOM 6763 O O . ASP B 1 132 ? -12.344 21.203 6.746 1 87.44 132 ASP B O 1
ATOM 6767 N N . ILE B 1 133 ? -14.234 22.312 6.164 1 91.75 133 ILE B N 1
ATOM 6768 C CA . ILE B 1 133 ? -15.008 21.688 7.234 1 91.75 133 ILE B CA 1
ATOM 6769 C C . ILE B 1 133 ? -15.047 20.172 7.035 1 91.75 133 ILE B C 1
ATOM 6771 O O . ILE B 1 133 ? -14.758 19.406 7.957 1 91.75 133 ILE B O 1
ATOM 6775 N N . PRO B 1 134 ? -15.297 19.703 5.82 1 88.06 134 PRO B N 1
ATOM 6776 C CA . PRO B 1 134 ? -15.297 18.25 5.629 1 88.06 134 PRO B CA 1
ATOM 6777 C C . PRO B 1 134 ? -13.938 17.609 5.914 1 88.06 134 PRO B C 1
ATOM 6779 O O . PRO B 1 134 ? -13.867 16.531 6.5 1 88.06 134 PRO B O 1
ATOM 6782 N N . ASN B 1 135 ? -12.93 18.25 5.523 1 87.81 135 ASN B N 1
ATOM 6783 C CA . ASN B 1 135 ? -11.602 17.719 5.77 1 87.81 135 ASN B CA 1
ATOM 6784 C C . ASN B 1 135 ? -11.258 17.719 7.258 1 87.81 135 ASN B C 1
ATOM 6786 O O . ASN B 1 135 ? -10.547 16.828 7.734 1 87.81 135 ASN B O 1
ATOM 6790 N N . ALA B 1 136 ? -11.734 18.703 7.914 1 93.12 136 ALA B N 1
ATOM 6791 C CA . ALA B 1 136 ? -11.539 18.734 9.359 1 93.12 136 ALA B CA 1
ATOM 6792 C C . ALA B 1 136 ? -12.195 17.531 10.031 1 93.12 136 ALA B C 1
ATOM 6794 O O . ALA B 1 136 ? -11.578 16.875 10.875 1 93.12 136 ALA B O 1
ATOM 6795 N N . ILE B 1 137 ? -13.391 17.25 9.602 1 92.06 137 ILE B N 1
ATOM 6796 C CA . ILE B 1 137 ? -14.125 16.125 10.156 1 92.06 137 ILE B CA 1
ATOM 6797 C C . ILE B 1 137 ? -13.391 14.82 9.82 1 92.06 137 ILE B C 1
ATOM 6799 O O . ILE B 1 137 ? -13.195 13.969 10.688 1 92.06 137 ILE B O 1
ATOM 6803 N N . CYS B 1 138 ? -12.953 14.758 8.609 1 87.62 138 CYS B N 1
ATOM 6804 C CA . CYS B 1 138 ? -12.227 13.57 8.164 1 87.62 138 CYS B CA 1
ATOM 6805 C C . CYS B 1 138 ? -10.953 13.375 8.969 1 87.62 138 CYS B C 1
ATOM 6807 O O . CYS B 1 138 ? -10.586 12.25 9.297 1 87.62 138 CYS B O 1
ATOM 6809 N N . THR B 1 139 ? -10.312 14.422 9.227 1 91.56 139 THR B N 1
ATOM 6810 C CA . THR B 1 139 ? -9.078 14.367 10 1 91.56 139 THR B CA 1
ATOM 6811 C C . THR B 1 139 ? -9.344 13.789 11.391 1 91.56 139 THR B C 1
ATOM 6813 O O . THR B 1 139 ? -8.609 12.914 11.859 1 91.56 139 THR B O 1
ATOM 6816 N N . ILE B 1 140 ? -10.391 14.227 12.039 1 94.88 140 ILE B N 1
ATOM 6817 C CA . ILE B 1 140 ? -10.727 13.75 13.375 1 94.88 140 ILE B CA 1
ATOM 6818 C C . ILE B 1 140 ? -11.055 12.258 13.328 1 94.88 140 ILE B C 1
ATOM 6820 O O . ILE B 1 140 ? -10.547 11.477 14.133 1 94.88 140 ILE B O 1
ATOM 6824 N N . ILE B 1 141 ? -11.82 11.945 12.367 1 89.5 141 ILE B N 1
ATOM 6825 C CA . ILE B 1 141 ? -12.25 10.562 12.25 1 89.5 141 ILE B CA 1
ATOM 6826 C C . ILE B 1 141 ? -11.039 9.664 11.969 1 89.5 141 ILE B C 1
ATOM 6828 O O . ILE B 1 141 ? -10.891 8.602 12.57 1 89.5 141 ILE B O 1
ATOM 6832 N N . PHE B 1 142 ? -10.195 10.047 11.094 1 89.38 142 PHE B N 1
ATOM 6833 C CA . PHE B 1 142 ? -9.008 9.273 10.75 1 89.38 142 PHE B CA 1
ATOM 6834 C C . PHE B 1 142 ? -8.164 9 11.992 1 89.38 142 PHE B C 1
ATOM 6836 O O . PHE B 1 142 ? -7.777 7.855 12.25 1 89.38 142 PHE B O 1
ATOM 6843 N N . PHE B 1 143 ? -7.926 9.984 12.719 1 93.12 143 PHE B N 1
ATOM 6844 C CA . PHE B 1 143 ? -7.047 9.797 13.867 1 93.12 143 PHE B CA 1
ATOM 6845 C C . PHE B 1 143 ? -7.781 9.07 14.992 1 93.12 143 PHE B C 1
ATOM 6847 O O . PHE B 1 143 ? -7.152 8.422 15.828 1 93.12 143 PHE B O 1
ATOM 6854 N N . SER B 1 144 ? -9.109 9.242 15.062 1 92.75 144 SER B N 1
ATOM 6855 C CA . SER B 1 144 ? -9.867 8.406 15.984 1 92.75 144 SER B CA 1
ATOM 6856 C C . SER B 1 144 ? -9.672 6.926 15.672 1 92.75 144 SER B C 1
ATOM 6858 O O . SER B 1 144 ? -9.578 6.105 16.594 1 92.75 144 SER B O 1
ATOM 6860 N N . ASP B 1 145 ? -9.602 6.656 14.406 1 89.25 145 ASP B N 1
ATOM 6861 C CA . ASP B 1 145 ? -9.367 5.285 13.969 1 89.25 145 ASP B CA 1
ATOM 6862 C C . ASP B 1 145 ? -7.938 4.844 14.281 1 89.25 145 ASP B C 1
ATOM 6864 O O . ASP B 1 145 ? -7.715 3.707 14.703 1 89.25 145 ASP B O 1
ATOM 6868 N N . ILE B 1 146 ? -7.055 5.68 14.07 1 89.5 146 ILE B N 1
ATOM 6869 C CA . ILE B 1 146 ? -5.648 5.371 14.281 1 89.5 146 ILE B CA 1
ATOM 6870 C C . ILE B 1 146 ? -5.41 5.02 15.75 1 89.5 146 ILE B C 1
ATOM 6872 O O . ILE B 1 146 ? -4.586 4.156 16.062 1 89.5 146 ILE B O 1
ATOM 6876 N N . CYS B 1 147 ? -6.172 5.617 16.656 1 91.56 147 CYS B N 1
ATOM 6877 C CA . CYS B 1 147 ? -6.055 5.293 18.062 1 91.56 147 CYS B CA 1
ATOM 6878 C C . CYS B 1 147 ? -6.188 3.795 18.297 1 91.56 147 CYS B C 1
ATOM 6880 O O . CYS B 1 147 ? -5.453 3.217 19.109 1 91.56 147 CYS B O 1
ATOM 6882 N N . LEU B 1 148 ? -7.027 3.24 17.547 1 87.06 148 LEU B N 1
ATOM 6883 C CA . LEU B 1 148 ? -7.379 1.845 17.797 1 87.06 148 LEU B CA 1
ATOM 6884 C C . LEU B 1 148 ? -6.391 0.912 17.094 1 87.06 148 LEU B C 1
ATOM 6886 O O . LEU B 1 148 ? -6.336 -0.281 17.406 1 87.06 148 LEU B O 1
ATOM 6890 N N . THR B 1 149 ? -5.609 1.454 16.219 1 83.12 149 THR B N 1
ATOM 6891 C CA . THR B 1 149 ? -4.703 0.606 15.445 1 83.12 149 THR B CA 1
ATOM 6892 C C . THR B 1 149 ? -3.252 1.013 15.68 1 83.12 149 THR B C 1
ATOM 6894 O O . THR B 1 149 ? -2.338 0.457 15.07 1 83.12 149 THR B O 1
ATOM 6897 N N . VAL B 1 150 ? -3.008 1.948 16.516 1 84.88 150 VAL B N 1
ATOM 6898 C CA . VAL B 1 150 ? -1.691 2.549 16.703 1 84.88 150 VAL B CA 1
ATOM 6899 C C . VAL B 1 150 ? -0.706 1.492 17.203 1 84.88 150 VAL B C 1
ATOM 6901 O O . VAL B 1 150 ? 0.461 1.488 16.797 1 84.88 150 VAL B O 1
ATOM 6904 N N . ASP B 1 151 ? -1.123 0.517 17.953 1 79.88 151 ASP B N 1
ATOM 6905 C CA . ASP B 1 151 ? -0.23 -0.493 18.516 1 79.88 151 ASP B CA 1
ATOM 6906 C C . ASP B 1 151 ? 0.23 -1.477 17.453 1 79.88 151 ASP B C 1
ATOM 6908 O O . ASP B 1 151 ? 1.34 -2.008 17.516 1 79.88 151 ASP B O 1
ATOM 6912 N N . SER B 1 152 ? -0.657 -1.688 16.594 1 77.69 152 SER B N 1
ATOM 6913 C CA . SER B 1 152 ? -0.284 -2.57 15.492 1 77.69 152 SER B CA 1
ATOM 6914 C C . SER B 1 152 ? 0.679 -1.878 14.531 1 77.69 152 SER B C 1
ATOM 6916 O O . SER B 1 152 ? 1.591 -2.512 14 1 77.69 152 SER B O 1
ATOM 6918 N N . LYS B 1 153 ? 0.53 -0.615 14.359 1 79.44 153 LYS B N 1
ATOM 6919 C CA . LYS B 1 153 ? 1.362 0.142 13.43 1 79.44 153 LYS B CA 1
ATOM 6920 C C . LYS B 1 153 ? 2.693 0.524 14.07 1 79.44 153 LYS B C 1
ATOM 6922 O O . LYS B 1 153 ? 3.734 0.5 13.406 1 79.44 153 LYS B O 1
ATOM 6927 N N . PHE B 1 154 ? 2.57 0.936 15.328 1 84.12 154 PHE B N 1
ATOM 6928 C CA . PHE B 1 154 ? 3.748 1.355 16.078 1 84.12 154 PHE B CA 1
ATOM 6929 C C . PHE B 1 154 ? 3.842 0.604 17.406 1 84.12 154 PHE B C 1
ATOM 6931 O O . PHE B 1 154 ? 3.633 1.185 18.469 1 84.12 154 PHE B O 1
ATOM 6938 N N . PRO B 1 155 ? 4.285 -0.641 17.297 1 80.38 155 PRO B N 1
ATOM 6939 C CA . PRO B 1 155 ? 4.371 -1.416 18.547 1 80.38 155 PRO B CA 1
ATOM 6940 C C . PRO B 1 155 ? 5.406 -0.86 19.516 1 80.38 155 PRO B C 1
ATOM 6942 O O . PRO B 1 155 ? 6.492 -0.449 19.094 1 80.38 155 PRO B O 1
ATOM 6945 N N . ASN B 1 156 ? 5.109 -0.676 20.75 1 82.44 156 ASN B N 1
ATOM 6946 C CA . ASN B 1 156 ? 5.992 -0.278 21.844 1 82.44 156 ASN B CA 1
ATOM 6947 C C . ASN B 1 156 ? 6.305 1.215 21.797 1 82.44 156 ASN B C 1
ATOM 6949 O O . ASN B 1 156 ? 7.434 1.626 22.078 1 82.44 156 ASN B O 1
ATOM 6953 N N . TRP B 1 157 ? 5.445 1.992 21.219 1 86.81 157 TRP B N 1
ATOM 6954 C CA . TRP B 1 157 ? 5.535 3.447 21.266 1 86.81 157 TRP B CA 1
ATOM 6955 C C . TRP B 1 157 ? 4.539 4.027 22.266 1 86.81 157 TRP B C 1
ATOM 6957 O O . TRP B 1 157 ? 3.43 3.512 22.406 1 86.81 157 TRP B O 1
ATOM 6967 N N . SER B 1 158 ? 4.922 5.004 23 1 89.31 158 SER B N 1
ATOM 6968 C CA . SER B 1 158 ? 4.086 5.652 24.016 1 89.31 158 SER B CA 1
ATOM 6969 C C . SER B 1 158 ? 4.145 7.172 23.875 1 89.31 158 SER B C 1
ATOM 6971 O O . SER B 1 158 ? 5.086 7.715 23.297 1 89.31 158 SER B O 1
ATOM 6973 N N . PRO B 1 159 ? 3.111 7.895 24.375 1 91.44 159 PRO B N 1
ATOM 6974 C CA . PRO B 1 159 ? 3.127 9.359 24.297 1 91.44 159 PRO B CA 1
ATOM 6975 C C . PRO B 1 159 ? 4.312 9.977 25.031 1 91.44 159 PRO B C 1
ATOM 6977 O O . PRO B 1 159 ? 4.836 9.391 25.969 1 91.44 159 PRO B O 1
ATOM 6980 N N . ILE B 1 160 ? 4.656 11.203 24.672 1 88.94 160 ILE B N 1
ATOM 6981 C CA . ILE B 1 160 ? 5.855 11.82 25.234 1 88.94 160 ILE B CA 1
ATOM 6982 C C . ILE B 1 160 ? 5.48 12.664 26.453 1 88.94 160 ILE B C 1
ATOM 6984 O O . ILE B 1 160 ? 6.344 13.008 27.266 1 88.94 160 ILE B O 1
ATOM 6988 N N . GLY B 1 161 ? 4.273 13.086 26.562 1 88.12 161 GLY B N 1
ATOM 6989 C CA . GLY B 1 161 ? 3.855 13.914 27.688 1 88.12 161 GLY B CA 1
ATOM 6990 C C . GLY B 1 161 ? 3.053 15.125 27.266 1 88.12 161 GLY B C 1
ATOM 6991 O O . GLY B 1 161 ? 2.021 15 26.594 1 88.12 161 GLY B O 1
ATOM 6992 N N . THR B 1 162 ? 3.543 16.328 27.578 1 89.06 162 THR B N 1
ATOM 6993 C CA . THR B 1 162 ? 2.854 17.578 27.234 1 89.06 162 THR B CA 1
ATOM 6994 C C . THR B 1 162 ? 3.473 18.219 26 1 89.06 162 THR B C 1
ATOM 6996 O O . THR B 1 162 ? 4.695 18.312 25.891 1 89.06 162 THR B O 1
ATOM 6999 N N . VAL B 1 163 ? 2.639 18.609 25.078 1 90.88 163 VAL B N 1
ATOM 7000 C CA . VAL B 1 163 ? 3.09 19.188 23.812 1 90.88 163 VAL B CA 1
ATOM 7001 C C . VAL B 1 163 ? 2.475 20.578 23.641 1 90.88 163 VAL B C 1
ATOM 7003 O O . VAL B 1 163 ? 1.277 20.766 23.859 1 90.88 163 VAL B O 1
ATOM 7006 N N . GLU B 1 164 ? 3.25 21.531 23.266 1 88.75 164 GLU B N 1
ATOM 7007 C CA . GLU B 1 164 ? 2.762 22.844 22.906 1 88.75 164 GLU B CA 1
ATOM 7008 C C . GLU B 1 164 ? 2.471 22.938 21.406 1 88.75 164 GLU B C 1
ATOM 7010 O O . GLU B 1 164 ? 3.258 22.453 20.594 1 88.75 164 GLU B O 1
ATOM 7015 N N . ILE B 1 165 ? 1.357 23.531 21.109 1 92.06 165 ILE B N 1
ATOM 7016 C CA . ILE B 1 165 ? 0.983 23.719 19.703 1 92.06 165 ILE B CA 1
ATOM 7017 C C . ILE B 1 165 ? 0.955 25.219 19.375 1 92.06 165 ILE B C 1
ATOM 7019 O O . ILE B 1 165 ? 0.231 25.984 20.016 1 92.06 165 ILE B O 1
ATOM 7023 N N . ILE B 1 166 ? 1.744 25.578 18.438 1 89.12 166 ILE B N 1
ATOM 7024 C CA . ILE B 1 166 ? 1.773 26.953 17.938 1 89.12 166 ILE B CA 1
ATOM 7025 C C . ILE B 1 166 ? 1.082 27.016 16.578 1 89.12 166 ILE B C 1
ATOM 7027 O O . ILE B 1 166 ? 1.604 26.516 15.586 1 89.12 166 ILE B O 1
ATOM 7031 N N . LEU B 1 167 ? -0.009 27.688 16.578 1 88.56 167 LEU B N 1
ATOM 7032 C CA . LEU B 1 167 ? -0.831 27.75 15.375 1 88.56 167 LEU B CA 1
ATOM 7033 C C . LEU B 1 167 ? -0.434 28.938 14.508 1 88.56 167 LEU B C 1
ATOM 7035 O O . LEU B 1 167 ? -0.021 29.984 15.023 1 88.56 167 LEU B O 1
ATOM 7039 N N . PRO B 1 168 ? -0.595 28.734 13.227 1 81.62 168 PRO B N 1
ATOM 7040 C CA . PRO B 1 168 ? -0.356 29.891 12.336 1 81.62 168 PRO B CA 1
ATOM 7041 C C . PRO B 1 168 ? -1.481 30.922 12.391 1 81.62 168 PRO B C 1
ATOM 7043 O O . PRO B 1 168 ? -2.58 30.609 12.859 1 81.62 168 PRO B O 1
ATOM 7046 N N . ASP B 1 169 ? -1.267 32.094 11.891 1 72.06 169 ASP B N 1
ATOM 7047 C CA . ASP B 1 169 ? -2.277 33.156 11.852 1 72.06 169 ASP B CA 1
ATOM 7048 C C . ASP B 1 169 ? -3.438 32.75 10.938 1 72.06 169 ASP B C 1
ATOM 7050 O O . ASP B 1 169 ? -4.605 32.938 11.297 1 72.06 169 ASP B O 1
ATOM 7054 N N . PHE B 1 170 ? -2.979 32.219 9.75 1 75.5 170 PHE B N 1
ATOM 7055 C CA . PHE B 1 170 ? -3.992 31.734 8.82 1 75.5 170 PHE B CA 1
ATOM 7056 C C . PHE B 1 170 ? -4.336 30.281 9.086 1 75.5 170 PHE B C 1
ATOM 7058 O O . PHE B 1 170 ? -3.848 29.391 8.391 1 75.5 170 PHE B O 1
ATOM 7065 N N . CYS B 1 171 ? -5.145 30.141 10.07 1 80.69 171 CYS B N 1
ATOM 7066 C CA . CYS B 1 171 ? -5.383 28.766 10.477 1 80.69 171 CYS B CA 1
ATOM 7067 C C . CYS B 1 171 ? -6.805 28.344 10.141 1 80.69 171 CYS B C 1
ATOM 7069 O O . CYS B 1 171 ? -7.77 28.875 10.688 1 80.69 171 CYS B O 1
ATOM 7071 N N . SER B 1 172 ? -6.945 27.516 9.148 1 88.56 172 SER B N 1
ATOM 7072 C CA . SER B 1 172 ? -8.242 26.875 8.93 1 88.56 172 SER B CA 1
ATOM 7073 C C . SER B 1 172 ? -8.523 25.812 9.992 1 88.56 172 SER B C 1
ATOM 7075 O O . SER B 1 172 ? -7.637 25.469 10.773 1 88.56 172 SER B O 1
ATOM 7077 N N . LEU B 1 173 ? -9.734 25.438 10.07 1 92.12 173 LEU B N 1
ATOM 7078 C CA . LEU B 1 173 ? -10.078 24.391 11.023 1 92.12 173 LEU B CA 1
ATOM 7079 C C . LEU B 1 173 ? -9.32 23.109 10.711 1 92.12 173 LEU B C 1
ATOM 7081 O O . LEU B 1 173 ? -8.883 22.406 11.625 1 92.12 173 LEU B O 1
ATOM 7085 N N . THR B 1 174 ? -9.172 22.797 9.445 1 90.38 174 THR B N 1
ATOM 7086 C CA . THR B 1 174 ? -8.422 21.625 9.039 1 90.38 174 THR B CA 1
ATOM 7087 C C . THR B 1 174 ? -6.973 21.719 9.508 1 90.38 174 THR B C 1
ATOM 7089 O O . THR B 1 174 ? -6.43 20.766 10.062 1 90.38 174 THR B O 1
ATOM 7092 N N . SER B 1 175 ? -6.387 22.828 9.234 1 88.56 175 SER B N 1
ATOM 7093 C CA . SER B 1 175 ? -5 23 9.641 1 88.56 175 SER B CA 1
ATOM 7094 C C . SER B 1 175 ? -4.844 22.875 11.156 1 88.56 175 SER B C 1
ATOM 7096 O O . SER B 1 175 ? -3.854 22.328 11.641 1 88.56 175 SER B O 1
ATOM 7098 N N . MET B 1 176 ? -5.75 23.422 11.852 1 92.94 176 MET B N 1
ATOM 7099 C CA . MET B 1 176 ? -5.723 23.344 13.312 1 92.94 176 MET B CA 1
ATOM 7100 C C . MET B 1 176 ? -5.801 21.891 13.773 1 92.94 176 MET B C 1
ATOM 7102 O O . MET B 1 176 ? -5.02 21.453 14.617 1 92.94 176 MET B O 1
ATOM 7106 N N . PHE B 1 177 ? -6.695 21.188 13.203 1 94.94 177 PHE B N 1
ATOM 7107 C CA . PHE B 1 177 ? -6.918 19.812 13.648 1 94.94 177 PHE B CA 1
ATOM 7108 C C . PHE B 1 177 ? -5.781 18.906 13.195 1 94.94 177 PHE B C 1
ATOM 7110 O O . PHE B 1 177 ? -5.43 17.953 13.891 1 94.94 177 PHE B O 1
ATOM 7117 N N . VAL B 1 178 ? -5.184 19.172 12.109 1 91.69 178 VAL B N 1
ATOM 7118 C CA . VAL B 1 178 ? -4.039 18.391 11.656 1 91.69 178 VAL B CA 1
ATOM 7119 C C . VAL B 1 178 ? -2.889 18.531 12.648 1 91.69 178 VAL B C 1
ATOM 7121 O O . VAL B 1 178 ? -2.109 17.594 12.836 1 91.69 178 VAL B O 1
ATOM 7124 N N . GLN B 1 179 ? -2.846 19.625 13.273 1 92.81 179 GLN B N 1
ATOM 7125 C CA . GLN B 1 179 ? -1.789 19.844 14.258 1 92.81 179 GLN B CA 1
ATOM 7126 C C . GLN B 1 179 ? -2.197 19.312 15.633 1 92.81 179 GLN B C 1
ATOM 7128 O O . GLN B 1 179 ? -1.372 18.766 16.359 1 92.81 179 GLN B O 1
ATOM 7133 N N . LEU B 1 180 ? -3.379 19.438 15.953 1 95.88 180 LEU B N 1
ATOM 7134 C CA . LEU B 1 180 ? -3.852 19.219 17.312 1 95.88 180 LEU B CA 1
ATOM 7135 C C . LEU B 1 180 ? -4.238 17.75 17.531 1 95.88 180 LEU B C 1
ATOM 7137 O O . LEU B 1 180 ? -3.834 17.141 18.516 1 95.88 180 LEU B O 1
ATOM 7141 N N . ILE B 1 181 ? -4.973 17.203 16.609 1 96.56 181 ILE B N 1
ATOM 7142 C CA . ILE B 1 181 ? -5.66 15.93 16.828 1 96.56 181 ILE B CA 1
ATOM 7143 C C . ILE B 1 181 ? -4.641 14.797 16.938 1 96.56 181 ILE B C 1
ATOM 7145 O O . ILE B 1 181 ? -4.777 13.906 17.781 1 96.56 181 ILE B O 1
ATOM 7149 N N . PRO B 1 182 ? -3.574 14.805 16.141 1 94.88 182 PRO B N 1
ATOM 7150 C CA . PRO B 1 182 ? -2.586 13.742 16.312 1 94.88 182 PRO B CA 1
ATOM 7151 C C . PRO B 1 182 ? -1.952 13.734 17.703 1 94.88 182 PRO B C 1
ATOM 7153 O O . PRO B 1 182 ? -1.634 12.664 18.234 1 94.88 182 PRO B O 1
ATOM 7156 N N . VAL B 1 183 ? -1.764 14.852 18.25 1 95.06 183 VAL B N 1
ATOM 7157 C CA . VAL B 1 183 ? -1.172 14.961 19.578 1 95.06 183 VAL B CA 1
ATOM 7158 C C . VAL B 1 183 ? -2.105 14.336 20.625 1 95.06 183 VAL B C 1
ATOM 7160 O O . VAL B 1 183 ? -1.665 13.562 21.469 1 95.06 183 VAL B O 1
ATOM 7163 N N . ILE B 1 184 ? -3.324 14.633 20.469 1 94.81 184 ILE B N 1
ATOM 7164 C CA . ILE B 1 184 ? -4.332 14.078 21.359 1 94.81 184 ILE B CA 1
ATOM 7165 C C . ILE B 1 184 ? -4.473 12.578 21.125 1 94.81 184 ILE B C 1
ATOM 7167 O O . ILE B 1 184 ? -4.543 11.797 22.078 1 94.81 184 ILE B O 1
ATOM 7171 N N . ALA B 1 185 ? -4.496 12.203 19.891 1 94.69 185 ALA B N 1
ATOM 7172 C CA . ALA B 1 185 ? -4.648 10.797 19.531 1 94.69 185 ALA B CA 1
ATOM 7173 C C . ALA B 1 185 ? -3.496 9.961 20.078 1 94.69 185 ALA B C 1
ATOM 7175 O O . ALA B 1 185 ? -3.682 8.797 20.438 1 94.69 185 ALA B O 1
ATOM 7176 N N . ALA B 1 186 ? -2.35 10.555 20.156 1 93.56 186 ALA B N 1
ATOM 7177 C CA . ALA B 1 186 ? -1.181 9.844 20.672 1 93.56 186 ALA B CA 1
ATOM 7178 C C . ALA B 1 186 ? -1.261 9.688 22.188 1 93.56 186 ALA B C 1
ATOM 7180 O O . ALA B 1 186 ? -0.522 8.898 22.781 1 93.56 186 ALA B O 1
ATOM 7181 N N . GLY B 1 187 ? -2.131 10.484 22.844 1 92.69 187 GLY B N 1
ATOM 7182 C CA . GLY B 1 187 ? -2.334 10.375 24.281 1 92.69 187 GLY B CA 1
ATOM 7183 C C . GLY B 1 187 ? -1.6 11.445 25.078 1 92.69 187 GLY B C 1
ATOM 7184 O O . GLY B 1 187 ? -1.396 11.305 26.281 1 92.69 187 GLY B O 1
ATOM 7185 N N . ASN B 1 188 ? -1.209 12.516 24.391 1 93.31 188 ASN B N 1
ATOM 7186 C CA . ASN B 1 188 ? -0.492 13.602 25.047 1 93.31 188 ASN B CA 1
ATOM 7187 C C . ASN B 1 188 ? -1.449 14.664 25.578 1 93.31 188 ASN B C 1
ATOM 7189 O O . ASN B 1 188 ? -2.621 14.695 25.203 1 93.31 188 ASN B O 1
ATOM 7193 N N . ASN B 1 189 ? -0.889 15.469 26.484 1 91.06 189 ASN B N 1
ATOM 7194 C CA . ASN B 1 189 ? -1.552 16.703 26.875 1 91.06 189 ASN B CA 1
ATOM 7195 C C . ASN B 1 189 ? -1.125 17.875 25.984 1 91.06 189 ASN B C 1
ATOM 7197 O O . ASN B 1 189 ? 0.004 17.891 25.484 1 91.06 189 ASN B O 1
ATOM 7201 N N . VAL B 1 190 ? -2.09 18.812 25.844 1 92.31 190 VAL B N 1
ATOM 7202 C CA . VAL B 1 190 ? -1.815 19.828 24.828 1 92.31 190 VAL B CA 1
ATOM 7203 C C . VAL B 1 190 ? -1.956 21.219 25.438 1 92.31 190 VAL B C 1
ATOM 7205 O O . VAL B 1 190 ? -2.875 21.484 26.219 1 92.31 190 VAL B O 1
ATOM 7208 N N . LEU B 1 191 ? -1.04 22.047 25.141 1 89.38 191 LEU B N 1
ATOM 7209 C CA . LEU B 1 191 ? -1.096 23.484 25.359 1 89.38 191 LEU B CA 1
ATOM 7210 C C . LEU B 1 191 ? -1.062 24.25 24.047 1 89.38 191 LEU B C 1
ATOM 7212 O O . LEU B 1 191 ? -0.029 24.297 23.375 1 89.38 191 LEU B O 1
ATOM 7216 N N . VAL B 1 192 ? -2.189 24.938 23.719 1 91.56 192 VAL B N 1
ATOM 7217 C CA . VAL B 1 192 ? -2.283 25.625 22.438 1 91.56 192 VAL B CA 1
ATOM 7218 C C . VAL B 1 192 ? -2.023 27.125 22.641 1 91.56 192 VAL B C 1
ATOM 7220 O O . VAL B 1 192 ? -2.604 27.75 23.547 1 91.56 192 VAL B O 1
ATOM 7223 N N . GLN B 1 193 ? -1.162 27.594 21.891 1 87.19 193 GLN B N 1
ATOM 7224 C CA . GLN B 1 193 ? -0.994 29.031 21.812 1 87.19 193 GLN B CA 1
ATOM 7225 C C . GLN B 1 193 ? -1.858 29.641 20.703 1 87.19 193 GLN B C 1
ATOM 7227 O O . GLN B 1 193 ? -1.588 29.438 19.516 1 87.19 193 GLN B O 1
ATOM 7232 N N . GLY B 1 194 ? -2.84 30.422 21.156 1 86.62 194 GLY B N 1
ATOM 7233 C CA . GLY B 1 194 ? -3.756 31.016 20.188 1 86.62 194 GLY B CA 1
ATOM 7234 C C . GLY B 1 194 ? -3.41 32.438 19.844 1 86.62 194 GLY B C 1
ATOM 7235 O O . GLY B 1 194 ? -2.498 33.031 20.438 1 86.62 194 GLY B O 1
ATOM 7236 N N . SER B 1 195 ? -4.027 32.938 18.844 1 87.19 195 SER B N 1
ATOM 7237 C CA . SER B 1 195 ? -3.939 34.344 18.406 1 87.19 195 SER B CA 1
ATOM 7238 C C . SER B 1 195 ? -5.324 34.938 18.234 1 87.19 195 SER B C 1
ATOM 7240 O O . SER B 1 195 ? -6.336 34.281 18.438 1 87.19 195 SER B O 1
ATOM 7242 N N . ARG B 1 196 ? -5.312 36.219 17.906 1 87.81 196 ARG B N 1
ATOM 7243 C CA . ARG B 1 196 ? -6.59 36.906 17.672 1 87.81 196 ARG B CA 1
ATOM 7244 C C . ARG B 1 196 ? -7.324 36.25 16.5 1 87.81 196 ARG B C 1
ATOM 7246 O O . ARG B 1 196 ? -8.555 36.312 16.422 1 87.81 196 ARG B O 1
ATOM 7253 N N . PHE B 1 197 ? -6.551 35.562 15.641 1 88.62 197 PHE B N 1
ATOM 7254 C CA . PHE B 1 197 ? -7.137 35 14.43 1 88.62 197 PHE B CA 1
ATOM 7255 C C . PHE B 1 197 ? -7.773 33.656 14.727 1 88.62 197 PHE B C 1
ATOM 7257 O O . PHE B 1 197 ? -8.602 33.156 13.961 1 88.62 197 PHE B O 1
ATOM 7264 N N . THR B 1 198 ? -7.422 33.031 15.844 1 90.94 198 THR B N 1
ATOM 7265 C CA . THR B 1 198 ? -7.91 31.688 16.125 1 90.94 198 THR B CA 1
ATOM 7266 C C . THR B 1 198 ? -8.805 31.688 17.375 1 90.94 198 THR B C 1
ATOM 7268 O O . THR B 1 198 ? -9.32 30.641 17.766 1 90.94 198 THR B O 1
ATOM 7271 N N . ALA B 1 199 ? -9.008 32.812 17.906 1 91.44 199 ALA B N 1
ATOM 7272 C CA . ALA B 1 199 ? -9.648 32.906 19.219 1 91.44 199 ALA B CA 1
ATOM 7273 C C . ALA B 1 199 ? -11.07 32.375 19.188 1 91.44 199 ALA B C 1
ATOM 7275 O O . ALA B 1 199 ? -11.5 31.688 20.109 1 91.44 199 ALA B O 1
ATOM 7276 N N . LEU B 1 200 ? -11.828 32.688 18.172 1 93.06 200 LEU B N 1
ATOM 7277 C CA . LEU B 1 200 ? -13.219 32.25 18.109 1 93.06 200 LEU B CA 1
ATOM 7278 C C . LEU B 1 200 ? -13.297 30.734 17.984 1 93.06 200 LEU B C 1
ATOM 7280 O O . LEU B 1 200 ? -14.047 30.078 18.719 1 93.06 200 LEU B O 1
ATOM 7284 N N . GLN B 1 201 ? -12.539 30.172 17.078 1 93.69 201 GLN B N 1
ATOM 7285 C CA . GLN B 1 201 ? -12.539 28.734 16.875 1 93.69 201 GLN B CA 1
ATOM 7286 C C . GLN B 1 201 ? -12.047 28 18.109 1 93.69 201 GLN B C 1
ATOM 7288 O O . GLN B 1 201 ? -12.578 26.938 18.469 1 93.69 201 GLN B O 1
ATOM 7293 N N . LEU B 1 202 ? -11.039 28.5 18.719 1 95 202 LEU B N 1
ATOM 7294 C CA . LEU B 1 202 ? -10.484 27.859 19.906 1 95 202 LEU B CA 1
ATOM 7295 C C . LEU B 1 202 ? -11.477 27.891 21.062 1 95 202 LEU B C 1
ATOM 7297 O O . LEU B 1 202 ? -11.562 26.953 21.844 1 95 202 LEU B O 1
ATOM 7301 N N . THR B 1 203 ? -12.148 29.031 21.188 1 94.44 203 THR B N 1
ATOM 7302 C CA . THR B 1 203 ? -13.164 29.109 22.219 1 94.44 203 THR B CA 1
ATOM 7303 C C . THR B 1 203 ? -14.258 28.062 21.984 1 94.44 203 THR B C 1
ATOM 7305 O O . THR B 1 203 ? -14.711 27.406 22.922 1 94.44 203 THR B O 1
ATOM 7308 N N . TRP B 1 204 ? -14.719 27.969 20.75 1 95.88 204 TRP B N 1
ATOM 7309 C CA . TRP B 1 204 ? -15.672 26.922 20.422 1 95.88 204 TRP B CA 1
ATOM 7310 C C . TRP B 1 204 ? -15.125 25.547 20.828 1 95.88 204 TRP B C 1
ATOM 7312 O O . TRP B 1 204 ? -15.844 24.734 21.406 1 95.88 204 TRP B O 1
ATOM 7322 N N . LEU B 1 205 ? -13.883 25.312 20.516 1 96.94 205 LEU B N 1
ATOM 7323 C CA . LEU B 1 205 ? -13.258 24.016 20.797 1 96.94 205 LEU B CA 1
ATOM 7324 C C . LEU B 1 205 ? -13.211 23.766 22.297 1 96.94 205 LEU B C 1
ATOM 7326 O O . LEU B 1 205 ? -13.445 22.641 22.75 1 96.94 205 LEU B O 1
ATOM 7330 N N . CYS B 1 206 ? -12.859 24.766 23.078 1 95.56 206 CYS B N 1
ATOM 7331 C CA . CYS B 1 206 ? -12.867 24.641 24.531 1 95.56 206 CYS B CA 1
ATOM 7332 C C . CYS B 1 206 ? -14.234 24.203 25.031 1 95.56 206 CYS B C 1
ATOM 7334 O O . CYS B 1 206 ? -14.336 23.266 25.828 1 95.56 206 CYS B O 1
ATOM 7336 N N . LYS B 1 207 ? -15.219 24.781 24.562 1 95.19 207 LYS B N 1
ATOM 7337 C CA . LYS B 1 207 ? -16.578 24.453 24.969 1 95.19 207 LYS B CA 1
ATOM 7338 C C . LYS B 1 207 ? -16.984 23.062 24.5 1 95.19 207 LYS B C 1
ATOM 7340 O O . LYS B 1 207 ? -17.672 22.328 25.219 1 95.19 207 LYS B O 1
ATOM 7345 N N . ALA B 1 208 ? -16.594 22.797 23.266 1 96.06 208 ALA B N 1
ATOM 7346 C CA . ALA B 1 208 ? -16.859 21.469 22.75 1 96.06 208 ALA B CA 1
ATOM 7347 C C . ALA B 1 208 ? -16.219 20.391 23.625 1 96.06 208 ALA B C 1
ATOM 7349 O O . ALA B 1 208 ? -16.844 19.391 23.953 1 96.06 208 ALA B O 1
ATOM 7350 N N . PHE B 1 209 ? -14.961 20.578 24 1 95.44 209 PHE B N 1
ATOM 7351 C CA . PHE B 1 209 ? -14.242 19.609 24.828 1 95.44 209 PHE B CA 1
ATOM 7352 C C . PHE B 1 209 ? -14.883 19.5 26.203 1 95.44 209 PHE B C 1
ATOM 7354 O O . PHE B 1 209 ? -14.891 18.422 26.797 1 95.44 209 PHE B O 1
ATOM 7361 N N . GLN B 1 210 ? -15.398 20.547 26.703 1 93.38 210 GLN B N 1
ATOM 7362 C CA . GLN B 1 210 ? -16.156 20.5 27.938 1 93.38 210 GLN B CA 1
ATOM 7363 C C . GLN B 1 210 ? -17.422 19.656 27.781 1 93.38 210 GLN B C 1
ATOM 7365 O O . GLN B 1 210 ? -17.719 18.812 28.641 1 93.38 210 GLN B O 1
ATOM 7370 N N . SER B 1 211 ? -18.109 19.859 26.734 1 93.75 211 SER B N 1
ATOM 7371 C CA . SER B 1 211 ? -19.359 19.188 26.484 1 93.75 211 SER B CA 1
ATOM 7372 C C . SER B 1 211 ? -19.156 17.672 26.312 1 93.75 211 SER B C 1
ATOM 7374 O O . SER B 1 211 ? -19.984 16.875 26.75 1 93.75 211 SER B O 1
ATOM 7376 N N . ILE B 1 212 ? -18.062 17.359 25.719 1 93.12 212 ILE B N 1
ATOM 7377 C CA . ILE B 1 212 ? -17.859 15.938 25.438 1 93.12 212 ILE B CA 1
ATOM 7378 C C . ILE B 1 212 ? -17.047 15.289 26.562 1 93.12 212 ILE B C 1
ATOM 7380 O O . ILE B 1 212 ? -16.672 14.125 26.469 1 93.12 212 ILE B O 1
ATOM 7384 N N . GLU B 1 213 ? -16.672 16.016 27.531 1 89.19 213 GLU B N 1
ATOM 7385 C CA . GLU B 1 213 ? -16.094 15.555 28.797 1 89.19 213 GLU B CA 1
ATOM 7386 C C . GLU B 1 213 ? -14.648 15.086 28.578 1 89.19 213 GLU B C 1
ATOM 7388 O O . GLU B 1 213 ? -14.266 14.008 29.047 1 89.19 213 GLU B O 1
ATOM 7393 N N . LEU B 1 214 ? -13.961 15.836 27.797 1 91.81 214 LEU B N 1
ATOM 7394 C CA . LEU B 1 214 ? -12.516 15.648 27.797 1 91.81 214 LEU B CA 1
ATOM 7395 C C . LEU B 1 214 ? -11.93 15.922 29.172 1 91.81 214 LEU B C 1
ATOM 7397 O O . LEU B 1 214 ? -12.328 16.891 29.844 1 91.81 214 LEU B O 1
ATOM 7401 N N . PRO B 1 215 ? -11.062 15.016 29.625 1 89.31 215 PRO B N 1
ATOM 7402 C CA . PRO B 1 215 ? -10.453 15.312 30.938 1 89.31 215 PRO B CA 1
ATOM 7403 C C . PRO B 1 215 ? -9.844 16.719 30.984 1 89.31 215 PRO B C 1
ATOM 7405 O O . PRO B 1 215 ? -9.227 17.156 30.016 1 89.31 215 PRO B O 1
ATOM 7408 N N . LYS B 1 216 ? -10.023 17.469 31.984 1 85.19 216 LYS B N 1
ATOM 7409 C CA . LYS B 1 216 ? -9.773 18.906 32.125 1 85.19 216 LYS B CA 1
ATOM 7410 C C . LYS B 1 216 ? -8.32 19.234 31.781 1 85.19 216 LYS B C 1
ATOM 7412 O O . LYS B 1 216 ? -8.047 20.266 31.156 1 85.19 216 LYS B O 1
ATOM 7417 N N . ALA B 1 217 ? -7.355 18.516 32.156 1 83.62 217 ALA B N 1
ATOM 7418 C CA . ALA B 1 217 ? -5.953 18.906 32.031 1 83.62 217 ALA B CA 1
ATOM 7419 C C . ALA B 1 217 ? -5.391 18.5 30.672 1 83.62 217 ALA B C 1
ATOM 7421 O O . ALA B 1 217 ? -4.289 18.906 30.297 1 83.62 217 ALA B O 1
ATOM 7422 N N . VAL B 1 218 ? -6.148 17.938 29.844 1 90.88 218 VAL B N 1
ATOM 7423 C CA . VAL B 1 218 ? -5.621 17.375 28.609 1 90.88 218 VAL B CA 1
ATOM 7424 C C . VAL B 1 218 ? -5.477 18.484 27.562 1 90.88 218 VAL B C 1
ATOM 7426 O O . VAL B 1 218 ? -4.547 18.469 26.766 1 90.88 218 VAL B O 1
ATOM 7429 N N . PHE B 1 219 ? -6.465 19.484 27.609 1 93.25 219 PHE B N 1
ATOM 7430 C CA . PHE B 1 219 ? -6.477 20.547 26.609 1 93.25 219 PHE B CA 1
ATOM 7431 C C . PHE B 1 219 ? -6.477 21.906 27.281 1 93.25 219 PHE B C 1
ATOM 7433 O O . PHE B 1 219 ? -7.363 22.219 28.078 1 93.25 219 PHE B O 1
ATOM 7440 N N . ASN B 1 220 ? -5.441 22.703 26.938 1 91.06 220 ASN B N 1
ATOM 7441 C CA . ASN B 1 220 ? -5.285 24.062 27.453 1 91.06 220 ASN B CA 1
ATOM 7442 C C . ASN B 1 220 ? -4.98 25.062 26.344 1 91.06 220 ASN B C 1
ATOM 7444 O O . ASN B 1 220 ? -4.289 24.719 25.375 1 91.06 220 ASN B O 1
ATOM 7448 N N . VAL B 1 221 ? -5.555 26.312 26.438 1 92.06 221 VAL B N 1
ATOM 7449 C CA . VAL B 1 221 ? -5.332 27.359 25.453 1 92.06 221 VAL B CA 1
ATOM 7450 C C . VAL B 1 221 ? -4.797 28.609 26.141 1 92.06 221 VAL B C 1
ATOM 7452 O O . VAL B 1 221 ? -5.32 29.031 27.172 1 92.06 221 VAL B O 1
ATOM 7455 N N . MET B 1 222 ? -3.791 29.172 25.562 1 87.19 222 MET B N 1
ATOM 7456 C CA . MET B 1 222 ? -3.236 30.422 26.047 1 87.19 222 MET B CA 1
ATOM 7457 C C . MET B 1 222 ? -3.1 31.438 24.922 1 87.19 222 MET B C 1
ATOM 7459 O O . MET B 1 222 ? -2.707 31.094 23.812 1 87.19 222 MET B O 1
ATOM 7463 N N . TYR B 1 223 ? -3.529 32.688 25.156 1 87.81 223 TYR B N 1
ATOM 7464 C CA . TYR B 1 223 ? -3.344 33.781 24.219 1 87.81 223 TYR B CA 1
ATOM 7465 C C . TYR B 1 223 ? -2.191 34.688 24.656 1 87.81 223 TYR B C 1
ATOM 7467 O O . TYR B 1 223 ? -2.244 35.281 25.719 1 87.81 223 TYR B O 1
ATOM 7475 N N . ARG B 1 224 ? -1.195 34.656 23.781 1 75.38 224 ARG B N 1
ATOM 7476 C CA . ARG B 1 224 ? -0.02 35.469 24.078 1 75.38 224 ARG B CA 1
ATOM 7477 C C . ARG B 1 224 ? 0.604 36.031 22.812 1 75.38 224 ARG B C 1
ATOM 7479 O O . ARG B 1 224 ? 0.33 35.531 21.719 1 75.38 224 ARG B O 1
ATOM 7486 N N . ASP B 1 225 ? 1.398 37.031 23.047 1 64.88 225 ASP B N 1
ATOM 7487 C CA . ASP B 1 225 ? 2.125 37.594 21.891 1 64.88 225 ASP B CA 1
ATOM 7488 C C . ASP B 1 225 ? 3.178 36.594 21.391 1 64.88 225 ASP B C 1
ATOM 7490 O O . ASP B 1 225 ? 3.805 35.906 22.188 1 64.88 225 ASP B O 1
ATOM 7494 N N . ALA B 1 226 ? 3.16 36.25 20.141 1 56.78 226 ALA B N 1
ATOM 7495 C CA . ALA B 1 226 ? 3.994 35.25 19.484 1 56.78 226 ALA B CA 1
ATOM 7496 C C . ALA B 1 226 ? 5.438 35.344 19.969 1 56.78 226 ALA B C 1
ATOM 7498 O O . ALA B 1 226 ? 6.082 34.312 20.188 1 56.78 226 ALA B O 1
ATOM 7499 N N . ASP B 1 227 ? 6.02 36.531 20.062 1 55 227 ASP B N 1
ATOM 7500 C CA . ASP B 1 227 ? 7.43 36.719 20.391 1 55 227 ASP B CA 1
ATOM 7501 C C . ASP B 1 227 ? 7.75 36.156 21.781 1 55 227 ASP B C 1
ATOM 7503 O O . ASP B 1 227 ? 8.852 35.688 22.016 1 55 227 ASP B O 1
ATOM 7507 N N . SER B 1 228 ? 6.816 36.094 22.516 1 50.94 228 SER B N 1
ATOM 7508 C CA . SER B 1 228 ? 7.051 35.75 23.922 1 50.94 228 SER B CA 1
ATOM 7509 C C . SER B 1 228 ? 7.086 34.219 24.094 1 50.94 228 SER B C 1
ATOM 7511 O O . SER B 1 228 ? 7.793 33.719 24.969 1 50.94 228 SER B O 1
ATOM 7513 N N . LEU B 1 229 ? 6.355 33.531 23.469 1 51.19 229 LEU B N 1
ATOM 7514 C CA . LEU B 1 229 ? 6.137 32.125 23.734 1 51.19 229 LEU B CA 1
ATOM 7515 C C . LEU B 1 229 ? 7.426 31.328 23.547 1 51.19 229 LEU B C 1
ATOM 7517 O O . LEU B 1 229 ? 7.75 30.453 24.359 1 51.19 229 LEU B O 1
ATOM 7521 N N . THR B 1 230 ? 8.141 31.625 22.344 1 52.88 230 THR B N 1
ATOM 7522 C CA . THR B 1 230 ? 9.398 30.906 22.156 1 52.88 230 THR B CA 1
ATOM 7523 C C . THR B 1 230 ? 10.305 31.078 23.375 1 52.88 230 THR B C 1
ATOM 7525 O O . THR B 1 230 ? 10.945 30.109 23.812 1 52.88 230 THR B O 1
ATOM 7528 N N . LEU B 1 231 ? 10.258 32.281 23.781 1 50.53 231 LEU B N 1
ATOM 7529 C CA . LEU B 1 231 ? 11.172 32.625 24.875 1 50.53 231 LEU B CA 1
ATOM 7530 C C . LEU B 1 231 ? 10.797 31.859 26.141 1 50.53 231 LEU B C 1
ATOM 7532 O O . LEU B 1 231 ? 11.672 31.438 26.891 1 50.53 231 LEU B O 1
ATOM 7536 N N . ASN B 1 232 ? 9.586 31.797 26.344 1 51.5 232 ASN B N 1
ATOM 7537 C CA . ASN B 1 232 ? 9.164 31.234 27.625 1 51.5 232 ASN B CA 1
ATOM 7538 C C . ASN B 1 232 ? 9.344 29.719 27.672 1 51.5 232 ASN B C 1
ATOM 7540 O O . ASN B 1 232 ? 9.641 29.141 28.719 1 51.5 232 ASN B O 1
ATOM 7544 N N . LEU B 1 233 ? 9.125 29.109 26.578 1 53.53 233 LEU B N 1
ATOM 7545 C CA . LEU B 1 233 ? 9.383 27.672 26.516 1 53.53 233 LEU B CA 1
ATOM 7546 C C . LEU B 1 233 ? 10.82 27.359 26.906 1 53.53 233 LEU B C 1
ATOM 7548 O O . LEU B 1 233 ? 11.102 26.312 27.484 1 53.53 233 LEU B O 1
ATOM 7552 N N . MET B 1 234 ? 11.703 28.422 26.562 1 51.25 234 MET B N 1
ATOM 7553 C CA . MET B 1 234 ? 13.102 28.312 26.969 1 51.25 234 MET B CA 1
ATOM 7554 C C . MET B 1 234 ? 13.234 28.328 28.484 1 51.25 234 MET B C 1
ATOM 7556 O O . MET B 1 234 ? 14.219 27.844 29.031 1 51.25 234 MET B O 1
ATOM 7560 N N . SER B 1 235 ? 12.32 28.969 29.031 1 49.25 235 SER B N 1
ATOM 7561 C CA . SER B 1 235 ? 12.453 29.125 30.484 1 49.25 235 SER B CA 1
ATOM 7562 C C . SER B 1 235 ? 11.914 27.906 31.219 1 49.25 235 SER B C 1
ATOM 7564 O O . SER B 1 235 ? 12.023 27.812 32.438 1 49.25 235 SER B O 1
ATOM 7566 N N . VAL B 1 236 ? 11.125 27.203 30.484 1 51.75 236 VAL B N 1
ATOM 7567 C CA . VAL B 1 236 ? 10.531 26.094 31.234 1 51.75 236 VAL B CA 1
ATOM 7568 C C . VAL B 1 236 ? 11.586 25.016 31.484 1 51.75 236 VAL B C 1
ATOM 7570 O O . VAL B 1 236 ? 12.258 24.562 30.562 1 51.75 236 VAL B O 1
ATOM 7573 N N . LYS B 1 237 ? 12.047 24.984 32.781 1 49 237 LYS B N 1
ATOM 7574 C CA . LYS B 1 237 ? 13.023 24.078 33.375 1 49 237 LYS B CA 1
ATOM 7575 C C . LYS B 1 237 ? 12.789 22.641 32.906 1 49 237 LYS B C 1
ATOM 7577 O O . LYS B 1 237 ? 11.648 22.219 32.719 1 49 237 LYS B O 1
ATOM 7582 N N . PRO B 1 238 ? 13.844 21.969 32.719 1 47.69 238 PRO B N 1
ATOM 7583 C CA . PRO B 1 238 ? 14.031 20.516 32.656 1 47.69 238 PRO B CA 1
ATOM 7584 C C . PRO B 1 238 ? 13.398 19.781 33.844 1 47.69 238 PRO B C 1
ATOM 7586 O O . PRO B 1 238 ? 13.555 20.203 34.969 1 47.69 238 PRO B O 1
ATOM 7589 N N . GLY B 1 239 ? 12.234 19.234 33.781 1 48.22 239 GLY B N 1
ATOM 7590 C CA . GLY B 1 239 ? 11.547 18.422 34.781 1 48.22 239 GLY B CA 1
ATOM 7591 C C . GLY B 1 239 ? 10.055 18.312 34.531 1 48.22 239 GLY B C 1
ATOM 7592 O O . GLY B 1 239 ? 9.375 17.484 35.156 1 48.22 239 GLY B O 1
ATOM 7593 N N . ASN B 1 240 ? 9.586 19.219 33.844 1 58.53 240 ASN B N 1
ATOM 7594 C CA . ASN B 1 240 ? 8.141 19.172 33.656 1 58.53 240 ASN B CA 1
ATOM 7595 C C . ASN B 1 240 ? 7.766 18.344 32.438 1 58.53 240 ASN B C 1
ATOM 7597 O O . ASN B 1 240 ? 8.633 17.969 31.641 1 58.53 240 ASN B O 1
ATOM 7601 N N . ASP B 1 241 ? 6.633 17.688 32.438 1 72.38 241 ASP B N 1
ATOM 7602 C CA . ASP B 1 241 ? 6.098 16.75 31.469 1 72.38 241 ASP B CA 1
ATOM 7603 C C . ASP B 1 241 ? 5.965 17.391 30.094 1 72.38 241 ASP B C 1
ATOM 7605 O O . ASP B 1 241 ? 5.293 16.859 29.203 1 72.38 241 ASP B O 1
ATOM 7609 N N . PHE B 1 242 ? 6.789 18.672 30 1 80.75 242 PHE B N 1
ATOM 7610 C CA . PHE B 1 242 ? 6.793 19.312 28.688 1 80.75 242 PHE B CA 1
ATOM 7611 C C . PHE B 1 242 ? 7.855 18.688 27.797 1 80.75 242 PHE B C 1
ATOM 7613 O O . PHE B 1 242 ? 9.055 18.797 28.078 1 80.75 242 PHE B O 1
ATOM 7620 N N . ARG B 1 243 ? 7.391 18.172 26.656 1 86.25 243 ARG B N 1
ATOM 7621 C CA . ARG B 1 243 ? 8.336 17.312 25.938 1 86.25 243 ARG B CA 1
ATOM 7622 C C . ARG B 1 243 ? 8.312 17.609 24.438 1 86.25 243 ARG B C 1
ATOM 7624 O O . ARG B 1 243 ? 9.148 17.094 23.688 1 86.25 243 ARG B O 1
ATOM 7631 N N . GLY B 1 244 ? 7.418 18.484 24 1 89 244 GLY B N 1
ATOM 7632 C CA . GLY B 1 244 ? 7.391 18.641 22.562 1 89 244 GLY B CA 1
ATOM 7633 C C . GLY B 1 244 ? 6.707 19.922 22.109 1 89 244 GLY B C 1
ATOM 7634 O O . GLY B 1 244 ? 5.996 20.547 22.891 1 89 244 GLY B O 1
ATOM 7635 N N . ILE B 1 245 ? 6.965 20.328 20.844 1 88.88 245 ILE B N 1
ATOM 7636 C CA . ILE B 1 245 ? 6.371 21.5 20.219 1 88.88 245 ILE B CA 1
ATOM 7637 C C . ILE B 1 245 ? 5.918 21.156 18.797 1 88.88 245 ILE B C 1
ATOM 7639 O O . ILE B 1 245 ? 6.633 20.484 18.062 1 88.88 245 ILE B O 1
ATOM 7643 N N . SER B 1 246 ? 4.734 21.484 18.484 1 92.12 246 SER B N 1
ATOM 7644 C CA . SER B 1 246 ? 4.25 21.469 17.109 1 92.12 246 SER B CA 1
ATOM 7645 C C . SER B 1 246 ? 4.094 22.875 16.562 1 92.12 246 SER B C 1
ATOM 7647 O O . SER B 1 246 ? 3.33 23.672 17.109 1 92.12 246 SER B O 1
ATOM 7649 N N . TYR B 1 247 ? 4.809 23.156 15.508 1 88.75 247 TYR B N 1
ATOM 7650 C CA . TYR B 1 247 ? 4.844 24.516 14.977 1 88.75 247 TYR B CA 1
ATOM 7651 C C . TYR B 1 247 ? 4.508 24.531 13.492 1 88.75 247 TYR B C 1
ATOM 7653 O O . TYR B 1 247 ? 4.969 23.672 12.734 1 88.75 247 TYR B O 1
ATOM 7661 N N . ARG B 1 248 ? 3.721 25.453 13.094 1 87.38 248 ARG B N 1
ATOM 7662 C CA . ARG B 1 248 ? 3.479 25.766 11.688 1 87.38 248 ARG B CA 1
ATOM 7663 C C . ARG B 1 248 ? 3.619 27.266 11.43 1 87.38 248 ARG B C 1
ATOM 7665 O O . ARG B 1 248 ? 3.008 28.078 12.117 1 87.38 248 ARG B O 1
ATOM 7672 N N . GLY B 1 249 ? 4.457 27.578 10.492 1 81.5 249 GLY B N 1
ATOM 7673 C CA . GLY B 1 249 ? 4.684 28.984 10.195 1 81.5 249 GLY B CA 1
ATOM 7674 C C . GLY B 1 249 ? 5.855 29.219 9.266 1 81.5 249 GLY B C 1
ATOM 7675 O O . GLY B 1 249 ? 6.074 28.438 8.336 1 81.5 249 GLY B O 1
ATOM 7676 N N . SER B 1 250 ? 6.531 30.312 9.5 1 80.31 250 SER B N 1
ATOM 7677 C CA . SER B 1 250 ? 7.629 30.688 8.617 1 80.31 250 SER B CA 1
ATOM 7678 C C . SER B 1 250 ? 8.883 29.875 8.906 1 80.31 250 SER B C 1
ATOM 7680 O O . SER B 1 250 ? 9.086 29.422 10.031 1 80.31 250 SER B O 1
ATOM 7682 N N . LEU B 1 251 ? 9.727 29.766 7.898 1 80.56 251 LEU B N 1
ATOM 7683 C CA . LEU B 1 251 ? 10.969 29.016 8.008 1 80.56 251 LEU B CA 1
ATOM 7684 C C . LEU B 1 251 ? 11.922 29.672 9 1 80.56 251 LEU B C 1
ATOM 7686 O O . LEU B 1 251 ? 12.625 28.984 9.742 1 80.56 251 LEU B O 1
ATOM 7690 N N . ARG B 1 252 ? 11.969 30.938 8.992 1 79.62 252 ARG B N 1
ATOM 7691 C CA . ARG B 1 252 ? 12.859 31.656 9.891 1 79.62 252 ARG B CA 1
ATOM 7692 C C . ARG B 1 252 ? 12.562 31.312 11.344 1 79.62 252 ARG B C 1
ATOM 7694 O O . ARG B 1 252 ? 13.469 31 12.117 1 79.62 252 ARG B O 1
ATOM 7701 N N . HIS B 1 253 ? 11.352 31.406 11.695 1 81.38 253 HIS B N 1
ATOM 7702 C CA . HIS B 1 253 ? 10.961 31.078 13.062 1 81.38 253 HIS B CA 1
ATOM 7703 C C . HIS B 1 253 ? 11.18 29.609 13.367 1 81.38 253 HIS B C 1
ATOM 7705 O O . HIS B 1 253 ? 11.516 29.25 14.5 1 81.38 253 HIS B O 1
ATOM 7711 N N . ALA B 1 254 ? 10.93 28.844 12.438 1 84.31 254 ALA B N 1
ATOM 7712 C CA . ALA B 1 254 ? 11.133 27.406 12.617 1 84.31 254 ALA B CA 1
ATOM 7713 C C . ALA B 1 254 ? 12.586 27.094 12.977 1 84.31 254 ALA B C 1
ATOM 7715 O O . ALA B 1 254 ? 12.852 26.25 13.828 1 84.31 254 ALA B O 1
ATOM 7716 N N . ARG B 1 255 ? 13.484 27.75 12.328 1 80.56 255 ARG B N 1
ATOM 7717 C CA . ARG B 1 255 ? 14.906 27.547 12.586 1 80.56 255 ARG B CA 1
ATOM 7718 C C . ARG B 1 255 ? 15.266 27.969 14.008 1 80.56 255 ARG B C 1
ATOM 7720 O O . ARG B 1 255 ? 16.031 27.266 14.695 1 80.56 255 ARG B O 1
ATOM 7727 N N . ASP B 1 256 ? 14.703 29.016 14.383 1 80.75 256 ASP B N 1
ATOM 7728 C CA . ASP B 1 256 ? 14.938 29.484 15.742 1 80.75 256 ASP B CA 1
ATOM 7729 C C . ASP B 1 256 ? 14.398 28.484 16.766 1 80.75 256 ASP B C 1
ATOM 7731 O O . ASP B 1 256 ? 15.047 28.219 17.781 1 80.75 256 ASP B O 1
ATOM 7735 N N . LEU B 1 257 ? 13.281 28.062 16.5 1 82.5 257 LEU B N 1
ATOM 7736 C CA . LEU B 1 257 ? 12.648 27.094 17.406 1 82.5 257 LEU B CA 1
ATOM 7737 C C . LEU B 1 257 ? 13.453 25.797 17.469 1 82.5 257 LEU B C 1
ATOM 7739 O O . LEU B 1 257 ? 13.555 25.172 18.531 1 82.5 257 LEU B O 1
ATOM 7743 N N . ARG B 1 258 ? 13.883 25.406 16.406 1 83.69 258 ARG B N 1
ATOM 7744 C CA . ARG B 1 258 ? 14.672 24.172 16.359 1 83.69 258 ARG B CA 1
ATOM 7745 C C . ARG B 1 258 ? 15.93 24.297 17.203 1 83.69 258 ARG B C 1
ATOM 7747 O O . ARG B 1 258 ? 16.312 23.359 17.891 1 83.69 258 ARG B O 1
ATOM 7754 N N . MET B 1 259 ? 16.578 25.406 17.094 1 80.19 259 MET B N 1
ATOM 7755 C CA . MET B 1 259 ? 17.766 25.656 17.906 1 80.19 259 MET B CA 1
ATOM 7756 C C . MET B 1 259 ? 17.438 25.594 19.391 1 80.19 259 MET B C 1
ATOM 7758 O O . MET B 1 259 ? 18.156 24.969 20.172 1 80.19 259 MET B O 1
ATOM 7762 N N . CYS B 1 260 ? 16.359 26.141 19.672 1 78.5 260 CYS B N 1
ATOM 7763 C CA . CYS B 1 260 ? 15.938 26.156 21.062 1 78.5 260 CYS B CA 1
ATOM 7764 C C . CYS B 1 260 ? 15.547 24.75 21.531 1 78.5 260 CYS B C 1
ATOM 7766 O O . CYS B 1 260 ? 15.906 24.328 22.641 1 78.5 260 CYS B O 1
ATOM 7768 N N . ALA B 1 261 ? 14.805 24.062 20.781 1 81.38 261 ALA B N 1
ATOM 7769 C CA . ALA B 1 261 ? 14.344 22.703 21.109 1 81.38 261 ALA B CA 1
ATOM 7770 C C . ALA B 1 261 ? 15.516 21.75 21.281 1 81.38 261 ALA B C 1
ATOM 7772 O O . ALA B 1 261 ? 15.5 20.875 22.156 1 81.38 261 ALA B O 1
ATOM 7773 N N . SER B 1 262 ? 16.453 21.922 20.453 1 78.69 262 SER B N 1
ATOM 7774 C CA . SER B 1 262 ? 17.625 21.047 20.516 1 78.69 262 SER B CA 1
ATOM 7775 C C . SER B 1 262 ? 18.375 21.203 21.828 1 78.69 262 SER B C 1
ATOM 7777 O O . SER B 1 262 ? 18.891 20.234 22.375 1 78.69 262 SER B O 1
ATOM 7779 N N . ARG B 1 263 ? 18.359 22.312 22.344 1 74.38 263 ARG B N 1
ATOM 7780 C CA . ARG B 1 263 ? 19.047 22.594 23.594 1 74.38 263 ARG B CA 1
ATOM 7781 C C . ARG B 1 263 ? 18.297 22 24.781 1 74.38 263 ARG B C 1
ATOM 7783 O O . ARG B 1 263 ? 18.906 21.609 25.781 1 74.38 263 ARG B O 1
ATOM 7790 N N . GLN B 1 264 ? 17.062 21.812 24.609 1 77 264 GLN B N 1
ATOM 7791 C CA . GLN B 1 264 ? 16.234 21.359 25.734 1 77 264 GLN B CA 1
ATOM 7792 C C . GLN B 1 264 ? 15.812 19.906 25.562 1 77 264 GLN B C 1
ATOM 7794 O O . GLN B 1 264 ? 15.164 19.328 26.438 1 77 264 GLN B O 1
ATOM 7799 N N . GLY B 1 265 ? 16.156 19.344 24.547 1 77.88 265 GLY B N 1
ATOM 7800 C CA . GLY B 1 265 ? 15.789 17.953 24.297 1 77.88 265 GLY B CA 1
ATOM 7801 C C . GLY B 1 265 ? 14.312 17.766 24 1 77.88 265 GLY B C 1
ATOM 7802 O O . GLY B 1 265 ? 13.695 16.812 24.469 1 77.88 265 GLY B O 1
ATOM 7803 N N . LEU B 1 266 ? 13.703 18.75 23.391 1 83 266 LEU B N 1
ATOM 7804 C CA . LEU B 1 266 ? 12.281 18.703 23.062 1 83 266 LEU B CA 1
ATOM 7805 C C . LEU B 1 266 ? 12.078 18.125 21.656 1 83 266 LEU B C 1
ATOM 7807 O O . LEU B 1 266 ? 12.859 18.406 20.75 1 83 266 LEU B O 1
ATOM 7811 N N . SER B 1 267 ? 11.031 17.312 21.562 1 87.38 267 SER B N 1
ATOM 7812 C CA . SER B 1 267 ? 10.617 16.891 20.234 1 87.38 267 SER B CA 1
ATOM 7813 C C . SER B 1 267 ? 9.961 18.031 19.469 1 87.38 267 SER B C 1
ATOM 7815 O O . SER B 1 267 ? 9.203 18.812 20.031 1 87.38 267 SER B O 1
ATOM 7817 N N . LEU B 1 268 ? 10.305 18.141 18.219 1 86.88 268 LEU B N 1
ATOM 7818 C CA . LEU B 1 268 ? 9.797 19.25 17.422 1 86.88 268 LEU B CA 1
ATOM 7819 C C . LEU B 1 268 ? 9.164 18.766 16.125 1 86.88 268 LEU B C 1
ATOM 7821 O O . LEU B 1 268 ? 9.773 17.969 15.406 1 86.88 268 LEU B O 1
ATOM 7825 N N . HIS B 1 269 ? 7.938 19.141 15.93 1 90.44 269 HIS B N 1
ATOM 7826 C CA . HIS B 1 269 ? 7.25 18.953 14.656 1 90.44 269 HIS B CA 1
ATOM 7827 C C . HIS B 1 269 ? 7.066 20.281 13.93 1 90.44 269 HIS B C 1
ATOM 7829 O O . HIS B 1 269 ? 6.406 21.188 14.453 1 90.44 269 HIS B O 1
ATOM 7835 N N . ILE B 1 270 ? 7.652 20.344 12.727 1 87.5 270 ILE B N 1
ATOM 7836 C CA . ILE B 1 270 ? 7.645 21.625 12.008 1 87.5 270 ILE B CA 1
ATOM 7837 C C . ILE B 1 270 ? 6.91 21.453 10.68 1 87.5 270 ILE B C 1
ATOM 7839 O O . ILE B 1 270 ? 7.121 20.469 9.961 1 87.5 270 ILE B O 1
ATOM 7843 N N . GLY B 1 271 ? 6.023 22.375 10.422 1 84.75 271 GLY B N 1
ATOM 7844 C CA . GLY B 1 271 ? 5.395 22.531 9.117 1 84.75 271 GLY B CA 1
ATOM 7845 C C . GLY B 1 271 ? 5.492 23.953 8.578 1 84.75 271 GLY B C 1
ATOM 7846 O O . GLY B 1 271 ? 4.914 24.875 9.148 1 84.75 271 GLY B O 1
ATOM 7847 N N . CYS B 1 272 ? 6.266 24.062 7.539 1 79.44 272 CYS B N 1
ATOM 7848 C CA . CYS B 1 272 ? 6.422 25.391 6.965 1 79.44 272 CYS B CA 1
ATOM 7849 C C . CYS B 1 272 ? 5.629 25.531 5.672 1 79.44 272 CYS B C 1
ATOM 7851 O O . CYS B 1 272 ? 5.23 24.531 5.074 1 79.44 272 CYS B O 1
ATOM 7853 N N . LYS B 1 273 ? 5.336 26.859 5.449 1 70.38 273 LYS B N 1
ATOM 7854 C CA . LYS B 1 273 ? 4.664 27.172 4.188 1 70.38 273 LYS B CA 1
ATOM 7855 C C . LYS B 1 273 ? 5.531 26.781 2.994 1 70.38 273 LYS B C 1
ATOM 7857 O O . LYS B 1 273 ? 6.746 26.625 3.125 1 70.38 273 LYS B O 1
ATOM 7862 N N . GLY B 1 274 ? 4.848 26.453 1.945 1 72.81 274 GLY B N 1
ATOM 7863 C CA . GLY B 1 274 ? 5.621 26.062 0.781 1 72.81 274 GLY B CA 1
ATOM 7864 C C . GLY B 1 274 ? 5.555 27.062 -0.354 1 72.81 274 GLY B C 1
ATOM 7865 O O . GLY B 1 274 ? 4.824 28.047 -0.273 1 72.81 274 GLY B O 1
ATOM 7866 N N . ASN B 1 275 ? 6.516 27.266 -1.143 1 81.88 275 ASN B N 1
ATOM 7867 C CA . ASN B 1 275 ? 6.52 27.828 -2.482 1 81.88 275 ASN B CA 1
ATOM 7868 C C . ASN B 1 275 ? 6.367 26.766 -3.555 1 81.88 275 ASN B C 1
ATOM 7870 O O . ASN B 1 275 ? 7.348 26.359 -4.18 1 81.88 275 ASN B O 1
ATOM 7874 N N . ASN B 1 276 ? 5.082 26.438 -3.764 1 87.81 276 ASN B N 1
ATOM 7875 C CA . ASN B 1 276 ? 4.781 25.219 -4.52 1 87.81 276 ASN B CA 1
ATOM 7876 C C . ASN B 1 276 ? 4.789 25.484 -6.023 1 87.81 276 ASN B C 1
ATOM 7878 O O . ASN B 1 276 ? 4.164 26.422 -6.496 1 87.81 276 ASN B O 1
ATOM 7882 N N . PRO B 1 277 ? 5.453 24.672 -6.781 1 92 277 PRO B N 1
ATOM 7883 C CA . PRO B 1 277 ? 5.473 24.812 -8.242 1 92 277 PRO B CA 1
ATOM 7884 C C . PRO B 1 277 ? 4.273 24.156 -8.922 1 92 277 PRO B C 1
ATOM 7886 O O . PRO B 1 277 ? 3.812 23.109 -8.477 1 92 277 PRO B O 1
ATOM 7889 N N . VAL B 1 278 ? 3.801 24.828 -9.93 1 93.69 278 VAL B N 1
ATOM 7890 C CA . VAL B 1 278 ? 2.818 24.281 -10.852 1 93.69 278 VAL B CA 1
ATOM 7891 C C . VAL B 1 278 ? 3.438 24.141 -12.242 1 93.69 278 VAL B C 1
ATOM 7893 O O . VAL B 1 278 ? 3.717 25.141 -12.914 1 93.69 278 VAL B O 1
ATOM 7896 N N . ILE B 1 279 ? 3.613 22.938 -12.617 1 96.31 279 ILE B N 1
ATOM 7897 C CA . ILE B 1 279 ? 4.238 22.656 -13.906 1 96.31 279 ILE B CA 1
ATOM 7898 C C . ILE B 1 279 ? 3.166 22.359 -14.953 1 96.31 279 ILE B C 1
ATOM 7900 O O . ILE B 1 279 ? 2.396 21.406 -14.805 1 96.31 279 ILE B O 1
ATOM 7904 N N . VAL B 1 280 ? 3.186 23.141 -16.031 1 96.75 280 VAL B N 1
ATOM 7905 C CA . VAL B 1 280 ? 2.201 22.938 -17.094 1 96.75 280 VAL B CA 1
ATOM 7906 C C . VAL B 1 280 ? 2.908 22.547 -18.391 1 96.75 280 VAL B C 1
ATOM 7908 O O . VAL B 1 280 ? 3.648 23.359 -18.969 1 96.75 280 VAL B O 1
ATOM 7911 N N . PHE B 1 281 ? 2.611 21.375 -18.797 1 94.94 281 PHE B N 1
ATOM 7912 C CA . PHE B 1 281 ? 3.197 20.891 -20.031 1 94.94 281 PHE B CA 1
ATOM 7913 C C . PHE B 1 281 ? 2.291 21.188 -21.219 1 94.94 281 PHE B C 1
ATOM 7915 O O . PHE B 1 281 ? 1.126 21.547 -21.031 1 94.94 281 PHE B O 1
ATOM 7922 N N . GLU B 1 282 ? 2.812 21.016 -22.438 1 94.56 282 GLU B N 1
ATOM 7923 C CA . GLU B 1 282 ? 2.086 21.359 -23.656 1 94.56 282 GLU B CA 1
ATOM 7924 C C . GLU B 1 282 ? 0.89 20.422 -23.859 1 94.56 282 GLU B C 1
ATOM 7926 O O . GLU B 1 282 ? -0.103 20.812 -24.469 1 94.56 282 GLU B O 1
ATOM 7931 N N . SER B 1 283 ? 0.946 19.25 -23.25 1 86.94 283 SER B N 1
ATOM 7932 C CA . SER B 1 283 ? -0.132 18.281 -23.422 1 86.94 283 SER B CA 1
ATOM 7933 C C . SER B 1 283 ? -1.283 18.562 -22.453 1 86.94 283 SER B C 1
ATOM 7935 O O . SER B 1 283 ? -2.324 17.906 -22.516 1 86.94 283 SER B O 1
ATOM 7937 N N . ALA B 1 284 ? -1.153 19.578 -21.625 1 92.06 284 ALA B N 1
ATOM 7938 C CA . ALA B 1 284 ? -2.143 19.859 -20.578 1 92.06 284 ALA B CA 1
ATOM 7939 C C . ALA B 1 284 ? -3.434 20.406 -21.188 1 92.06 284 ALA B C 1
ATOM 7941 O O . ALA B 1 284 ? -3.41 21.062 -22.234 1 92.06 284 ALA B O 1
ATOM 7942 N N . ASP B 1 285 ? -4.566 20.125 -20.547 1 89.44 285 ASP B N 1
ATOM 7943 C CA . ASP B 1 285 ? -5.797 20.875 -20.797 1 89.44 285 ASP B CA 1
ATOM 7944 C C . ASP B 1 285 ? -5.703 22.281 -20.203 1 89.44 285 ASP B C 1
ATOM 7946 O O . ASP B 1 285 ? -5.883 22.469 -19 1 89.44 285 ASP B O 1
ATOM 7950 N N . LEU B 1 286 ? -5.566 23.234 -21.031 1 94.12 286 LEU B N 1
ATOM 7951 C CA . LEU B 1 286 ? -5.23 24.578 -20.594 1 94.12 286 LEU B CA 1
ATOM 7952 C C . LEU B 1 286 ? -6.398 25.219 -19.828 1 94.12 286 LEU B C 1
ATOM 7954 O O . LEU B 1 286 ? -6.191 26 -18.906 1 94.12 286 LEU B O 1
ATOM 7958 N N . ASP B 1 287 ? -7.566 24.875 -20.203 1 92.5 287 ASP B N 1
ATOM 7959 C CA . ASP B 1 287 ? -8.727 25.406 -19.484 1 92.5 287 ASP B CA 1
ATOM 7960 C C . ASP B 1 287 ? -8.781 24.891 -18.047 1 92.5 287 ASP B C 1
ATOM 7962 O O . ASP B 1 287 ? -8.992 25.656 -17.109 1 92.5 287 ASP B O 1
ATOM 7966 N N . SER B 1 288 ? -8.539 23.656 -17.938 1 88.5 288 SER B N 1
ATOM 7967 C CA . SER B 1 288 ? -8.539 23.047 -16.609 1 88.5 288 SER B CA 1
ATOM 7968 C C . SER B 1 288 ? -7.387 23.578 -15.758 1 88.5 288 SER B C 1
ATOM 7970 O O . SER B 1 288 ? -7.547 23.828 -14.555 1 88.5 288 SER B O 1
ATOM 7972 N N . ALA B 1 289 ? -6.273 23.688 -16.406 1 91.69 289 ALA B N 1
ATOM 7973 C CA . ALA B 1 289 ? -5.109 24.219 -15.695 1 91.69 289 ALA B CA 1
ATOM 7974 C C . ALA B 1 289 ? -5.355 25.641 -15.219 1 91.69 289 ALA B C 1
ATOM 7976 O O . ALA B 1 289 ? -5.055 25.984 -14.07 1 91.69 289 ALA B O 1
ATOM 7977 N N . CYS B 1 290 ? -5.934 26.422 -16.094 1 92.44 290 CYS B N 1
ATOM 7978 C CA . CYS B 1 290 ? -6.227 27.828 -15.766 1 92.44 290 CYS B CA 1
ATOM 7979 C C . CYS B 1 290 ? -7.184 27.922 -14.586 1 92.44 290 CYS B C 1
ATOM 7981 O O . CYS B 1 290 ? -6.945 28.688 -13.656 1 92.44 290 CYS B O 1
ATOM 7983 N N . GLU B 1 291 ? -8.156 27.141 -14.625 1 88.25 291 GLU B N 1
ATOM 7984 C CA . GLU B 1 291 ? -9.141 27.156 -13.547 1 88.25 291 GLU B CA 1
ATOM 7985 C C . GLU B 1 291 ? -8.516 26.703 -12.227 1 88.25 291 GLU B C 1
ATOM 7987 O O . GLU B 1 291 ? -8.812 27.25 -11.172 1 88.25 291 GLU B O 1
ATOM 7992 N N . ALA B 1 292 ? -7.727 25.703 -12.281 1 86.56 292 ALA B N 1
ATOM 7993 C CA . ALA B 1 292 ? -7.082 25.188 -11.078 1 86.56 292 ALA B CA 1
ATOM 7994 C C . ALA B 1 292 ? -6.141 26.219 -10.477 1 86.56 292 ALA B C 1
ATOM 7996 O O . ALA B 1 292 ? -6.07 26.359 -9.25 1 86.56 292 ALA B O 1
ATOM 7997 N N . ILE B 1 293 ? -5.449 26.906 -11.289 1 87.56 293 ILE B N 1
ATOM 7998 C CA . ILE B 1 293 ? -4.5 27.922 -10.828 1 87.56 293 ILE B CA 1
ATOM 7999 C C . ILE B 1 293 ? -5.254 29.078 -10.172 1 87.56 293 ILE B C 1
ATOM 8001 O O . ILE B 1 293 ? -4.867 29.547 -9.094 1 87.56 293 ILE B O 1
ATOM 8005 N N . ILE B 1 294 ? -6.324 29.422 -10.766 1 84.88 294 ILE B N 1
ATOM 8006 C CA . ILE B 1 294 ? -7.117 30.531 -10.227 1 84.88 294 ILE B CA 1
ATOM 8007 C C . ILE B 1 294 ? -7.742 30.109 -8.898 1 84.88 294 ILE B C 1
ATOM 8009 O O . ILE B 1 294 ? -7.777 30.891 -7.949 1 84.88 294 ILE B O 1
ATOM 8013 N N . GLN B 1 295 ? -8.211 28.984 -8.844 1 78.5 295 GLN B N 1
ATOM 8014 C CA . GLN B 1 295 ? -8.805 28.469 -7.617 1 78.5 295 GLN B CA 1
ATOM 8015 C C . GLN B 1 295 ? -7.777 28.391 -6.496 1 78.5 295 GLN B C 1
ATOM 8017 O O . GLN B 1 295 ? -8.109 28.594 -5.324 1 78.5 295 GLN B O 1
ATOM 8022 N N . SER B 1 296 ? -6.605 28.094 -6.867 1 78.56 296 SER B N 1
ATOM 8023 C CA . SER B 1 296 ? -5.547 27.969 -5.871 1 78.56 296 SER B CA 1
ATOM 8024 C C . SER B 1 296 ? -5.18 29.312 -5.281 1 78.56 296 SER B C 1
ATOM 8026 O O . SER B 1 296 ? -4.609 29.391 -4.191 1 78.56 296 SER B O 1
ATOM 8028 N N . MET B 1 297 ? -5.527 30.344 -5.941 1 75.81 297 MET B N 1
ATOM 8029 C CA . MET B 1 297 ? -5.258 31.688 -5.453 1 75.81 297 MET B CA 1
ATOM 8030 C C . MET B 1 297 ? -6.215 32.062 -4.328 1 75.81 297 MET B C 1
ATOM 8032 O O . MET B 1 297 ? -5.949 33 -3.568 1 75.81 297 MET B O 1
ATOM 8036 N N . SER B 1 298 ? -7.285 31.281 -4.309 1 67.25 298 SER B N 1
ATOM 8037 C CA . SER B 1 298 ? -8.312 31.594 -3.316 1 67.25 298 SER B CA 1
ATOM 8038 C C . SER B 1 298 ? -7.906 31.094 -1.931 1 67.25 298 SER B C 1
ATOM 8040 O O . SER B 1 298 ? -8.438 31.562 -0.92 1 67.25 298 SER B O 1
ATOM 8042 N N . SER B 1 299 ? -6.996 30.125 -1.963 1 61.94 299 SER B N 1
ATOM 8043 C CA . SER B 1 299 ? -6.625 29.578 -0.664 1 61.94 299 SER B CA 1
ATOM 8044 C C . SER B 1 299 ? -5.344 30.219 -0.137 1 61.94 299 SER B C 1
ATOM 8046 O O . SER B 1 299 ? -4.336 30.266 -0.843 1 61.94 299 SER B O 1
ATOM 8048 N N . VAL B 1 300 ? -5.5 30.891 0.94 1 55.81 300 VAL B N 1
ATOM 8049 C CA . VAL B 1 300 ? -4.344 31.547 1.546 1 55.81 300 VAL B CA 1
ATOM 8050 C C . VAL B 1 300 ? -3.316 30.5 1.966 1 55.81 300 VAL B C 1
ATOM 8052 O O . VAL B 1 300 ? -2.109 30.75 1.921 1 55.81 300 VAL B O 1
ATOM 8055 N N . GLU B 1 301 ? -3.773 29.328 2.301 1 59.97 301 GLU B N 1
ATOM 8056 C CA . GLU B 1 301 ? -2.871 28.312 2.842 1 59.97 301 GLU B CA 1
ATOM 8057 C C . GLU B 1 301 ? -2.09 27.625 1.73 1 59.97 301 GLU B C 1
ATOM 8059 O O . GLU B 1 301 ? -0.97 27.156 1.95 1 59.97 301 GLU B O 1
ATOM 8064 N N . PHE B 1 302 ? -2.713 27.516 0.574 1 57.5 302 PHE B N 1
ATOM 8065 C CA . PHE B 1 302 ? -2.123 26.719 -0.491 1 57.5 302 PHE B CA 1
ATOM 8066 C C . PHE B 1 302 ? -1.625 27.609 -1.626 1 57.5 302 PHE B C 1
ATOM 8068 O O . PHE B 1 302 ? -1.669 27.203 -2.793 1 57.5 302 PHE B O 1
ATOM 8075 N N . CYS B 1 303 ? -1.084 28.688 -1.303 1 58.91 303 CYS B N 1
ATOM 8076 C CA . CYS B 1 303 ? -0.811 29.562 -2.434 1 58.91 303 CYS B CA 1
ATOM 8077 C C . CYS B 1 303 ? 0.318 29.016 -3.295 1 58.91 303 CYS B C 1
ATOM 8079 O O . CYS B 1 303 ? 1.413 28.75 -2.795 1 58.91 303 CYS B O 1
ATOM 8081 N N . HIS B 1 304 ? -0.083 28.578 -4.57 1 62.59 304 HIS B N 1
ATOM 8082 C CA . HIS B 1 304 ? 0.771 28.094 -5.648 1 62.59 304 HIS B CA 1
ATOM 8083 C C . HIS B 1 304 ? 1.378 29.266 -6.434 1 62.59 304 HIS B C 1
ATOM 8085 O O . HIS B 1 304 ? 0.737 29.812 -7.332 1 62.59 304 HIS B O 1
ATOM 8091 N N . SER B 1 305 ? 2.617 29.578 -6.051 1 74.38 305 SER B N 1
ATOM 8092 C CA . SER B 1 305 ? 3.109 30.875 -6.512 1 74.38 305 SER B CA 1
ATOM 8093 C C . SER B 1 305 ? 4.02 30.734 -7.723 1 74.38 305 SER B C 1
ATOM 8095 O O . SER B 1 305 ? 4.195 31.672 -8.5 1 74.38 305 SER B O 1
ATOM 8097 N N . ARG B 1 306 ? 4.504 29.547 -7.941 1 89.94 306 ARG B N 1
ATOM 8098 C CA . ARG B 1 306 ? 5.465 29.391 -9.031 1 89.94 306 ARG B CA 1
ATOM 8099 C C . ARG B 1 306 ? 4.871 28.578 -10.18 1 89.94 306 ARG B C 1
ATOM 8101 O O . ARG B 1 306 ? 4.812 27.359 -10.117 1 89.94 306 ARG B O 1
ATOM 8108 N N . LEU B 1 307 ? 4.547 29.328 -11.18 1 93.56 307 LEU B N 1
ATOM 8109 C CA . LEU B 1 307 ? 4.004 28.672 -12.367 1 93.56 307 LEU B CA 1
ATOM 8110 C C . LEU B 1 307 ? 5.09 28.453 -13.406 1 93.56 307 LEU B C 1
ATOM 8112 O O . LEU B 1 307 ? 5.672 29.406 -13.922 1 93.56 307 LEU B O 1
ATOM 8116 N N . LEU B 1 308 ? 5.41 27.188 -13.641 1 96.12 308 LEU B N 1
ATOM 8117 C CA . LEU B 1 308 ? 6.348 26.797 -14.68 1 96.12 308 LEU B CA 1
ATOM 8118 C C . LEU B 1 308 ? 5.609 26.328 -15.93 1 96.12 308 LEU B C 1
ATOM 8120 O O . LEU B 1 308 ? 4.891 25.328 -15.891 1 96.12 308 LEU B O 1
ATOM 8124 N N . VAL B 1 309 ? 5.84 27.078 -17.047 1 97.31 309 VAL B N 1
ATOM 8125 C CA . VAL B 1 309 ? 5.055 26.812 -18.25 1 97.31 309 VAL B CA 1
ATOM 8126 C C . VAL B 1 309 ? 5.984 26.453 -19.406 1 97.31 309 VAL B C 1
ATOM 8128 O O . VAL B 1 309 ? 6.988 27.141 -19.625 1 97.31 309 VAL B O 1
ATOM 8131 N N . GLN B 1 310 ? 5.598 25.391 -20.031 1 97.25 310 GLN B N 1
ATOM 8132 C CA . GLN B 1 310 ? 6.379 25.047 -21.203 1 97.25 310 GLN B CA 1
ATOM 8133 C C . GLN B 1 310 ? 6.312 26.141 -22.266 1 97.25 310 GLN B C 1
ATOM 8135 O O . GLN B 1 310 ? 5.242 26.703 -22.516 1 97.25 310 GLN B O 1
ATOM 8140 N N . GLU B 1 311 ? 7.391 26.391 -22.953 1 96.81 311 GLU B N 1
ATOM 8141 C CA . GLU B 1 311 ? 7.551 27.547 -23.828 1 96.81 311 GLU B CA 1
ATOM 8142 C C . GLU B 1 311 ? 6.527 27.516 -24.969 1 96.81 311 GLU B C 1
ATOM 8144 O O . GLU B 1 311 ? 6.016 28.578 -25.359 1 96.81 311 GLU B O 1
ATOM 8149 N N . SER B 1 312 ? 6.168 26.391 -25.422 1 96.81 312 SER B N 1
ATOM 8150 C CA . SER B 1 312 ? 5.273 26.234 -26.562 1 96.81 312 SER B CA 1
ATOM 8151 C C . SER B 1 312 ? 3.869 26.734 -26.234 1 96.81 312 SER B C 1
ATOM 8153 O O . SER B 1 312 ? 3.113 27.109 -27.141 1 96.81 312 SER B O 1
ATOM 8155 N N . ILE B 1 313 ? 3.492 26.797 -24.969 1 97.38 313 ILE B N 1
ATOM 8156 C CA . ILE B 1 313 ? 2.129 27.172 -24.625 1 97.38 313 ILE B CA 1
ATOM 8157 C C . ILE B 1 313 ? 2.156 28.391 -23.703 1 97.38 313 ILE B C 1
ATOM 8159 O O . ILE B 1 313 ? 1.143 28.75 -23.109 1 97.38 313 ILE B O 1
ATOM 8163 N N . LEU B 1 314 ? 3.252 29.078 -23.594 1 96.81 314 LEU B N 1
ATOM 8164 C CA . LEU B 1 314 ? 3.443 30.188 -22.656 1 96.81 314 LEU B CA 1
ATOM 8165 C C . LEU B 1 314 ? 2.457 31.312 -22.953 1 96.81 314 LEU B C 1
ATOM 8167 O O . LEU B 1 314 ? 1.756 31.781 -22.062 1 96.81 314 LEU B O 1
ATOM 8171 N N . LYS B 1 315 ? 2.445 31.75 -24.203 1 96.88 315 LYS B N 1
ATOM 8172 C CA . LYS B 1 315 ? 1.581 32.875 -24.578 1 96.88 315 LYS B CA 1
ATOM 8173 C C . LYS B 1 315 ? 0.109 32.5 -24.406 1 96.88 315 LYS B C 1
ATOM 8175 O O . LYS B 1 315 ? -0.669 33.281 -23.859 1 96.88 315 LYS B O 1
ATOM 8180 N N . GLN B 1 316 ? -0.197 31.359 -24.844 1 97.38 316 GLN B N 1
ATOM 8181 C CA . GLN B 1 316 ? -1.587 30.922 -24.797 1 97.38 316 GLN B CA 1
ATOM 8182 C C . GLN B 1 316 ? -2.09 30.844 -23.359 1 97.38 316 GLN B C 1
ATOM 8184 O O . GLN B 1 316 ? -3.17 31.344 -23.047 1 97.38 316 GLN B O 1
ATOM 8189 N N . LEU B 1 317 ? -1.35 30.219 -22.484 1 96.75 317 LEU B N 1
ATOM 8190 C CA . LEU B 1 317 ? -1.774 30.047 -21.094 1 96.75 317 LEU B CA 1
ATOM 8191 C C . LEU B 1 317 ? -1.792 31.391 -20.375 1 96.75 317 LEU B C 1
ATOM 8193 O O . LEU B 1 317 ? -2.699 31.672 -19.594 1 96.75 317 LEU B O 1
ATOM 8197 N N . THR B 1 318 ? -0.771 32.219 -20.625 1 96 318 THR B N 1
ATOM 8198 C CA . THR B 1 318 ? -0.695 33.531 -19.984 1 96 318 THR B CA 1
ATOM 8199 C C . THR B 1 318 ? -1.908 34.406 -20.344 1 96 318 THR B C 1
ATOM 8201 O O . THR B 1 318 ? -2.504 35.031 -19.469 1 96 318 THR B O 1
ATOM 8204 N N . ASP B 1 319 ? -2.25 34.375 -21.594 1 96.69 319 ASP B N 1
ATOM 8205 C CA . ASP B 1 319 ? -3.402 35.156 -22.047 1 96.69 319 ASP B CA 1
ATOM 8206 C C . ASP B 1 319 ? -4.691 34.625 -21.422 1 96.69 319 ASP B C 1
ATOM 8208 O O . ASP B 1 319 ? -5.531 35.438 -20.984 1 96.69 319 ASP B O 1
ATOM 8212 N N . LYS B 1 320 ? -4.781 33.406 -21.391 1 96.19 320 LYS B N 1
ATOM 8213 C CA . LYS B 1 320 ? -5.969 32.781 -20.781 1 96.19 320 LYS B CA 1
ATOM 8214 C C . LYS B 1 320 ? -6.066 33.125 -19.297 1 96.19 320 LYS B C 1
ATOM 8216 O O . LYS B 1 320 ? -7.16 33.312 -18.781 1 96.19 320 LYS B O 1
ATOM 8221 N N . LEU B 1 321 ? -4.941 33.062 -18.641 1 95 321 LEU B N 1
ATOM 8222 C CA . LEU B 1 321 ? -4.902 33.344 -17.219 1 95 321 LEU B CA 1
ATOM 8223 C C . LEU B 1 321 ? -5.273 34.781 -16.938 1 95 321 LEU B C 1
ATOM 8225 O O . LEU B 1 321 ? -6.012 35.094 -15.992 1 95 321 LEU B O 1
ATOM 8229 N N . LYS B 1 322 ? -4.742 35.719 -17.75 1 95.38 322 LYS B N 1
ATOM 8230 C CA . LYS B 1 322 ? -5.059 37.125 -17.578 1 95.38 322 LYS B CA 1
ATOM 8231 C C . LYS B 1 322 ? -6.543 37.375 -17.812 1 95.38 322 LYS B C 1
ATOM 8233 O O . LYS B 1 322 ? -7.172 38.125 -17.047 1 95.38 322 LYS B O 1
ATOM 8238 N N . GLU B 1 323 ? -7.008 36.719 -18.812 1 95.81 323 GLU B N 1
ATOM 8239 C CA . GLU B 1 323 ? -8.43 36.875 -19.109 1 95.81 323 GLU B CA 1
ATOM 8240 C C . GLU B 1 323 ? -9.289 36.344 -17.969 1 95.81 323 GLU B C 1
ATOM 8242 O O . GLU B 1 323 ? -10.234 37.031 -17.531 1 95.81 323 GLU B O 1
ATOM 8247 N N . ARG B 1 324 ? -8.969 35.219 -17.547 1 93.5 324 ARG B N 1
ATOM 8248 C CA . ARG B 1 324 ? -9.742 34.625 -16.469 1 93.5 324 ARG B CA 1
ATOM 8249 C C . ARG B 1 324 ? -9.594 35.406 -15.172 1 93.5 324 ARG B C 1
ATOM 8251 O O . ARG B 1 324 ? -10.539 35.531 -14.398 1 93.5 324 ARG B O 1
ATOM 8258 N N . ALA B 1 325 ? -8.438 35.969 -14.914 1 92.94 325 ALA B N 1
ATOM 8259 C CA . ALA B 1 325 ? -8.164 36.781 -13.727 1 92.94 325 ALA B CA 1
ATOM 8260 C C . ALA B 1 325 ? -9.062 38 -13.68 1 92.94 325 ALA B C 1
ATOM 8262 O O . ALA B 1 325 ? -9.523 38.406 -12.609 1 92.94 325 ALA B O 1
ATOM 8263 N N . THR B 1 326 ? -9.336 38.562 -14.797 1 93.69 326 THR B N 1
ATOM 8264 C CA . THR B 1 326 ? -10.148 39.781 -14.859 1 93.69 326 THR B CA 1
ATOM 8265 C C . THR B 1 326 ? -11.609 39.469 -14.539 1 93.69 326 THR B C 1
ATOM 8267 O O . THR B 1 326 ? -12.383 40.344 -14.188 1 93.69 326 THR B O 1
ATOM 8270 N N . LYS B 1 327 ? -11.906 38.219 -14.648 1 92.38 327 LYS B N 1
ATOM 8271 C CA . LYS B 1 327 ? -13.289 37.812 -14.406 1 92.38 327 LYS B CA 1
ATOM 8272 C C . LYS B 1 327 ? -13.484 37.344 -12.969 1 92.38 327 LYS B C 1
ATOM 8274 O O . LYS B 1 327 ? -14.602 37.031 -12.555 1 92.38 327 LYS B O 1
ATOM 8279 N N . VAL B 1 328 ? -12.43 37.344 -12.211 1 91.81 328 VAL B N 1
ATOM 8280 C CA . VAL B 1 328 ? -12.508 36.875 -10.828 1 91.81 328 VAL B CA 1
ATOM 8281 C C . VAL B 1 328 ? -13.211 37.938 -9.977 1 91.81 328 VAL B C 1
ATOM 8283 O O . VAL B 1 328 ? -12.883 39.125 -10.047 1 91.81 328 VAL B O 1
ATOM 8286 N N . LYS B 1 329 ? -14.203 37.5 -9.203 1 90.69 329 LYS B N 1
ATOM 8287 C CA . LYS B 1 329 ? -14.93 38.406 -8.297 1 90.69 329 LYS B CA 1
ATOM 8288 C C . LYS B 1 329 ? -14.336 38.344 -6.891 1 90.69 329 LYS B C 1
ATOM 8290 O O . LYS B 1 329 ? -14.352 37.281 -6.246 1 90.69 329 LYS B O 1
ATOM 8295 N N . VAL B 1 330 ? -13.812 39.5 -6.441 1 91.19 330 VAL B N 1
ATOM 8296 C CA . VAL B 1 330 ? -13.305 39.594 -5.078 1 91.19 330 VAL B CA 1
ATOM 8297 C C . VAL B 1 330 ? -14.328 40.312 -4.199 1 91.19 330 VAL B C 1
ATOM 8299 O O . VAL B 1 330 ? -14.805 41.406 -4.543 1 91.19 330 VAL B O 1
ATOM 8302 N N . GLY B 1 331 ? -14.742 39.625 -3.162 1 90 331 GLY B N 1
ATOM 8303 C CA . GLY B 1 331 ? -15.789 40.188 -2.342 1 90 331 GLY B CA 1
ATOM 8304 C C . GLY B 1 331 ? -15.727 39.781 -0.889 1 90 331 GLY B C 1
ATOM 8305 O O . GLY B 1 331 ? -14.688 39.281 -0.425 1 90 331 GLY B O 1
ATOM 8306 N N . ASN B 1 332 ? -16.859 40.062 -0.238 1 91.62 332 ASN B N 1
ATOM 8307 C CA . ASN B 1 332 ? -16.984 39.75 1.179 1 91.62 332 ASN B CA 1
ATOM 8308 C C . ASN B 1 332 ? -16.797 38.25 1.435 1 91.62 332 ASN B C 1
ATOM 8310 O O . ASN B 1 332 ? -17.188 37.438 0.614 1 91.62 332 ASN B O 1
ATOM 8314 N N . ALA B 1 333 ? -16.219 37.969 2.539 1 91.5 333 ALA B N 1
ATOM 8315 C CA . ALA B 1 333 ? -15.938 36.562 2.896 1 91.5 333 ALA B CA 1
ATOM 8316 C C . ALA B 1 333 ? -17.219 35.75 2.957 1 91.5 333 ALA B C 1
ATOM 8318 O O . ALA B 1 333 ? -17.203 34.531 2.729 1 91.5 333 ALA B O 1
ATOM 8319 N N . LEU B 1 334 ? -18.328 36.375 3.188 1 92.69 334 LEU B N 1
ATOM 8320 C CA . LEU B 1 334 ? -19.609 35.688 3.344 1 92.69 334 LEU B CA 1
ATOM 8321 C C . LEU B 1 334 ? -20.391 35.719 2.037 1 92.69 334 LEU B C 1
ATOM 8323 O O . LEU B 1 334 ? -21.484 35.125 1.961 1 92.69 334 LEU B O 1
ATOM 8327 N N . ASP B 1 335 ? -19.75 36.312 1.012 1 89.75 335 ASP B N 1
ATOM 8328 C CA . ASP B 1 335 ? -20.406 36.344 -0.298 1 89.75 335 ASP B CA 1
ATOM 8329 C C . ASP B 1 335 ? -20.188 35.031 -1.05 1 89.75 335 ASP B C 1
ATOM 8331 O O . ASP B 1 335 ? -19.078 34.75 -1.537 1 89.75 335 ASP B O 1
ATOM 8335 N N . ARG B 1 336 ? -21.141 34.281 -1.259 1 87.62 336 ARG B N 1
ATOM 8336 C CA . ARG B 1 336 ? -21.062 32.969 -1.894 1 87.62 336 ARG B CA 1
ATOM 8337 C C . ARG B 1 336 ? -20.781 33.094 -3.387 1 87.62 336 ARG B C 1
ATOM 8339 O O . ARG B 1 336 ? -20.391 32.125 -4.039 1 87.62 336 ARG B O 1
ATOM 8346 N N . ASN B 1 337 ? -20.953 34.281 -3.9 1 87 337 ASN B N 1
ATOM 8347 C CA . ASN B 1 337 ? -20.734 34.5 -5.324 1 87 337 ASN B CA 1
ATOM 8348 C C . ASN B 1 337 ? -19.312 35.031 -5.594 1 87 337 ASN B C 1
ATOM 8350 O O . ASN B 1 337 ? -18.906 35.156 -6.75 1 87 337 ASN B O 1
ATOM 8354 N N . ALA B 1 338 ? -18.641 35.312 -4.512 1 88.5 338 ALA B N 1
ATOM 8355 C CA . ALA B 1 338 ? -17.266 35.75 -4.68 1 88.5 338 ALA B CA 1
ATOM 8356 C C . ALA B 1 338 ? -16.328 34.562 -4.93 1 88.5 338 ALA B C 1
ATOM 8358 O O . ALA B 1 338 ? -16.531 33.469 -4.375 1 88.5 338 ALA B O 1
ATOM 8359 N N . ASP B 1 339 ? -15.328 34.781 -5.777 1 86.56 339 ASP B N 1
ATOM 8360 C CA . ASP B 1 339 ? -14.312 33.75 -6.035 1 86.56 339 ASP B CA 1
ATOM 8361 C C . ASP B 1 339 ? -13.188 33.844 -5.004 1 86.56 339 ASP B C 1
ATOM 8363 O O . ASP B 1 339 ? -12.602 32.812 -4.637 1 86.56 339 ASP B O 1
ATOM 8367 N N . LEU B 1 340 ? -12.93 35.125 -4.656 1 87.94 340 LEU B N 1
ATOM 8368 C CA . LEU B 1 340 ? -11.883 35.375 -3.67 1 87.94 340 LEU B CA 1
ATOM 8369 C C . LEU B 1 340 ? -12.406 36.25 -2.539 1 87.94 340 LEU B C 1
ATOM 8371 O O . LEU B 1 340 ? -13.195 37.188 -2.773 1 87.94 340 LEU B O 1
ATOM 8375 N N . GLY B 1 341 ? -11.992 35.906 -1.36 1 88.12 341 GLY B N 1
ATOM 8376 C CA . GLY B 1 341 ? -12.305 36.719 -0.204 1 88.12 341 GLY B CA 1
ATOM 8377 C C . GLY B 1 341 ? -11.156 37.625 0.205 1 88.12 341 GLY B C 1
ATOM 8378 O O . GLY B 1 341 ? -10.125 37.688 -0.475 1 88.12 341 GLY B O 1
ATOM 8379 N N . PRO B 1 342 ? -11.391 38.406 1.216 1 89.5 342 PRO B N 1
ATOM 8380 C CA . PRO B 1 342 ? -10.336 39.312 1.688 1 89.5 342 PRO B CA 1
ATOM 8381 C C . PRO B 1 342 ? -9.188 38.562 2.365 1 89.5 342 PRO B C 1
ATOM 8383 O O . PRO B 1 342 ? -9.359 37.438 2.836 1 89.5 342 PRO B O 1
ATOM 8386 N N . LEU B 1 343 ? -8.008 39.219 2.344 1 87.5 343 LEU B N 1
ATOM 8387 C CA . LEU B 1 343 ? -6.918 38.75 3.189 1 87.5 343 LEU B CA 1
ATOM 8388 C C . LEU B 1 343 ? -7.254 38.969 4.664 1 87.5 343 LEU B C 1
ATOM 8390 O O . LEU B 1 343 ? -8.094 39.781 5.008 1 87.5 343 LEU B O 1
ATOM 8394 N N . PRO B 1 344 ? -6.633 38.312 5.523 1 83.75 344 PRO B N 1
ATOM 8395 C CA . PRO B 1 344 ? -7.016 38.281 6.938 1 83.75 344 PRO B CA 1
ATOM 8396 C C . PRO B 1 344 ? -6.848 39.656 7.609 1 83.75 344 PRO B C 1
ATOM 8398 O O . PRO B 1 344 ? -7.523 39.938 8.602 1 83.75 344 PRO B O 1
ATOM 8401 N N . SER B 1 345 ? -5.875 40.438 7.137 1 85.88 345 SER B N 1
ATOM 8402 C CA . SER B 1 345 ? -5.66 41.75 7.75 1 85.88 345 SER B CA 1
ATOM 8403 C C . SER B 1 345 ? -5.012 42.719 6.77 1 85.88 345 SER B C 1
ATOM 8405 O O . SER B 1 345 ? -4.504 42.312 5.723 1 85.88 345 SER B O 1
ATOM 8407 N N . TYR B 1 346 ? -5.043 43.906 7.266 1 87.25 346 TYR B N 1
ATOM 8408 C CA . TYR B 1 346 ? -4.418 44.969 6.461 1 87.25 346 TYR B CA 1
ATOM 8409 C C . TYR B 1 346 ? -2.904 44.781 6.418 1 87.25 346 TYR B C 1
ATOM 8411 O O . TYR B 1 346 ? -2.264 45.094 5.41 1 87.25 346 TYR B O 1
ATOM 8419 N N . ASP B 1 347 ? -2.391 44.219 7.461 1 84.62 347 ASP B N 1
ATOM 8420 C CA . ASP B 1 347 ? -0.952 44 7.504 1 84.62 347 ASP B CA 1
ATOM 8421 C C . ASP B 1 347 ? -0.531 42.969 6.434 1 84.62 347 ASP B C 1
ATOM 8423 O O . ASP B 1 347 ? 0.521 43.125 5.812 1 84.62 347 ASP B O 1
ATOM 8427 N N . TYR B 1 348 ? -1.309 42.031 6.242 1 83.62 348 TYR B N 1
ATOM 8428 C CA . TYR B 1 348 ? -1.013 41.031 5.207 1 83.62 348 TYR B CA 1
ATOM 8429 C C . TYR B 1 348 ? -1.135 41.656 3.818 1 83.62 348 TYR B C 1
ATOM 8431 O O . TYR B 1 348 ? -0.337 41.344 2.928 1 83.62 348 TYR B O 1
ATOM 8439 N N . ALA B 1 349 ? -2.143 42.469 3.676 1 88.12 349 ALA B N 1
ATOM 8440 C CA . ALA B 1 349 ? -2.309 43.156 2.4 1 88.12 349 ALA B CA 1
ATOM 8441 C C . ALA B 1 349 ? -1.12 44.062 2.111 1 88.12 349 ALA B C 1
ATOM 8443 O O . ALA B 1 349 ? -0.639 44.156 0.978 1 88.12 349 ALA B O 1
ATOM 8444 N N . LYS B 1 350 ? -0.701 44.719 3.117 1 89.44 350 LYS B N 1
ATOM 8445 C CA . LYS B 1 350 ? 0.445 45.625 2.971 1 89.44 350 LYS B CA 1
ATOM 8446 C C . LYS B 1 350 ? 1.7 44.844 2.58 1 89.44 350 LYS B C 1
ATOM 8448 O O . LYS B 1 350 ? 2.473 45.281 1.73 1 89.44 350 LYS B O 1
ATOM 8453 N N . LYS B 1 351 ? 1.899 43.781 3.244 1 86 351 LYS B N 1
ATOM 8454 C CA . LYS B 1 351 ? 3.043 42.938 2.91 1 86 351 LYS B CA 1
ATOM 8455 C C . LYS B 1 351 ? 2.971 42.469 1.461 1 86 351 LYS B C 1
ATOM 8457 O O . LYS B 1 351 ? 3.992 42.406 0.774 1 86 351 LYS B O 1
ATOM 8462 N N . LEU B 1 352 ? 1.835 42.125 1.04 1 87.44 352 LEU B N 1
ATOM 8463 C CA . LEU B 1 352 ? 1.642 41.656 -0.332 1 87.44 352 LEU B CA 1
ATOM 8464 C C . LEU B 1 352 ? 1.897 42.812 -1.321 1 87.44 352 LEU B C 1
ATOM 8466 O O . LEU B 1 352 ? 2.477 42.594 -2.389 1 87.44 352 LEU B O 1
ATOM 8470 N N . HIS B 1 353 ? 1.462 43.969 -0.967 1 89.31 353 HIS B N 1
ATOM 8471 C CA . HIS B 1 353 ? 1.711 45.125 -1.825 1 89.31 353 HIS B CA 1
ATOM 8472 C C . HIS B 1 353 ? 3.205 45.406 -1.95 1 89.31 353 HIS B C 1
ATOM 8474 O O . HIS B 1 353 ? 3.688 45.75 -3.031 1 89.31 353 HIS B O 1
ATOM 8480 N N . LYS B 1 354 ? 3.822 45.25 -0.89 1 88.75 354 LYS B N 1
ATOM 8481 C CA . LYS B 1 354 ? 5.273 45.406 -0.929 1 88.75 354 LYS B CA 1
ATOM 8482 C C . LYS B 1 354 ? 5.922 44.375 -1.834 1 88.75 354 LYS B C 1
ATOM 8484 O O . LYS B 1 354 ? 6.898 44.656 -2.525 1 88.75 354 LYS B O 1
ATOM 8489 N N . PHE B 1 355 ? 5.426 43.219 -1.752 1 88.19 355 PHE B N 1
ATOM 8490 C CA . PHE B 1 355 ? 5.914 42.156 -2.602 1 88.19 355 PHE B CA 1
ATOM 8491 C C . PHE B 1 355 ? 5.695 42.469 -4.074 1 88.19 355 PHE B C 1
ATOM 8493 O O . PHE B 1 355 ? 6.574 42.25 -4.906 1 88.19 355 PHE B O 1
ATOM 8500 N N . ILE B 1 356 ? 4.539 42.969 -4.41 1 89.5 356 ILE B N 1
ATOM 8501 C CA . ILE B 1 356 ? 4.199 43.344 -5.777 1 89.5 356 ILE B CA 1
ATOM 8502 C C . ILE B 1 356 ? 5.109 44.5 -6.242 1 89.5 356 ILE B C 1
ATOM 8504 O O . ILE B 1 356 ? 5.574 44.5 -7.383 1 89.5 356 ILE B O 1
ATOM 8508 N N . GLU B 1 357 ? 5.367 45.344 -5.371 1 90.5 357 GLU B N 1
ATOM 8509 C CA . GLU B 1 357 ? 6.281 46.438 -5.684 1 90.5 357 GLU B CA 1
ATOM 8510 C C . GLU B 1 357 ? 7.691 45.938 -5.957 1 90.5 357 GLU B C 1
ATOM 8512 O O . GLU B 1 357 ? 8.375 46.438 -6.848 1 90.5 357 GLU B O 1
ATOM 8517 N N . LEU B 1 358 ? 8.07 45.062 -5.137 1 90.62 358 LEU B N 1
ATOM 8518 C CA . LEU B 1 358 ? 9.375 44.438 -5.332 1 90.62 358 LEU B CA 1
ATOM 8519 C C . LEU B 1 358 ? 9.469 43.812 -6.711 1 90.62 358 LEU B C 1
ATOM 8521 O O . LEU B 1 358 ? 10.531 43.812 -7.344 1 90.62 358 LEU B O 1
ATOM 8525 N N . ALA B 1 359 ? 8.445 43.156 -7.145 1 90.44 359 ALA B N 1
ATOM 8526 C CA . ALA B 1 359 ? 8.414 42.531 -8.461 1 90.44 359 ALA B CA 1
ATOM 8527 C C . ALA B 1 359 ? 8.672 43.562 -9.562 1 90.44 359 ALA B C 1
ATOM 8529 O O . ALA B 1 359 ? 9.367 43.281 -10.539 1 90.44 359 ALA B O 1
ATOM 8530 N N . TYR B 1 360 ? 8.141 44.781 -9.398 1 89.56 360 TYR B N 1
ATOM 8531 C CA . TYR B 1 360 ? 8.391 45.844 -10.336 1 89.56 360 TYR B CA 1
ATOM 8532 C C . TYR B 1 360 ? 9.859 46.25 -10.344 1 89.56 360 TYR B C 1
ATOM 8534 O O . TYR B 1 360 ? 10.469 46.406 -11.406 1 89.56 360 TYR B O 1
ATOM 8542 N N . THR B 1 361 ? 10.305 46.312 -9.203 1 91.12 361 THR B N 1
ATOM 8543 C CA . THR B 1 361 ? 11.672 46.812 -9.039 1 91.12 361 THR B CA 1
ATOM 8544 C C . THR B 1 361 ? 12.672 45.781 -9.602 1 91.12 361 THR B C 1
ATOM 8546 O O . THR B 1 361 ? 13.734 46.156 -10.102 1 91.12 361 THR B O 1
ATOM 8549 N N . GLU B 1 362 ? 12.32 44.531 -9.516 1 89.94 362 GLU B N 1
ATOM 8550 C CA . GLU B 1 362 ? 13.219 43.5 -9.984 1 89.94 362 GLU B CA 1
ATOM 8551 C C . GLU B 1 362 ? 13.047 43.25 -11.477 1 89.94 362 GLU B C 1
ATOM 8553 O O . GLU B 1 362 ? 13.664 42.344 -12.039 1 89.94 362 GLU B O 1
ATOM 8558 N N . GLY B 1 363 ? 12.18 43.969 -12.133 1 88.06 363 GLY B N 1
ATOM 8559 C CA . GLY B 1 363 ? 12.062 43.938 -13.586 1 88.06 363 GLY B CA 1
ATOM 8560 C C . GLY B 1 363 ? 10.953 43.031 -14.07 1 88.06 363 GLY B C 1
ATOM 8561 O O . GLY B 1 363 ? 10.891 42.688 -15.258 1 88.06 363 GLY B O 1
ATOM 8562 N N . GLY B 1 364 ? 10.102 42.656 -13.211 1 92.12 364 GLY B N 1
ATOM 8563 C CA . GLY B 1 364 ? 9 41.781 -13.609 1 92.12 364 GLY B CA 1
ATOM 8564 C C . GLY B 1 364 ? 7.875 42.531 -14.305 1 92.12 364 GLY B C 1
ATOM 8565 O O . GLY B 1 364 ? 7.691 43.75 -14.078 1 92.12 364 GLY B O 1
ATOM 8566 N N . ASP B 1 365 ? 7.266 41.875 -15.281 1 94.38 365 ASP B N 1
ATOM 8567 C CA . ASP B 1 365 ? 6.027 42.375 -15.875 1 94.38 365 ASP B CA 1
ATOM 8568 C C . ASP B 1 365 ? 4.824 42 -15 1 94.38 365 ASP B C 1
ATOM 8570 O O . ASP B 1 365 ? 4.418 40.844 -14.93 1 94.38 365 ASP B O 1
ATOM 8574 N N . VAL B 1 366 ? 4.246 43.062 -14.383 1 95.19 366 VAL B N 1
ATOM 8575 C CA . VAL B 1 366 ? 3.199 42.844 -13.391 1 95.19 366 VAL B CA 1
ATOM 8576 C C . VAL B 1 366 ? 1.836 43.156 -14 1 95.19 366 VAL B C 1
ATOM 8578 O O . VAL B 1 366 ? 1.618 44.281 -14.508 1 95.19 366 VAL B O 1
ATOM 8581 N N . PHE B 1 367 ? 0.999 42.156 -14.078 1 95.06 367 PHE B N 1
ATOM 8582 C CA . PHE B 1 367 ? -0.395 42.312 -14.477 1 95.06 367 PHE B CA 1
ATOM 8583 C C . PHE B 1 367 ? -1.314 42.25 -13.266 1 95.06 367 PHE B C 1
ATOM 8585 O O . PHE B 1 367 ? -1.299 41.281 -12.508 1 95.06 367 PHE B O 1
ATOM 8592 N N . ILE B 1 368 ? -2.023 43.312 -13.039 1 93.19 368 ILE B N 1
ATOM 8593 C CA . ILE B 1 368 ? -3.004 43.344 -11.961 1 93.19 368 ILE B CA 1
ATOM 8594 C C . ILE B 1 368 ? -4.414 43.344 -12.547 1 93.19 368 ILE B C 1
ATOM 8596 O O . ILE B 1 368 ? -4.762 44.219 -13.352 1 93.19 368 ILE B O 1
ATOM 8600 N N . ALA B 1 369 ? -5.199 42.438 -12.164 1 91.12 369 ALA B N 1
ATOM 8601 C CA . ALA B 1 369 ? -6.516 42.219 -12.758 1 91.12 369 ALA B CA 1
ATOM 8602 C C . ALA B 1 369 ? -7.43 43.406 -12.5 1 91.12 369 ALA B C 1
ATOM 8604 O O . ALA B 1 369 ? -8.266 43.75 -13.344 1 91.12 369 ALA B O 1
ATOM 8605 N N . SER B 1 370 ? -7.367 44 -11.289 1 87.62 370 SER B N 1
ATOM 8606 C CA . SER B 1 370 ? -8.141 45.188 -10.914 1 87.62 370 SER B CA 1
ATOM 8607 C C . SER B 1 370 ? -7.496 45.906 -9.75 1 87.62 370 SER B C 1
ATOM 8609 O O . SER B 1 370 ? -6.555 45.406 -9.133 1 87.62 370 SER B O 1
ATOM 8611 N N . GLU B 1 371 ? -8.047 47.031 -9.445 1 83.56 371 GLU B N 1
ATOM 8612 C CA . GLU B 1 371 ? -7.488 47.844 -8.359 1 83.56 371 GLU B CA 1
ATOM 8613 C C . GLU B 1 371 ? -7.789 47.219 -7 1 83.56 371 GLU B C 1
ATOM 8615 O O . GLU B 1 371 ? -8.914 46.781 -6.742 1 83.56 371 GLU B O 1
ATOM 8620 N N . HIS B 1 372 ? -6.715 47.219 -6.242 1 81.38 372 HIS B N 1
ATOM 8621 C CA . HIS B 1 372 ? -6.848 46.656 -4.898 1 81.38 372 HIS B CA 1
ATOM 8622 C C . HIS B 1 372 ? -7.605 47.625 -3.982 1 81.38 372 HIS B C 1
ATOM 8624 O O . HIS B 1 372 ? -7.535 48.844 -4.16 1 81.38 372 HIS B O 1
ATOM 8630 N N . ARG B 1 373 ? -8.375 47.031 -3.064 1 84.25 373 ARG B N 1
ATOM 8631 C CA . ARG B 1 373 ? -9.07 47.812 -2.049 1 84.25 373 ARG B CA 1
ATOM 8632 C C . ARG B 1 373 ? -8.797 47.25 -0.652 1 84.25 373 ARG B C 1
ATOM 8634 O O . ARG B 1 373 ? -9.383 46.25 -0.242 1 84.25 373 ARG B O 1
ATOM 8641 N N . GLU B 1 374 ? -7.926 47.906 0.089 1 84.38 374 GLU B N 1
ATOM 8642 C CA . GLU B 1 374 ? -7.609 47.531 1.459 1 84.38 374 GLU B CA 1
ATOM 8643 C C . GLU B 1 374 ? -7.207 46.062 1.531 1 84.38 374 GLU B C 1
ATOM 8645 O O . GLU B 1 374 ? -6.27 45.625 0.85 1 84.38 374 GLU B O 1
ATOM 8650 N N . ASN B 1 375 ? -8.156 45.25 2.119 1 88.12 375 ASN B N 1
ATOM 8651 C CA . ASN B 1 375 ? -7.855 43.844 2.312 1 88.12 375 ASN B CA 1
ATOM 8652 C C . ASN B 1 375 ? -8.289 43 1.112 1 88.12 375 ASN B C 1
ATOM 8654 O O . ASN B 1 375 ? -8.078 41.781 1.088 1 88.12 375 ASN B O 1
ATOM 8658 N N . PHE B 1 376 ? -8.867 43.594 0.128 1 91.19 376 PHE B N 1
ATOM 8659 C CA . PHE B 1 376 ? -9.32 42.906 -1.07 1 91.19 376 PHE B CA 1
ATOM 8660 C C . PHE B 1 376 ? -8.289 43.031 -2.188 1 91.19 376 PHE B C 1
ATOM 8662 O O . PHE B 1 376 ? -8.188 44.062 -2.834 1 91.19 376 PHE B O 1
ATOM 8669 N N . VAL B 1 377 ? -7.586 41.969 -2.377 1 89.62 377 VAL B N 1
ATOM 8670 C CA . VAL B 1 377 ? -6.52 41.969 -3.371 1 89.62 377 VAL B CA 1
ATOM 8671 C C . VAL B 1 377 ? -6.93 41.125 -4.57 1 89.62 377 VAL B C 1
ATOM 8673 O O . VAL B 1 377 ? -7.414 40 -4.41 1 89.62 377 VAL B O 1
ATOM 8676 N N . TYR B 1 378 ? -6.793 41.656 -5.719 1 91.44 378 TYR B N 1
ATOM 8677 C CA . TYR B 1 378 ? -7.125 40.969 -6.953 1 91.44 378 TYR B CA 1
ATOM 8678 C C . TYR B 1 378 ? -5.934 40.156 -7.461 1 91.44 378 TYR B C 1
ATOM 8680 O O . TYR B 1 378 ? -4.793 40.406 -7.074 1 91.44 378 TYR B O 1
ATOM 8688 N N . PRO B 1 379 ? -6.207 39.188 -8.352 1 91.75 379 PRO B N 1
ATOM 8689 C CA . PRO B 1 379 ? -5.129 38.312 -8.859 1 91.75 379 PRO B CA 1
ATOM 8690 C C . PRO B 1 379 ? -4.016 39.125 -9.531 1 91.75 379 PRO B C 1
ATOM 8692 O O . PRO B 1 379 ? -4.289 40.062 -10.273 1 91.75 379 PRO B O 1
ATOM 8695 N N . VAL B 1 380 ? -2.854 38.781 -9.234 1 92.44 380 VAL B N 1
ATOM 8696 C CA . VAL B 1 380 ? -1.666 39.375 -9.82 1 92.44 380 VAL B CA 1
ATOM 8697 C C . VAL B 1 380 ? -0.839 38.312 -10.547 1 92.44 380 VAL B C 1
ATOM 8699 O O . VAL B 1 380 ? -0.566 37.25 -10 1 92.44 380 VAL B O 1
ATOM 8702 N N . ILE B 1 381 ? -0.533 38.594 -11.75 1 93.81 381 ILE B N 1
ATOM 8703 C CA . ILE B 1 381 ? 0.297 37.688 -12.555 1 93.81 381 ILE B CA 1
ATOM 8704 C C . ILE B 1 381 ? 1.613 38.406 -12.898 1 93.81 381 ILE B C 1
ATOM 8706 O O . ILE B 1 381 ? 1.618 39.469 -13.5 1 93.81 381 ILE B O 1
ATOM 8710 N N . ILE B 1 382 ? 2.666 37.812 -12.492 1 93.5 382 ILE B N 1
ATOM 8711 C CA . ILE B 1 382 ? 3.984 38.375 -12.719 1 93.5 382 ILE B CA 1
ATOM 8712 C C . ILE B 1 382 ? 4.77 37.5 -13.703 1 93.5 382 ILE B C 1
ATOM 8714 O O . ILE B 1 382 ? 4.98 36.312 -13.453 1 93.5 382 ILE B O 1
ATOM 8718 N N . SER B 1 383 ? 5.191 38.031 -14.758 1 93.31 383 SER B N 1
ATOM 8719 C CA . SER B 1 383 ? 5.992 37.312 -15.758 1 93.31 383 SER B CA 1
ATOM 8720 C C . SER B 1 383 ? 7.398 37.906 -15.844 1 93.31 383 SER B C 1
ATOM 8722 O O . SER B 1 383 ? 7.668 38.969 -15.289 1 93.31 383 SER B O 1
ATOM 8724 N N . ASN B 1 384 ? 8.281 37.219 -16.422 1 89.19 384 ASN B N 1
ATOM 8725 C CA . ASN B 1 384 ? 9.656 37.625 -16.672 1 89.19 384 ASN B CA 1
ATOM 8726 C C . ASN B 1 384 ? 10.406 37.875 -15.359 1 89.19 384 ASN B C 1
ATOM 8728 O O . ASN B 1 384 ? 10.984 38.938 -15.164 1 89.19 384 ASN B O 1
ATOM 8732 N N . VAL B 1 385 ? 10.242 37 -14.492 1 85.94 385 VAL B N 1
ATOM 8733 C CA . VAL B 1 385 ? 10.961 37.062 -13.219 1 85.94 385 VAL B CA 1
ATOM 8734 C C . VAL B 1 385 ? 12.188 36.156 -13.289 1 85.94 385 VAL B C 1
ATOM 8736 O O . VAL B 1 385 ? 12.141 35.062 -13.891 1 85.94 385 VAL B O 1
ATOM 8739 N N . GLN B 1 386 ? 13.195 36.625 -12.695 1 84.25 386 GLN B N 1
ATOM 8740 C CA . GLN B 1 386 ? 14.398 35.812 -12.625 1 84.25 386 GLN B CA 1
ATOM 8741 C C . GLN B 1 386 ? 14.297 34.781 -11.5 1 84.25 386 GLN B C 1
ATOM 8743 O O . GLN B 1 386 ? 13.734 35.062 -10.445 1 84.25 386 GLN B O 1
ATOM 8748 N N . THR B 1 387 ? 14.922 33.625 -11.664 1 83.5 387 THR B N 1
ATOM 8749 C CA . THR B 1 387 ? 14.812 32.531 -10.711 1 83.5 387 THR B CA 1
ATOM 8750 C C . THR B 1 387 ? 15.562 32.844 -9.422 1 83.5 387 THR B C 1
ATOM 8752 O O . THR B 1 387 ? 15.32 32.219 -8.383 1 83.5 387 THR B O 1
ATOM 8755 N N . VAL B 1 388 ? 16.391 33.844 -9.469 1 82.69 388 VAL B N 1
ATOM 8756 C CA . VAL B 1 388 ? 17.188 34.219 -8.297 1 82.69 388 VAL B CA 1
ATOM 8757 C C . VAL B 1 388 ? 16.5 35.312 -7.523 1 82.69 388 VAL B C 1
ATOM 8759 O O . VAL B 1 388 ? 16.891 35.656 -6.398 1 82.69 388 VAL B O 1
ATOM 8762 N N . SER B 1 389 ? 15.438 35.844 -8.141 1 83.5 389 SER B N 1
ATOM 8763 C CA . SER B 1 389 ? 14.734 36.969 -7.5 1 83.5 389 SER B CA 1
ATOM 8764 C C . SER B 1 389 ? 13.977 36.5 -6.262 1 83.5 389 SER B C 1
ATOM 8766 O O . SER B 1 389 ? 13.609 35.312 -6.156 1 83.5 389 SER B O 1
ATOM 8768 N N . ASP B 1 390 ? 13.781 37.375 -5.348 1 81.06 390 ASP B N 1
ATOM 8769 C CA . ASP B 1 390 ? 13.039 37.094 -4.121 1 81.06 390 ASP B CA 1
ATOM 8770 C C . ASP B 1 390 ? 11.578 36.781 -4.426 1 81.06 390 ASP B C 1
ATOM 8772 O O . ASP B 1 390 ? 10.961 35.969 -3.74 1 81.06 390 ASP B O 1
ATOM 8776 N N . VAL B 1 391 ? 11.148 37.406 -5.441 1 83.06 391 VAL B N 1
ATOM 8777 C CA . VAL B 1 391 ? 9.758 37.188 -5.832 1 83.06 391 VAL B CA 1
ATOM 8778 C C . VAL B 1 391 ? 9.547 35.75 -6.242 1 83.06 391 VAL B C 1
ATOM 8780 O O . VAL B 1 391 ? 8.508 35.156 -5.945 1 83.06 391 VAL B O 1
ATOM 8783 N N . TYR B 1 392 ? 10.594 35.219 -6.812 1 84.88 392 TYR B N 1
ATOM 8784 C CA . TYR B 1 392 ? 10.508 33.844 -7.25 1 84.88 392 TYR B CA 1
ATOM 8785 C C . TYR B 1 392 ? 10.812 32.875 -6.102 1 84.88 392 TYR B C 1
ATOM 8787 O O . TYR B 1 392 ? 10.141 31.859 -5.941 1 84.88 392 TYR B O 1
ATOM 8795 N N . GLN B 1 393 ? 11.68 33.188 -5.246 1 81.88 393 GLN B N 1
ATOM 8796 C CA . GLN B 1 393 ? 12.195 32.25 -4.238 1 81.88 393 GLN B CA 1
ATOM 8797 C C . GLN B 1 393 ? 11.281 32.219 -3.014 1 81.88 393 GLN B C 1
ATOM 8799 O O . GLN B 1 393 ? 11.094 31.156 -2.408 1 81.88 393 GLN B O 1
ATOM 8804 N N . GLU B 1 394 ? 10.797 33.219 -2.561 1 75.62 394 GLU B N 1
ATOM 8805 C CA . GLU B 1 394 ? 10.023 33.281 -1.321 1 75.62 394 GLU B CA 1
ATOM 8806 C C . GLU B 1 394 ? 8.539 33.062 -1.585 1 75.62 394 GLU B C 1
ATOM 8808 O O . GLU B 1 394 ? 7.855 32.406 -0.787 1 75.62 394 GLU B O 1
ATOM 8813 N N . GLY B 1 395 ? 8.133 33.438 -2.695 1 73.31 395 GLY B N 1
ATOM 8814 C CA . GLY B 1 395 ? 6.707 33.344 -2.982 1 73.31 395 GLY B CA 1
ATOM 8815 C C . GLY B 1 395 ? 5.859 34.25 -2.115 1 73.31 395 GLY B C 1
ATOM 8816 O O . GLY B 1 395 ? 6.359 34.844 -1.149 1 73.31 395 GLY B O 1
ATOM 8817 N N . ALA B 1 396 ? 4.676 34.562 -2.514 1 73.44 396 ALA B N 1
ATOM 8818 C CA . ALA B 1 396 ? 3.764 35.438 -1.817 1 73.44 396 ALA B CA 1
ATOM 8819 C C . ALA B 1 396 ? 2.613 34.688 -1.173 1 73.44 396 ALA B C 1
ATOM 8821 O O . ALA B 1 396 ? 2.277 33.594 -1.606 1 73.44 396 ALA B O 1
ATOM 8822 N N . VAL B 1 397 ? 2.234 35.25 -0.019 1 75.12 397 VAL B N 1
ATOM 8823 C CA . VAL B 1 397 ? 0.983 34.75 0.562 1 75.12 397 VAL B CA 1
ATOM 8824 C C . VAL B 1 397 ? -0.186 35.562 0.002 1 75.12 397 VAL B C 1
ATOM 8826 O O . VAL B 1 397 ? -0.381 36.719 0.374 1 75.12 397 VAL B O 1
ATOM 8829 N N . GLY B 1 398 ? -0.869 35.094 -0.923 1 80.94 398 GLY B N 1
ATOM 8830 C CA . GLY B 1 398 ? -1.962 35.781 -1.585 1 80.94 398 GLY B CA 1
ATOM 8831 C C . GLY B 1 398 ? -2.137 35.375 -3.035 1 80.94 398 GLY B C 1
ATOM 8832 O O . GLY B 1 398 ? -1.511 34.406 -3.496 1 80.94 398 GLY B O 1
ATOM 8833 N N . PRO B 1 399 ? -3.051 36.031 -3.689 1 87.56 399 PRO B N 1
ATOM 8834 C CA . PRO B 1 399 ? -3.385 35.656 -5.062 1 87.56 399 PRO B CA 1
ATOM 8835 C C . PRO B 1 399 ? -2.377 36.156 -6.082 1 87.56 399 PRO B C 1
ATOM 8837 O O . PRO B 1 399 ? -2.742 36.938 -6.992 1 87.56 399 PRO B O 1
ATOM 8840 N N . VAL B 1 400 ? -1.163 35.812 -5.953 1 88.12 400 VAL B N 1
ATOM 8841 C CA . VAL B 1 400 ? -0.072 36.188 -6.844 1 88.12 400 VAL B CA 1
ATOM 8842 C C . VAL B 1 400 ? 0.572 34.938 -7.441 1 88.12 400 VAL B C 1
ATOM 8844 O O . VAL B 1 400 ? 0.792 33.969 -6.738 1 88.12 400 VAL B O 1
ATOM 8847 N N . VAL B 1 401 ? 0.776 34.969 -8.742 1 89.88 401 VAL B N 1
ATOM 8848 C CA . VAL B 1 401 ? 1.456 33.844 -9.398 1 89.88 401 VAL B CA 1
ATOM 8849 C C . VAL B 1 401 ? 2.584 34.375 -10.281 1 89.88 401 VAL B C 1
ATOM 8851 O O . VAL B 1 401 ? 2.436 35.406 -10.93 1 89.88 401 VAL B O 1
ATOM 8854 N N . THR B 1 402 ? 3.688 33.75 -10.18 1 91.69 402 THR B N 1
ATOM 8855 C CA . THR B 1 402 ? 4.797 34.062 -11.078 1 91.69 402 THR B CA 1
ATOM 8856 C C . THR B 1 402 ? 4.863 33.031 -12.211 1 91.69 402 THR B C 1
ATOM 8858 O O . THR B 1 402 ? 4.637 31.844 -12 1 91.69 402 THR B O 1
ATOM 8861 N N . ILE B 1 403 ? 5.098 33.5 -13.398 1 94.25 403 ILE B N 1
ATOM 8862 C CA . ILE B 1 403 ? 5.172 32.625 -14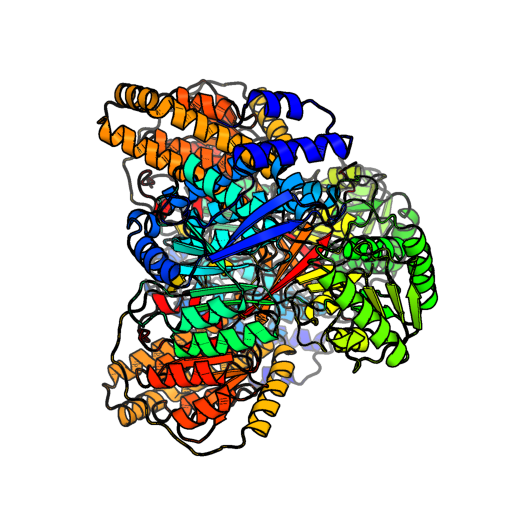.562 1 94.25 403 ILE B CA 1
ATOM 8863 C C . ILE B 1 403 ? 6.605 32.594 -15.086 1 94.25 403 ILE B C 1
ATOM 8865 O O . ILE B 1 403 ? 7.188 33.625 -15.398 1 94.25 403 ILE B O 1
ATOM 8869 N N . THR B 1 404 ? 7.168 31.453 -15.141 1 94.44 404 THR B N 1
ATOM 8870 C CA . THR B 1 404 ? 8.5 31.234 -15.695 1 94.44 404 THR B CA 1
ATOM 8871 C C . THR B 1 404 ? 8.469 30.109 -16.734 1 94.44 404 THR B C 1
ATOM 8873 O O . THR B 1 404 ? 7.938 29.031 -16.484 1 94.44 404 THR B O 1
ATOM 8876 N N . PRO B 1 405 ? 8.984 30.359 -17.922 1 95.94 405 PRO B N 1
ATOM 8877 C CA . PRO B 1 405 ? 8.961 29.344 -18.969 1 95.94 405 PRO B CA 1
ATOM 8878 C C . PRO B 1 405 ? 10.062 28.297 -18.812 1 95.94 405 PRO B C 1
ATOM 8880 O O . PRO B 1 405 ? 11.07 28.562 -18.156 1 95.94 405 PRO B O 1
ATOM 8883 N N . PHE B 1 406 ? 9.844 27.125 -19.297 1 96.06 406 PHE B N 1
ATOM 8884 C CA . PHE B 1 406 ? 10.867 26.094 -19.453 1 96.06 406 PHE B CA 1
ATOM 8885 C C . PHE B 1 406 ? 10.805 25.484 -20.844 1 96.06 406 PHE B C 1
ATOM 8887 O O . PHE B 1 406 ? 9.789 25.594 -21.531 1 96.06 406 PHE B O 1
ATOM 8894 N N . ARG B 1 407 ? 11.852 24.781 -21.406 1 93.94 407 ARG B N 1
ATOM 8895 C CA . ARG B 1 407 ? 11.93 24.25 -22.766 1 93.94 407 ARG B CA 1
ATOM 8896 C C . ARG B 1 407 ? 11.844 22.719 -22.75 1 93.94 407 ARG B C 1
ATOM 8898 O O . ARG B 1 407 ? 11.211 22.125 -23.641 1 93.94 407 ARG B O 1
ATOM 8905 N N . THR B 1 408 ? 12.531 22.141 -21.641 1 93.06 408 THR B N 1
ATOM 8906 C CA . THR B 1 408 ? 12.594 20.688 -21.594 1 93.06 408 THR B CA 1
ATOM 8907 C C . THR B 1 408 ? 12.031 20.172 -20.266 1 93.06 408 THR B C 1
ATOM 8909 O O . THR B 1 408 ? 11.992 20.906 -19.281 1 93.06 408 THR B O 1
ATOM 8912 N N . VAL B 1 409 ? 11.625 18.922 -20.312 1 92.56 409 VAL B N 1
ATOM 8913 C CA . VAL B 1 409 ? 11.109 18.266 -19.109 1 92.56 409 VAL B CA 1
ATOM 8914 C C . VAL B 1 409 ? 12.172 18.297 -18.016 1 92.56 409 VAL B C 1
ATOM 8916 O O . VAL B 1 409 ? 11.859 18.547 -16.859 1 92.56 409 VAL B O 1
ATOM 8919 N N . LYS B 1 410 ? 13.422 18.062 -18.375 1 91.75 410 LYS B N 1
ATOM 8920 C CA . LYS B 1 410 ? 14.523 18.062 -17.406 1 91.75 410 LYS B CA 1
ATOM 8921 C C . LYS B 1 410 ? 14.672 19.438 -16.766 1 91.75 410 LYS B C 1
ATOM 8923 O O . LYS B 1 410 ? 14.93 19.547 -15.555 1 91.75 410 LYS B O 1
ATOM 8928 N N . GLU B 1 411 ? 14.523 20.406 -17.578 1 94.12 411 GLU B N 1
ATOM 8929 C CA . GLU B 1 411 ? 14.609 21.766 -17.062 1 94.12 411 GLU B CA 1
ATOM 8930 C C . GLU B 1 411 ? 13.469 22.062 -16.078 1 94.12 411 GLU B C 1
ATOM 8932 O O . GLU B 1 411 ? 13.68 22.703 -15.047 1 94.12 411 GLU B O 1
ATOM 8937 N N . ALA B 1 412 ? 12.289 21.672 -16.391 1 95.06 412 ALA B N 1
ATOM 8938 C CA . ALA B 1 412 ? 11.141 21.844 -15.516 1 95.06 412 ALA B CA 1
ATOM 8939 C C . ALA B 1 412 ? 11.383 21.203 -14.148 1 95.06 412 ALA B C 1
ATOM 8941 O O . ALA B 1 412 ? 11.086 21.812 -13.109 1 95.06 412 ALA B O 1
ATOM 8942 N N . ILE B 1 413 ? 11.906 20.016 -14.156 1 94.56 413 ILE B N 1
ATOM 8943 C CA . ILE B 1 413 ? 12.188 19.281 -12.93 1 94.56 413 ILE B CA 1
ATOM 8944 C C . ILE B 1 413 ? 13.234 20.016 -12.102 1 94.56 413 ILE B C 1
ATOM 8946 O O . ILE B 1 413 ? 13.07 20.203 -10.891 1 94.56 413 ILE B O 1
ATOM 8950 N N . ALA B 1 414 ? 14.266 20.453 -12.773 1 93.56 414 ALA B N 1
ATOM 8951 C CA . ALA B 1 414 ? 15.344 21.172 -12.094 1 93.56 414 ALA B CA 1
ATOM 8952 C C . ALA B 1 414 ? 14.82 22.453 -11.461 1 93.56 414 ALA B C 1
ATOM 8954 O O . ALA B 1 414 ? 15.172 22.781 -10.32 1 93.56 414 ALA B O 1
ATOM 8955 N N . MET B 1 415 ? 14.039 23.156 -12.164 1 93.38 415 MET B N 1
ATOM 8956 C CA . MET B 1 415 ? 13.477 24.406 -11.664 1 93.38 415 MET B CA 1
ATOM 8957 C C . MET B 1 415 ? 12.547 24.156 -10.484 1 93.38 415 MET B C 1
ATOM 8959 O O . MET B 1 415 ? 12.586 24.891 -9.492 1 93.38 415 MET B O 1
ATOM 8963 N N . ALA B 1 416 ? 11.742 23.172 -10.578 1 93.5 416 ALA B N 1
ATOM 8964 C CA . ALA B 1 416 ? 10.82 22.844 -9.5 1 93.5 416 ALA B CA 1
ATOM 8965 C C . ALA B 1 416 ? 11.578 22.438 -8.234 1 93.5 416 ALA B C 1
ATOM 8967 O O . ALA B 1 416 ? 11.227 22.875 -7.137 1 93.5 416 ALA B O 1
ATOM 8968 N N . ASN B 1 417 ? 12.617 21.672 -8.414 1 91.44 417 ASN B N 1
ATOM 8969 C CA . ASN B 1 417 ? 13.367 21.156 -7.277 1 91.44 417 ASN B CA 1
ATOM 8970 C C . ASN B 1 417 ? 14.289 22.219 -6.68 1 91.44 417 ASN B C 1
ATOM 8972 O O . ASN B 1 417 ? 14.797 22.047 -5.566 1 91.44 417 ASN B O 1
ATOM 8976 N N . ASN B 1 418 ? 14.523 23.188 -7.5 1 88.81 418 ASN B N 1
ATOM 8977 C CA . ASN B 1 418 ? 15.367 24.266 -6.992 1 88.81 418 ASN B CA 1
ATOM 8978 C C . ASN B 1 418 ? 14.602 25.188 -6.043 1 88.81 418 ASN B C 1
ATOM 8980 O O . ASN B 1 418 ? 14.312 26.328 -6.375 1 88.81 418 ASN B O 1
ATOM 8984 N N . SER B 1 419 ? 14.305 24.688 -4.914 1 85.81 419 SER B N 1
ATOM 8985 C CA . SER B 1 419 ? 13.547 25.375 -3.869 1 85.81 419 SER B CA 1
ATOM 8986 C C . SER B 1 419 ? 13.93 24.859 -2.486 1 85.81 419 SER B C 1
ATOM 8988 O O . SER B 1 419 ? 14.312 23.688 -2.338 1 85.81 419 SER B O 1
ATOM 8990 N N . LEU B 1 420 ? 13.828 25.688 -1.525 1 83 420 LEU B N 1
ATOM 8991 C CA . LEU B 1 420 ? 14.055 25.266 -0.145 1 83 420 LEU B CA 1
ATOM 8992 C C . LEU B 1 420 ? 12.852 24.516 0.4 1 83 420 LEU B C 1
ATOM 8994 O O . LEU B 1 420 ? 12.953 23.844 1.432 1 83 420 LEU B O 1
ATOM 8998 N N . TYR B 1 421 ? 11.812 24.609 -0.354 1 83.31 421 TYR B N 1
ATOM 8999 C CA . TYR B 1 421 ? 10.57 24.016 0.117 1 83.31 421 TYR B CA 1
ATOM 9000 C C . TYR B 1 421 ? 10.273 22.719 -0.625 1 83.31 421 TYR B C 1
ATOM 9002 O O . TYR B 1 421 ? 10.766 22.5 -1.737 1 83.31 421 TYR B O 1
ATOM 9010 N N . GLY B 1 422 ? 9.547 21.812 -0.003 1 86.31 422 GLY B N 1
ATOM 9011 C CA . GLY B 1 422 ? 9.211 20.531 -0.605 1 86.31 422 GLY B CA 1
ATOM 9012 C C . GLY B 1 422 ? 7.867 20 -0.157 1 86.31 422 GLY B C 1
ATOM 9013 O O . GLY B 1 422 ? 7.699 18.781 -0.001 1 86.31 422 GLY B O 1
ATOM 9014 N N . SER B 1 423 ? 6.871 20.859 -0.024 1 84.75 423 SER B N 1
ATOM 9015 C CA . SER B 1 423 ? 5.578 20.422 0.492 1 84.75 423 SER B CA 1
ATOM 9016 C C . SER B 1 423 ? 4.723 19.812 -0.612 1 84.75 423 SER B C 1
ATOM 9018 O O . SER B 1 423 ? 4.344 18.641 -0.537 1 84.75 423 SER B O 1
ATOM 9020 N N . GLU B 1 424 ? 4.434 20.703 -1.658 1 87.88 424 GLU B N 1
ATOM 9021 C CA . GLU B 1 424 ? 3.553 20.219 -2.721 1 87.88 424 GLU B CA 1
ATOM 9022 C C . GLU B 1 424 ? 4.055 20.672 -4.094 1 87.88 424 GLU B C 1
ATOM 9024 O O . GLU B 1 424 ? 4.711 21.703 -4.215 1 87.88 424 GLU B O 1
ATOM 9029 N N . ALA B 1 425 ? 3.77 19.891 -5.043 1 91.44 425 ALA B N 1
ATOM 9030 C CA . ALA B 1 425 ? 3.977 20.203 -6.453 1 91.44 425 ALA B CA 1
ATOM 9031 C C . ALA B 1 425 ? 2.789 19.75 -7.297 1 91.44 425 ALA B C 1
ATOM 9033 O O . ALA B 1 425 ? 2.096 18.797 -6.941 1 91.44 425 ALA B O 1
ATOM 9034 N N . PHE B 1 426 ? 2.59 20.469 -8.391 1 92.62 426 PHE B N 1
ATOM 9035 C CA . PHE B 1 426 ? 1.456 20.172 -9.258 1 92.62 426 PHE B CA 1
ATOM 9036 C C . PHE B 1 426 ? 1.908 20.016 -10.703 1 92.62 426 PHE B C 1
ATOM 9038 O O . PHE B 1 426 ? 2.768 20.766 -11.18 1 92.62 426 PHE B O 1
ATOM 9045 N N . ILE B 1 427 ? 1.36 19.016 -11.305 1 93.44 427 ILE B N 1
ATOM 9046 C CA . ILE B 1 427 ? 1.666 18.75 -12.703 1 93.44 427 ILE B CA 1
ATOM 9047 C C . ILE B 1 427 ? 0.377 18.75 -13.523 1 93.44 427 ILE B C 1
ATOM 9049 O O . ILE B 1 427 ? -0.6 18.094 -13.148 1 93.44 427 ILE B O 1
ATOM 9053 N N . PHE B 1 428 ? 0.407 19.453 -14.602 1 92.81 428 PHE B N 1
ATOM 9054 C CA . PHE B 1 428 ? -0.688 19.391 -15.562 1 92.81 428 PHE B CA 1
ATOM 9055 C C . PHE B 1 428 ? -0.205 18.844 -16.891 1 92.81 428 PHE B C 1
ATOM 9057 O O . PHE B 1 428 ? 0.637 19.453 -17.562 1 92.81 428 PHE B O 1
ATOM 9064 N N . SER B 1 429 ? -0.643 17.719 -17.156 1 88.62 429 SER B N 1
ATOM 9065 C CA . SER B 1 429 ? -0.309 17.016 -18.391 1 88.62 429 SER B CA 1
ATOM 9066 C C . SER B 1 429 ? -1.314 15.906 -18.672 1 88.62 429 SER B C 1
ATOM 9068 O O . SER B 1 429 ? -1.787 15.234 -17.75 1 88.62 429 SER B O 1
ATOM 9070 N N . GLU B 1 430 ? -1.619 15.656 -19.953 1 78.69 430 GLU B N 1
ATOM 9071 C CA . GLU B 1 430 ? -2.492 14.555 -20.344 1 78.69 430 GLU B CA 1
ATOM 9072 C C . GLU B 1 430 ? -1.685 13.312 -20.719 1 78.69 430 GLU B C 1
ATOM 9074 O O . GLU B 1 430 ? -2.252 12.289 -21.094 1 78.69 430 GLU B O 1
ATOM 9079 N N . ASN B 1 431 ? -0.442 13.492 -20.672 1 76.75 431 ASN B N 1
ATOM 9080 C CA . ASN B 1 431 ? 0.445 12.352 -20.844 1 76.75 431 ASN B CA 1
ATOM 9081 C C . ASN B 1 431 ? 0.76 11.672 -19.516 1 76.75 431 ASN B C 1
ATOM 9083 O O . ASN B 1 431 ? 1.594 12.156 -18.75 1 76.75 431 ASN B O 1
ATOM 9087 N N . CYS B 1 432 ? 0.131 10.523 -19.328 1 72.75 432 CYS B N 1
ATOM 9088 C CA . CYS B 1 432 ? 0.218 9.82 -18.047 1 72.75 432 CYS B CA 1
ATOM 9089 C C . CYS B 1 432 ? 1.648 9.383 -17.766 1 72.75 432 CYS B C 1
ATOM 9091 O O . CYS B 1 432 ? 2.139 9.523 -16.641 1 72.75 432 CYS B O 1
ATOM 9093 N N . ALA B 1 433 ? 2.283 8.766 -18.734 1 71.69 433 ALA B N 1
ATOM 9094 C CA . ALA B 1 433 ? 3.646 8.273 -18.547 1 71.69 433 ALA B CA 1
ATOM 9095 C C . ALA B 1 433 ? 4.586 9.414 -18.156 1 71.69 433 ALA B C 1
ATOM 9097 O O . ALA B 1 433 ? 5.414 9.25 -17.25 1 71.69 433 ALA B O 1
ATOM 9098 N N . GLN B 1 434 ? 4.422 10.547 -18.766 1 80.81 434 GLN B N 1
ATOM 9099 C CA . GLN B 1 434 ? 5.227 11.719 -18.453 1 80.81 434 GLN B CA 1
ATOM 9100 C C . GLN B 1 434 ? 4.957 12.211 -17.031 1 80.81 434 GLN B C 1
ATOM 9102 O O . GLN B 1 434 ? 5.887 12.523 -16.281 1 80.81 434 GLN B O 1
ATOM 9107 N N . SER B 1 435 ? 3.711 12.312 -16.703 1 83.62 435 SER B N 1
ATOM 9108 C CA . SER B 1 435 ? 3.326 12.797 -15.383 1 83.62 435 SER B CA 1
ATOM 9109 C C . SER B 1 435 ? 3.898 11.914 -14.273 1 83.62 435 SER B C 1
ATOM 9111 O O . SER B 1 435 ? 4.391 12.422 -13.266 1 83.62 435 SER B O 1
ATOM 9113 N N . LEU B 1 436 ? 3.834 10.703 -14.484 1 77.12 436 LEU B N 1
ATOM 9114 C CA . LEU B 1 436 ? 4.312 9.766 -13.469 1 77.12 436 LEU B CA 1
ATOM 9115 C C . LEU B 1 436 ? 5.832 9.836 -13.344 1 77.12 436 LEU B C 1
ATOM 9117 O O . LEU B 1 436 ? 6.367 9.82 -12.234 1 77.12 436 LEU B O 1
ATOM 9121 N N . GLU B 1 437 ? 6.488 9.844 -14.438 1 81.31 437 GLU B N 1
ATOM 9122 C CA . GLU B 1 437 ? 7.945 9.945 -14.406 1 81.31 437 GLU B CA 1
ATOM 9123 C C . GLU B 1 437 ? 8.398 11.234 -13.727 1 81.31 437 GLU B C 1
ATOM 9125 O O . GLU B 1 437 ? 9.297 11.211 -12.883 1 81.31 437 GLU B O 1
ATOM 9130 N N . VAL B 1 438 ? 7.793 12.367 -14.133 1 89.19 438 VAL B N 1
ATOM 9131 C CA . VAL B 1 438 ? 8.133 13.656 -13.547 1 89.19 438 VAL B CA 1
ATOM 9132 C C . VAL B 1 438 ? 7.84 13.641 -12.047 1 89.19 438 VAL B C 1
ATOM 9134 O O . VAL B 1 438 ? 8.633 14.141 -11.242 1 89.19 438 VAL B O 1
ATOM 9137 N N . SER B 1 439 ? 6.73 13.078 -11.664 1 88.12 439 SER B N 1
ATOM 9138 C CA . SER B 1 439 ? 6.34 13.031 -10.258 1 88.12 439 SER B CA 1
ATOM 9139 C C . SER B 1 439 ? 7.391 12.312 -9.414 1 88.12 439 SER B C 1
ATOM 9141 O O . SER B 1 439 ? 7.648 12.695 -8.273 1 88.12 439 SER B O 1
ATOM 9143 N N . GLN B 1 440 ? 8 11.32 -9.938 1 80.69 440 GLN B N 1
ATOM 9144 C CA . GLN B 1 440 ? 9 10.547 -9.203 1 80.69 440 GLN B CA 1
ATOM 9145 C C . GLN B 1 440 ? 10.289 11.352 -9.016 1 80.69 440 GLN B C 1
ATOM 9147 O O . GLN B 1 440 ? 11.023 11.133 -8.047 1 80.69 440 GLN B O 1
ATOM 9152 N N . MET B 1 441 ? 10.5 12.273 -9.883 1 86.69 441 MET B N 1
ATOM 9153 C CA . MET B 1 441 ? 11.766 13 -9.875 1 86.69 441 MET B CA 1
ATOM 9154 C C . MET B 1 441 ? 11.641 14.297 -9.086 1 86.69 441 MET B C 1
ATOM 9156 O O . MET B 1 441 ? 12.633 14.977 -8.836 1 86.69 441 MET B O 1
ATOM 9160 N N . LEU B 1 442 ? 10.445 14.625 -8.695 1 91.81 442 LEU B N 1
ATOM 9161 C CA . LEU B 1 442 ? 10.227 15.844 -7.926 1 91.81 442 LEU B CA 1
ATOM 9162 C C . LEU B 1 442 ? 10.453 15.586 -6.438 1 91.81 442 LEU B C 1
ATOM 9164 O O . LEU B 1 442 ? 10.062 14.539 -5.918 1 91.81 442 LEU B O 1
ATOM 9168 N N . ASN B 1 443 ? 11.117 16.5 -5.758 1 90.31 443 ASN B N 1
ATOM 9169 C CA . ASN B 1 443 ? 11.414 16.375 -4.336 1 90.31 443 ASN B CA 1
ATOM 9170 C C . ASN B 1 443 ? 10.367 17.078 -3.479 1 90.31 443 ASN B C 1
ATOM 9172 O O . ASN B 1 443 ? 10.68 17.984 -2.723 1 90.31 443 ASN B O 1
ATOM 9176 N N . PHE B 1 444 ? 9.141 16.625 -3.547 1 90.19 444 PHE B N 1
ATOM 9177 C CA . PHE B 1 444 ? 8 17.172 -2.816 1 90.19 444 PHE B CA 1
ATOM 9178 C C . PHE B 1 444 ? 7.215 16.047 -2.137 1 90.19 444 PHE B C 1
ATOM 9180 O O . PHE B 1 444 ? 7.121 14.938 -2.664 1 90.19 444 PHE B O 1
ATOM 9187 N N . GLN B 1 445 ? 6.668 16.344 -1.016 1 86.94 445 GLN B N 1
ATOM 9188 C CA . GLN B 1 445 ? 5.891 15.367 -0.267 1 86.94 445 GLN B CA 1
ATOM 9189 C C . GLN B 1 445 ? 4.637 14.953 -1.034 1 86.94 445 GLN B C 1
ATOM 9191 O O . GLN B 1 445 ? 4.273 13.781 -1.06 1 86.94 445 GLN B O 1
ATOM 9196 N N . PHE B 1 446 ? 3.975 15.977 -1.608 1 86.94 446 PHE B N 1
ATOM 9197 C CA . PHE B 1 446 ? 2.777 15.727 -2.404 1 86.94 446 PHE B CA 1
ATOM 9198 C C . PHE B 1 446 ? 2.98 16.188 -3.844 1 86.94 446 PHE B C 1
ATOM 9200 O O . PHE B 1 446 ? 3.377 17.328 -4.086 1 86.94 446 PHE B O 1
ATOM 9207 N N . VAL B 1 447 ? 2.775 15.312 -4.703 1 89.62 447 VAL B N 1
ATOM 9208 C CA . VAL B 1 447 ? 2.762 15.656 -6.121 1 89.62 447 VAL B CA 1
ATOM 9209 C C . VAL B 1 447 ? 1.396 15.336 -6.719 1 89.62 447 VAL B C 1
ATOM 9211 O O . VAL B 1 447 ? 1.021 14.164 -6.824 1 89.62 447 VAL B O 1
ATOM 9214 N N . CYS B 1 448 ? 0.706 16.328 -7.105 1 89.25 448 CYS B N 1
ATOM 9215 C CA . CYS B 1 448 ? -0.647 16.172 -7.625 1 89.25 448 CYS B CA 1
ATOM 9216 C C . CYS B 1 448 ? -0.675 16.344 -9.141 1 89.25 448 CYS B C 1
ATOM 9218 O O . CYS B 1 448 ? -0.152 17.328 -9.664 1 89.25 448 CYS B O 1
ATOM 9220 N N . ILE B 1 449 ? -1.295 15.461 -9.781 1 87.12 449 ILE B N 1
ATOM 9221 C CA . ILE B 1 449 ? -1.393 15.5 -11.234 1 87.12 449 ILE B CA 1
ATOM 9222 C C . ILE B 1 449 ? -2.791 15.961 -11.641 1 87.12 449 ILE B C 1
ATOM 9224 O O . ILE B 1 449 ? -3.789 15.344 -11.258 1 87.12 449 ILE B O 1
ATOM 9228 N N . ASN B 1 450 ? -2.889 17.094 -12.344 1 86.69 450 ASN B N 1
ATOM 9229 C CA . ASN B 1 450 ? -4.09 17.656 -12.953 1 86.69 450 ASN B CA 1
ATOM 9230 C C . ASN B 1 450 ? -5.098 18.094 -11.891 1 86.69 450 ASN B C 1
ATOM 9232 O O . ASN B 1 450 ? -6.309 17.969 -12.094 1 86.69 450 ASN B O 1
ATOM 9236 N N . MET B 1 451 ? -4.574 18.5 -10.852 1 81.88 451 MET B N 1
ATOM 9237 C CA . MET B 1 451 ? -5.402 19.031 -9.773 1 81.88 451 MET B CA 1
ATOM 9238 C C . MET B 1 451 ? -4.57 19.875 -8.82 1 81.88 451 MET B C 1
ATOM 9240 O O . MET B 1 451 ? -3.355 19.703 -8.727 1 81.88 451 MET B O 1
ATOM 9244 N N . CYS B 1 452 ? -5.211 20.828 -8.266 1 77.69 452 CYS B N 1
ATOM 9245 C CA . CYS B 1 452 ? -4.59 21.656 -7.23 1 77.69 452 CYS B CA 1
ATOM 9246 C C . CYS B 1 452 ? -5.398 21.594 -5.941 1 77.69 452 CYS B C 1
ATOM 9248 O O . CYS B 1 452 ? -6.594 21.297 -5.965 1 77.69 452 CYS B O 1
ATOM 9250 N N . GLY B 1 453 ? -4.777 21.859 -4.859 1 69.69 453 GLY B N 1
ATOM 9251 C CA . GLY B 1 453 ? -5.48 22 -3.594 1 69.69 453 GLY B CA 1
ATOM 9252 C C . GLY B 1 453 ? -5.988 20.672 -3.047 1 69.69 453 GLY B C 1
ATOM 9253 O O . GLY B 1 453 ? -7.137 20.578 -2.604 1 69.69 453 GLY B O 1
ATOM 9254 N N . TYR B 1 454 ? -5.219 19.641 -3.057 1 69.62 454 TYR B N 1
ATOM 9255 C CA . TYR B 1 454 ? -5.637 18.344 -2.559 1 69.62 454 TYR B CA 1
ATOM 9256 C C . TYR B 1 454 ? -5.07 18.078 -1.169 1 69.62 454 TYR B C 1
ATOM 9258 O O . TYR B 1 454 ? -3.924 18.422 -0.882 1 69.62 454 TYR B O 1
ATOM 9266 N N . PHE B 1 455 ? -6.066 17.766 -0.238 1 73.31 455 PHE B N 1
ATOM 9267 C CA . PHE B 1 455 ? -5.645 17.312 1.081 1 73.31 455 PHE B CA 1
ATOM 9268 C C . PHE B 1 455 ? -6.371 16.031 1.47 1 73.31 455 PHE B C 1
ATOM 9270 O O . PHE B 1 455 ? -7.578 15.898 1.247 1 73.31 455 PHE B O 1
ATOM 9277 N N . ASN B 1 456 ? -5.598 15.086 1.877 1 75.25 456 ASN B N 1
ATOM 9278 C CA . ASN B 1 456 ? -6.117 13.844 2.432 1 75.25 456 ASN B CA 1
ATOM 9279 C C . ASN B 1 456 ? -5.348 13.422 3.682 1 75.25 456 ASN B C 1
ATOM 9281 O O . ASN B 1 456 ? -4.16 13.102 3.607 1 75.25 456 ASN B O 1
ATOM 9285 N N . PRO B 1 457 ? -6.074 13.445 4.797 1 79.19 457 PRO B N 1
ATOM 9286 C CA . PRO B 1 457 ? -5.387 13.133 6.051 1 79.19 457 PRO B CA 1
ATOM 9287 C C . PRO B 1 457 ? -4.836 11.711 6.078 1 79.19 457 PRO B C 1
ATOM 9289 O O . PRO B 1 457 ? -3.975 11.398 6.906 1 79.19 457 PRO B O 1
ATOM 9292 N N . THR B 1 458 ? -5.266 10.859 5.219 1 77.31 458 THR B N 1
ATOM 9293 C CA . THR B 1 458 ? -4.863 9.461 5.27 1 77.31 458 THR B CA 1
ATOM 9294 C C . THR B 1 458 ? -3.543 9.25 4.535 1 77.31 458 THR B C 1
ATOM 9296 O O . THR B 1 458 ? -2.906 8.203 4.684 1 77.31 458 THR B O 1
ATOM 9299 N N . CYS B 1 459 ? -3.162 10.227 3.785 1 77.5 459 CYS B N 1
ATOM 9300 C CA . CYS B 1 459 ? -1.926 10.102 3.021 1 77.5 459 CYS B CA 1
ATOM 9301 C C . CYS B 1 459 ? -0.713 10.078 3.945 1 77.5 459 CYS B C 1
ATOM 9303 O O . CYS B 1 459 ? -0.743 10.664 5.027 1 77.5 459 CYS B O 1
ATOM 9305 N N . VAL B 1 460 ? 0.277 9.359 3.492 1 73.75 460 VAL B N 1
ATOM 9306 C CA . VAL B 1 460 ? 1.485 9.25 4.301 1 73.75 460 VAL B CA 1
ATOM 9307 C C . VAL B 1 460 ? 2.424 10.414 3.994 1 73.75 460 VAL B C 1
ATOM 9309 O O . VAL B 1 460 ? 2.283 11.078 2.963 1 73.75 460 VAL B O 1
ATOM 9312 N N . GLY B 1 461 ? 3.203 10.789 4.934 1 73.75 461 GLY B N 1
ATOM 9313 C CA . GLY B 1 461 ? 4.145 11.82 4.527 1 73.75 461 GLY B CA 1
ATOM 9314 C C . GLY B 1 461 ? 5.27 12.023 5.523 1 73.75 461 GLY B C 1
ATOM 9315 O O . GLY B 1 461 ? 5.098 11.789 6.723 1 73.75 461 GLY B O 1
ATOM 9316 N N . THR B 1 462 ? 6.48 12.219 4.949 1 79.06 462 THR B N 1
ATOM 9317 C CA . THR B 1 462 ? 7.652 12.688 5.676 1 79.06 462 THR B CA 1
ATOM 9318 C C . THR B 1 462 ? 8.055 14.086 5.215 1 79.06 462 THR B C 1
ATOM 9320 O O . THR B 1 462 ? 7.477 14.617 4.266 1 79.06 462 THR B O 1
ATOM 9323 N N . GLY B 1 463 ? 8.844 14.727 6.012 1 77.56 463 GLY B N 1
ATOM 9324 C CA . GLY B 1 463 ? 9.305 16.047 5.633 1 77.56 463 GLY B CA 1
ATOM 9325 C C . GLY B 1 463 ? 10.25 16.031 4.449 1 77.56 463 GLY B C 1
ATOM 9326 O O . GLY B 1 463 ? 11.047 15.102 4.285 1 77.56 463 GLY B O 1
ATOM 9327 N N . PHE B 1 464 ? 10.086 17.016 3.557 1 80 464 PHE B N 1
ATOM 9328 C CA . PHE B 1 464 ? 10.961 17.234 2.414 1 80 464 PHE B CA 1
ATOM 9329 C C . PHE B 1 464 ? 11.633 18.609 2.498 1 80 464 PHE B C 1
ATOM 9331 O O . PHE B 1 464 ? 10.984 19.609 2.795 1 80 464 PHE B O 1
ATOM 9338 N N . GLU B 1 465 ? 12.859 18.562 2.273 1 80.62 465 GLU B N 1
ATOM 9339 C CA . GLU B 1 465 ? 13.625 19.812 2.275 1 80.62 465 GLU B CA 1
ATOM 9340 C C . GLU B 1 465 ? 13.438 20.578 3.58 1 80.62 465 GLU B C 1
ATOM 9342 O O . GLU B 1 465 ? 13.562 20 4.664 1 80.62 465 GLU B O 1
ATOM 9347 N N . GLN B 1 466 ? 13.164 21.812 3.475 1 79.88 466 GLN B N 1
ATOM 9348 C CA . GLN B 1 466 ? 13.07 22.594 4.707 1 79.88 466 GLN B CA 1
ATOM 9349 C C . GLN B 1 466 ? 11.625 22.938 5.039 1 79.88 466 GLN B C 1
ATOM 9351 O O . GLN B 1 466 ? 11.352 23.859 5.801 1 79.88 466 GLN B O 1
ATOM 9356 N N . SER B 1 467 ? 10.711 22.219 4.387 1 81.88 467 SER B N 1
ATOM 9357 C CA . SER B 1 467 ? 9.297 22.453 4.66 1 81.88 467 SER B CA 1
ATOM 9358 C C . SER B 1 467 ? 8.859 21.766 5.949 1 81.88 467 SER B C 1
ATOM 9360 O O . SER B 1 467 ? 7.801 22.078 6.5 1 81.88 467 SER B O 1
ATOM 9362 N N . GLY B 1 468 ? 9.703 20.812 6.375 1 79.75 468 GLY B N 1
ATOM 9363 C CA . GLY B 1 468 ? 9.352 20.141 7.617 1 79.75 468 GLY B CA 1
ATOM 9364 C C . GLY B 1 468 ? 10.195 18.906 7.883 1 79.75 468 GLY B C 1
ATOM 9365 O O . GLY B 1 468 ? 10.867 18.391 6.98 1 79.75 468 GLY B O 1
ATOM 9366 N N . ASN B 1 469 ? 10.164 18.5 9.117 1 76.06 469 ASN B N 1
ATOM 9367 C CA . ASN B 1 469 ? 10.938 17.328 9.492 1 76.06 469 ASN B CA 1
ATOM 9368 C C . ASN B 1 469 ? 10.086 16.062 9.484 1 76.06 469 ASN B C 1
ATOM 9370 O O . ASN B 1 469 ? 10.602 14.961 9.305 1 76.06 469 ASN B O 1
ATOM 9374 N N . TRP B 1 470 ? 8.883 16.281 9.781 1 76.19 470 TRP B N 1
ATOM 9375 C CA . TRP B 1 470 ? 7.965 15.141 9.75 1 76.19 470 TRP B CA 1
ATOM 9376 C C . TRP B 1 470 ? 6.832 15.383 8.758 1 76.19 470 TRP B C 1
ATOM 9378 O O . TRP B 1 470 ? 6.785 16.422 8.102 1 76.19 470 TRP B O 1
ATOM 9388 N N . GLY B 1 471 ? 6.082 14.336 8.57 1 71.19 471 GLY B N 1
ATOM 9389 C CA . GLY B 1 471 ? 5.023 14.422 7.578 1 71.19 471 GLY B CA 1
ATOM 9390 C C . GLY B 1 471 ? 3.85 15.273 8.031 1 71.19 471 GLY B C 1
ATOM 9391 O O . GLY B 1 471 ? 3.834 15.766 9.164 1 71.19 471 GLY B O 1
ATOM 9392 N N . ARG B 1 472 ? 2.969 15.625 7.117 1 74 472 ARG B N 1
ATOM 9393 C CA . ARG B 1 472 ? 1.812 16.484 7.375 1 74 472 ARG B CA 1
ATOM 9394 C C . ARG B 1 472 ? 0.519 15.672 7.34 1 74 472 ARG B C 1
ATOM 9396 O O . ARG B 1 472 ? -0.574 16.25 7.34 1 74 472 ARG B O 1
ATOM 9403 N N . SER B 1 473 ? 0.668 14.445 7.297 1 76.88 473 SER B N 1
ATOM 9404 C CA . SER B 1 473 ? -0.531 13.617 7.215 1 76.88 473 SER B CA 1
ATOM 9405 C C . SER B 1 473 ? -0.219 12.156 7.539 1 76.88 473 SER B C 1
ATOM 9407 O O . SER B 1 473 ? 0.943 11.797 7.734 1 76.88 473 SER B O 1
ATOM 9409 N N . GLY B 1 474 ? -1.283 11.492 7.75 1 81.69 474 GLY B N 1
ATOM 9410 C CA . GLY B 1 474 ? -1.124 10.062 7.965 1 81.69 474 GLY B CA 1
ATOM 9411 C C . GLY B 1 474 ? -0.833 9.703 9.406 1 81.69 474 GLY B C 1
ATOM 9412 O O . GLY B 1 474 ? -0.651 10.586 10.25 1 81.69 474 GLY B O 1
ATOM 9413 N N . ALA B 1 475 ? -0.73 8.453 9.633 1 86.19 475 ALA B N 1
ATOM 9414 C CA . ALA B 1 475 ? -0.483 7.945 10.984 1 86.19 475 ALA B CA 1
ATOM 9415 C C . ALA B 1 475 ? 0.895 8.367 11.484 1 86.19 475 ALA B C 1
ATOM 9417 O O . ALA B 1 475 ? 1.108 8.5 12.688 1 86.19 475 ALA B O 1
ATOM 9418 N N . ASP B 1 476 ? 1.752 8.656 10.555 1 85.94 476 ASP B N 1
ATOM 9419 C CA . ASP B 1 476 ? 3.121 9.031 10.906 1 85.94 476 ASP B CA 1
ATOM 9420 C C . ASP B 1 476 ? 3.16 10.375 11.617 1 85.94 476 ASP B C 1
ATOM 9422 O O . ASP B 1 476 ? 4.16 10.727 12.25 1 85.94 476 ASP B O 1
ATOM 9426 N N . LEU B 1 477 ? 2.117 11.117 11.539 1 90.62 477 LEU B N 1
ATOM 9427 C CA . LEU B 1 477 ? 2.033 12.391 12.242 1 90.62 477 LEU B CA 1
ATOM 9428 C C . LEU B 1 477 ? 2.096 12.188 13.75 1 90.62 477 LEU B C 1
ATOM 9430 O O . LEU B 1 477 ? 2.316 13.133 14.508 1 90.62 477 LEU B O 1
ATOM 9434 N N . LEU B 1 478 ? 1.869 10.945 14.203 1 92.25 478 LEU B N 1
ATOM 9435 C CA . LEU B 1 478 ? 1.928 10.656 15.625 1 92.25 478 LEU B CA 1
ATOM 9436 C C . LEU B 1 478 ? 3.373 10.531 16.094 1 92.25 478 LEU B C 1
ATOM 9438 O O . LEU B 1 478 ? 3.654 10.641 17.297 1 92.25 478 LEU B O 1
ATOM 9442 N N . LEU B 1 479 ? 4.25 10.289 15.211 1 89.5 479 LEU B N 1
ATOM 9443 C CA . LEU B 1 479 ? 5.594 9.828 15.547 1 89.5 479 LEU B CA 1
ATOM 9444 C C . LEU B 1 479 ? 6.344 10.875 16.359 1 89.5 479 LEU B C 1
ATOM 9446 O O . LEU B 1 479 ? 6.961 10.562 17.375 1 89.5 479 LEU B O 1
ATOM 9450 N N . PRO B 1 480 ? 6.254 12.172 15.953 1 90.56 480 PRO B N 1
ATOM 9451 C CA . PRO B 1 480 ? 6.977 13.164 16.75 1 90.56 480 PRO B CA 1
ATOM 9452 C C . PRO B 1 480 ? 6.43 13.289 18.172 1 90.56 480 PRO B C 1
ATOM 9454 O O . PRO B 1 480 ? 7.09 13.852 19.047 1 90.56 480 PRO B O 1
ATOM 9457 N N . PHE B 1 481 ? 5.316 12.68 18.391 1 93.38 481 PHE B N 1
ATOM 9458 C CA . PHE B 1 481 ? 4.668 12.844 19.688 1 93.38 481 PHE B CA 1
ATOM 9459 C C . PHE B 1 481 ? 4.637 11.531 20.453 1 93.38 481 PHE B C 1
ATOM 9461 O O . PHE B 1 481 ? 3.889 11.391 21.422 1 93.38 481 PHE B O 1
ATOM 9468 N N . MET B 1 482 ? 5.316 10.641 19.953 1 91.12 482 MET B N 1
ATOM 9469 C CA . MET B 1 482 ? 5.484 9.352 20.625 1 91.12 482 MET B CA 1
ATOM 9470 C C . MET B 1 482 ? 6.965 9.016 20.781 1 91.12 482 MET B C 1
ATOM 9472 O O . MET B 1 482 ? 7.82 9.648 20.156 1 91.12 482 MET B O 1
ATOM 9476 N N . GLN B 1 483 ? 7.211 8.102 21.672 1 85.81 483 GLN B N 1
ATOM 9477 C CA . GLN B 1 483 ? 8.57 7.625 21.891 1 85.81 483 GLN B CA 1
ATOM 9478 C C . GLN B 1 483 ? 8.609 6.102 22 1 85.81 483 GLN B C 1
ATOM 9480 O O . GLN B 1 483 ? 7.699 5.5 22.578 1 85.81 483 GLN B O 1
ATOM 9485 N N . SER B 1 484 ? 9.562 5.559 21.297 1 79.81 484 SER B N 1
ATOM 9486 C CA . SER B 1 484 ? 9.742 4.109 21.375 1 79.81 484 SER B CA 1
ATOM 9487 C C . SER B 1 484 ? 10.289 3.693 22.734 1 79.81 484 SER B C 1
ATOM 9489 O O . SER B 1 484 ? 11.164 4.363 23.297 1 79.81 484 SER B O 1
ATOM 9491 N N . GLU B 1 485 ? 9.672 2.66 23.266 1 72.06 485 GLU B N 1
ATOM 9492 C CA . GLU B 1 485 ? 10.125 2.154 24.547 1 72.06 485 GLU B CA 1
ATOM 9493 C C . GLU B 1 485 ? 11.398 1.327 24.406 1 72.06 485 GLU B C 1
ATOM 9495 O O . GLU B 1 485 ? 11.445 0.388 23.609 1 72.06 485 GLU B O 1
ATOM 9500 N N . HIS B 1 486 ? 12.57 2.033 24.703 1 63.78 486 HIS B N 1
ATOM 9501 C CA . HIS B 1 486 ? 13.805 1.258 24.703 1 63.78 486 HIS B CA 1
ATOM 9502 C C . HIS B 1 486 ? 14.352 1.101 26.125 1 63.78 486 HIS B C 1
ATOM 9504 O O . HIS B 1 486 ? 13.992 1.864 27.016 1 63.78 486 HIS B O 1
ATOM 9510 N N . ARG B 1 487 ? 14.977 -0.057 26.484 1 50.84 487 A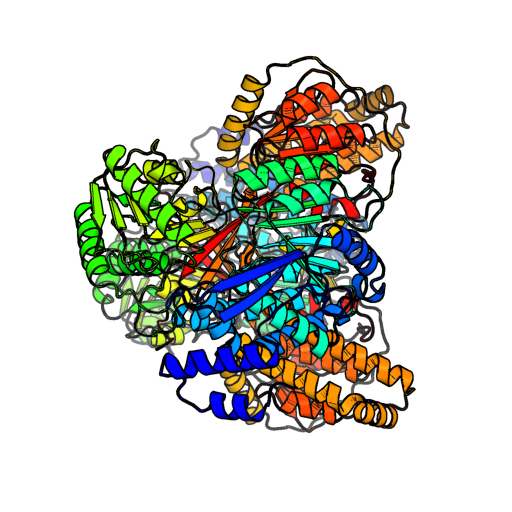RG B N 1
ATOM 9511 C CA . ARG B 1 487 ? 15.617 -0.308 27.781 1 50.84 487 ARG B CA 1
ATOM 9512 C C . ARG B 1 487 ? 16.844 0.584 27.969 1 50.84 487 ARG B C 1
ATOM 9514 O O . ARG B 1 487 ? 17.516 0.928 27 1 50.84 487 ARG B O 1
ATOM 9521 N N . GLN B 1 488 ? 16.859 1.333 29.125 1 48.56 488 GLN B N 1
ATOM 9522 C CA . GLN B 1 488 ? 17.953 2.203 29.531 1 48.56 488 GLN B CA 1
ATOM 9523 C C . GLN B 1 488 ? 19.281 1.448 29.531 1 48.56 488 GLN B C 1
ATOM 9525 O O . GLN B 1 488 ? 19.375 0.335 30.047 1 48.56 488 GLN B O 1
ATOM 9530 N N . MET B 1 489 ? 20.109 1.514 28.5 1 47.59 489 MET B N 1
ATOM 9531 C CA . MET B 1 489 ? 21.391 0.892 28.797 1 47.59 489 MET B CA 1
ATOM 9532 C C . MET B 1 489 ? 22.422 1.939 29.219 1 47.59 489 MET B C 1
ATOM 9534 O O . MET B 1 489 ? 22.156 3.141 29.141 1 47.59 489 MET B O 1
ATOM 9538 N N . GLU B 1 490 ? 23.609 1.555 29.438 1 46.22 490 GLU B N 1
ATOM 9539 C CA . GLU B 1 490 ? 24.734 2.225 30.094 1 46.22 490 GLU B CA 1
ATOM 9540 C C . GLU B 1 490 ? 25.234 3.395 29.25 1 46.22 490 GLU B C 1
ATOM 9542 O O . GLU B 1 490 ? 25.266 3.311 28.016 1 46.22 490 GLU B O 1
ATOM 9547 N N . THR B 1 491 ? 25.156 4.562 29.797 1 48.56 491 THR B N 1
ATOM 9548 C CA . THR B 1 491 ? 25.641 5.844 29.297 1 48.56 491 THR B CA 1
ATOM 9549 C C . THR B 1 491 ? 27.156 5.805 29.094 1 48.56 491 THR B C 1
ATOM 9551 O O . THR B 1 491 ? 27.891 5.262 29.938 1 48.56 491 THR B O 1
ATOM 9554 N N . PHE B 1 492 ? 27.547 6.031 27.812 1 48.34 492 PHE B N 1
ATOM 9555 C CA . PHE B 1 492 ? 28.984 6.129 27.609 1 48.34 492 PHE B CA 1
ATOM 9556 C C . PHE B 1 492 ? 29.438 7.582 27.688 1 48.34 492 PHE B C 1
ATOM 9558 O O . PHE B 1 492 ? 28.672 8.492 27.359 1 48.34 492 PHE B O 1
ATOM 9565 N N . PRO B 1 493 ? 30.641 7.871 28.203 1 47.69 493 PRO B N 1
ATOM 9566 C CA . PRO B 1 493 ? 31.203 9.219 28.359 1 47.69 493 PRO B CA 1
ATOM 9567 C C . PRO B 1 493 ? 31.422 9.938 27.031 1 47.69 493 PRO B C 1
ATOM 9569 O O . PRO B 1 493 ? 31.781 9.305 26.047 1 47.69 493 PRO B O 1
ATOM 9572 N N . TYR B 1 494 ? 30.969 11.18 26.781 1 49.69 494 TYR B N 1
ATOM 9573 C CA . TYR B 1 494 ? 31.188 12.07 25.656 1 49.69 494 TYR B CA 1
ATOM 9574 C C . TYR B 1 494 ? 32.562 12.727 25.719 1 49.69 494 TYR B C 1
ATOM 9576 O O . TYR B 1 494 ? 32.969 13.234 26.781 1 49.69 494 TYR B O 1
ATOM 9584 N N . ILE B 1 495 ? 33.469 12.547 24.781 1 44.81 495 ILE B N 1
ATOM 9585 C CA . ILE B 1 495 ? 34.719 13.266 24.703 1 44.81 495 ILE B CA 1
ATOM 9586 C C . ILE B 1 495 ? 34.656 14.344 23.625 1 44.81 495 ILE B C 1
ATOM 9588 O O . ILE B 1 495 ? 34.531 14.031 22.438 1 44.81 495 ILE B O 1
ATOM 9592 N N . PRO B 1 496 ? 34.562 15.672 23.938 1 47.03 496 PRO B N 1
ATOM 9593 C CA . PRO B 1 496 ? 34.469 16.766 22.953 1 47.03 496 PRO B CA 1
ATOM 9594 C C . PRO B 1 496 ? 35.688 16.859 22.062 1 47.03 496 PRO B C 1
ATOM 9596 O O . PRO B 1 496 ? 36.812 16.609 22.516 1 47.03 496 PRO B O 1
ATOM 9599 N N . VAL B 1 497 ? 35.656 16.703 20.75 1 43.94 497 VAL B N 1
ATOM 9600 C CA . VAL B 1 497 ? 36.875 16.812 19.922 1 43.94 497 VAL B CA 1
ATOM 9601 C C . VAL B 1 497 ? 36.75 18.062 19.047 1 43.94 497 VAL B C 1
ATOM 9603 O O . VAL B 1 497 ? 35.688 18.391 18.547 1 43.94 497 VAL B O 1
ATOM 9606 N N . THR B 1 498 ? 37.719 19.062 18.984 1 43.81 498 THR B N 1
ATOM 9607 C CA . THR B 1 498 ? 37.812 20.359 18.312 1 43.81 498 THR B CA 1
ATOM 9608 C C . THR B 1 498 ? 38.406 20.203 16.922 1 43.81 498 THR B C 1
ATOM 9610 O O . THR B 1 498 ? 38.656 21.203 16.234 1 43.81 498 THR B O 1
ATOM 9613 N N . VAL B 1 499 ? 38.781 19.141 16.344 1 44.81 499 VAL B N 1
ATOM 9614 C CA . VAL B 1 499 ? 39.531 19.234 15.086 1 44.81 499 VAL B CA 1
ATOM 9615 C C . VAL B 1 499 ? 38.562 19.266 13.906 1 44.81 499 VAL B C 1
ATOM 9617 O O . VAL B 1 499 ? 37.625 18.453 13.852 1 44.81 499 VAL B O 1
ATOM 9620 N N . LYS B 1 500 ? 38.938 20.312 12.852 1 53.62 500 LYS B N 1
ATOM 9621 C CA . LYS B 1 500 ? 38.156 20.484 11.633 1 53.62 500 LYS B CA 1
ATOM 9622 C C . LYS B 1 500 ? 38.625 19.547 10.531 1 53.62 500 LYS B C 1
ATOM 9624 O O . LYS B 1 500 ? 39.844 19.469 10.258 1 53.62 500 LYS B O 1
ATOM 9629 N N . VAL B 1 501 ? 37.875 18.5 10.055 1 58.91 501 VAL B N 1
ATOM 9630 C CA . VAL B 1 501 ? 38.125 17.625 8.914 1 58.91 501 VAL B CA 1
ATOM 9631 C C . VAL B 1 501 ? 37.312 18.094 7.715 1 58.91 501 VAL B C 1
ATOM 9633 O O . VAL B 1 501 ? 36.125 18.406 7.855 1 58.91 501 VAL B O 1
ATOM 9636 N N . ASP B 1 502 ? 38 18.438 6.543 1 66.19 502 ASP B N 1
ATOM 9637 C CA . ASP B 1 502 ? 37.281 18.781 5.328 1 66.19 502 ASP B CA 1
ATOM 9638 C C . ASP B 1 502 ? 36.531 17.578 4.766 1 66.19 502 ASP B C 1
ATOM 9640 O O . ASP B 1 502 ? 37.156 16.625 4.297 1 66.19 502 ASP B O 1
ATOM 9644 N N . LEU B 1 503 ? 35.25 17.641 4.969 1 81.19 503 LEU B N 1
ATOM 9645 C CA . LEU B 1 503 ? 34.406 16.531 4.59 1 81.19 503 LEU B CA 1
ATOM 9646 C C . LEU B 1 503 ? 33.719 16.797 3.248 1 81.19 503 LEU B C 1
ATOM 9648 O O . LEU B 1 503 ? 32.938 15.961 2.768 1 81.19 503 LEU B O 1
ATOM 9652 N N . SER B 1 504 ? 34 17.922 2.613 1 82 504 SER B N 1
ATOM 9653 C CA . SER B 1 504 ? 33.25 18.359 1.443 1 82 504 SER B CA 1
ATOM 9654 C C . SER B 1 504 ? 33.375 17.359 0.301 1 82 504 SER B C 1
ATOM 9656 O O . SER B 1 504 ? 32.406 17 -0.333 1 82 504 SER B O 1
ATOM 9658 N N . LYS B 1 505 ? 34.625 16.859 0.125 1 83.19 505 LYS B N 1
ATOM 9659 C CA . LYS B 1 505 ? 34.844 15.93 -0.971 1 83.19 505 LYS B CA 1
ATOM 9660 C C . LYS B 1 505 ? 34.125 14.609 -0.734 1 83.19 505 LYS B C 1
ATOM 9662 O O . LYS B 1 505 ? 33.531 14.055 -1.656 1 83.19 505 LYS B O 1
ATOM 9667 N N . SER B 1 506 ? 34.156 14.203 0.493 1 86.5 506 SER B N 1
ATOM 9668 C CA . SER B 1 506 ? 33.531 12.93 0.84 1 86.5 506 SER B CA 1
ATOM 9669 C C . SER B 1 506 ? 32 13.008 0.738 1 86.5 506 SER B C 1
ATOM 9671 O O . SER B 1 506 ? 31.359 12.078 0.243 1 86.5 506 SER B O 1
ATOM 9673 N N . VAL B 1 507 ? 31.5 14.078 1.129 1 89.06 507 VAL B N 1
ATOM 9674 C CA . VAL B 1 507 ? 30.047 14.25 1.134 1 89.06 507 VAL B CA 1
ATOM 9675 C C . VAL B 1 507 ? 29.547 14.406 -0.298 1 89.06 507 VAL B C 1
ATOM 9677 O O . VAL B 1 507 ? 28.516 13.82 -0.667 1 89.06 507 VAL B O 1
ATOM 9680 N N . THR B 1 508 ? 30.266 15.18 -1.057 1 89.62 508 THR B N 1
ATOM 9681 C CA . THR B 1 508 ? 29.891 15.336 -2.461 1 89.62 508 THR B CA 1
ATOM 9682 C C . THR B 1 508 ? 29.953 14 -3.191 1 89.62 508 THR B C 1
ATOM 9684 O O . THR B 1 508 ? 29.078 13.688 -3.996 1 89.62 508 THR B O 1
ATOM 9687 N N . ALA B 1 509 ? 30.953 13.273 -2.891 1 90.81 509 ALA B N 1
ATOM 9688 C CA . ALA B 1 509 ? 31.094 11.953 -3.502 1 90.81 509 ALA B CA 1
ATOM 9689 C C . ALA B 1 509 ? 29.953 11.031 -3.084 1 90.81 509 ALA B C 1
ATOM 9691 O O . ALA B 1 509 ? 29.453 10.242 -3.893 1 90.81 509 ALA B O 1
ATOM 9692 N N . ALA B 1 510 ? 29.609 11.102 -1.856 1 93.06 510 ALA B N 1
ATOM 9693 C CA . ALA B 1 510 ? 28.516 10.281 -1.348 1 93.06 510 ALA B CA 1
ATOM 9694 C C . ALA B 1 510 ? 27.203 10.633 -2.037 1 93.06 510 ALA B C 1
ATOM 9696 O O . ALA B 1 510 ? 26.406 9.75 -2.361 1 93.06 510 ALA B O 1
ATOM 9697 N N . SER B 1 511 ? 26.953 11.875 -2.248 1 90.75 511 SER B N 1
ATOM 9698 C CA . SER B 1 511 ? 25.734 12.328 -2.914 1 90.75 511 SER B CA 1
ATOM 9699 C C . SER B 1 511 ? 25.672 11.828 -4.355 1 90.75 511 SER B C 1
ATOM 9701 O O . SER B 1 511 ? 24.625 11.383 -4.816 1 90.75 511 SER B O 1
ATOM 9703 N N . ALA B 1 512 ? 26.766 11.961 -5.012 1 91.62 512 ALA B N 1
ATOM 9704 C CA . ALA B 1 512 ? 26.844 11.484 -6.391 1 91.62 512 ALA B CA 1
ATOM 9705 C C . ALA B 1 512 ? 26.641 9.977 -6.457 1 91.62 512 ALA B C 1
ATOM 9707 O O . ALA B 1 512 ? 25.969 9.469 -7.359 1 91.62 512 ALA B O 1
ATOM 9708 N N . ALA B 1 513 ? 27.219 9.305 -5.543 1 93.81 513 ALA B N 1
ATOM 9709 C CA . ALA B 1 513 ? 27.094 7.848 -5.496 1 93.81 513 ALA B CA 1
ATOM 9710 C C . ALA B 1 513 ? 25.641 7.43 -5.238 1 93.81 513 ALA B C 1
ATOM 9712 O O . ALA B 1 513 ? 25.172 6.422 -5.773 1 93.81 513 ALA B O 1
ATOM 9713 N N . GLN B 1 514 ? 25.047 8.164 -4.395 1 92.69 514 GLN B N 1
ATOM 9714 C CA . GLN B 1 514 ? 23.656 7.863 -4.082 1 92.69 514 GLN B CA 1
ATOM 9715 C C . GLN B 1 514 ? 22.781 7.934 -5.332 1 92.69 514 GLN B C 1
ATOM 9717 O O . GLN B 1 514 ? 21.953 7.047 -5.566 1 92.69 514 GLN B O 1
ATOM 9722 N N . LYS B 1 515 ? 22.938 8.945 -6.105 1 86.19 515 LYS B N 1
ATOM 9723 C CA . LYS B 1 515 ? 22.156 9.125 -7.332 1 86.19 515 LYS B CA 1
ATOM 9724 C C . LYS B 1 515 ? 22.438 7.992 -8.32 1 86.19 515 LYS B C 1
ATOM 9726 O O . LYS B 1 515 ? 21.516 7.457 -8.93 1 86.19 515 LYS B O 1
ATOM 9731 N N . ALA B 1 516 ? 23.625 7.645 -8.414 1 89.56 516 ALA B N 1
ATOM 9732 C CA . ALA B 1 516 ? 24.016 6.559 -9.312 1 89.56 516 ALA B CA 1
ATOM 9733 C C . ALA B 1 516 ? 23.453 5.223 -8.836 1 89.56 516 ALA B C 1
ATOM 9735 O O . ALA B 1 516 ? 23.031 4.391 -9.648 1 89.56 516 ALA B O 1
ATOM 9736 N N . TRP B 1 517 ? 23.484 5.012 -7.574 1 90.88 517 TRP B N 1
ATOM 9737 C CA . TRP B 1 517 ? 22.984 3.781 -6.965 1 90.88 517 TRP B CA 1
ATOM 9738 C C . TRP B 1 517 ? 21.5 3.584 -7.262 1 90.88 517 TRP B C 1
ATOM 9740 O O . TRP B 1 517 ? 21.078 2.475 -7.578 1 90.88 517 TRP B O 1
ATOM 9750 N N . MET B 1 518 ? 20.75 4.602 -7.262 1 83.12 518 MET B N 1
ATOM 9751 C CA . MET B 1 518 ? 19.312 4.516 -7.434 1 83.12 518 MET B CA 1
ATOM 9752 C C . MET B 1 518 ? 18.938 4.305 -8.898 1 83.12 518 MET B C 1
ATOM 9754 O O . MET B 1 518 ? 17.812 3.947 -9.211 1 83.12 518 MET B O 1
ATOM 9758 N N . LYS B 1 519 ? 19.906 4.473 -9.742 1 78.31 519 LYS B N 1
ATOM 9759 C CA . LYS B 1 519 ? 19.688 4.215 -11.164 1 78.31 519 LYS B CA 1
ATOM 9760 C C . LYS B 1 519 ? 19.859 2.734 -11.484 1 78.31 519 LYS B C 1
ATOM 9762 O O . LYS B 1 519 ? 19.422 2.271 -12.547 1 78.31 519 LYS B O 1
ATOM 9767 N N . LEU B 1 520 ? 20.438 2.064 -10.578 1 81.81 520 LEU B N 1
ATOM 9768 C CA . LEU B 1 520 ? 20.609 0.629 -10.773 1 81.81 520 LEU B CA 1
ATOM 9769 C C . LEU B 1 520 ? 19.281 -0.101 -10.617 1 81.81 520 LEU B C 1
ATOM 9771 O O . LEU B 1 520 ? 18.406 0.34 -9.859 1 81.81 520 LEU B O 1
ATOM 9775 N N . SER B 1 521 ? 19.156 -1.211 -11.375 1 73.12 521 SER B N 1
ATOM 9776 C CA . SER B 1 521 ? 17.984 -2.068 -11.18 1 73.12 521 SER B CA 1
ATOM 9777 C C . SER B 1 521 ? 18.016 -2.723 -9.797 1 73.12 521 SER B C 1
ATOM 9779 O O . SER B 1 521 ? 19.062 -2.83 -9.18 1 73.12 521 SER B O 1
ATOM 9781 N N . MET B 1 522 ? 16.953 -3.121 -9.344 1 73.31 522 MET B N 1
ATOM 9782 C CA . MET B 1 522 ? 16.859 -3.828 -8.062 1 73.31 522 MET B CA 1
ATOM 9783 C C . MET B 1 522 ? 17.75 -5.066 -8.062 1 73.31 522 MET B C 1
ATOM 9785 O O . MET B 1 522 ? 18.406 -5.359 -7.066 1 73.31 522 MET B O 1
ATOM 9789 N N . MET B 1 523 ? 17.766 -5.734 -9.203 1 72.38 523 MET B N 1
ATOM 9790 C CA . MET B 1 523 ? 18.562 -6.949 -9.305 1 72.38 523 MET B CA 1
ATOM 9791 C C . MET B 1 523 ? 20.047 -6.637 -9.156 1 72.38 523 MET B C 1
ATOM 9793 O O . MET B 1 523 ? 20.781 -7.367 -8.477 1 72.38 523 MET B O 1
ATOM 9797 N N . ASP B 1 524 ? 20.422 -5.535 -9.797 1 80.31 524 ASP B N 1
ATOM 9798 C CA . ASP B 1 524 ? 21.828 -5.145 -9.711 1 80.31 524 ASP B CA 1
ATOM 9799 C C . ASP B 1 524 ? 22.188 -4.727 -8.289 1 80.31 524 ASP B C 1
ATOM 9801 O O . ASP B 1 524 ? 23.266 -5.07 -7.801 1 80.31 524 ASP B O 1
ATOM 9805 N N . ARG B 1 525 ? 21.359 -4.035 -7.684 1 86.5 525 ARG B N 1
ATOM 9806 C CA . ARG B 1 525 ? 21.625 -3.631 -6.305 1 86.5 525 ARG B CA 1
ATOM 9807 C C . ARG B 1 525 ? 21.688 -4.844 -5.383 1 86.5 525 ARG B C 1
ATOM 9809 O O . ARG B 1 525 ? 22.578 -4.938 -4.535 1 86.5 525 ARG B O 1
ATOM 9816 N N . ASN B 1 526 ? 20.812 -5.758 -5.594 1 83.62 526 ASN B N 1
ATOM 9817 C CA . ASN B 1 526 ? 20.781 -6.965 -4.773 1 83.62 526 ASN B CA 1
ATOM 9818 C C . ASN B 1 526 ? 22.047 -7.789 -4.938 1 83.62 526 ASN B C 1
ATOM 9820 O O . ASN B 1 526 ? 22.578 -8.32 -3.957 1 83.62 526 ASN B O 1
ATOM 9824 N N . LEU B 1 527 ? 22.453 -7.871 -6.148 1 83.31 527 LEU B N 1
ATOM 9825 C CA . LEU B 1 527 ? 23.672 -8.617 -6.406 1 83.31 527 LEU B CA 1
ATOM 9826 C C . LEU B 1 527 ? 24.844 -8.031 -5.621 1 83.31 527 LEU B C 1
ATOM 9828 O O . LEU B 1 527 ? 25.625 -8.766 -5.008 1 83.31 527 LEU B O 1
ATOM 9832 N N . LYS B 1 528 ? 24.906 -6.734 -5.648 1 90.88 528 LYS B N 1
ATOM 9833 C CA . LYS B 1 528 ? 26 -6.07 -4.934 1 90.88 528 LYS B CA 1
ATOM 9834 C C . LYS B 1 528 ? 25.859 -6.266 -3.426 1 90.88 528 LYS B C 1
ATOM 9836 O O . LYS B 1 528 ? 26.844 -6.473 -2.729 1 90.88 528 LYS B O 1
ATOM 9841 N N . LEU B 1 529 ? 24.734 -6.215 -2.939 1 91 529 LEU B N 1
ATOM 9842 C CA . LEU B 1 529 ? 24.5 -6.367 -1.51 1 91 529 LEU B CA 1
ATOM 9843 C C . LEU B 1 529 ? 24.734 -7.805 -1.065 1 91 529 LEU B C 1
ATOM 9845 O O . LEU B 1 529 ? 25.344 -8.039 -0.015 1 91 529 LEU B O 1
ATOM 9849 N N . TYR B 1 530 ? 24.344 -8.742 -1.841 1 87.44 530 TYR B N 1
ATOM 9850 C CA . TYR B 1 530 ? 24.578 -10.148 -1.512 1 87.44 530 TYR B CA 1
ATOM 9851 C C . TYR B 1 530 ? 26.062 -10.492 -1.585 1 87.44 530 TYR B C 1
ATOM 9853 O O . TYR B 1 530 ? 26.547 -11.344 -0.833 1 87.44 530 TYR B O 1
ATOM 9861 N N . ASN B 1 531 ? 26.719 -9.82 -2.475 1 89.88 531 ASN B N 1
ATOM 9862 C CA . ASN B 1 531 ? 28.172 -10.031 -2.555 1 89.88 531 ASN B CA 1
ATOM 9863 C C . ASN B 1 531 ? 28.859 -9.664 -1.244 1 89.88 531 ASN B C 1
ATOM 9865 O O . ASN B 1 531 ? 29.844 -10.289 -0.867 1 89.88 531 ASN B O 1
ATOM 9869 N N . ILE B 1 532 ? 28.375 -8.703 -0.581 1 94.25 532 ILE B N 1
ATOM 9870 C CA . ILE B 1 532 ? 28.906 -8.328 0.726 1 94.25 532 ILE B CA 1
ATOM 9871 C C . ILE B 1 532 ? 28.734 -9.492 1.701 1 94.25 532 ILE B C 1
ATOM 9873 O O . ILE B 1 532 ? 29.672 -9.844 2.426 1 94.25 532 ILE B O 1
ATOM 9877 N N . ILE B 1 533 ? 27.609 -10.07 1.695 1 92.31 533 ILE B N 1
ATOM 9878 C CA . ILE B 1 533 ? 27.297 -11.164 2.607 1 92.31 533 ILE B CA 1
ATOM 9879 C C . ILE B 1 533 ? 28.188 -12.367 2.285 1 92.31 533 ILE B C 1
ATOM 9881 O O . ILE B 1 533 ? 28.766 -12.984 3.186 1 92.31 533 ILE B O 1
ATOM 9885 N N . GLN B 1 534 ? 28.328 -12.648 1.014 1 88.44 534 GLN B N 1
ATOM 9886 C CA . GLN B 1 534 ? 29.172 -13.766 0.594 1 88.44 534 GLN B CA 1
ATOM 9887 C C . GLN B 1 534 ? 30.625 -13.555 1.017 1 88.44 534 GLN B C 1
ATOM 9889 O O . GLN B 1 534 ? 31.281 -14.5 1.454 1 88.44 534 GLN B O 1
ATOM 9894 N N . THR B 1 535 ? 31.047 -12.312 0.868 1 92.94 535 THR B N 1
ATOM 9895 C CA . THR B 1 535 ? 32.406 -11.977 1.279 1 92.94 535 THR B CA 1
ATOM 9896 C C . THR B 1 535 ? 32.594 -12.18 2.781 1 92.94 535 THR B C 1
ATOM 9898 O O . THR B 1 535 ? 33.594 -12.75 3.225 1 92.94 535 THR B O 1
ATOM 9901 N N . ILE B 1 536 ? 31.656 -11.82 3.535 1 94.38 536 ILE B N 1
ATOM 9902 C CA . ILE B 1 536 ? 31.719 -11.969 4.984 1 94.38 536 ILE B CA 1
ATOM 9903 C C . ILE B 1 536 ? 31.672 -13.445 5.359 1 94.38 536 ILE B C 1
ATOM 9905 O O . ILE B 1 536 ? 32.438 -13.906 6.191 1 94.38 536 ILE B O 1
ATOM 9909 N N . GLU B 1 537 ? 30.797 -14.164 4.699 1 91.5 537 GLU B N 1
ATOM 9910 C CA . GLU B 1 537 ? 30.625 -15.586 4.992 1 91.5 537 GLU B CA 1
ATOM 9911 C C . GLU B 1 537 ? 31.875 -16.375 4.633 1 91.5 537 GLU B C 1
ATOM 9913 O O . GLU B 1 537 ? 32.219 -17.344 5.312 1 91.5 537 GLU B O 1
ATOM 9918 N N . SER B 1 538 ? 32.562 -15.969 3.605 1 93.25 538 SER B N 1
ATOM 9919 C CA . SER B 1 538 ? 33.781 -16.672 3.174 1 93.25 538 SER B CA 1
ATOM 9920 C C . SER B 1 538 ? 34.906 -16.453 4.16 1 93.25 538 SER B C 1
ATOM 9922 O O . SER B 1 538 ? 35.875 -17.219 4.172 1 93.25 538 SER B O 1
ATOM 9924 N N . GLN B 1 539 ? 34.812 -15.461 5.039 1 95.12 539 GLN B N 1
ATOM 9925 C CA . GLN B 1 539 ? 35.875 -15.125 5.973 1 95.12 539 GLN B CA 1
ATOM 9926 C C . GLN B 1 539 ? 35.375 -15.242 7.418 1 95.12 539 GLN B C 1
ATOM 9928 O O . GLN B 1 539 ? 35.844 -14.5 8.289 1 95.12 539 GLN B O 1
ATOM 9933 N N . GLN B 1 540 ? 34.438 -16.078 7.66 1 94.81 540 GLN B N 1
ATOM 9934 C CA . GLN B 1 540 ? 33.75 -16.141 8.953 1 94.81 540 GLN B CA 1
ATOM 9935 C C . GLN B 1 540 ? 34.75 -16.453 10.07 1 94.81 540 GLN B C 1
ATOM 9937 O O . GLN B 1 540 ? 34.75 -15.797 11.117 1 94.81 540 GLN B O 1
ATOM 9942 N N . GLU B 1 541 ? 35.625 -17.422 9.875 1 94.81 541 GLU B N 1
ATOM 9943 C CA . GLU B 1 541 ? 36.562 -17.828 10.914 1 94.81 541 GLU B CA 1
ATOM 9944 C C . GLU B 1 541 ? 37.562 -16.703 11.234 1 94.81 541 GLU B C 1
ATOM 9946 O O . GLU B 1 541 ? 37.844 -16.438 12.406 1 94.81 541 GLU B O 1
ATOM 9951 N N . ALA B 1 542 ? 38.031 -16.109 10.211 1 95.31 542 ALA B N 1
ATOM 9952 C CA . ALA B 1 542 ? 38.969 -14.992 10.391 1 95.31 542 ALA B CA 1
ATOM 9953 C C . ALA B 1 542 ? 38.281 -13.82 11.102 1 95.31 542 ALA B C 1
ATOM 9955 O O . ALA B 1 542 ? 38.906 -13.164 11.945 1 95.31 542 ALA B O 1
ATOM 9956 N N . ILE B 1 543 ? 37.094 -13.57 10.781 1 96.19 543 ILE B N 1
ATOM 9957 C CA . ILE B 1 543 ? 36.344 -12.461 11.359 1 96.19 543 ILE B CA 1
ATOM 9958 C C . ILE B 1 543 ? 36.094 -12.719 12.844 1 96.19 543 ILE B C 1
ATOM 9960 O O . ILE B 1 543 ? 36.312 -11.836 13.68 1 96.19 543 ILE B O 1
ATOM 9964 N N . VAL B 1 544 ? 35.719 -13.953 13.156 1 96.06 544 VAL B N 1
ATOM 9965 C CA . VAL B 1 544 ? 35.438 -14.312 14.547 1 96.06 544 VAL B CA 1
ATOM 9966 C C . VAL B 1 544 ? 36.719 -14.211 15.367 1 96.06 544 VAL B C 1
ATOM 9968 O O . VAL B 1 544 ? 36.719 -13.688 16.484 1 96.06 544 VAL B O 1
ATOM 9971 N N . ALA B 1 545 ? 37.812 -14.656 14.812 1 95.56 545 ALA B N 1
ATOM 9972 C CA . ALA B 1 545 ? 39.094 -14.578 15.492 1 95.56 545 ALA B CA 1
ATOM 9973 C C . ALA B 1 545 ? 39.5 -13.133 15.758 1 95.56 545 ALA B C 1
ATOM 9975 O O . ALA B 1 545 ? 39.938 -12.797 16.859 1 95.56 545 ALA B O 1
ATOM 9976 N N . GLU B 1 546 ? 39.375 -12.312 14.742 1 94.62 546 GLU B N 1
ATOM 9977 C CA . GLU B 1 546 ? 39.719 -10.906 14.891 1 94.62 546 GLU B CA 1
ATOM 9978 C C . GLU B 1 546 ? 38.812 -10.211 15.898 1 94.62 546 GLU B C 1
ATOM 9980 O O . GLU B 1 546 ? 39.25 -9.43 16.734 1 94.62 546 GLU B O 1
ATOM 9985 N N . TYR B 1 547 ? 37.562 -10.461 15.781 1 93.69 547 TYR B N 1
ATOM 9986 C CA . TYR B 1 547 ? 36.594 -9.828 16.672 1 93.69 547 TYR B CA 1
ATOM 9987 C C . TYR B 1 547 ? 36.844 -10.219 18.125 1 93.69 547 TYR B C 1
ATOM 9989 O O . TYR B 1 547 ? 36.719 -9.383 19.016 1 93.69 547 TYR B O 1
ATOM 9997 N N . THR B 1 548 ? 37.156 -11.461 18.297 1 93.94 548 THR B N 1
ATOM 9998 C CA . THR B 1 548 ? 37.5 -11.945 19.641 1 93.94 548 THR B CA 1
ATOM 9999 C C . THR B 1 548 ? 38.75 -11.227 20.172 1 93.94 548 THR B C 1
ATOM 10001 O O . THR B 1 548 ? 38.812 -10.867 21.344 1 93.94 548 THR B O 1
ATOM 10004 N N . ARG B 1 549 ? 39.625 -11.023 19.312 1 92 549 ARG B N 1
ATOM 10005 C CA . ARG B 1 549 ? 40.875 -10.375 19.703 1 92 549 ARG B CA 1
ATOM 10006 C C . ARG B 1 549 ? 40.656 -8.914 20.062 1 92 549 ARG B C 1
ATOM 10008 O O . ARG B 1 549 ? 41.156 -8.43 21.078 1 92 549 ARG B O 1
ATOM 10015 N N . ILE B 1 550 ? 39.844 -8.266 19.281 1 89.12 550 ILE B N 1
ATOM 10016 C CA . ILE B 1 550 ? 39.656 -6.82 19.422 1 89.12 550 ILE B CA 1
ATOM 10017 C C . ILE B 1 550 ? 38.781 -6.531 20.625 1 89.12 550 ILE B C 1
ATOM 10019 O O . ILE B 1 550 ? 39 -5.566 21.359 1 89.12 550 ILE B O 1
ATOM 10023 N N . THR B 1 551 ? 37.719 -7.336 20.844 1 88.12 551 THR B N 1
ATOM 10024 C CA . THR B 1 551 ? 36.719 -7.031 21.859 1 88.12 551 THR B CA 1
ATOM 10025 C C . THR B 1 551 ? 36.969 -7.863 23.109 1 88.12 551 THR B C 1
ATOM 10027 O O . THR B 1 551 ? 36.375 -7.582 24.156 1 88.12 551 THR B O 1
ATOM 10030 N N . GLN B 1 552 ? 37.688 -8.922 23.047 1 88.44 552 GLN B N 1
ATOM 10031 C CA . GLN B 1 552 ? 38.031 -9.828 24.156 1 88.44 552 GLN B CA 1
ATOM 10032 C C . GLN B 1 552 ? 36.781 -10.594 24.609 1 88.44 552 GLN B C 1
ATOM 10034 O O . GLN B 1 552 ? 36.656 -10.945 25.797 1 88.44 552 GLN B O 1
ATOM 10039 N N . ILE B 1 553 ? 35.844 -10.727 23.734 1 89 553 ILE B N 1
ATOM 10040 C CA . ILE B 1 553 ? 34.688 -11.547 24.047 1 89 553 ILE B CA 1
ATOM 10041 C C . ILE B 1 553 ? 34.938 -13 23.672 1 89 553 ILE B C 1
ATOM 10043 O O . ILE B 1 553 ? 35.875 -13.289 22.922 1 89 553 ILE B O 1
ATOM 10047 N N . ASP B 1 554 ? 34.031 -13.875 24.203 1 92.88 554 ASP B N 1
ATOM 10048 C CA . ASP B 1 554 ? 34.156 -15.305 23.922 1 92.88 554 ASP B CA 1
ATOM 10049 C C . ASP B 1 554 ? 33.938 -15.594 22.438 1 92.88 554 ASP B C 1
ATOM 10051 O O . ASP B 1 554 ? 33.125 -14.93 21.781 1 92.88 554 ASP B O 1
ATOM 10055 N N . SER B 1 555 ? 34.719 -16.594 21.984 1 93.44 555 SER B N 1
ATOM 10056 C CA . SER B 1 555 ? 34.656 -16.953 20.562 1 93.44 555 SER B CA 1
ATOM 10057 C C . SER B 1 555 ? 33.25 -17.391 20.172 1 93.44 555 SER B C 1
ATOM 10059 O O . SER B 1 555 ? 32.812 -17.109 19.062 1 93.44 555 SER B O 1
ATOM 10061 N N . LEU B 1 556 ? 32.625 -18.031 21.078 1 94.19 556 LEU B N 1
ATOM 10062 C CA . LEU B 1 556 ? 31.281 -18.5 20.797 1 94.19 556 LEU B CA 1
ATOM 10063 C C . LEU B 1 556 ? 30.312 -17.328 20.672 1 94.19 556 LEU B C 1
ATOM 10065 O O . LEU B 1 556 ? 29.438 -17.312 19.797 1 94.19 556 LEU B O 1
ATOM 10069 N N . LYS B 1 557 ? 30.484 -16.406 21.547 1 92.88 557 LYS B N 1
ATOM 10070 C CA . LYS B 1 557 ? 29.641 -15.211 21.5 1 92.88 557 LYS B CA 1
ATOM 10071 C C . LYS B 1 557 ? 29.938 -14.391 20.266 1 92.88 557 LYS B C 1
ATOM 10073 O O . LYS B 1 557 ? 29.016 -13.82 19.656 1 92.88 557 LYS B O 1
ATOM 10078 N N . ALA B 1 558 ? 31.188 -14.344 19.922 1 94.12 558 ALA B N 1
ATOM 10079 C CA . ALA B 1 558 ? 31.594 -13.633 18.719 1 94.12 558 ALA B CA 1
ATOM 10080 C C . ALA B 1 558 ? 30.953 -14.25 17.469 1 94.12 558 ALA B C 1
ATOM 10082 O O . ALA B 1 558 ? 30.469 -13.531 16.594 1 94.12 558 ALA B O 1
ATOM 10083 N N . LYS B 1 559 ? 30.953 -15.531 17.453 1 95.12 559 LYS B N 1
ATOM 10084 C CA . LYS B 1 559 ? 30.359 -16.234 16.328 1 95.12 559 LYS B CA 1
ATOM 10085 C C . LYS B 1 559 ? 28.844 -16.016 16.266 1 95.12 559 LYS B C 1
ATOM 10087 O O . LYS B 1 559 ? 28.281 -15.797 15.188 1 95.12 559 LYS B O 1
ATOM 10092 N N . GLN B 1 560 ? 28.234 -16.031 17.391 1 92.38 560 GLN B N 1
ATOM 10093 C CA . GLN B 1 560 ? 26.781 -15.789 17.469 1 92.38 560 GLN B CA 1
ATOM 10094 C C . GLN B 1 560 ? 26.438 -14.391 16.969 1 92.38 560 GLN B C 1
ATOM 10096 O O . GLN B 1 560 ? 25.438 -14.203 16.266 1 92.38 560 GLN B O 1
ATOM 10101 N N . GLU B 1 561 ? 27.219 -13.469 17.344 1 92.5 561 GLU B N 1
ATOM 10102 C CA . GLU B 1 561 ? 26.969 -12.102 16.922 1 92.5 561 GLU B CA 1
ATOM 10103 C C . GLU B 1 561 ? 27.172 -11.938 15.422 1 92.5 561 GLU B C 1
ATOM 10105 O O . GLU B 1 561 ? 26.438 -11.203 14.766 1 92.5 561 GLU B O 1
ATOM 10110 N N . LEU B 1 562 ? 28.172 -12.609 14.906 1 94.5 562 LEU B N 1
ATOM 10111 C CA . LEU B 1 562 ? 28.406 -12.57 13.461 1 94.5 562 LEU B CA 1
ATOM 10112 C C . LEU B 1 562 ? 27.234 -13.203 12.711 1 94.5 562 LEU B C 1
ATOM 10114 O O . LEU B 1 562 ? 26.766 -12.648 11.719 1 94.5 562 LEU B O 1
ATOM 10118 N N . ASP B 1 563 ? 26.797 -14.352 13.227 1 91.69 563 ASP B N 1
ATOM 10119 C CA . ASP B 1 563 ? 25.656 -15.023 12.602 1 91.69 563 ASP B CA 1
ATOM 10120 C C . ASP B 1 563 ? 24.422 -14.133 12.609 1 91.69 563 ASP B C 1
ATOM 10122 O O . ASP B 1 563 ? 23.688 -14.055 11.617 1 91.69 563 ASP B O 1
ATOM 10126 N N . LEU B 1 564 ? 24.203 -13.484 13.68 1 91 564 LEU B N 1
ATOM 10127 C CA . LEU B 1 564 ? 23.094 -12.555 13.797 1 91 564 LEU B CA 1
ATOM 10128 C C . LEU B 1 564 ? 23.234 -11.406 12.805 1 91 564 LEU B C 1
ATOM 10130 O O . LEU B 1 564 ? 22.25 -10.977 12.195 1 91 564 LEU B O 1
ATOM 10134 N N . SER B 1 565 ? 24.438 -10.914 12.664 1 92.94 565 SER B N 1
ATOM 10135 C CA . SER B 1 565 ? 24.719 -9.812 11.75 1 92.94 565 SER B CA 1
ATOM 10136 C C . SER B 1 565 ? 24.406 -10.203 10.312 1 92.94 565 SER B C 1
ATOM 10138 O O . SER B 1 565 ? 23.812 -9.414 9.57 1 92.94 565 SER B O 1
ATOM 10140 N N . ILE B 1 566 ? 24.781 -11.359 10 1 91.44 566 ILE B N 1
ATOM 10141 C CA . ILE B 1 566 ? 24.516 -11.867 8.656 1 91.44 566 ILE B CA 1
ATOM 10142 C C . ILE B 1 566 ? 23.016 -12 8.438 1 91.44 566 ILE B C 1
ATOM 10144 O O . ILE B 1 566 ? 22.5 -11.586 7.402 1 91.44 566 ILE B O 1
ATOM 10148 N N . LYS B 1 567 ? 22.344 -12.516 9.406 1 88.38 567 LYS B N 1
ATOM 10149 C CA . LYS B 1 567 ? 20.891 -12.656 9.336 1 88.38 567 LYS B CA 1
ATOM 10150 C C . LYS B 1 567 ? 20.219 -11.297 9.156 1 88.38 567 LYS B C 1
ATOM 10152 O O . LYS B 1 567 ? 19.266 -11.172 8.391 1 88.38 567 LYS B O 1
ATOM 10157 N N . ARG B 1 568 ? 20.719 -10.383 9.805 1 90.44 568 ARG B N 1
ATOM 10158 C CA . ARG B 1 568 ? 20.156 -9.039 9.734 1 90.44 568 ARG B CA 1
ATOM 10159 C C . ARG B 1 568 ? 20.359 -8.43 8.344 1 90.44 568 ARG B C 1
ATOM 10161 O O . ARG B 1 568 ? 19.5 -7.719 7.844 1 90.44 568 ARG B O 1
ATOM 10168 N N . LEU B 1 569 ? 21.469 -8.688 7.793 1 91.19 569 LEU B N 1
ATOM 10169 C CA . LEU B 1 569 ? 21.719 -8.18 6.445 1 91.19 569 LEU B CA 1
ATOM 10170 C C . LEU B 1 569 ? 20.75 -8.805 5.445 1 91.19 569 LEU B C 1
ATOM 10172 O O . LEU B 1 569 ? 20.203 -8.109 4.594 1 91.19 569 LEU B O 1
ATOM 10176 N N . TYR B 1 570 ? 20.484 -10.102 5.617 1 89.19 570 TYR B N 1
ATOM 10177 C CA . TYR B 1 570 ? 19.5 -10.758 4.777 1 89.19 570 TYR B CA 1
ATOM 10178 C C . TYR B 1 570 ? 18.109 -10.141 4.98 1 89.19 570 TYR B C 1
ATOM 10180 O O . TYR B 1 570 ? 17.375 -9.914 4.012 1 89.19 570 TYR B O 1
ATOM 10188 N N . TYR B 1 571 ? 17.844 -9.859 6.16 1 88.25 571 TYR B N 1
ATOM 10189 C CA . TYR B 1 571 ? 16.547 -9.281 6.496 1 88.25 571 TYR B CA 1
ATOM 10190 C C . TYR B 1 571 ? 16.359 -7.914 5.848 1 88.25 571 TYR B C 1
ATOM 10192 O O . TYR B 1 571 ? 15.305 -7.621 5.285 1 88.25 571 TYR B O 1
ATOM 10200 N N . TRP B 1 572 ? 17.359 -7.121 5.957 1 90.44 572 TRP B N 1
ATOM 10201 C CA . TRP B 1 572 ? 17.25 -5.77 5.418 1 90.44 572 TRP B CA 1
ATOM 10202 C C . TRP B 1 572 ? 17.141 -5.801 3.895 1 90.44 572 TRP B C 1
ATOM 10204 O O . TRP B 1 572 ? 16.422 -5.004 3.299 1 90.44 572 TRP B O 1
ATOM 10214 N N . ILE B 1 573 ? 17.859 -6.672 3.264 1 88.5 573 ILE B N 1
ATOM 10215 C CA . ILE B 1 573 ? 17.766 -6.82 1.816 1 88.5 573 ILE B CA 1
ATOM 10216 C C . ILE B 1 573 ? 16.344 -7.234 1.437 1 88.5 573 ILE B C 1
ATOM 10218 O O . ILE B 1 573 ? 15.742 -6.652 0.531 1 88.5 573 ILE B O 1
ATOM 10222 N N . ALA B 1 574 ? 15.859 -8.195 2.184 1 85.25 574 ALA B N 1
ATOM 10223 C CA . ALA B 1 574 ? 14.5 -8.688 1.93 1 85.25 574 ALA B CA 1
ATOM 10224 C C . ALA B 1 574 ? 13.477 -7.578 2.133 1 85.25 574 ALA B C 1
ATOM 10226 O O . ALA B 1 574 ? 12.562 -7.41 1.318 1 85.25 574 ALA B O 1
ATOM 10227 N N . THR B 1 575 ? 13.594 -6.844 3.182 1 84.12 575 THR B N 1
ATOM 10228 C CA . THR B 1 575 ? 12.664 -5.77 3.518 1 84.12 575 THR B CA 1
ATOM 10229 C C . THR B 1 575 ? 12.711 -4.668 2.463 1 84.12 575 THR B C 1
ATOM 10231 O O . THR B 1 575 ? 11.664 -4.164 2.041 1 84.12 575 THR B O 1
ATOM 10234 N N . ALA B 1 576 ? 13.859 -4.309 2.072 1 82.88 576 ALA B N 1
ATOM 10235 C CA . ALA B 1 576 ? 14.016 -3.268 1.062 1 82.88 576 ALA B CA 1
ATOM 10236 C C . ALA B 1 576 ? 13.383 -3.686 -0.261 1 82.88 576 ALA B C 1
ATOM 10238 O O . ALA B 1 576 ? 12.766 -2.867 -0.948 1 82.88 576 ALA B O 1
ATOM 10239 N N . ASN B 1 577 ? 13.555 -4.93 -0.555 1 77.75 577 ASN B N 1
ATOM 10240 C CA . ASN B 1 577 ? 12.953 -5.441 -1.784 1 77.75 577 ASN B CA 1
ATOM 10241 C C . ASN B 1 577 ? 11.43 -5.379 -1.735 1 77.75 577 ASN B C 1
ATOM 10243 O O . ASN B 1 577 ? 10.781 -5.188 -2.764 1 77.75 577 ASN B O 1
ATOM 10247 N N . GLN B 1 578 ? 10.922 -5.473 -0.534 1 74.38 578 GLN B N 1
ATOM 10248 C CA . GLN B 1 578 ? 9.469 -5.496 -0.379 1 74.38 578 GLN B CA 1
ATOM 10249 C C . GLN B 1 578 ? 8.898 -4.082 -0.337 1 74.38 578 GLN B C 1
ATOM 10251 O O . GLN B 1 578 ? 7.707 -3.881 -0.602 1 74.38 578 GLN B O 1
ATOM 10256 N N . LEU B 1 579 ? 9.414 -3.016 0.27 1 69.38 579 LEU B N 1
ATOM 10257 C CA . LEU B 1 579 ? 8.938 -1.641 0.389 1 69.38 579 LEU B CA 1
ATOM 10258 C C . LEU B 1 579 ? 8.586 -1.067 -0.979 1 69.38 579 LEU B C 1
ATOM 10260 O O . LEU B 1 579 ? 7.746 -0.17 -1.083 1 69.38 579 LEU B O 1
ATOM 10264 N N . GLU B 1 580 ? 8.969 -1.198 -1.96 1 54.53 580 GLU B N 1
ATOM 10265 C CA . GLU B 1 580 ? 8.633 -0.554 -3.225 1 54.53 580 GLU B CA 1
ATOM 10266 C C . GLU B 1 580 ? 7.141 -0.655 -3.516 1 54.53 580 GLU B C 1
ATOM 10268 O O . GLU B 1 580 ? 6.641 -0.025 -4.449 1 54.53 580 GLU B O 1
ATOM 10273 N N . GLU B 1 581 ? 6.145 -1.142 -2.514 1 49.69 581 GLU B N 1
ATOM 10274 C CA . GLU B 1 581 ? 4.867 -1.612 -3.041 1 49.69 581 GLU B CA 1
ATOM 10275 C C . GLU B 1 581 ? 3.707 -0.788 -2.494 1 49.69 581 GLU B C 1
ATOM 10277 O O . GLU B 1 581 ? 2.545 -1.069 -2.791 1 49.69 581 GLU B O 1
ATOM 10282 N N . ARG B 1 582 ? 3.6 0.462 -1.645 1 46.97 582 ARG B N 1
ATOM 10283 C CA . ARG B 1 582 ? 2.32 0.702 -0.982 1 46.97 582 ARG B CA 1
ATOM 10284 C C . ARG B 1 582 ? 1.501 1.745 -1.734 1 46.97 582 ARG B C 1
ATOM 10286 O O . ARG B 1 582 ? 2.031 2.779 -2.146 1 46.97 582 ARG B O 1
ATOM 10293 N N . VAL B 1 583 ? 0.356 1.465 -2.65 1 46.75 583 VAL B N 1
ATOM 10294 C CA . VAL B 1 583 ? -0.536 2.447 -3.26 1 46.75 583 VAL B CA 1
ATOM 10295 C C . VAL B 1 583 ? -1.78 2.621 -2.393 1 46.75 583 VAL B C 1
ATOM 10297 O O . VAL B 1 583 ? -2.354 1.64 -1.914 1 46.75 583 VAL B O 1
ATOM 10300 N N . GLN B 1 584 ? -2.131 3.822 -1.771 1 46.53 584 GLN B N 1
ATOM 10301 C CA . GLN B 1 584 ? -3.352 4.109 -1.025 1 46.53 584 GLN B CA 1
ATOM 10302 C C . GLN B 1 584 ? -4.445 4.652 -1.943 1 46.53 584 GLN B C 1
ATOM 10304 O O . GLN B 1 584 ? -4.164 5.434 -2.855 1 46.53 584 GLN B O 1
ATOM 10309 N N . PHE B 1 585 ? -5.633 3.969 -2.162 1 46.25 585 PHE B N 1
ATOM 10310 C CA . PHE B 1 585 ? -6.777 4.543 -2.857 1 46.25 585 PHE B CA 1
ATOM 10311 C C . PHE B 1 585 ? -7.676 5.301 -1.888 1 46.25 585 PHE B C 1
ATOM 10313 O O . PHE B 1 585 ? -8.195 4.719 -0.933 1 46.25 585 PHE B O 1
ATOM 10320 N N . PRO B 1 586 ? -7.508 6.617 -1.766 1 46.19 586 PRO B N 1
ATOM 10321 C CA . PRO B 1 586 ? -8.508 7.293 -0.93 1 46.19 586 PRO B CA 1
ATOM 10322 C C . PRO B 1 586 ? -9.891 7.328 -1.574 1 46.19 586 PRO B C 1
ATOM 10324 O O . PRO B 1 586 ? -10.008 7.242 -2.799 1 46.19 586 PRO B O 1
ATOM 10327 N N . SER B 1 587 ? -10.953 7.078 -0.819 1 43.72 587 SER B N 1
ATOM 10328 C CA . SER B 1 587 ? -12.375 7.02 -1.149 1 43.72 587 SER B CA 1
ATOM 10329 C C . SER B 1 587 ? -12.797 8.219 -1.997 1 43.72 587 SER B C 1
ATOM 10331 O O . SER B 1 587 ? -13.875 8.211 -2.594 1 43.72 587 SER B O 1
ATOM 10333 N N . SER B 1 588 ? -12.141 9.32 -1.923 1 45.16 588 SER B N 1
ATOM 10334 C CA . SER B 1 588 ? -12.758 10.555 -2.402 1 45.16 588 SER B CA 1
ATOM 10335 C C . SER B 1 588 ? -12.391 10.828 -3.857 1 45.16 588 SER B C 1
ATOM 10337 O O . SER B 1 588 ? -12.023 11.945 -4.207 1 45.16 588 SER B O 1
ATOM 10339 N N . GLY B 1 589 ? -12.625 9.82 -4.766 1 56.12 589 GLY B N 1
ATOM 10340 C CA . GLY B 1 589 ? -12.508 10.18 -6.172 1 56.12 589 GLY B CA 1
ATOM 10341 C C . GLY B 1 589 ? -11.07 10.375 -6.617 1 56.12 589 GLY B C 1
ATOM 10342 O O . GLY B 1 589 ? -10.812 10.672 -7.789 1 56.12 589 GLY B O 1
ATOM 10343 N N . GLU B 1 590 ? -10.18 10.383 -5.699 1 66.31 590 GLU B N 1
ATOM 10344 C CA . GLU B 1 590 ? -8.781 10.531 -6.082 1 66.31 590 GLU B CA 1
ATOM 10345 C C . GLU B 1 590 ? -7.969 9.289 -5.715 1 66.31 590 GLU B C 1
ATOM 10347 O O . GLU B 1 590 ? -8.312 8.578 -4.773 1 66.31 590 GLU B O 1
ATOM 10352 N N . LEU B 1 591 ? -7.055 9.023 -6.594 1 71.62 591 LEU B N 1
ATOM 10353 C CA . LEU B 1 591 ? -6.113 7.941 -6.336 1 71.62 591 LEU B CA 1
ATOM 10354 C C . LEU B 1 591 ? -4.773 8.492 -5.852 1 71.62 591 LEU B C 1
ATOM 10356 O O . LEU B 1 591 ? -4.234 9.43 -6.438 1 71.62 591 LEU B O 1
ATOM 10360 N N . THR B 1 592 ? -4.316 8.109 -4.684 1 78.06 592 THR B N 1
ATOM 10361 C CA . THR B 1 592 ? -3.025 8.531 -4.156 1 78.06 592 THR B CA 1
ATOM 10362 C C . THR B 1 592 ? -2.066 7.344 -4.07 1 78.06 592 THR B C 1
ATOM 10364 O O . THR B 1 592 ? -2.43 6.281 -3.566 1 78.06 592 THR B O 1
ATOM 10367 N N . ILE B 1 593 ? -0.92 7.539 -4.664 1 76.69 593 ILE B N 1
ATOM 10368 C CA . ILE B 1 593 ? 0.149 6.551 -4.605 1 76.69 593 ILE B CA 1
ATOM 10369 C C . ILE B 1 593 ? 1.227 7.012 -3.629 1 76.69 593 ILE B C 1
ATOM 10371 O O . ILE B 1 593 ? 1.787 8.102 -3.781 1 76.69 593 ILE B O 1
ATOM 10375 N N . ALA B 1 594 ? 1.412 6.219 -2.561 1 79.31 594 ALA B N 1
ATOM 10376 C CA . ALA B 1 594 ? 2.502 6.512 -1.633 1 79.31 594 ALA B CA 1
ATOM 10377 C C . ALA B 1 594 ? 3.797 5.84 -2.078 1 79.31 594 ALA B C 1
ATOM 10379 O O . ALA B 1 594 ? 3.809 4.645 -2.391 1 79.31 594 ALA B O 1
ATOM 10380 N N . VAL B 1 595 ? 4.859 6.574 -2.209 1 79.06 595 VAL B N 1
ATOM 10381 C CA . VAL B 1 595 ? 6.16 6.059 -2.621 1 79.06 595 VAL B CA 1
ATOM 10382 C C . VAL B 1 595 ? 7.176 6.273 -1.502 1 79.06 595 VAL B C 1
ATOM 10384 O O . VAL B 1 595 ? 7.262 7.363 -0.933 1 79.06 595 VAL B O 1
ATOM 10387 N N . GLU B 1 596 ? 7.836 5.234 -1.117 1 83.44 596 GLU B N 1
ATOM 10388 C CA . GLU B 1 596 ? 8.938 5.348 -0.163 1 83.44 596 GLU B CA 1
ATOM 10389 C C . GLU B 1 596 ? 10.281 5.465 -0.879 1 83.44 596 GLU B C 1
ATOM 10391 O O . GLU B 1 596 ? 10.57 4.699 -1.8 1 83.44 596 GLU B O 1
ATOM 10396 N N . GLU B 1 597 ? 11.023 6.457 -0.547 1 85.56 597 GLU B N 1
ATOM 10397 C CA . GLU B 1 597 ? 12.312 6.723 -1.174 1 85.56 597 GLU B CA 1
ATOM 10398 C C . GLU B 1 597 ? 13.398 6.941 -0.126 1 85.56 597 GLU B C 1
ATOM 10400 O O . GLU B 1 597 ? 13.109 7.266 1.025 1 85.56 597 GLU B O 1
ATOM 10405 N N . PRO B 1 598 ? 14.664 6.688 -0.537 1 90.81 598 PRO B N 1
ATOM 10406 C CA . PRO B 1 598 ? 15.758 6.977 0.399 1 90.81 598 PRO B CA 1
ATOM 10407 C C . PRO B 1 598 ? 15.859 8.461 0.745 1 90.81 598 PRO B C 1
ATOM 10409 O O . PRO B 1 598 ? 15.391 9.312 -0.015 1 90.81 598 PRO B O 1
ATOM 10412 N N . LEU B 1 599 ? 16.484 8.75 1.84 1 91.19 599 LEU B N 1
ATOM 10413 C CA . LEU B 1 599 ? 16.703 10.125 2.268 1 91.19 599 LEU B CA 1
ATOM 10414 C C . LEU B 1 599 ? 17.828 10.773 1.463 1 91.19 599 LEU B C 1
ATOM 10416 O O . LEU B 1 599 ? 17.766 11.969 1.166 1 91.19 599 LEU B O 1
ATOM 10420 N N . GLY B 1 600 ? 18.797 10.109 1.115 1 92.75 600 GLY B N 1
ATOM 10421 C CA . GLY B 1 600 ? 19.984 10.602 0.444 1 92.75 600 GLY B CA 1
ATOM 10422 C C . GLY B 1 600 ? 21.281 10.133 1.097 1 92.75 600 GLY B C 1
ATOM 10423 O O . GLY B 1 600 ? 21.594 8.945 1.069 1 92.75 600 GLY B O 1
ATOM 10424 N N . VAL B 1 601 ? 22 11.078 1.705 1 95.12 601 VAL B N 1
ATOM 10425 C CA . VAL B 1 601 ? 23.219 10.75 2.42 1 95.12 601 VAL B CA 1
ATOM 10426 C C . VAL B 1 601 ? 22.953 10.742 3.924 1 95.12 601 VAL B C 1
ATOM 10428 O O . VAL B 1 601 ? 22.469 11.727 4.48 1 95.12 601 VAL B O 1
ATOM 10431 N N . ILE B 1 602 ? 23.281 9.609 4.594 1 96.56 602 ILE B N 1
ATOM 10432 C CA . ILE B 1 602 ? 23.094 9.461 6.035 1 96.56 602 ILE B CA 1
ATOM 10433 C C . ILE B 1 602 ? 24.453 9.297 6.715 1 96.56 602 ILE B C 1
ATOM 10435 O O . ILE B 1 602 ? 25.25 8.445 6.32 1 96.56 602 ILE B O 1
ATOM 10439 N N . ALA B 1 603 ? 24.719 10.133 7.645 1 95.81 603 ALA B N 1
ATOM 10440 C CA . ALA B 1 603 ? 25.859 9.906 8.531 1 95.81 603 ALA B CA 1
ATOM 10441 C C . ALA B 1 603 ? 25.469 9.016 9.703 1 95.81 603 ALA B C 1
ATOM 10443 O O . ALA B 1 603 ? 24.516 9.297 10.414 1 95.81 603 ALA B O 1
ATOM 10444 N N . VAL B 1 604 ? 26.172 7.934 9.867 1 94.88 604 VAL B N 1
ATOM 10445 C CA . VAL B 1 604 ? 25.859 6.996 10.938 1 94.88 604 VAL B CA 1
ATOM 10446 C C . VAL B 1 604 ? 27 6.965 11.953 1 94.88 604 VAL B C 1
ATOM 10448 O O . VAL B 1 604 ? 28.125 6.621 11.617 1 94.88 604 VAL B O 1
ATOM 10451 N N . ILE B 1 605 ? 26.703 7.375 13.133 1 92.12 605 ILE B N 1
ATOM 10452 C CA . ILE B 1 605 ? 27.641 7.273 14.258 1 92.12 605 ILE B CA 1
ATOM 10453 C C . ILE B 1 605 ? 27.219 6.129 15.172 1 92.12 605 ILE B C 1
ATOM 10455 O O . ILE B 1 605 ? 26.359 6.301 16.031 1 92.12 605 ILE B O 1
ATOM 10459 N N . PRO B 1 606 ? 27.859 4.953 15.023 1 89.12 606 PRO B N 1
ATOM 10460 C CA . PRO B 1 606 ? 27.422 3.75 15.727 1 89.12 606 PRO B CA 1
ATOM 10461 C C . PRO B 1 606 ? 27.719 3.795 17.219 1 89.12 606 PRO B C 1
ATOM 10463 O O . PRO B 1 606 ? 28.547 4.605 17.672 1 89.12 606 PRO B O 1
ATOM 10466 N N . PRO B 1 607 ? 27.078 2.91 17.969 1 86.56 607 PRO B N 1
ATOM 10467 C CA . PRO B 1 607 ? 27.359 2.814 19.406 1 86.56 607 PRO B CA 1
ATOM 10468 C C . PRO B 1 607 ? 28.703 2.127 19.688 1 86.56 607 PRO B C 1
ATOM 10470 O O . PRO B 1 607 ? 29.312 1.566 18.781 1 86.56 607 PRO B O 1
ATOM 10473 N N . ASP B 1 608 ? 29.125 2.154 20.953 1 79.25 608 ASP B N 1
ATOM 10474 C CA . ASP B 1 608 ? 30.391 1.555 21.328 1 79.25 608 ASP B CA 1
ATOM 10475 C C . ASP B 1 608 ? 30.203 0.102 21.766 1 79.25 608 ASP B C 1
ATOM 10477 O O . ASP B 1 608 ? 31.172 -0.644 21.891 1 79.25 608 ASP B O 1
ATOM 10481 N N . SER B 1 609 ? 28.984 -0.271 21.938 1 76.19 609 SER B N 1
ATOM 10482 C CA . SER B 1 609 ? 28.703 -1.652 22.312 1 76.19 609 SER B CA 1
ATOM 10483 C C . SER B 1 609 ? 28.203 -2.461 21.125 1 76.19 609 SER B C 1
ATOM 10485 O O . SER B 1 609 ? 27.547 -1.922 20.219 1 76.19 609 SER B O 1
ATOM 10487 N N . ASN B 1 610 ? 28.578 -3.854 21.188 1 79.88 610 ASN B N 1
ATOM 10488 C CA . ASN B 1 610 ? 28.125 -4.766 20.141 1 79.88 610 ASN B CA 1
ATOM 10489 C C . ASN B 1 610 ? 28.297 -4.145 18.75 1 79.88 610 ASN B C 1
ATOM 10491 O O . ASN B 1 610 ? 27.359 -4.125 17.969 1 79.88 610 ASN B O 1
ATOM 10495 N N . GLN B 1 611 ? 29.453 -3.754 18.5 1 84.94 611 GLN B N 1
ATOM 10496 C CA . GLN B 1 611 ? 29.688 -2.895 17.344 1 84.94 611 GLN B CA 1
ATOM 10497 C C . GLN B 1 611 ? 29.484 -3.654 16.031 1 84.94 611 GLN B C 1
ATOM 10499 O O . GLN B 1 611 ? 29.078 -3.068 15.031 1 84.94 611 GLN B O 1
ATOM 10504 N N . LEU B 1 612 ? 29.734 -4.949 16.156 1 90.94 612 LEU B N 1
ATOM 10505 C CA . LEU B 1 612 ? 29.578 -5.699 14.922 1 90.94 612 LEU B CA 1
ATOM 10506 C C . LEU B 1 612 ? 28.109 -5.77 14.516 1 90.94 612 LEU B C 1
ATOM 10508 O O . LEU B 1 612 ? 27.75 -5.41 13.391 1 90.94 612 LEU B O 1
ATOM 10512 N N . SER B 1 613 ? 27.234 -6.215 15.469 1 91.31 613 SER B N 1
ATOM 10513 C CA . SER B 1 613 ? 25.797 -6.316 15.18 1 91.31 613 SER B CA 1
ATOM 10514 C C . SER B 1 613 ? 25.188 -4.938 14.945 1 91.31 613 SER B C 1
ATOM 10516 O O . SER B 1 613 ? 24.328 -4.773 14.07 1 91.31 613 SER B O 1
ATOM 10518 N N . ALA B 1 614 ? 25.656 -3.953 15.68 1 90.19 614 ALA B N 1
ATOM 10519 C CA . ALA B 1 614 ? 25.141 -2.594 15.516 1 90.19 614 ALA B CA 1
ATOM 10520 C C . ALA B 1 614 ? 25.5 -2.039 14.141 1 90.19 614 ALA B C 1
ATOM 10522 O O . ALA B 1 614 ? 24.672 -1.438 13.461 1 90.19 614 ALA B O 1
ATOM 10523 N N . PHE B 1 615 ? 26.781 -2.297 13.758 1 92.25 615 PHE B N 1
ATOM 10524 C CA . PHE B 1 615 ? 27.266 -1.842 12.461 1 92.25 615 PHE B CA 1
ATOM 10525 C C . PHE B 1 615 ? 26.438 -2.443 11.336 1 92.25 615 PHE B C 1
ATOM 10527 O O . PHE B 1 615 ? 25.938 -1.72 10.477 1 92.25 615 PHE B O 1
ATOM 10534 N N . CYS B 1 616 ? 26.203 -3.703 11.383 1 93.31 616 CYS B N 1
ATOM 10535 C CA . CYS B 1 616 ? 25.5 -4.395 10.312 1 93.31 616 CYS B CA 1
ATOM 10536 C C . CYS B 1 616 ? 24.016 -4.027 10.32 1 93.31 616 CYS B C 1
ATOM 10538 O O . CYS B 1 616 ? 23.375 -4.008 9.266 1 93.31 616 CYS B O 1
ATOM 10540 N N . THR B 1 617 ? 23.5 -3.705 11.469 1 92.25 617 THR B N 1
ATOM 10541 C CA . THR B 1 617 ? 22.094 -3.311 11.562 1 92.25 617 THR B CA 1
ATOM 10542 C C . THR B 1 617 ? 21.891 -1.906 11 1 92.25 617 THR B C 1
ATOM 10544 O O . THR B 1 617 ? 21.031 -1.693 10.133 1 92.25 617 THR B O 1
ATOM 10547 N N . LEU B 1 618 ? 22.703 -0.967 11.453 1 93.12 618 LEU B N 1
ATOM 10548 C CA . LEU B 1 618 ? 22.531 0.439 11.102 1 93.12 618 LEU B CA 1
ATOM 10549 C C . LEU B 1 618 ? 22.938 0.694 9.656 1 93.12 618 LEU B C 1
ATOM 10551 O O . LEU B 1 618 ? 22.156 1.212 8.867 1 93.12 618 LEU B O 1
ATOM 10555 N N . VAL B 1 619 ? 24.141 0.303 9.336 1 94.94 619 VAL B N 1
ATOM 10556 C CA . VAL B 1 619 ? 24.656 0.52 7.988 1 94.94 619 VAL B CA 1
ATOM 10557 C C . VAL B 1 619 ? 23.906 -0.356 6.996 1 94.94 619 VAL B C 1
ATOM 10559 O O . VAL B 1 619 ? 23.562 0.09 5.898 1 94.94 619 VAL B O 1
ATOM 10562 N N . GLY B 1 620 ? 23.688 -1.598 7.434 1 94.62 620 GLY B N 1
ATOM 10563 C CA . GLY B 1 620 ? 22.906 -2.484 6.582 1 94.62 620 GLY B CA 1
ATOM 10564 C C . GLY B 1 620 ? 21.547 -1.92 6.211 1 94.62 620 GLY B C 1
ATOM 10565 O O . GLY B 1 620 ? 21.172 -1.902 5.039 1 94.62 620 GLY B O 1
ATOM 10566 N N . CYS B 1 621 ? 20.812 -1.433 7.176 1 93.31 621 CYS B N 1
ATOM 10567 C CA . CYS B 1 621 ? 19.5 -0.861 6.934 1 93.31 621 CYS B CA 1
ATOM 10568 C C . CYS B 1 621 ? 19.594 0.34 6 1 93.31 621 CYS B C 1
ATOM 10570 O O . CYS B 1 621 ? 18.844 0.423 5.016 1 93.31 621 CYS B O 1
ATOM 10572 N N . ALA B 1 622 ? 20.484 1.198 6.254 1 96 622 ALA B N 1
ATOM 10573 C CA . ALA B 1 622 ? 20.609 2.443 5.496 1 96 622 ALA B CA 1
ATOM 10574 C C . ALA B 1 622 ? 20.969 2.166 4.039 1 96 622 ALA B C 1
ATOM 10576 O O . ALA B 1 622 ? 20.328 2.697 3.125 1 96 622 ALA B O 1
ATOM 10577 N N . VAL B 1 623 ? 21.922 1.295 3.83 1 95.75 623 VAL B N 1
ATOM 10578 C CA . VAL B 1 623 ? 22.406 1.017 2.48 1 95.75 623 VAL B CA 1
ATOM 10579 C C . VAL B 1 623 ? 21.344 0.235 1.705 1 95.75 623 VAL B C 1
ATOM 10581 O O . VAL B 1 623 ? 21.125 0.486 0.518 1 95.75 623 VAL B O 1
ATOM 10584 N N . CYS B 1 624 ? 20.734 -0.708 2.348 1 92.75 624 CYS B N 1
ATOM 10585 C CA . CYS B 1 624 ? 19.719 -1.513 1.667 1 92.75 624 CYS B CA 1
ATOM 10586 C C . CYS B 1 624 ? 18.516 -0.661 1.265 1 92.75 624 CYS B C 1
ATOM 10588 O O . CYS B 1 624 ? 17.891 -0.919 0.241 1 92.75 624 CYS B O 1
ATOM 10590 N N . CYS B 1 625 ? 18.234 0.349 2.025 1 91.44 625 CYS B N 1
ATOM 10591 C CA . CYS B 1 625 ? 17.125 1.25 1.711 1 91.44 625 CYS B CA 1
ATOM 10592 C C . CYS B 1 625 ? 17.531 2.238 0.62 1 91.44 625 CYS B C 1
ATOM 10594 O O . CYS B 1 625 ? 16.719 3.068 0.206 1 91.44 625 CYS B O 1
ATOM 10596 N N . GLY B 1 626 ? 18.766 2.209 0.174 1 92.56 626 GLY B N 1
ATOM 10597 C CA . GLY B 1 626 ? 19.172 2.99 -0.979 1 92.56 626 GLY B CA 1
ATOM 10598 C C . GLY B 1 626 ? 19.922 4.258 -0.604 1 92.56 626 GLY B C 1
ATOM 10599 O O . GLY B 1 626 ? 20.219 5.082 -1.468 1 92.56 626 GLY B O 1
ATOM 10600 N N . ASN B 1 627 ? 20.25 4.484 0.66 1 96.06 627 ASN B N 1
ATOM 10601 C CA . ASN B 1 627 ? 20.953 5.68 1.104 1 96.06 627 ASN B CA 1
ATOM 10602 C C . ASN B 1 627 ? 22.469 5.512 0.969 1 96.06 627 ASN B C 1
ATOM 10604 O O . ASN B 1 627 ? 22.984 4.391 1.032 1 96.06 627 ASN B O 1
ATOM 10608 N N . SER B 1 628 ? 23.141 6.594 0.725 1 97.06 628 SER B N 1
ATOM 10609 C CA . SER B 1 628 ? 24.594 6.617 0.913 1 97.06 628 SER B CA 1
ATOM 10610 C C . SER B 1 628 ? 24.953 6.832 2.377 1 97.06 628 SER B C 1
ATOM 10612 O O . SER B 1 628 ? 24.328 7.629 3.07 1 97.06 628 SER B O 1
ATOM 10614 N N . VAL B 1 629 ? 26 6.113 2.816 1 96.88 629 VAL B N 1
ATOM 10615 C CA . VAL B 1 629 ? 26.312 6.145 4.242 1 96.88 629 VAL B CA 1
ATOM 10616 C C . VAL B 1 629 ? 27.734 6.621 4.449 1 96.88 629 VAL B C 1
ATOM 10618 O O . VAL B 1 629 ? 28.656 6.16 3.771 1 96.88 629 VAL B O 1
ATOM 10621 N N . ILE B 1 630 ? 27.922 7.551 5.309 1 94.94 630 ILE B N 1
ATOM 10622 C CA . ILE B 1 630 ? 29.234 7.992 5.789 1 94.94 630 ILE B CA 1
ATOM 10623 C C . ILE B 1 630 ? 29.375 7.641 7.27 1 94.94 630 ILE B C 1
ATOM 10625 O O . ILE B 1 630 ? 28.516 7.988 8.086 1 94.94 630 ILE B O 1
ATOM 10629 N N . ILE B 1 631 ? 30.422 6.934 7.613 1 92.88 631 ILE B N 1
ATOM 10630 C CA . ILE B 1 631 ? 30.625 6.52 9 1 92.88 631 ILE B CA 1
ATOM 10631 C C . ILE B 1 631 ? 32.062 6.84 9.422 1 92.88 631 ILE B C 1
ATOM 10633 O O . ILE B 1 631 ? 32.969 6.824 8.594 1 92.88 631 ILE B O 1
ATOM 10637 N N . PRO B 1 632 ? 32.188 7.188 10.727 1 88.94 632 PRO B N 1
ATOM 10638 C CA . PRO B 1 632 ? 33.562 7.246 11.227 1 88.94 632 PRO B CA 1
ATOM 10639 C C . PRO B 1 632 ? 34.219 5.871 11.32 1 88.94 632 PRO B C 1
ATOM 10641 O O . PRO B 1 632 ? 33.531 4.852 11.18 1 88.94 632 PRO B O 1
ATOM 10644 N N . GLY B 1 633 ? 35.531 5.91 11.508 1 82.88 633 GLY B N 1
ATOM 10645 C CA . GLY B 1 633 ? 36.219 4.648 11.711 1 82.88 633 GLY B CA 1
ATOM 10646 C C . GLY B 1 633 ? 35.656 3.838 12.859 1 82.88 633 GLY B C 1
ATOM 10647 O O . GLY B 1 633 ? 35.281 4.395 13.891 1 82.88 633 GLY B O 1
ATOM 10648 N N . CYS B 1 634 ? 35.438 2.537 12.586 1 80.94 634 CYS B N 1
ATOM 10649 C CA . CYS B 1 634 ? 34.906 1.604 13.578 1 80.94 634 CYS B CA 1
ATOM 10650 C C . CYS B 1 634 ? 36 0.619 14.016 1 80.94 634 CYS B C 1
ATOM 10652 O O . CYS B 1 634 ? 36.062 -0.502 13.508 1 80.94 634 CYS B O 1
ATOM 10654 N N . PRO B 1 635 ? 36.75 0.994 14.977 1 79.31 635 PRO B N 1
ATOM 10655 C CA . PRO B 1 635 ? 37.906 0.162 15.328 1 79.31 635 PRO B CA 1
ATOM 10656 C C . PRO B 1 635 ? 37.5 -1.188 15.914 1 79.31 635 PRO B C 1
ATOM 10658 O O . PRO B 1 635 ? 38.281 -2.133 15.898 1 79.31 635 PRO B O 1
ATOM 10661 N N . ASN B 1 636 ? 36.344 -1.303 16.422 1 86.69 636 ASN B N 1
ATOM 10662 C CA . ASN B 1 636 ? 35.938 -2.549 17.047 1 86.69 636 ASN B CA 1
ATOM 10663 C C . ASN B 1 636 ? 35.125 -3.439 16.094 1 86.69 636 ASN B C 1
ATOM 10665 O O . ASN B 1 636 ? 34.562 -4.453 16.516 1 86.69 636 ASN B O 1
ATOM 10669 N N . VAL B 1 637 ? 35.031 -3.088 14.906 1 90.44 637 VAL B N 1
ATOM 10670 C CA . VAL B 1 637 ? 34.438 -3.928 13.867 1 90.44 637 VAL B CA 1
ATOM 10671 C C . VAL B 1 637 ? 35.531 -4.57 13.031 1 90.44 637 VAL B C 1
ATOM 10673 O O . VAL B 1 637 ? 36.469 -3.893 12.602 1 90.44 637 VAL B O 1
ATOM 10676 N N . PRO B 1 638 ? 35.406 -5.855 12.898 1 91.56 638 PRO B N 1
ATOM 10677 C CA . PRO B 1 638 ? 36.438 -6.523 12.109 1 91.56 638 PRO B CA 1
ATOM 10678 C C . PRO B 1 638 ? 36.656 -5.871 10.742 1 91.56 638 PRO B C 1
ATOM 10680 O O . PRO B 1 638 ? 35.688 -5.508 10.07 1 91.56 638 PRO B O 1
ATOM 10683 N N . PHE B 1 639 ? 37.875 -5.773 10.336 1 90.5 639 PHE B N 1
ATOM 10684 C CA . PHE B 1 639 ? 38.281 -5.07 9.117 1 90.5 639 PHE B CA 1
ATOM 10685 C C . PHE B 1 639 ? 37.625 -5.719 7.891 1 90.5 639 PHE B C 1
ATOM 10687 O O . PHE B 1 639 ? 37.25 -5.031 6.941 1 90.5 639 PHE B O 1
ATOM 10694 N N . ALA B 1 640 ? 37.531 -6.977 7.973 1 91.38 640 ALA B N 1
ATOM 10695 C CA . ALA B 1 640 ? 37 -7.711 6.836 1 91.38 640 ALA B CA 1
ATOM 10696 C C . ALA B 1 640 ? 35.531 -7.309 6.566 1 91.38 640 ALA B C 1
ATOM 10698 O O . ALA B 1 640 ? 35.094 -7.277 5.414 1 91.38 640 ALA B O 1
ATOM 10699 N N . VAL B 1 641 ? 34.812 -7.035 7.613 1 93.81 641 VAL B N 1
ATOM 10700 C CA . VAL B 1 641 ? 33.406 -6.633 7.473 1 93.81 641 VAL B CA 1
ATOM 10701 C C . VAL B 1 641 ? 33.344 -5.234 6.863 1 93.81 641 VAL B C 1
ATOM 10703 O O . VAL B 1 641 ? 32.594 -5 5.914 1 93.81 641 VAL B O 1
ATOM 10706 N N . VAL B 1 642 ? 34.156 -4.324 7.324 1 92.5 642 VAL B N 1
ATOM 10707 C CA . VAL B 1 642 ? 34.188 -2.955 6.82 1 92.5 642 VAL B CA 1
ATOM 10708 C C . VAL B 1 642 ? 34.625 -2.951 5.359 1 92.5 642 VAL B C 1
ATOM 10710 O O . VAL B 1 642 ? 34.094 -2.213 4.539 1 92.5 642 VAL B O 1
ATOM 10713 N N . ASP B 1 643 ? 35.594 -3.773 5.082 1 90.94 643 ASP B N 1
ATOM 10714 C CA . ASP B 1 643 ? 36.094 -3.885 3.721 1 90.94 643 ASP B CA 1
ATOM 10715 C C . ASP B 1 643 ? 35.031 -4.391 2.766 1 90.94 643 ASP B C 1
ATOM 10717 O O . ASP B 1 643 ? 34.969 -3.961 1.611 1 90.94 643 ASP B O 1
ATOM 10721 N N . ALA B 1 644 ? 34.312 -5.324 3.234 1 94.38 644 ALA B N 1
ATOM 10722 C CA . ALA B 1 644 ? 33.219 -5.84 2.41 1 94.38 644 ALA B CA 1
ATOM 10723 C C . ALA B 1 644 ? 32.25 -4.73 2.041 1 94.38 644 ALA B C 1
ATOM 10725 O O . ALA B 1 644 ? 31.859 -4.602 0.878 1 94.38 644 ALA B O 1
ATOM 10726 N N . PHE B 1 645 ? 31.844 -3.908 3.021 1 94.38 645 PHE B N 1
ATOM 10727 C CA . PHE B 1 645 ? 30.922 -2.809 2.762 1 94.38 645 PHE B CA 1
ATOM 10728 C C . PHE B 1 645 ? 31.578 -1.753 1.879 1 94.38 645 PHE B C 1
ATOM 10730 O O . PHE B 1 645 ? 30.906 -1.082 1.099 1 94.38 645 PHE B O 1
ATOM 10737 N N . SER B 1 646 ? 32.844 -1.593 1.917 1 92.5 646 SER B N 1
ATOM 10738 C CA . SER B 1 646 ? 33.594 -0.574 1.172 1 92.5 646 SER B CA 1
ATOM 10739 C C . SER B 1 646 ? 33.562 -0.868 -0.324 1 92.5 646 SER B C 1
ATOM 10741 O O . SER B 1 646 ? 33.938 -0.007 -1.134 1 92.5 646 SER B O 1
ATOM 10743 N N . THR B 1 647 ? 33.156 -2.023 -0.674 1 92.75 647 THR B N 1
ATOM 10744 C CA . THR B 1 647 ? 33 -2.336 -2.09 1 92.75 647 THR B CA 1
ATOM 10745 C C . THR B 1 647 ? 31.812 -1.597 -2.688 1 92.75 647 THR B C 1
ATOM 10747 O O . THR B 1 647 ? 31.688 -1.492 -3.908 1 92.75 647 THR B O 1
ATOM 10750 N N . LEU B 1 648 ? 30.922 -1.188 -1.845 1 93.94 648 LEU B N 1
ATOM 10751 C CA . LEU B 1 648 ? 29.797 -0.401 -2.307 1 93.94 648 LEU B CA 1
ATOM 10752 C C . LEU B 1 648 ? 30.188 1.05 -2.547 1 93.94 648 LEU B C 1
ATOM 10754 O O . LEU B 1 648 ? 30.797 1.683 -1.678 1 93.94 648 LEU B O 1
ATOM 10758 N N . PRO B 1 649 ? 29.844 1.58 -3.617 1 92.56 649 PRO B N 1
ATOM 10759 C CA . PRO B 1 649 ? 30.172 2.982 -3.881 1 92.56 649 PRO B CA 1
ATOM 10760 C C . PRO B 1 649 ? 29.469 3.943 -2.93 1 92.56 649 PRO B C 1
ATOM 10762 O O . PRO B 1 649 ? 29.922 5.074 -2.732 1 92.56 649 PRO B O 1
ATOM 10765 N N . ILE B 1 650 ? 28.391 3.5 -2.34 1 95.56 650 ILE B N 1
ATOM 10766 C CA . ILE B 1 650 ? 27.578 4.387 -1.519 1 95.56 650 ILE B CA 1
ATOM 10767 C C . ILE B 1 650 ? 28.016 4.293 -0.06 1 95.56 650 ILE B C 1
ATOM 10769 O O . ILE B 1 650 ? 27.359 4.848 0.829 1 95.56 650 ILE B O 1
ATOM 10773 N N . PHE B 1 651 ? 29.062 3.574 0.23 1 94.81 651 PHE B N 1
ATOM 10774 C CA . PHE B 1 651 ? 29.578 3.432 1.587 1 94.81 651 PHE B CA 1
ATOM 10775 C C . PHE B 1 651 ? 30.953 4.078 1.716 1 94.81 651 PHE B C 1
ATOM 10777 O O . PHE B 1 651 ? 31.859 3.754 0.957 1 94.81 651 PHE B O 1
ATOM 10784 N N . LYS B 1 652 ? 31.078 4.98 2.709 1 92.19 652 LYS B N 1
ATOM 10785 C CA . LYS B 1 652 ? 32.344 5.684 2.914 1 92.19 652 LYS B CA 1
ATOM 10786 C C . LYS B 1 652 ? 32.719 5.715 4.391 1 92.19 652 LYS B C 1
ATOM 10788 O O . LYS B 1 652 ? 31.875 5.992 5.246 1 92.19 652 LYS B O 1
ATOM 10793 N N . VAL B 1 653 ? 33.969 5.418 4.66 1 90.75 653 VAL B N 1
ATOM 10794 C CA . VAL B 1 653 ? 34.531 5.48 6.012 1 90.75 653 VAL B CA 1
ATOM 10795 C C . VAL B 1 653 ? 35.5 6.668 6.125 1 90.75 653 VAL B C 1
ATOM 10797 O O . VAL B 1 653 ? 36.344 6.852 5.273 1 90.75 653 VAL B O 1
ATOM 10800 N N . LEU B 1 654 ? 35.281 7.418 7.156 1 88.44 654 LEU B N 1
ATOM 10801 C CA . LEU B 1 654 ? 36.156 8.555 7.406 1 88.44 654 LEU B CA 1
ATOM 10802 C C . LEU B 1 654 ? 37.094 8.273 8.578 1 88.44 654 LEU B C 1
ATOM 10804 O O . LEU B 1 654 ? 36.656 7.738 9.602 1 88.44 654 LEU B O 1
ATOM 10808 N N . ALA B 1 655 ? 38.25 8.586 8.352 1 81 655 ALA B N 1
ATOM 10809 C CA . ALA B 1 655 ? 39.219 8.469 9.438 1 81 655 ALA B CA 1
ATOM 10810 C C . ALA B 1 655 ? 39.156 9.664 10.383 1 81 655 ALA B C 1
ATOM 10812 O O . ALA B 1 655 ? 38.969 10.797 9.938 1 81 655 ALA B O 1
ATOM 10813 N N . GLY B 1 656 ? 39.125 9.383 11.586 1 78.62 656 GLY B N 1
ATOM 10814 C CA . GLY B 1 656 ? 39.094 10.445 12.578 1 78.62 656 GLY B CA 1
ATOM 10815 C C . GLY B 1 656 ? 38.375 10.047 13.859 1 78.62 656 GLY B C 1
ATOM 10816 O O . GLY B 1 656 ? 37.875 8.922 13.977 1 78.62 656 GLY B O 1
ATOM 10817 N N . GLU B 1 657 ? 38.469 10.969 14.773 1 81.75 657 GLU B N 1
ATOM 10818 C CA . GLU B 1 657 ? 37.781 10.734 16.047 1 81.75 657 GLU B CA 1
ATOM 10819 C C . GLU B 1 657 ? 36.281 10.82 15.898 1 81.75 657 GLU B C 1
ATOM 10821 O O . GLU B 1 657 ? 35.75 11.742 15.273 1 81.75 657 GLU B O 1
ATOM 10826 N N . LYS B 1 658 ? 35.625 9.906 16.484 1 84.31 658 LYS B N 1
ATOM 10827 C CA . LYS B 1 658 ? 34.188 9.68 16.312 1 84.31 658 LYS B CA 1
ATOM 10828 C C . LYS B 1 658 ? 33.406 10.945 16.625 1 84.31 658 LYS B C 1
ATOM 10830 O O . LYS B 1 658 ? 32.594 11.406 15.805 1 84.31 658 LYS B O 1
ATOM 10835 N N . GLU B 1 659 ? 33.625 11.562 17.766 1 84.31 659 GLU B N 1
ATOM 10836 C CA . GLU B 1 659 ? 32.812 12.695 18.219 1 84.31 659 GLU B CA 1
ATOM 10837 C C . GLU B 1 659 ? 33.125 13.945 17.391 1 84.31 659 GLU B C 1
ATOM 10839 O O . GLU B 1 659 ? 32.219 14.758 17.141 1 84.31 659 GLU B O 1
ATOM 10844 N N . LYS B 1 660 ? 34.312 14.047 16.969 1 84.81 660 LYS B N 1
ATOM 10845 C CA . LYS B 1 660 ? 34.688 15.172 16.109 1 84.81 660 LYS B CA 1
ATOM 10846 C C . LYS B 1 660 ? 34.031 15.055 14.734 1 84.81 660 LYS B C 1
ATOM 10848 O O . LYS B 1 660 ? 33.531 16.047 14.188 1 84.81 660 LYS B O 1
ATOM 10853 N N . LEU B 1 661 ? 34.125 13.938 14.281 1 87.56 661 LEU B N 1
ATOM 10854 C CA . LEU B 1 661 ? 33.5 13.703 12.977 1 87.56 661 LEU B CA 1
ATOM 10855 C C . LEU B 1 661 ? 32 13.891 13.062 1 87.56 661 LEU B C 1
ATOM 10857 O O . LEU B 1 661 ? 31.375 14.414 12.133 1 87.56 661 LEU B O 1
ATOM 10861 N N . ALA B 1 662 ? 31.438 13.414 14.164 1 89.38 662 ALA B N 1
ATOM 10862 C CA . ALA B 1 662 ? 30.016 13.609 14.367 1 89.38 662 ALA B CA 1
ATOM 10863 C C . ALA B 1 662 ? 29.641 15.086 14.305 1 89.38 662 ALA B C 1
ATOM 10865 O O . ALA B 1 662 ? 28.641 15.453 13.688 1 89.38 662 ALA B O 1
ATOM 10866 N N . ALA B 1 663 ? 30.438 15.906 14.883 1 87.19 663 ALA B N 1
ATOM 10867 C CA . ALA B 1 663 ? 30.188 17.344 14.906 1 87.19 663 ALA B CA 1
ATOM 10868 C C . ALA B 1 663 ? 30.297 17.938 13.508 1 87.19 663 ALA B C 1
ATOM 10870 O O . ALA B 1 663 ? 29.453 18.75 13.109 1 87.19 663 ALA B O 1
ATOM 10871 N N . GLU B 1 664 ? 31.25 17.562 12.805 1 88 664 GLU B N 1
ATOM 10872 C CA . GLU B 1 664 ? 31.469 18.094 11.461 1 88 664 GLU B CA 1
ATOM 10873 C C . GLU B 1 664 ? 30.375 17.641 10.5 1 88 664 GLU B C 1
ATOM 10875 O O . GLU B 1 664 ? 29.906 18.406 9.664 1 88 664 GLU B O 1
ATOM 10880 N N . LEU B 1 665 ? 30.109 16.391 10.617 1 89.94 665 LEU B N 1
ATOM 10881 C CA . LEU B 1 665 ? 29.062 15.844 9.75 1 89.94 665 LEU B CA 1
ATOM 10882 C C . LEU B 1 665 ? 27.719 16.484 10.039 1 89.94 665 LEU B C 1
ATOM 10884 O O . LEU B 1 665 ? 26.938 16.734 9.125 1 89.94 665 LEU B O 1
ATOM 10888 N N . SER B 1 666 ? 27.438 16.766 11.242 1 89.31 666 SER B N 1
ATOM 10889 C CA . SER B 1 666 ? 26.188 17.391 11.641 1 89.31 666 SER B CA 1
ATOM 10890 C C . SER B 1 666 ? 26.062 18.797 11.055 1 89.31 666 SER B C 1
ATOM 10892 O O . SER B 1 666 ? 24.969 19.266 10.773 1 89.31 666 SER B O 1
ATOM 10894 N N . GLY B 1 667 ? 27.109 19.453 10.828 1 85.31 667 GLY B N 1
ATOM 10895 C CA . GLY B 1 667 ? 27.094 20.828 10.328 1 85.31 667 GLY B CA 1
ATOM 10896 C C . GLY B 1 667 ? 27.078 20.906 8.812 1 85.31 667 GLY B C 1
ATOM 10897 O O . GLY B 1 667 ? 26.938 21.984 8.25 1 85.31 667 GLY B O 1
ATOM 10898 N N . SER B 1 668 ? 27.156 19.766 8.148 1 85.62 668 SER B N 1
ATOM 10899 C CA . SER B 1 668 ? 27.219 19.766 6.691 1 85.62 668 SER B CA 1
ATOM 10900 C C . SER B 1 668 ? 25.828 19.844 6.074 1 85.62 668 SER B C 1
ATOM 10902 O O . SER B 1 668 ? 24.922 19.094 6.453 1 85.62 668 SER B O 1
ATOM 10904 N N . ASP B 1 669 ? 25.641 20.719 5.023 1 81.31 669 ASP B N 1
ATOM 10905 C CA . ASP B 1 669 ? 24.344 20.953 4.383 1 81.31 669 ASP B CA 1
ATOM 10906 C C . ASP B 1 669 ? 24.047 19.859 3.354 1 81.31 669 ASP B C 1
ATOM 10908 O O . ASP B 1 669 ? 22.906 19.734 2.902 1 81.31 669 ASP B O 1
ATOM 10912 N N . ASP B 1 670 ? 24.969 19.094 3.074 1 84.19 670 ASP B N 1
ATOM 10913 C CA . ASP B 1 670 ? 24.766 18.109 2.012 1 84.19 670 ASP B CA 1
ATOM 10914 C C . ASP B 1 670 ? 24.406 16.75 2.59 1 84.19 670 ASP B C 1
ATOM 10916 O O . ASP B 1 670 ? 24.234 15.773 1.845 1 84.19 670 ASP B O 1
ATOM 10920 N N . ILE B 1 671 ? 24.344 16.703 3.896 1 91.31 671 ILE B N 1
ATOM 10921 C CA . ILE B 1 671 ? 23.922 15.484 4.578 1 91.31 671 ILE B CA 1
ATOM 10922 C C . ILE B 1 671 ? 22.453 15.602 4.988 1 91.31 671 ILE B C 1
ATOM 10924 O O . ILE B 1 671 ? 22.062 16.562 5.668 1 91.31 671 ILE B O 1
ATOM 10928 N N . GLN B 1 672 ? 21.656 14.648 4.551 1 90.69 672 GLN B N 1
ATOM 10929 C CA . GLN B 1 672 ? 20.219 14.75 4.75 1 90.69 672 GLN B CA 1
ATOM 10930 C C . GLN B 1 672 ? 19.812 14.211 6.121 1 90.69 672 GLN B C 1
ATOM 10932 O O . GLN B 1 672 ? 18.766 14.586 6.656 1 90.69 672 GLN B O 1
ATOM 10937 N N . ALA B 1 673 ? 20.625 13.289 6.688 1 93.5 673 ALA B N 1
ATOM 10938 C CA . ALA B 1 673 ? 20.281 12.727 7.992 1 93.5 673 ALA B CA 1
ATOM 10939 C C . ALA B 1 673 ? 21.531 12.312 8.766 1 93.5 673 ALA B C 1
ATOM 10941 O O . ALA B 1 673 ? 22.547 11.984 8.164 1 93.5 673 ALA B O 1
ATOM 10942 N N . ILE B 1 674 ? 21.406 12.297 10.062 1 94.25 674 ILE B N 1
ATOM 10943 C CA . ILE B 1 674 ? 22.469 11.812 10.93 1 94.25 674 ILE B CA 1
ATOM 10944 C C . ILE B 1 674 ? 21.891 10.906 12.016 1 94.25 674 ILE B C 1
ATOM 10946 O O . ILE B 1 674 ? 20.906 11.258 12.664 1 94.25 674 ILE B O 1
ATOM 10950 N N . TRP B 1 675 ? 22.359 9.688 12.055 1 94.12 675 TRP B N 1
ATOM 10951 C CA . TRP B 1 675 ? 22.078 8.742 13.125 1 94.12 675 TRP B CA 1
ATOM 10952 C C . TRP B 1 675 ? 23.172 8.75 14.18 1 94.12 675 TRP B C 1
ATOM 10954 O O . TRP B 1 675 ? 24.328 8.414 13.883 1 94.12 675 TRP B O 1
ATOM 10964 N N . TYR B 1 676 ? 22.875 9.141 15.359 1 91.5 676 TYR B N 1
ATOM 10965 C CA . TYR B 1 676 ? 23.875 9.219 16.422 1 91.5 676 TYR B CA 1
ATOM 10966 C C . TYR B 1 676 ? 23.5 8.32 17.594 1 91.5 676 TYR B C 1
ATOM 10968 O O . TYR B 1 676 ? 22.5 8.555 18.266 1 91.5 676 TYR B O 1
ATOM 10976 N N . PHE B 1 677 ? 24.25 7.324 17.766 1 88.69 677 PHE B N 1
ATOM 10977 C CA . PHE B 1 677 ? 24.094 6.426 18.906 1 88.69 677 PHE B CA 1
ATOM 10978 C C . PHE B 1 677 ? 25.312 6.504 19.828 1 88.69 677 PHE B C 1
ATOM 10980 O O . PHE B 1 677 ? 26.312 5.809 19.609 1 88.69 677 PHE B O 1
ATOM 10987 N N . GLY B 1 678 ? 25.234 7.418 20.766 1 82.31 678 GLY B N 1
ATOM 10988 C CA . GLY B 1 678 ? 26.328 7.656 21.703 1 82.31 678 GLY B CA 1
ATOM 10989 C C . GLY B 1 678 ? 25.875 8.281 23 1 82.31 678 GLY B C 1
ATOM 10990 O O . GLY B 1 678 ? 24.828 7.906 23.547 1 82.31 678 GLY B O 1
ATOM 10991 N N . SER B 1 679 ? 26.719 9.188 23.5 1 80.19 679 SER B N 1
ATOM 10992 C CA . SER B 1 679 ? 26.453 9.805 24.797 1 80.19 679 SER B CA 1
ATOM 10993 C C . SER B 1 679 ? 25.359 10.859 24.688 1 80.19 679 SER B C 1
ATOM 10995 O O . SER B 1 679 ? 25.078 11.359 23.594 1 80.19 679 SER B O 1
ATOM 10997 N N . ALA B 1 680 ? 24.766 11.195 25.812 1 80.25 680 ALA B N 1
ATOM 10998 C CA . ALA B 1 680 ? 23.75 12.242 25.875 1 80.25 680 ALA B CA 1
ATOM 10999 C C . ALA B 1 680 ? 24.312 13.586 25.422 1 80.25 680 ALA B C 1
ATOM 11001 O O . ALA B 1 680 ? 23.641 14.367 24.75 1 80.25 680 ALA B O 1
ATOM 11002 N N . GLU B 1 681 ? 25.516 13.82 25.828 1 81.44 681 GLU B N 1
ATOM 11003 C CA . GLU B 1 681 ? 26.172 15.07 25.438 1 81.44 681 GLU B CA 1
ATOM 11004 C C . GLU B 1 681 ? 26.406 15.133 23.938 1 81.44 681 GLU B C 1
ATOM 11006 O O . GLU B 1 681 ? 26.25 16.188 23.312 1 81.44 681 GLU B O 1
ATOM 11011 N N . GLY B 1 682 ? 26.859 14.062 23.422 1 83.75 682 GLY B N 1
ATOM 11012 C CA . GLY B 1 682 ? 27.031 14 21.969 1 83.75 682 GLY B CA 1
ATOM 11013 C C . GLY B 1 682 ? 25.734 14.188 21.203 1 83.75 682 GLY B C 1
ATOM 11014 O O . GLY B 1 682 ? 25.719 14.836 20.156 1 83.75 682 GLY B O 1
ATOM 11015 N N . ALA B 1 683 ? 24.766 13.539 21.734 1 85.69 683 ALA B N 1
ATOM 11016 C CA . ALA B 1 683 ? 23.438 13.68 21.109 1 85.69 683 ALA B CA 1
ATOM 11017 C C . ALA B 1 683 ? 23 15.141 21.094 1 85.69 683 ALA B C 1
ATOM 11019 O O . ALA B 1 683 ? 22.484 15.625 20.078 1 85.69 683 ALA B O 1
ATOM 11020 N N . LYS B 1 684 ? 23.188 15.797 22.156 1 82.06 684 LYS B N 1
ATOM 11021 C CA . LYS B 1 684 ? 22.844 17.203 22.25 1 82.06 684 LYS B CA 1
ATOM 11022 C C . LYS B 1 684 ? 23.641 18.031 21.25 1 82.06 684 LYS B C 1
ATOM 11024 O O . LYS B 1 684 ? 23.109 18.953 20.625 1 82.06 684 LYS B O 1
ATOM 11029 N N . MET B 1 685 ? 24.859 17.719 21.156 1 84.56 685 MET B N 1
ATOM 11030 C CA . MET B 1 685 ? 25.734 18.422 20.219 1 84.56 685 MET B CA 1
ATOM 11031 C C . MET B 1 685 ? 25.25 18.25 18.781 1 84.56 685 MET B C 1
ATOM 11033 O O . MET B 1 685 ? 25.156 19.219 18.031 1 84.56 685 MET B O 1
ATOM 11037 N N . VAL B 1 686 ? 24.984 17.047 18.406 1 88.62 686 VAL B N 1
ATOM 11038 C CA . VAL B 1 686 ? 24.531 16.719 17.062 1 88.62 686 VAL B CA 1
ATOM 11039 C C . VAL B 1 686 ? 23.219 17.422 16.766 1 88.62 686 VAL B C 1
ATOM 11041 O O . VAL B 1 686 ? 23.031 17.969 15.68 1 88.62 686 VAL B O 1
ATOM 11044 N N . GLU B 1 687 ? 22.359 17.422 17.688 1 85.62 687 GLU B N 1
ATOM 11045 C CA . GLU B 1 687 ? 21.062 18.094 17.516 1 85.62 687 GLU B CA 1
ATOM 11046 C C . GLU B 1 687 ? 21.234 19.594 17.328 1 85.62 687 GLU B C 1
ATOM 11048 O O . GLU B 1 687 ? 20.578 20.188 16.484 1 85.62 687 GLU B O 1
ATOM 11053 N N . CYS B 1 688 ? 22.094 20.156 18.047 1 83 688 CYS B N 1
ATOM 11054 C CA . CYS B 1 688 ? 22.312 21.594 18 1 83 688 CYS B CA 1
ATOM 11055 C C . CYS B 1 688 ? 22.969 22 16.672 1 83 688 CYS B C 1
ATOM 11057 O O . CYS B 1 688 ? 22.594 23.016 16.094 1 83 688 CYS B O 1
ATOM 11059 N N . ARG B 1 689 ? 23.828 21.234 16.234 1 85.56 689 ARG B N 1
ATOM 11060 C CA . ARG B 1 689 ? 24.562 21.578 15.031 1 85.56 689 ARG B CA 1
ATOM 11061 C C . ARG B 1 689 ? 23.75 21.312 13.773 1 85.56 689 ARG B C 1
ATOM 11063 O O . ARG B 1 689 ? 24.031 21.859 12.711 1 85.56 689 ARG B O 1
ATOM 11070 N N . SER B 1 690 ? 22.797 20.484 13.93 1 85.12 690 SER B N 1
ATOM 11071 C CA . SER B 1 690 ? 21.969 20.109 12.781 1 85.12 690 SER B CA 1
ATOM 11072 C C . SER B 1 690 ? 20.797 21.078 12.602 1 85.12 690 SER B C 1
ATOM 11074 O O . SER B 1 690 ? 19.891 20.797 11.82 1 85.12 690 SER B O 1
ATOM 11076 N N . THR B 1 691 ? 20.781 22.203 13.227 1 79.19 691 THR B N 1
ATOM 11077 C CA . THR B 1 691 ? 19.625 23.094 13.203 1 79.19 691 THR B CA 1
ATOM 11078 C C . THR B 1 691 ? 19.703 24.047 12.016 1 79.19 691 THR B C 1
ATOM 11080 O O . THR B 1 691 ? 18.734 24.75 11.703 1 79.19 691 THR B O 1
ATOM 11083 N N . VAL B 1 692 ? 20.812 24 11.391 1 73.5 692 VAL B N 1
ATOM 11084 C CA . VAL B 1 692 ? 20.984 24.969 10.305 1 73.5 692 VAL B CA 1
ATOM 11085 C C . VAL B 1 692 ? 20.141 24.547 9.109 1 73.5 692 VAL B C 1
ATOM 11087 O O . VAL B 1 692 ? 19.562 25.406 8.422 1 73.5 692 VAL B O 1
ATOM 11090 N N . ASP B 1 693 ? 20.172 23.297 8.922 1 75.81 693 ASP B N 1
ATOM 11091 C CA . ASP B 1 693 ? 19.328 22.75 7.863 1 75.81 693 ASP B CA 1
ATOM 11092 C C . ASP B 1 693 ? 18.328 21.75 8.422 1 75.81 693 ASP B C 1
ATOM 11094 O O . ASP B 1 693 ? 18.375 21.406 9.602 1 75.81 693 ASP B O 1
ATOM 11098 N N . MET B 1 694 ? 17.078 21.641 8.023 1 76.69 694 MET B N 1
ATOM 11099 C CA . MET B 1 694 ? 15.984 20.797 8.484 1 76.69 694 MET B CA 1
ATOM 11100 C C . MET B 1 694 ? 16.328 19.312 8.297 1 76.69 694 MET B C 1
ATOM 11102 O O . MET B 1 694 ? 15.469 18.516 7.938 1 76.69 694 MET B O 1
ATOM 11106 N N . LYS B 1 695 ? 17.766 18.969 8.547 1 85.19 695 LYS B N 1
ATOM 11107 C CA . LYS B 1 695 ? 18.109 17.578 8.336 1 85.19 695 LYS B CA 1
ATOM 11108 C C . LYS B 1 695 ? 17.453 16.688 9.391 1 85.19 695 LYS B C 1
ATOM 11110 O O . LYS B 1 695 ? 17.156 17.141 10.5 1 85.19 695 LYS B O 1
ATOM 11115 N N . HIS B 1 696 ? 17.297 15.453 9.07 1 88.62 696 HIS B N 1
ATOM 11116 C CA . HIS B 1 696 ? 16.703 14.461 9.953 1 88.62 696 HIS B CA 1
ATOM 11117 C C . HIS B 1 696 ? 17.719 13.945 10.969 1 88.62 696 HIS B C 1
ATOM 11119 O O . HIS B 1 696 ? 18.812 13.516 10.586 1 88.62 696 HIS B O 1
ATOM 11125 N N . VAL B 1 697 ? 17.422 14.078 12.227 1 89.62 697 VAL B N 1
ATOM 11126 C CA . VAL B 1 697 ? 18.344 13.664 13.273 1 89.62 697 VAL B CA 1
ATOM 11127 C C . VAL B 1 697 ? 17.719 12.539 14.102 1 89.62 697 VAL B C 1
ATOM 11129 O O . VAL B 1 697 ? 16.594 12.68 14.586 1 89.62 697 VAL B O 1
ATOM 11132 N N . TRP B 1 698 ? 18.359 11.43 14.164 1 89.69 698 TRP B N 1
ATOM 11133 C CA . TRP B 1 698 ? 17.938 10.312 15 1 89.69 698 TRP B CA 1
ATOM 11134 C C . TRP B 1 698 ? 18.969 10.047 16.094 1 89.69 698 TRP B C 1
ATOM 11136 O O . TRP B 1 698 ? 20.078 9.57 15.82 1 89.69 698 TRP B O 1
ATOM 11146 N N . THR B 1 699 ? 18.609 10.508 17.266 1 85.56 699 THR B N 1
ATOM 11147 C CA . THR B 1 699 ? 19.469 10.297 18.422 1 85.56 699 THR B CA 1
ATOM 11148 C C . THR B 1 699 ? 18.75 9.469 19.484 1 85.56 699 THR B C 1
ATOM 11150 O O . THR B 1 699 ? 17.516 9.484 19.562 1 85.56 699 THR B O 1
ATOM 11153 N N . ASN B 1 700 ? 19.312 8.633 20.047 1 69.69 700 ASN B N 1
ATOM 11154 C CA . ASN B 1 700 ? 18.734 7.848 21.141 1 69.69 700 ASN B CA 1
ATOM 11155 C C . ASN B 1 700 ? 19.5 8.047 22.438 1 69.69 700 ASN B C 1
ATOM 11157 O O . ASN B 1 700 ? 20.188 7.141 22.922 1 69.69 700 ASN B O 1
ATOM 11161 N N . PRO B 1 701 ? 19.281 9.422 23.031 1 57.97 701 PRO B N 1
ATOM 11162 C CA . PRO B 1 701 ? 20.031 9.695 24.25 1 57.97 701 PRO B CA 1
ATOM 11163 C C . PRO B 1 701 ? 19.516 8.906 25.453 1 57.97 701 PRO B C 1
ATOM 11165 O O . PRO B 1 701 ? 18.297 8.758 25.625 1 57.97 701 PRO B O 1
ATOM 11168 N N . GLU B 1 702 ? 20.141 7.906 25.891 1 54.56 702 GLU B N 1
ATOM 11169 C CA . GLU B 1 702 ? 19.922 7.219 27.156 1 54.56 702 GLU B CA 1
ATOM 11170 C C . GLU B 1 702 ? 19.188 5.895 26.953 1 54.56 702 GLU B C 1
ATOM 11172 O O . GLU B 1 702 ? 18.844 5.207 27.906 1 54.56 702 GLU B O 1
ATOM 11177 N N . LYS B 1 703 ? 18.859 5.641 25.625 1 59.38 703 LYS B N 1
ATOM 11178 C CA . LYS B 1 703 ? 18.141 4.395 25.391 1 59.38 703 LYS B CA 1
ATOM 11179 C C . LYS B 1 703 ? 18.969 3.439 24.531 1 59.38 703 LYS B C 1
ATOM 11181 O O . LYS B 1 703 ? 19.484 3.828 23.484 1 59.38 703 LYS B O 1
ATOM 11186 N N . ALA B 1 704 ? 19.469 2.48 25.141 1 61.28 704 ALA B N 1
ATOM 11187 C CA . ALA B 1 704 ? 20.359 1.562 24.422 1 61.28 704 ALA B CA 1
ATOM 11188 C C . ALA B 1 704 ? 19.578 0.463 23.719 1 61.28 704 ALA B C 1
ATOM 11190 O O . ALA B 1 704 ? 18.641 -0.102 24.297 1 61.28 704 ALA B O 1
ATOM 11191 N N . TYR B 1 705 ? 19.609 0.373 22.438 1 72.5 705 TYR B N 1
ATOM 11192 C CA . TYR B 1 705 ? 19.125 -0.781 21.688 1 72.5 705 TYR B CA 1
ATOM 11193 C C . TYR B 1 705 ? 19.875 -2.047 22.094 1 72.5 705 TYR B C 1
ATOM 11195 O O . TYR B 1 705 ? 21.078 -2.008 22.359 1 72.5 705 TYR B O 1
ATOM 11203 N N . ASP B 1 706 ? 19.047 -3.039 22.406 1 78.12 706 ASP B N 1
ATOM 11204 C CA . ASP B 1 706 ? 19.688 -4.348 22.469 1 78.12 706 ASP B CA 1
ATOM 11205 C C . ASP B 1 706 ? 20.016 -4.859 21.062 1 78.12 706 ASP B C 1
ATOM 11207 O O . ASP B 1 706 ? 19.156 -5.402 20.375 1 78.12 706 ASP B O 1
ATOM 11211 N N . TRP B 1 707 ? 21.25 -4.695 20.781 1 84.12 707 TRP B N 1
ATOM 11212 C CA . TRP B 1 707 ? 21.672 -4.957 19.422 1 84.12 707 TRP B CA 1
ATOM 11213 C C . TRP B 1 707 ? 21.719 -6.457 19.141 1 84.12 707 TRP B C 1
ATOM 11215 O O . TRP B 1 707 ? 22 -6.879 18.016 1 84.12 707 TRP B O 1
ATOM 11225 N N . ILE B 1 708 ? 21.391 -7.27 20.188 1 81.62 708 ILE B N 1
ATOM 11226 C CA . ILE B 1 708 ? 21.422 -8.711 19.969 1 81.62 708 ILE B CA 1
ATOM 11227 C C . ILE B 1 708 ? 20 -9.266 19.922 1 81.62 708 ILE B C 1
ATOM 11229 O O . ILE B 1 708 ? 19.797 -10.438 19.609 1 81.62 708 ILE B O 1
ATOM 11233 N N . GLU B 1 709 ? 19.016 -8.391 20.172 1 77.88 709 GLU B N 1
ATOM 11234 C CA . GLU B 1 709 ? 17.609 -8.828 20.109 1 77.88 709 GLU B CA 1
ATOM 11235 C C . GLU B 1 709 ? 17.031 -8.609 18.719 1 77.88 709 GLU B C 1
ATOM 11237 O O . GLU B 1 709 ? 17.141 -7.508 18.156 1 77.88 709 GLU B O 1
ATOM 11242 N N . ASP B 1 710 ? 16.406 -9.656 18.188 1 70.12 710 ASP B N 1
ATOM 11243 C CA . ASP B 1 710 ? 15.945 -9.633 16.812 1 70.12 710 ASP B CA 1
ATOM 11244 C C . ASP B 1 710 ? 14.57 -8.969 16.703 1 70.12 710 ASP B C 1
ATOM 11246 O O . ASP B 1 710 ? 14.352 -8.117 15.852 1 70.12 710 ASP B O 1
ATOM 11250 N N . LYS B 1 711 ? 13.703 -9.289 17.578 1 67.06 711 LYS B N 1
ATOM 11251 C CA . LYS B 1 711 ? 12.305 -8.906 17.422 1 67.06 711 LYS B CA 1
ATOM 11252 C C . LYS B 1 711 ? 12.156 -7.387 17.375 1 67.06 711 LYS B C 1
ATOM 11254 O O . LYS B 1 711 ? 11.398 -6.852 16.562 1 67.06 711 LYS B O 1
ATOM 11259 N N . ARG B 1 712 ? 12.938 -6.738 18.125 1 66.88 712 ARG B N 1
ATOM 11260 C CA . ARG B 1 712 ? 12.781 -5.289 18.219 1 66.88 712 ARG B CA 1
ATOM 11261 C C . ARG B 1 712 ? 13.414 -4.586 17.016 1 66.88 712 ARG B C 1
ATOM 11263 O O . ARG B 1 712 ? 12.891 -3.578 16.547 1 66.88 712 ARG B O 1
ATOM 11270 N N . ILE B 1 713 ? 14.453 -5.184 16.609 1 71.25 713 ILE B N 1
ATOM 11271 C CA . ILE B 1 713 ? 15.195 -4.57 15.516 1 71.25 713 ILE B CA 1
ATOM 11272 C C . ILE B 1 713 ? 14.398 -4.703 14.219 1 71.25 713 ILE B C 1
ATOM 11274 O O . ILE B 1 713 ? 14.461 -3.828 13.352 1 71.25 713 ILE B O 1
ATOM 11278 N N . GLN B 1 714 ? 13.672 -5.75 14.266 1 64.19 714 GLN B N 1
ATOM 11279 C CA . GLN B 1 714 ? 12.922 -6.027 13.039 1 64.19 714 GLN B CA 1
ATOM 11280 C C . GLN B 1 714 ? 11.641 -5.199 12.977 1 64.19 714 GLN B C 1
ATOM 11282 O O . GLN B 1 714 ? 10.914 -5.254 11.992 1 64.19 714 GLN B O 1
ATOM 11287 N N . GLN B 1 715 ? 11.602 -4.395 13.977 1 65.38 715 GLN B N 1
ATOM 11288 C CA . GLN B 1 715 ? 10.43 -3.533 13.953 1 65.38 715 GLN B CA 1
ATOM 11289 C C . GLN B 1 715 ? 10.633 -2.346 13.016 1 65.38 715 GLN B C 1
ATOM 11291 O O . GLN B 1 715 ? 11.719 -2.166 12.461 1 65.38 715 GLN B O 1
ATOM 11296 N N . ASN B 1 716 ? 9.703 -1.575 12.75 1 74.81 716 ASN B N 1
ATOM 11297 C CA . ASN B 1 716 ? 9.586 -0.573 11.703 1 74.81 716 ASN B CA 1
ATOM 11298 C C . ASN B 1 716 ? 10.359 0.697 12.047 1 74.81 716 ASN B C 1
ATOM 11300 O O . ASN B 1 716 ? 10.531 1.57 11.188 1 74.81 716 ASN B O 1
ATOM 11304 N N . GLU B 1 717 ? 11.094 0.726 13.156 1 83.44 717 GLU B N 1
ATOM 11305 C CA . GLU B 1 717 ? 11.68 1.991 13.578 1 83.44 717 GLU B CA 1
ATOM 11306 C C . GLU B 1 717 ? 12.828 2.4 12.656 1 83.44 717 GLU B C 1
ATOM 11308 O O . GLU B 1 717 ? 12.953 3.572 12.297 1 83.44 717 GLU B O 1
ATOM 11313 N N . PHE B 1 718 ? 13.695 1.464 12.305 1 89.31 718 PHE B N 1
ATOM 11314 C CA . PHE B 1 718 ? 14.836 1.766 11.445 1 89.31 718 PHE B CA 1
ATOM 11315 C C . PHE B 1 718 ? 14.375 2.256 10.086 1 89.31 718 PHE B C 1
ATOM 11317 O O . PHE B 1 718 ? 14.961 3.178 9.516 1 89.31 718 PHE B O 1
ATOM 11324 N N . LEU B 1 719 ? 13.297 1.712 9.609 1 87.94 719 LEU B N 1
ATOM 11325 C CA . LEU B 1 719 ? 12.766 2.105 8.305 1 87.94 719 LEU B CA 1
ATOM 11326 C C . LEU B 1 719 ? 12.203 3.52 8.352 1 87.94 719 LEU B C 1
ATOM 11328 O O . LEU B 1 719 ? 12.312 4.27 7.379 1 87.94 719 LEU B O 1
ATOM 11332 N N . ILE B 1 720 ? 11.617 3.871 9.555 1 87.38 720 ILE B N 1
ATOM 11333 C CA . ILE B 1 720 ? 11.055 5.203 9.742 1 87.38 720 ILE B CA 1
ATOM 11334 C C . ILE B 1 720 ? 12.148 6.254 9.57 1 87.38 720 ILE B C 1
ATOM 11336 O O . ILE B 1 720 ? 11.898 7.336 9.031 1 87.38 720 ILE B O 1
ATOM 11340 N N . HIS B 1 721 ? 13.336 5.883 9.914 1 90.38 721 HIS B N 1
ATOM 11341 C CA . HIS B 1 721 ? 14.422 6.855 9.906 1 90.38 721 HIS B CA 1
ATOM 11342 C C . HIS B 1 721 ? 15.266 6.727 8.641 1 90.38 721 HIS B C 1
ATOM 11344 O O . HIS B 1 721 ? 16.141 7.555 8.391 1 90.38 721 HIS B O 1
ATOM 11350 N N . ALA B 1 722 ? 15.062 5.711 7.84 1 93 722 ALA B N 1
ATOM 11351 C CA . ALA B 1 722 ? 15.883 5.484 6.652 1 93 722 ALA B CA 1
ATOM 11352 C C . ALA B 1 722 ? 15.141 5.914 5.387 1 93 722 ALA B C 1
ATOM 11354 O O . ALA B 1 722 ? 15.75 6.055 4.324 1 93 722 ALA B O 1
ATOM 11355 N N . LEU B 1 723 ? 13.844 6.102 5.52 1 89.12 723 LEU B N 1
ATOM 11356 C CA . LEU B 1 723 ? 13.039 6.32 4.32 1 89.12 723 LEU B CA 1
ATOM 11357 C C . LEU B 1 723 ? 12.188 7.578 4.465 1 89.12 723 LEU B C 1
ATOM 11359 O O . LEU B 1 723 ? 11.875 7.996 5.582 1 89.12 723 LEU B O 1
ATOM 11363 N N . ARG B 1 724 ? 11.922 8.172 3.381 1 88 724 ARG B N 1
ATOM 11364 C CA . ARG B 1 724 ? 10.906 9.219 3.314 1 88 724 ARG B CA 1
ATOM 11365 C C . ARG B 1 724 ? 9.75 8.797 2.414 1 88 724 ARG B C 1
ATOM 11367 O O . ARG B 1 724 ? 9.906 7.91 1.575 1 88 724 ARG B O 1
ATOM 11374 N N . LYS B 1 725 ? 8.641 9.398 2.67 1 85.31 725 LYS B N 1
ATOM 11375 C CA . LYS B 1 725 ? 7.426 8.992 1.971 1 85.31 725 LYS B CA 1
ATOM 11376 C C . LYS B 1 725 ? 6.855 10.141 1.144 1 85.31 725 LYS B C 1
ATOM 11378 O O . LYS B 1 725 ? 6.73 11.258 1.635 1 85.31 725 LYS B O 1
ATOM 11383 N N . LYS B 1 726 ? 6.582 9.852 -0.106 1 85.06 726 LYS B N 1
ATOM 11384 C CA . LYS B 1 726 ? 5.984 10.789 -1.054 1 85.06 726 LYS B CA 1
ATOM 11385 C C . LYS B 1 726 ? 4.625 10.289 -1.54 1 85.06 726 LYS B C 1
ATOM 11387 O O . LYS B 1 726 ? 4.414 9.086 -1.674 1 85.06 726 LYS B O 1
ATOM 11392 N N . ASN B 1 727 ? 3.732 11.25 -1.799 1 83.88 727 ASN B N 1
ATOM 11393 C CA . ASN B 1 727 ? 2.422 10.906 -2.336 1 83.88 727 ASN B CA 1
ATOM 11394 C C . ASN B 1 727 ? 2.23 11.461 -3.746 1 83.88 727 ASN B C 1
ATOM 11396 O O . ASN B 1 727 ? 2.518 12.633 -4.004 1 83.88 727 ASN B O 1
ATOM 11400 N N . ILE B 1 728 ? 1.85 10.656 -4.617 1 83.88 728 ILE B N 1
ATOM 11401 C CA . ILE B 1 728 ? 1.454 11.062 -5.965 1 83.88 728 ILE B CA 1
ATOM 11402 C C . ILE B 1 728 ? -0.058 10.922 -6.121 1 83.88 728 ILE B C 1
ATOM 11404 O O . ILE B 1 728 ? -0.602 9.82 -5.984 1 83.88 728 ILE B O 1
ATOM 11408 N N . CYS B 1 729 ? -0.688 11.961 -6.422 1 81.38 729 CYS B N 1
ATOM 11409 C CA . CYS B 1 729 ? -2.146 11.992 -6.434 1 81.38 729 CYS B CA 1
ATOM 11410 C C . CYS B 1 729 ? -2.676 12.195 -7.848 1 81.38 729 CYS B C 1
ATOM 11412 O O . CYS B 1 729 ? -2.158 13.031 -8.594 1 81.38 729 CYS B O 1
ATOM 11414 N N . PHE B 1 730 ? -3.73 11.312 -8.227 1 76 730 PHE B N 1
ATOM 11415 C CA . PHE B 1 730 ? -4.41 11.383 -9.516 1 76 730 PHE B CA 1
ATOM 11416 C C . PHE B 1 730 ? -5.906 11.609 -9.32 1 76 730 PHE B C 1
ATOM 11418 O O . PHE B 1 730 ? -6.504 11.094 -8.375 1 76 730 PHE B O 1
ATOM 11425 N N . PRO B 1 731 ? -6.367 12.344 -10.281 1 72.81 731 PRO B N 1
ATOM 11426 C CA . PRO B 1 731 ? -7.832 12.406 -10.258 1 72.81 731 PRO B CA 1
ATOM 11427 C C . PRO B 1 731 ? -8.484 11.156 -10.859 1 72.81 731 PRO B C 1
ATOM 11429 O O . PRO B 1 731 ? -7.926 10.539 -11.766 1 72.81 731 PRO B O 1
ATOM 11432 N N . ILE B 1 732 ? -9.484 10.492 -10.242 1 62.72 732 ILE B N 1
ATOM 11433 C CA . ILE B 1 732 ? -10.227 9.375 -10.812 1 62.72 732 ILE B CA 1
ATOM 11434 C C . ILE B 1 732 ? -11.422 9.898 -11.602 1 62.72 732 ILE B C 1
ATOM 11436 O O . ILE B 1 732 ? -12.055 10.883 -11.203 1 62.72 732 ILE B O 1
ATOM 11440 N N . GLY B 1 733 ? -11.469 9.516 -12.984 1 57.47 733 GLY B N 1
ATOM 11441 C CA . GLY B 1 733 ? -12.5 9.977 -13.898 1 57.47 733 GLY B CA 1
ATOM 11442 C C . GLY B 1 733 ? -13.906 9.68 -13.414 1 57.47 733 GLY B C 1
ATOM 11443 O O . GLY B 1 733 ? -14.094 8.883 -12.492 1 57.47 733 GLY B O 1
ATOM 11444 N N . ASP B 1 734 ? -14.922 10.547 -13.383 1 53.84 734 ASP B N 1
ATOM 11445 C CA . ASP B 1 734 ? -16.328 10.383 -13.055 1 53.84 734 ASP B CA 1
ATOM 11446 C C . ASP B 1 734 ? -17.109 9.828 -14.242 1 53.84 734 ASP B C 1
ATOM 11448 O O . ASP B 1 734 ? -17.953 10.523 -14.805 1 53.84 734 ASP B O 1
ATOM 11452 N N . ILE B 1 735 ? -16.547 9 -15.055 1 44.94 735 ILE B N 1
ATOM 11453 C CA . ILE B 1 735 ? -17.469 8.547 -16.109 1 44.94 735 ILE B CA 1
ATOM 11454 C C . ILE B 1 735 ? -18.797 8.156 -15.484 1 44.94 735 ILE B C 1
ATOM 11456 O O . ILE B 1 735 ? -19.859 8.438 -16.047 1 44.94 735 ILE B O 1
ATOM 11460 N N . PHE B 1 736 ? -18.891 7.355 -14.406 1 42.06 736 PHE B N 1
ATOM 11461 C CA . PHE B 1 736 ? -20.203 6.914 -13.945 1 42.06 736 PHE B CA 1
ATOM 11462 C C . PHE B 1 736 ? -20.75 7.84 -12.867 1 42.06 736 PHE B C 1
ATOM 11464 O O . PHE B 1 736 ? -21.75 7.535 -12.219 1 42.06 736 PHE B O 1
ATOM 11471 N N . SER B 1 737 ? -20.062 8.68 -12.344 1 36.94 737 SER B N 1
ATOM 11472 C CA . SER B 1 737 ? -20.797 9.633 -11.516 1 36.94 737 SER B CA 1
ATOM 11473 C C . SER B 1 737 ? -21.984 10.203 -12.273 1 36.94 737 SER B C 1
ATOM 11475 O O . SER B 1 737 ? -22.844 10.867 -11.68 1 36.94 737 SER B O 1
ATOM 11477 N N . ASN B 1 738 ? -21.953 10.312 -13.539 1 28.8 738 ASN B N 1
ATOM 11478 C CA . ASN B 1 738 ? -23.219 10.68 -14.172 1 28.8 738 ASN B CA 1
ATOM 11479 C C . ASN B 1 738 ? -24.109 9.453 -14.391 1 28.8 738 ASN B C 1
ATOM 11481 O O . ASN B 1 738 ? -23.625 8.406 -14.82 1 28.8 738 ASN B O 1
#

pLDDT: mean 83.23, std 13.5, range [22.56, 97.38]

Radius of gyration: 33.86 Å; Cα contacts (8 Å, |Δi|>4): 3055; chains: 2; bounding box: 77×97×80 Å

InterPro domains:
  IPR015590 Aldehyde dehydrogenase domain [PF00171] (47-483)
  IPR015590 Aldehyde dehydrogenase domain [PF00171] (495-697)
  IPR016161 Aldehyde/histidinol dehydrogenase [SSF53720] (33-486)
  IPR016161 Aldehyde/histidinol dehydrogenase [SSF53720] (495-693)
  IPR016162 Aldehyde dehydrogenase, N-terminal [G3DSA:3.40.605.10] (50-483)
  IPR016162 Aldehyde dehydrogenase, N-terminal [G3DSA:3.40.605.10] (484-713)
  IPR016163 Aldehyde dehydrogenase, C-terminal [G3DSA:3.40.309.10] (276-458)

Organism: Artemia franciscana (NCBI:txid6661)

Foldseek 3Di:
DLPPVVLVVVVPDPLADPVVLLVVLLSVCVVVVLEFAWAALLDGDDAADDKDFQAFLFPRHTRGIYGAHDLVVVVRLLVLQQPFDPCLFPPLLVLLVLLLLLLVVLVSCVSVLLSLLCRQQNFASVCLSVPQSVLLSQLSNQLSVCSVCVCVQPPQKTFLEEEEEEADLNAGSNNVCLQVNLLSSRRYAYEYEDESSCRVVVVVVSVSCVVSVPRRSRYIYGYHDPVVPLVSVLVPDDPTSYAEYEDEEALVVLLVSLLSCLLRNHQYWYFYQFQAEEEEEPQFPLVLVLVQQQLQLSDLRRNNAEYEYAPVCQVVSVVVNLVVLLVAAEHRNHNNPHSHIFGSALVLVVVVVVLQVQLVVQPWDKDASDDADRRTGGAIETEDHDCPGPCNAVPGRHRHYYYDYDHDLVRVQVSRQPHQAAAEYEYGHPDPVSLVVSQVSHQHQEYEYSHGDDDDQQAAFAGTGSSIGGGSHHSRSSVSRIDRDFDFDDFDDDDADPDDDPCPVVLVLLQVLLVVLVPDDLVVLLVLLVQLLVLCVVCLVVQLVVLCVLVVDDSVVSSLLSVLLSVLLVLLLVVLVVQQDDWDQDPPQKTKGKGKAFQEEEEEQFEPPSRQLRVSLQVSNQVSRRYQYEYEDDSSGRPSSLVSVVVRSSYYYDYDDRLVVLLNQLQDQSHQEYEHEHAPVSLSSSSSNNSPTSHHYHYDRGGDDPSSDDPVSSRCPSVVRGITMHMYMYGRDPPPVD/DPPPVVLVVVVPDPLQDPVVLLVVLLSVCVVVVLEFAWAALLDGDDAADDKDFQAFLFPRHTRGIYGAHDLVVVVRLLVLQQPFDPCLFPPLLVLLVLLLLLLVVLVSCVSVLLSLQCRQQNFASVCLSVPQSVLLSQLSNQLSVCSVCVCVQPPQKTFLEEEEEEADLNAGSNNVCLQVNLLSSRRYAYEYEDESSCRVVVVVVSVSCVVSVPRRSRYIYGYHDPVVPLVSVLVPDDPGSYAEYEDEEALVVLLVSLLSCLLRNHQYWYFYQFQAEEEEEPQFPLVLVLVQQQLQLSDLRRNNAEYEYAPVCQVVSVVVNLVVLLVAAEHRNHNNPHSHIFGSALVLVVVVVVLQVQLVVQPWDKDASDDADRRTGGAIETEDHDCPRCCNAVPGRGRHYYYDYDHDLVRVQVSRQPHQAAAEYEYGHPDPVSLVVSQVSHQHQEYEYSHGDDDDQQAAFAGTGSSIGGGSHHSRSSVSRIDRDFDQDDFDDDDADPDDDPCPVVLVLLQVLLVVLVPDDLVVLLVLLVQLLVLCVVCLVVQLVVLCVLVVDDSVVSSLLSVLLSVLLVLLLVVLVVQQDDWDQDPPQKTKGKGKAFQEEEEEQFEPPSRQLRVSLQVSNQVSRRYQYEYEDDSSGRPSSLVSCVVRSSYYYDYDDRLVVLLNQLQDPSHQEYEHEHHPVSLSSSSNNNSVISHHYHYDHRGDDPSSDDPVSSDCPSVVRGITMHMYMYGRDPPPVD

Secondary structure (DSSP, 8-state):
---HHHHHHHHSS---SHHHHHHHHHHHHHHTTTEE--EETTEE----SEEEEEE-TTT--EEEEEEEPPGGGHHHHHHHHHT--HHHHH-HHHHHHHHHHHHHHHHHTHHHHHHHHHHHH-S-HHHIIIIIHHHHHHHHHHHHHHHHHHHHHSTTEEE-SEEEEE--SS--HHHHHHHHHHHHHTT-EEEEEE-TTTHHHHHHHHHHHHHTT--TTTEEEEE--HHHHHHHHHHS-BTBSEEEEEEEE-HHHHHHHHHHHHHHT-EEEEEE----EEEE-TTS-HHHHHHHHHHHTT-STT---EEEEEGGGHHHHHHHHHHHHHTPPB--TT-TT-SB---S-HHHHHHHHHHHHHHHHTT-EEEESS--BTTB---EEEES--TTSHHHHH--SSSEEEEEEESSHHHHHHHHHSSS--SEEEEE-S-HHHHHHHHHHS--SEEEES--S---TTS--B--TTSBSB-SSSGGGGGGGEEE-----PPPPP---------HHHHHHHHHHHHHHHHS-HHHHHHHHHHHHHHHHHTHHHHHHHHHHHH---HHHHHHHHHHHHHHHHHHHHHHHHHTT-EE--SSSEEEEEEEEE-SEEEEE--SSSHHHHHHHHHHHHHHTT-EEEEE--TTS-HHHHHHHHTSTTEEEE-S-HHHHHHHHHT-TT--EEEE-S-HHHHHHHHHHTTTTT-EEEE-TT----TT-HHHHTSTHHHHHHEEEEEEEEEPP-STT-/---HHHHHHHHHS-TTSHHHHHHHHHHHHHHTTTEE--EETTEE----SEEEEEE-TTT--EEEEEEEPPGGGHHHHHHHHHT--HHHHH-HHHHHHHHHHHHHHHHHTHHHHHHHHHHHH-S-HHHIIIIIHHHHHHHHHHHHHHHHHHHHHSTTEEE-SEEEEE--SS--HHHHHHHHHHHHHTT-EEEEEE-TTTHHHHHHHHHHHHHTT--TTTEEEEE--HHHHHHHHHHS-BTBSEEEEEEEE-HHHHHHHHHHHHHHT-EEEEEE----EEEE-TTS-HHHHHHHHHHHTT-STT---EEEEEGGGHHHHHHHHHHHHHTPPB--TT-TT-SB---S-HHHHHHHHHHHHHHHHTT-EEEESS--BTTB---EEEES--TTSHHHHT--SSSEEEEEEESSHHHHHHHHHSSS--SEEEEE-S-HHHHHHHHHHS--SEEEES--S---TTS--B--TTSBSB-SSSGGGGGGGEEE---B-PPPPP---------HHHHHHHHHHHHHHHHS-HHHHHHHHHHHHHHHHHTHHHHHHHHHHHH---HHHHHHHHHHHHHHHHHHHHHHHHHTT-EE--SSSEEEEEEEEE-SEEEEE--SSSHHHHHHHHHHHHHHTT-EEEEE--TTS-HHHHHHHTTSTTEEEE-S-HHHHHHHHHT-TT--EEEE-S-HHHHHHHHHHTTTTT-EEEE-TTB---TT-HHHHTSTHHHHHHEEEEEEEEEPP-STT-

Sequence (1476 aa):
MVNQDLLQALSSLDLESEEMCSKIVDSWCNSNGHCFSSFINGIFISDHVKTIPIVDPSTSKKIADVKFCDEGTIIPALKASSDAPSAWNTDEFVRSRILRKLADQVEKDKKLLSLLQAMVVGGNIKYIEDFDIPNAICTIIFFSDICLTVDSKFPNWSPIGTVEIILPDFCSLTSMFVQLIPVIAAGNNVLVQGSRFTALQLTWLCKAFQSIELPKAVFNVMYRDADSLTLNLMSVKPGNDFRGISYRGSLRHARDLRMCASRQGLSLHIGCKGNNPVIVFESADLDSACEAIIQSMSSVEFCHSRLLVQESILKQLTDKLKERATKVKVGNALDRNADLGPLPSYDYAKKLHKFIELAYTEGGDVFIASEHRENFVYPVIISNVQTVSDVYQEGAVGPVVTITPFRTVKEAIAMANNSLYGSEAFIFSENCAQSLEVSQMLNFQFVCINMCGYFNPTCVGTGFEQSGNWGRSGADLLLPFMQSEHRQMETFPYIPVTVKVDLSKSVTAASAAQKAWMKLSMMDRNLKLYNIIQTIESQQEAIVAEYTRITQIDSLKAKQELDLSIKRLYYWIATANQLEERVQFPSSGELTIAVEEPLGVIAVIPPDSNQLSAFCTLVGCAVCCGNSVIIPGCPNVPFAVVDAFSTLPIFKVLAGEKEKLAAELSGSDDIQAIWYFGSAEGAKMVECRSTVDMKHVWTNPEKAYDWIEDKRIQQNEFLIHALRKKNICFPIGDIFSNMVNQDLLQALSSLDLESEEMCSKIVDSWCNSNGHCFSSFINGIFISDHVKTIPIVDPSTSKKIADVKFCDEGTIIPALKASSDAPSAWNTDEFVRSRILRKLADQVEKDKKLLSLLQAMVVGGNIKYIEDFDIPNAICTIIFFSDICLTVDSKFPNWSPIGTVEIILPDFCSLTSMFVQLIPVIAAGNNVLVQGSRFTALQLTWLCKAFQSIELPKAVFNVMYRDADSLTLNLMSVKPGNDFRGISYRGSLRHARDLRMCASRQGLSLHIGCKGNNPVIVFESADLDSACEAIIQSMSSVEFCHSRLLVQESILKQLTDKLKERATKVKVGNALDRNADLGPLPSYDYAKKLHKFIELAYTEGGDVFIASEHRENFVYPVIISNVQTVSDVYQEGAVGPVVTITPFRTVKEAIAMANNSLYGSEAFIFSENCAQSLEVSQMLNFQFVCINMCGYFNPTCVGTGFEQSGNWGRSGADLLLPFMQSEHRQMETFPYIPVTVKVDLSKSVTAASAAQKAWMKLSMMDRNLKLYNIIQTIESQQEAIVAEYTRITQIDSLKAKQELDLSIKRLYYWIATANQLEERVQFPSSGELTIAVEEPLGVIAVIPPDSNQLSAFCTLVGCAVCCGNSVIIPGCPNVPFAVVDAFSTLPIFKVLAGEKEKLAAELSGSDDIQAIWYFGSAEGAKMVECRSTVDMKHVWTNPEKAYDWIEDKRIQQNEFLIHALRKKNICFPIGDIFSN

Nearest PDB structures (foldseek):
  6tgw-assembly1_B  TM=9.113E-01  e=1.775E-35  Homo sapiens
  5mz8-assembly1_D  TM=8.966E-01  e=4.059E-32  Physcomitrium patens
  5jry-assembly1_A  TM=9.004E-01  e=3.073E-30  Burkholderia multivorans ATCC 17616
  5j6b-assembly1_C  TM=8.898E-01  e=1.994E-30  Burkholderia thailandensis E264
  5kf0-assembly1_C  TM=8.785E-01  e=6.759E-31  Burkholderia vietnamiensis G4